Protein AF-0000000076127100 (afdb_homodimer)

Structure (mmCIF, N/CA/C/O backbone):
data_AF-0000000076127100-model_v1
#
loop_
_entity.id
_entity.type
_entity.pdbx_description
1 polymer 'Amine oxidase'
#
loop_
_atom_site.group_PDB
_atom_site.id
_atom_site.type_symbol
_atom_site.label_atom_id
_atom_site.label_alt_id
_atom_site.label_comp_id
_atom_site.label_asym_id
_atom_site.label_entity_id
_atom_site.label_seq_id
_atom_site.pdbx_PDB_ins_code
_atom_site.Cartn_x
_atom_site.Cartn_y
_atom_site.Cartn_z
_atom_site.occupancy
_atom_site.B_iso_or_equiv
_atom_site.auth_seq_id
_atom_site.auth_comp_id
_atom_site.auth_asym_id
_atom_site.auth_atom_id
_atom_site.pdbx_PDB_model_num
ATOM 1 N N . MET A 1 1 ? -5.723 53.156 -97.5 1 26.05 1 MET A N 1
ATOM 2 C CA . MET A 1 1 ? -6.504 52.688 -96.375 1 26.05 1 MET A CA 1
ATOM 3 C C . MET A 1 1 ? -5.688 51.75 -95.5 1 26.05 1 MET A C 1
ATOM 5 O O . MET A 1 1 ? -6.25 51 -94.688 1 26.05 1 MET A O 1
ATOM 9 N N . SER A 1 2 ? -4.332 52 -95.312 1 29.84 2 SER A N 1
ATOM 10 C CA . SER A 1 2 ? -3.262 51 -95.188 1 29.84 2 SER A CA 1
ATOM 11 C C . SER A 1 2 ? -3.061 50.594 -93.75 1 29.84 2 SER A C 1
ATOM 13 O O . SER A 1 2 ? -3.695 49.625 -93.25 1 29.84 2 SER A O 1
ATOM 15 N N . SER A 1 3 ? -2.023 50.906 -92.938 1 31.19 3 SER A N 1
ATOM 16 C CA . SER A 1 3 ? -1.1 50.406 -91.938 1 31.19 3 SER A CA 1
ATOM 17 C C . SER A 1 3 ? -1.606 50.719 -90.562 1 31.19 3 SER A C 1
ATOM 19 O O . SER A 1 3 ? -0.995 50.312 -89.562 1 31.19 3 SER A O 1
ATOM 21 N N . LYS A 1 4 ? -2.527 51.562 -90.312 1 38.94 4 LYS A N 1
ATOM 22 C CA . LYS A 1 4 ? -2.898 52.031 -88.938 1 38.94 4 LYS A CA 1
ATOM 23 C C . LYS A 1 4 ? -3.785 51 -88.25 1 38.94 4 LYS A C 1
ATOM 25 O O . LYS A 1 4 ? -3.969 51.062 -87.062 1 38.94 4 LYS A O 1
ATOM 30 N N . GLU A 1 5 ? -4.375 50.031 -89 1 35.72 5 GLU A N 1
ATOM 31 C CA . GLU A 1 5 ? -5.344 49.188 -88.312 1 35.72 5 GLU A CA 1
ATOM 32 C C . GLU A 1 5 ? -4.652 48.062 -87.562 1 35.72 5 GLU A C 1
ATOM 34 O O . GLU A 1 5 ? -5.305 47.281 -86.875 1 35.72 5 GLU A O 1
ATOM 39 N N . LYS A 1 6 ? -3.297 47.781 -87.812 1 38.47 6 LYS A N 1
ATOM 40 C CA . LYS A 1 6 ? -2.631 46.656 -87.125 1 38.47 6 LYS A CA 1
ATOM 41 C C . LYS A 1 6 ? -2.223 47.031 -85.688 1 38.47 6 LYS A C 1
ATOM 43 O O . LYS A 1 6 ? -2.02 46.156 -84.875 1 38.47 6 LYS A O 1
ATOM 48 N N . LYS A 1 7 ? -1.923 48.344 -85.438 1 40.34 7 LYS A N 1
ATOM 49 C CA . LYS A 1 7 ? -1.427 48.656 -84.125 1 40.34 7 LYS A CA 1
ATOM 50 C C . LYS A 1 7 ? -2.545 48.562 -83.062 1 40.34 7 LYS A C 1
ATOM 52 O O . LYS A 1 7 ? -2.285 48.531 -81.875 1 40.34 7 LYS A O 1
ATOM 57 N N . LYS A 1 8 ? -3.854 48.812 -83.562 1 42.97 8 LYS A N 1
ATOM 58 C CA . LYS A 1 8 ? -4.945 48.781 -82.625 1 42.97 8 LYS A CA 1
ATOM 59 C C . LYS A 1 8 ? -5.246 47.375 -82.188 1 42.97 8 LYS A C 1
ATOM 61 O O . LYS A 1 8 ? -5.844 47.156 -81.125 1 42.97 8 LYS A O 1
ATOM 66 N N . ALA A 1 9 ? -4.914 46.469 -83 1 47.91 9 ALA A N 1
ATOM 67 C CA . ALA A 1 9 ? -5.172 45.062 -82.688 1 47.91 9 ALA A CA 1
ATOM 68 C C . ALA A 1 9 ? -4.199 44.531 -81.625 1 47.91 9 ALA A C 1
ATOM 70 O O . ALA A 1 9 ? -4.582 43.75 -80.75 1 47.91 9 ALA A O 1
ATOM 71 N N . SER A 1 10 ? -2.988 45.062 -81.75 1 47.62 10 SER A N 1
ATOM 72 C CA . SER A 1 10 ? -1.97 44.531 -80.875 1 47.62 10 SER A CA 1
ATOM 73 C C . SER A 1 10 ? -2.176 45 -79.438 1 47.62 10 SER A C 1
ATOM 75 O O . SER A 1 10 ? -1.951 44.25 -78.438 1 47.62 10 SER A O 1
ATOM 77 N N . ARG A 1 11 ? -2.701 46.188 -79.312 1 56.19 11 ARG A N 1
ATOM 78 C CA . ARG A 1 11 ? -2.902 46.719 -77.938 1 56.19 11 ARG A CA 1
ATOM 79 C C . ARG A 1 11 ? -4.121 46.094 -77.312 1 56.19 11 ARG A C 1
ATOM 81 O O . ARG A 1 11 ? -4.125 45.875 -76.062 1 56.19 11 ARG A O 1
ATOM 88 N N . GLN A 1 12 ? -5.086 45.781 -78.188 1 55.12 12 GLN A N 1
ATOM 89 C CA . GLN A 1 12 ? -6.285 45.156 -77.625 1 55.12 12 GLN A CA 1
ATOM 90 C C . GLN A 1 12 ? -5.988 43.75 -77.125 1 55.12 12 GLN A C 1
ATOM 92 O O . GLN A 1 12 ? -6.523 43.344 -76.062 1 55.12 12 GLN A O 1
ATOM 97 N N . ASP A 1 13 ? -5.059 43.156 -77.75 1 54.28 13 ASP A N 1
ATOM 98 C CA . ASP A 1 13 ? -4.699 41.781 -77.375 1 54.28 13 ASP A CA 1
ATOM 99 C C . ASP A 1 13 ? -3.889 41.781 -76.062 1 54.28 13 ASP A C 1
ATOM 101 O O . ASP A 1 13 ? -4.059 40.875 -75.25 1 54.28 13 ASP A O 1
ATOM 105 N N . LYS A 1 14 ? -3.137 42.781 -75.875 1 60.62 14 LYS A N 1
ATOM 106 C CA . LYS A 1 14 ? -2.363 42.875 -74.688 1 60.62 14 LYS A CA 1
ATOM 107 C C . LYS A 1 14 ? -3.262 43.219 -73.5 1 60.62 14 LYS A C 1
ATOM 109 O O . LYS A 1 14 ? -3.076 42.688 -72.375 1 60.62 14 LYS A O 1
ATOM 114 N N . LYS A 1 15 ? -4.188 44.062 -73.75 1 60.97 15 LYS A N 1
ATOM 115 C CA . LYS A 1 15 ? -5.125 44.406 -72.688 1 60.97 15 LYS A CA 1
ATOM 116 C C . LYS A 1 15 ? -5.961 43.188 -72.25 1 60.97 15 LYS A C 1
ATOM 118 O O . LYS A 1 15 ? -6.195 42.969 -71.062 1 60.97 15 LYS A O 1
ATOM 123 N N . LEU A 1 16 ? -6.285 42.469 -73.312 1 61.94 16 LEU A N 1
ATOM 124 C CA . LEU A 1 16 ? -7.055 41.25 -73.062 1 61.94 16 LEU A CA 1
ATOM 125 C C . LEU A 1 16 ? -6.203 40.219 -72.312 1 61.94 16 LEU A C 1
ATOM 127 O O . LEU A 1 16 ? -6.691 39.531 -71.438 1 61.94 16 LEU A O 1
ATOM 131 N N . LEU A 1 17 ? -4.961 40.281 -72.625 1 62.59 17 LEU A N 1
ATOM 132 C CA . LEU A 1 17 ? -4.012 39.375 -72 1 62.59 17 LEU A CA 1
ATOM 133 C C . LEU A 1 17 ? -3.822 39.781 -70.5 1 62.59 17 LEU A C 1
ATOM 135 O O . LEU A 1 17 ? -3.791 38.938 -69.625 1 62.59 17 LEU A O 1
ATOM 139 N N . TRP A 1 18 ? -3.795 41.062 -70.312 1 69.31 18 TRP A N 1
ATOM 140 C CA . TRP A 1 18 ? -3.621 41.594 -69 1 69.31 18 TRP A CA 1
ATOM 141 C C . TRP A 1 18 ? -4.875 41.344 -68.125 1 69.31 18 TRP A C 1
ATOM 143 O O . TRP A 1 18 ? -4.785 41 -66.938 1 69.31 18 TRP A O 1
ATOM 153 N N . ILE A 1 19 ? -5.996 41.406 -68.75 1 67.44 19 ILE A N 1
ATOM 154 C CA . ILE A 1 19 ? -7.258 41.125 -68.062 1 67.44 19 ILE A CA 1
ATOM 155 C C . ILE A 1 19 ? -7.344 39.656 -67.688 1 67.44 19 ILE A C 1
ATOM 157 O O . ILE A 1 19 ? -7.762 39.281 -66.625 1 67.44 19 ILE A O 1
ATOM 161 N N . ARG A 1 20 ? -6.82 38.875 -68.625 1 63.91 20 ARG A N 1
ATOM 162 C CA . ARG A 1 20 ? -6.824 37.438 -68.375 1 63.91 20 ARG A CA 1
ATOM 163 C C . ARG A 1 20 ? -5.836 37.062 -67.312 1 63.91 20 ARG A C 1
ATOM 165 O O . ARG A 1 20 ? -6.145 36.219 -66.438 1 63.91 20 ARG A O 1
ATOM 172 N N . ILE A 1 21 ? -4.75 37.688 -67.312 1 69.44 21 ILE A N 1
ATOM 173 C CA . ILE A 1 21 ? -3.754 37.438 -66.312 1 69.44 21 ILE A CA 1
ATOM 174 C C . ILE A 1 21 ? -4.273 37.969 -64.938 1 69.44 21 ILE A C 1
ATOM 176 O O . ILE A 1 21 ? -4.102 37.312 -63.906 1 69.44 21 ILE A O 1
ATOM 180 N N . GLY A 1 22 ? -4.926 39.125 -65.062 1 67.12 22 GLY A N 1
ATOM 181 C CA . GLY A 1 22 ? -5.543 39.656 -63.875 1 67.12 22 GLY A CA 1
ATOM 182 C C . GLY A 1 22 ? -6.613 38.781 -63.281 1 67.12 22 GLY A C 1
ATOM 183 O O . GLY A 1 22 ? -6.652 38.562 -62.062 1 67.12 22 GLY A O 1
ATOM 184 N N . PHE A 1 23 ? -7.383 38.281 -64.188 1 68.31 23 PHE A N 1
ATOM 185 C CA . PHE A 1 23 ? -8.438 37.375 -63.75 1 68.31 23 PHE A CA 1
ATOM 186 C C . PHE A 1 23 ? -7.844 36.094 -63.188 1 68.31 23 PHE A C 1
ATOM 188 O O . PHE A 1 23 ? -8.32 35.562 -62.156 1 68.31 23 PHE A O 1
ATOM 195 N N . LEU A 1 24 ? -6.816 35.625 -63.844 1 66.5 24 LEU A N 1
ATOM 196 C CA . LEU A 1 24 ? -6.152 34.406 -63.375 1 66.5 24 LEU A CA 1
ATOM 197 C C . LEU A 1 24 ? -5.469 34.656 -62.031 1 66.5 24 LEU A C 1
ATOM 199 O O . LEU A 1 24 ? -5.512 33.812 -61.156 1 66.5 24 LEU A O 1
ATOM 203 N N . THR A 1 25 ? -4.918 35.844 -61.906 1 71.62 25 THR A N 1
ATOM 204 C CA . THR A 1 25 ? -4.258 36.188 -60.656 1 71.62 25 THR A CA 1
ATOM 205 C C . THR A 1 25 ? -5.273 36.344 -59.531 1 71.62 25 THR A C 1
ATOM 207 O O . THR A 1 25 ? -5.043 35.875 -58.406 1 71.62 25 THR A O 1
ATOM 210 N N . VAL A 1 26 ? -6.359 36.938 -59.844 1 70.81 26 VAL A N 1
ATOM 211 C CA . VAL A 1 26 ? -7.402 37.094 -58.844 1 70.81 26 VAL A CA 1
ATOM 212 C C . VAL A 1 26 ? -7.992 35.75 -58.438 1 70.81 26 VAL A C 1
ATOM 214 O O . VAL A 1 26 ? -8.25 35.5 -57.281 1 70.81 26 VAL A O 1
ATOM 217 N N . THR A 1 27 ? -8.18 34.938 -59.469 1 67 27 THR A N 1
ATOM 218 C CA . THR A 1 27 ? -8.688 33.594 -59.188 1 67 27 THR A CA 1
ATOM 219 C C . THR A 1 27 ? -7.68 32.812 -58.375 1 67 27 THR A C 1
ATOM 221 O O . THR A 1 27 ? -8.062 32.062 -57.469 1 67 27 THR A O 1
ATOM 224 N N . PHE A 1 28 ? -6.422 33.031 -58.688 1 67.81 28 PHE A N 1
ATOM 225 C CA . PHE A 1 28 ? -5.379 32.344 -57.938 1 67.81 28 PHE A CA 1
ATOM 226 C C . PHE A 1 28 ? -5.324 32.812 -56.5 1 67.81 28 PHE A C 1
ATOM 228 O O . PHE A 1 28 ? -5.191 32.031 -55.562 1 67.81 28 PHE A O 1
ATOM 235 N N . ILE A 1 29 ? -5.457 34.062 -56.344 1 71.44 29 ILE A N 1
ATOM 236 C CA . ILE A 1 29 ? -5.445 34.656 -55 1 71.44 29 ILE A CA 1
ATOM 237 C C . ILE A 1 29 ? -6.691 34.219 -54.219 1 71.44 29 ILE A C 1
ATOM 239 O O . ILE A 1 29 ? -6.613 33.844 -53.062 1 71.44 29 ILE A O 1
ATOM 243 N N . ALA A 1 30 ? -7.773 34.188 -54.938 1 68.94 30 ALA A N 1
ATOM 244 C CA . ALA A 1 30 ? -9.016 33.75 -54.312 1 68.94 30 ALA A CA 1
ATOM 245 C C . ALA A 1 30 ? -8.938 32.281 -53.906 1 68.94 30 ALA A C 1
ATOM 247 O O . ALA A 1 30 ? -9.359 31.922 -52.812 1 68.94 30 ALA A O 1
ATOM 248 N N . LEU A 1 31 ? -8.367 31.5 -54.75 1 67.56 31 LEU A N 1
ATOM 249 C CA . LEU A 1 31 ? -8.219 30.078 -54.469 1 67.56 31 LEU A CA 1
ATOM 250 C C . LEU A 1 31 ? -7.191 29.875 -53.344 1 67.56 31 LEU A C 1
ATOM 252 O O . LEU A 1 31 ? -7.371 29.016 -52.469 1 67.56 31 LEU A O 1
ATOM 256 N N . PHE A 1 32 ? -6.172 30.688 -53.375 1 68.06 32 PHE A N 1
ATOM 257 C CA . PHE A 1 32 ? -5.18 30.656 -52.281 1 68.06 32 PHE A CA 1
ATOM 258 C C . PHE A 1 32 ? -5.801 31.062 -50.969 1 68.06 32 PHE A C 1
ATOM 260 O O . PHE A 1 32 ? -5.59 30.406 -49.938 1 68.06 32 PHE A O 1
ATOM 267 N N . LEU A 1 33 ? -6.531 32.062 -51 1 69.38 33 LEU A N 1
ATOM 268 C CA . LEU A 1 33 ? -7.203 32.531 -49.781 1 69.38 33 LEU A CA 1
ATOM 269 C C . LEU A 1 33 ? -8.227 31.5 -49.312 1 69.38 33 LEU A C 1
ATOM 271 O O . LEU A 1 33 ? -8.352 31.25 -48.125 1 69.38 33 LEU A O 1
ATOM 275 N N . LEU A 1 34 ? -8.891 30.938 -50.219 1 66.5 34 LEU A N 1
ATOM 276 C CA . LEU A 1 34 ? -9.836 29.891 -49.875 1 66.5 34 LEU A CA 1
ATOM 277 C C . LEU A 1 34 ? -9.125 28.672 -49.312 1 66.5 34 LEU A C 1
ATOM 279 O O . LEU A 1 34 ? -9.586 28.078 -48.344 1 66.5 34 LEU A O 1
ATOM 283 N N . SER A 1 35 ? -8.008 28.328 -49.844 1 64.5 35 SER A N 1
ATOM 284 C CA . SER A 1 35 ? -7.211 27.234 -49.312 1 64.5 35 SER A CA 1
ATOM 285 C C . SER A 1 35 ? -6.684 27.547 -47.906 1 64.5 35 SER A C 1
ATOM 287 O O . SER A 1 35 ? -6.66 26.672 -47.031 1 64.5 35 SER A O 1
ATOM 289 N N . CYS A 1 36 ? -6.305 28.734 -47.719 1 65.56 36 CYS A N 1
ATOM 290 C CA . CYS A 1 36 ? -5.852 29.156 -46.406 1 65.56 36 CYS A CA 1
ATOM 291 C C . CYS A 1 36 ? -6.992 29.109 -45.406 1 65.56 36 CYS A C 1
ATOM 293 O O . CYS A 1 36 ? -6.809 28.688 -44.25 1 65.56 36 CYS A O 1
ATOM 295 N N . VAL A 1 37 ? -8.117 29.578 -45.781 1 62.16 37 VAL A N 1
ATOM 296 C CA . VAL A 1 37 ? -9.289 29.562 -44.906 1 62.16 37 VAL A CA 1
ATOM 297 C C . VAL A 1 37 ? -9.672 28.109 -44.625 1 62.16 37 VAL A C 1
ATOM 299 O O . VAL A 1 37 ? -9.984 27.766 -43.469 1 62.16 37 VAL A O 1
ATOM 302 N N . VAL A 1 38 ? -9.648 27.297 -45.594 1 59.75 38 VAL A N 1
ATOM 303 C CA . VAL A 1 38 ? -9.945 25.875 -45.406 1 59.75 38 VAL A CA 1
ATOM 304 C C . VAL A 1 38 ? -8.891 25.25 -44.5 1 59.75 38 VAL A C 1
ATOM 306 O O . VAL A 1 38 ? -9.227 24.5 -43.562 1 59.75 38 VAL A O 1
ATOM 309 N N . LEU A 1 39 ? -7.699 25.609 -44.656 1 58.19 39 LEU A N 1
ATOM 310 C CA . LEU A 1 39 ? -6.625 25.094 -43.812 1 58.19 39 LEU A CA 1
ATOM 311 C C . LEU A 1 39 ? -6.777 25.594 -42.375 1 58.19 39 LEU A C 1
ATOM 313 O O . LEU A 1 39 ? -6.59 24.828 -41.438 1 58.19 39 LEU A O 1
ATOM 317 N N . LEU A 1 40 ? -7.031 26.812 -42.312 1 57.38 40 LEU A N 1
ATOM 318 C CA . LEU A 1 40 ? -7.246 27.375 -40.969 1 57.38 40 LEU A CA 1
ATOM 319 C C . LEU A 1 40 ? -8.5 26.797 -40.344 1 57.38 40 LEU A C 1
ATOM 321 O O . LEU A 1 40 ? -8.516 26.516 -39.125 1 57.38 40 LEU A O 1
ATOM 325 N N . SER A 1 41 ? -9.516 26.719 -41.094 1 55.47 41 SER A N 1
ATOM 326 C CA . SER A 1 41 ? -10.734 26.094 -40.594 1 55.47 41 SER A CA 1
ATOM 327 C C . SER A 1 41 ? -10.5 24.625 -40.25 1 55.47 41 SER A C 1
ATOM 329 O O . SER A 1 41 ? -10.984 24.156 -39.219 1 55.47 41 SER A O 1
ATOM 331 N N . VAL A 1 42 ? -9.828 23.969 -41.031 1 52.25 42 VAL A N 1
ATOM 332 C CA . VAL A 1 42 ? -9.469 22.578 -40.719 1 52.25 42 VAL A CA 1
ATOM 333 C C . VAL A 1 42 ? -8.578 22.531 -39.5 1 52.25 42 VAL A C 1
ATOM 335 O O . VAL A 1 42 ? -8.734 21.656 -38.625 1 52.25 42 VAL A O 1
ATOM 338 N N . TYR A 1 43 ? -7.727 23.484 -39.469 1 50.12 43 TYR A N 1
ATOM 339 C CA . TYR A 1 43 ? -6.875 23.578 -38.281 1 50.12 43 TYR A CA 1
ATOM 340 C C . TYR A 1 43 ? -7.699 23.859 -37.031 1 50.12 43 TYR A C 1
ATOM 342 O O . TYR A 1 43 ? -7.461 23.25 -36 1 50.12 43 TYR A O 1
ATOM 350 N N . GLN A 1 44 ? -8.438 24.859 -37.156 1 50.12 44 GLN A N 1
ATOM 351 C CA . GLN A 1 44 ? -9.312 25.188 -36.031 1 50.12 44 GLN A CA 1
ATOM 352 C C . GLN A 1 44 ? -10.266 24.031 -35.719 1 50.12 44 GLN A C 1
ATOM 354 O O . GLN A 1 44 ? -10.523 23.703 -34.562 1 50.12 44 GLN A O 1
ATOM 359 N N . ILE A 1 45 ? -10.891 23.594 -36.688 1 49.84 45 ILE A N 1
ATOM 360 C CA . ILE A 1 45 ? -11.766 22.438 -36.531 1 49.84 45 ILE A CA 1
ATOM 361 C C . ILE A 1 45 ? -10.961 21.25 -36.031 1 49.84 45 ILE A C 1
ATOM 363 O O . ILE A 1 45 ? -11.422 20.516 -35.156 1 49.84 45 ILE A O 1
ATOM 367 N N . ARG A 1 46 ? -9.828 21.047 -36.531 1 44.75 46 ARG A N 1
ATOM 368 C CA . ARG A 1 46 ? -8.945 19.953 -36.125 1 44.75 46 ARG A CA 1
ATOM 369 C C . ARG A 1 46 ? -8.406 20.188 -34.719 1 44.75 46 ARG A C 1
ATOM 371 O O . ARG A 1 46 ? -8.234 19.219 -33.938 1 44.75 46 ARG A O 1
ATOM 378 N N . GLY A 1 47 ? -7.957 21.391 -34.469 1 48.81 47 GLY A N 1
ATOM 379 C CA . GLY A 1 47 ? -7.578 21.703 -33.125 1 48.81 47 GLY A CA 1
ATOM 380 C C . GLY A 1 47 ? -8.664 21.375 -32.094 1 48.81 47 GLY A C 1
ATOM 381 O O . GLY A 1 47 ? -8.375 20.875 -31.016 1 48.81 47 GLY A O 1
ATOM 382 N N . LYS A 1 48 ? -9.844 21.906 -32.438 1 51.31 48 LYS A N 1
ATOM 383 C CA . LYS A 1 48 ? -11.031 21.547 -31.656 1 51.31 48 LYS A CA 1
ATOM 384 C C . LYS A 1 48 ? -11.352 20.062 -31.812 1 51.31 48 LYS A C 1
ATOM 386 O O . LYS A 1 48 ? -11.922 19.438 -30.906 1 51.31 48 LYS A O 1
ATOM 391 N N . LEU A 1 49 ? -10.914 19.469 -32.812 1 54.78 49 LEU A N 1
ATOM 392 C CA . LEU A 1 49 ? -11.32 18.125 -33.188 1 54.78 49 LEU A CA 1
ATOM 393 C C . LEU A 1 49 ? -10.555 17.062 -32.406 1 54.78 49 LEU A C 1
ATOM 395 O O . LEU A 1 49 ? -11.039 15.953 -32.188 1 54.78 49 LEU A O 1
ATOM 399 N N . TYR A 1 50 ? -9.398 17.344 -31.625 1 74.44 50 TYR A N 1
ATOM 400 C CA . TYR A 1 50 ? -8.742 16.203 -31 1 74.44 50 TYR A CA 1
ATOM 401 C C . TYR A 1 50 ? -8.625 16.391 -29.5 1 74.44 50 TYR A C 1
ATOM 403 O O . TYR A 1 50 ? -7.707 15.867 -28.859 1 74.44 50 TYR A O 1
ATOM 411 N N . VAL A 1 51 ? -9.555 17.203 -29.062 1 84.31 51 VAL A N 1
ATOM 412 C CA . VAL A 1 51 ? -9.516 17.375 -27.609 1 84.31 51 VAL A CA 1
ATOM 413 C C . VAL A 1 51 ? -10.445 16.375 -26.938 1 84.31 51 VAL A C 1
ATOM 415 O O . VAL A 1 51 ? -11.562 16.141 -27.422 1 84.31 51 VAL A O 1
ATOM 418 N N . CYS A 1 52 ? -9.984 15.852 -25.828 1 90.75 52 CYS A N 1
ATOM 419 C CA . CYS A 1 52 ? -10.781 14.867 -25.109 1 90.75 52 CYS A CA 1
ATOM 420 C C . CYS A 1 52 ? -12.07 15.492 -24.578 1 90.75 52 CYS A C 1
ATOM 422 O O . CYS A 1 52 ? -12.109 16.672 -24.25 1 90.75 52 CYS A O 1
ATOM 424 N N . ASP A 1 53 ? -13.094 14.695 -24.5 1 89.5 53 ASP A N 1
ATOM 425 C CA . ASP A 1 53 ? -14.367 15.102 -23.922 1 89.5 53 ASP A CA 1
ATOM 426 C C . ASP A 1 53 ? -14.203 15.484 -22.453 1 89.5 53 ASP A C 1
ATOM 428 O O . ASP A 1 53 ? -13.219 15.102 -21.812 1 89.5 53 ASP A O 1
ATOM 432 N N . LEU A 1 54 ? -15.086 16.266 -21.984 1 90.62 54 LEU A N 1
ATOM 433 C CA . LEU A 1 54 ? -15.023 16.656 -20.578 1 90.62 54 LEU A CA 1
ATOM 434 C C . LEU A 1 54 ? -15.695 15.617 -19.688 1 90.62 54 LEU A C 1
ATOM 436 O O . LEU A 1 54 ? -15.406 15.531 -18.5 1 90.62 54 LEU A O 1
ATOM 440 N N . GLY A 1 55 ? -16.578 14.844 -20.25 1 92.81 55 GLY A N 1
ATOM 441 C CA . GLY A 1 55 ? -17.297 13.844 -19.469 1 92.81 55 GLY A CA 1
ATOM 442 C C . GLY A 1 55 ? -18.516 14.406 -18.766 1 92.81 55 GLY A C 1
ATOM 443 O O . GLY A 1 55 ? -19.188 15.297 -19.281 1 92.81 55 GLY A O 1
ATOM 444 N N . TYR A 1 56 ? -18.922 13.836 -17.641 1 93.31 56 TYR A N 1
ATOM 445 C CA . TYR A 1 56 ? -20.094 14.242 -16.875 1 93.31 56 TYR A CA 1
ATOM 446 C C . TYR A 1 56 ? -19.922 15.648 -16.312 1 93.31 56 TYR A C 1
ATOM 448 O O . TYR A 1 56 ? -18.797 16.125 -16.141 1 93.31 56 TYR A O 1
ATOM 456 N N . PRO A 1 57 ? -21 16.297 -15.961 1 91.31 57 PRO A N 1
ATOM 457 C CA . PRO A 1 57 ? -20.938 17.719 -15.594 1 91.31 57 PRO A CA 1
ATOM 458 C C . PRO A 1 57 ? -20.328 17.953 -14.227 1 91.31 57 PRO A C 1
ATOM 460 O O . PRO A 1 57 ? -20.438 17.094 -13.336 1 91.31 57 PRO A O 1
ATOM 463 N N . VAL A 1 58 ? -19.75 19.016 -14.07 1 94.06 58 VAL A N 1
ATOM 464 C CA . VAL A 1 58 ? -19.266 19.594 -12.828 1 94.06 58 VAL A CA 1
ATOM 465 C C . VAL A 1 58 ? -19.969 20.922 -12.578 1 94.06 58 VAL A C 1
ATOM 467 O O . VAL A 1 58 ? -19.656 21.938 -13.227 1 94.06 58 VAL A O 1
ATOM 470 N N . ASN A 1 59 ? -20.875 20.875 -11.633 1 95 59 ASN A N 1
ATOM 471 C CA . ASN A 1 59 ? -21.641 22.078 -11.305 1 95 59 ASN A CA 1
ATOM 472 C C . ASN A 1 59 ? -21.156 22.719 -10.008 1 95 59 ASN A C 1
ATOM 474 O O . ASN A 1 59 ? -20.891 22.016 -9.023 1 95 59 ASN A O 1
ATOM 478 N N . PRO A 1 60 ? -21 23.953 -10.008 1 92.19 60 PRO A N 1
ATOM 479 C CA . PRO A 1 60 ? -20.578 24.625 -8.766 1 92.19 60 PRO A CA 1
ATOM 480 C C . PRO A 1 60 ? -21.641 24.562 -7.672 1 92.19 60 PRO A C 1
ATOM 482 O O . PRO A 1 60 ? -22.797 24.25 -7.949 1 92.19 60 PRO A O 1
ATOM 485 N N . ARG A 1 61 ? -21.234 24.906 -6.547 1 91.5 61 ARG A N 1
ATOM 486 C CA . ARG A 1 61 ? -22.125 24.922 -5.391 1 91.5 61 ARG A CA 1
ATOM 487 C C . ARG A 1 61 ? -23.203 25.984 -5.555 1 91.5 61 ARG A C 1
ATOM 489 O O . ARG A 1 61 ? -22.938 27.094 -6.016 1 91.5 61 ARG A O 1
ATOM 496 N N . ASP A 1 62 ? -24.391 25.578 -5.234 1 90.88 62 ASP A N 1
ATOM 497 C CA . ASP A 1 62 ? -25.469 26.562 -5.148 1 90.88 62 ASP A CA 1
ATOM 498 C C . ASP A 1 62 ? -25.422 27.312 -3.82 1 90.88 62 ASP A C 1
ATOM 500 O O . ASP A 1 62 ? -25.906 26.812 -2.803 1 90.88 62 ASP A O 1
ATOM 504 N N . LYS A 1 63 ? -25.031 28.5 -3.82 1 90.19 63 LYS A N 1
ATOM 505 C CA . LYS A 1 63 ? -24.828 29.281 -2.598 1 90.19 63 LYS A CA 1
ATOM 506 C C . LYS A 1 63 ? -26.156 29.844 -2.074 1 90.19 63 LYS A C 1
ATOM 508 O O . LYS A 1 63 ? -26.234 30.266 -0.923 1 90.19 63 LYS A O 1
ATOM 513 N N . ASN A 1 64 ? -27.156 29.75 -2.826 1 91.81 64 ASN A N 1
ATOM 514 C CA . ASN A 1 64 ? -28.469 30.25 -2.404 1 91.81 64 ASN A CA 1
ATOM 515 C C . ASN A 1 64 ? -29.281 29.156 -1.699 1 91.81 64 ASN A C 1
ATOM 517 O O . ASN A 1 64 ? -30.188 29.469 -0.926 1 91.81 64 ASN A O 1
ATOM 521 N N . LYS A 1 65 ? -28.938 27.969 -1.961 1 92 65 LYS A N 1
ATOM 522 C CA . LYS A 1 65 ? -29.609 26.844 -1.316 1 92 65 LYS A CA 1
ATOM 523 C C . LYS A 1 65 ? -28.594 25.812 -0.834 1 92 65 LYS A C 1
ATOM 525 O O . LYS A 1 65 ? -28.594 24.672 -1.297 1 92 65 LYS A O 1
ATOM 530 N N . PRO A 1 66 ? -27.891 26.156 0.145 1 95.25 66 PRO A N 1
ATOM 531 C CA . PRO A 1 66 ? -26.891 25.203 0.626 1 95.25 66 PRO A CA 1
ATOM 532 C C . PRO A 1 66 ? -27.5 23.953 1.248 1 95.25 66 PRO A C 1
ATOM 534 O O . PRO A 1 66 ? -28.5 24.031 1.952 1 95.25 66 PRO A O 1
ATOM 537 N N . GLY A 1 67 ? -26.875 22.812 0.975 1 94.38 67 GLY A N 1
ATOM 538 C CA . GLY A 1 67 ? -27.328 21.547 1.536 1 94.38 67 GLY A CA 1
ATOM 539 C C . GLY A 1 67 ? -26.969 21.391 3 1 94.38 67 GLY A C 1
ATOM 540 O O . GLY A 1 67 ? -26.344 22.266 3.592 1 94.38 67 GLY A O 1
ATOM 541 N N . VAL A 1 68 ? -27.375 20.25 3.562 1 95.31 68 VAL A N 1
ATOM 542 C CA . VAL A 1 68 ? -27.25 19.969 4.988 1 95.31 68 VAL A CA 1
ATOM 543 C C . VAL A 1 68 ? -25.781 19.953 5.387 1 95.31 68 VAL A C 1
ATOM 545 O O . VAL A 1 68 ? -25.422 20.406 6.477 1 95.31 68 VAL A O 1
ATOM 548 N N . PHE A 1 69 ? -24.891 19.5 4.508 1 96.81 69 PHE A N 1
ATOM 549 C CA . PHE A 1 69 ? -23.484 19.297 4.883 1 96.81 69 PHE A CA 1
ATOM 550 C C . PHE A 1 69 ? -22.625 20.422 4.348 1 96.81 69 PHE A C 1
ATOM 552 O O . PHE A 1 69 ? -21.438 20.516 4.691 1 96.81 69 PHE A O 1
ATOM 559 N N . ASP A 1 70 ? -23.156 21.297 3.523 1 96.12 70 ASP A N 1
ATOM 560 C CA . ASP A 1 70 ? -22.359 22.344 2.885 1 96.12 70 ASP A CA 1
ATOM 561 C C . ASP A 1 70 ? -21.766 23.297 3.922 1 96.12 70 ASP A C 1
ATOM 563 O O . ASP A 1 70 ? -22.406 23.625 4.918 1 96.12 70 ASP A O 1
ATOM 567 N N . SER A 1 71 ? -20.578 23.75 3.648 1 95.44 71 SER A N 1
ATOM 568 C CA . SER A 1 71 ? -20 24.797 4.477 1 95.44 71 SER A CA 1
ATOM 569 C C . SER A 1 71 ? -20.828 26.062 4.414 1 95.44 71 SER A C 1
ATOM 571 O O . SER A 1 71 ? -21.609 26.266 3.479 1 95.44 71 SER A O 1
ATOM 573 N N . LEU A 1 72 ? -20.641 26.906 5.383 1 97.31 72 LEU A N 1
ATOM 574 C CA . LEU A 1 72 ? -21.422 28.141 5.465 1 97.31 72 LEU A CA 1
ATOM 575 C C . LEU A 1 72 ? -21.156 29.031 4.258 1 97.31 72 LEU A C 1
ATOM 577 O O . LEU A 1 72 ? -20.016 29.109 3.773 1 97.31 72 LEU A O 1
ATOM 581 N N . THR A 1 73 ? -22.172 29.688 3.781 1 96 73 THR A N 1
ATOM 582 C CA . THR A 1 73 ? -22.047 30.688 2.725 1 96 73 THR A CA 1
ATOM 583 C C . THR A 1 73 ? -21.641 32.031 3.303 1 96 73 THR A C 1
ATOM 585 O O . THR A 1 73 ? -21.703 32.25 4.516 1 96 73 THR A O 1
ATOM 588 N N . LEU A 1 74 ? -21.25 32.938 2.404 1 96.31 74 LEU A N 1
ATOM 589 C CA . LEU A 1 74 ? -20.875 34.281 2.844 1 96.31 74 LEU A CA 1
ATOM 590 C C . LEU A 1 74 ? -22.031 34.938 3.588 1 96.31 74 LEU A C 1
ATOM 592 O O . LEU A 1 74 ? -21.828 35.594 4.621 1 96.31 74 LEU A O 1
ATOM 596 N N . LYS A 1 75 ? -23.234 34.812 3.053 1 96.81 75 LYS A N 1
ATOM 597 C CA . LYS A 1 75 ? -24.406 35.375 3.684 1 96.81 75 LYS A CA 1
ATOM 598 C C . LYS A 1 75 ? -24.609 34.812 5.09 1 96.81 75 LYS A C 1
ATOM 600 O O . LYS A 1 75 ? -25 35.531 6.004 1 96.81 75 LYS A O 1
ATOM 605 N N . GLU A 1 76 ? -24.406 33.562 5.234 1 98 76 GLU A N 1
ATOM 606 C CA . GLU A 1 76 ? -24.547 32.938 6.543 1 98 76 GLU A CA 1
ATOM 607 C C . GLU A 1 76 ? -23.484 33.438 7.516 1 98 76 GLU A C 1
ATOM 609 O O . GLU A 1 76 ? -23.781 33.75 8.664 1 98 76 GLU A O 1
ATOM 614 N N . TYR A 1 77 ? -22.234 33.531 7.086 1 97.94 77 TYR A N 1
ATOM 615 C CA . TYR A 1 77 ? -21.156 34.094 7.918 1 97.94 77 TYR A CA 1
ATOM 616 C C . TYR A 1 77 ? -21.516 35.5 8.391 1 97.94 77 TYR A C 1
ATOM 618 O O . TYR A 1 77 ? -21.391 35.812 9.578 1 97.94 77 TYR A O 1
ATOM 626 N N . ASP A 1 78 ? -21.984 36.281 7.453 1 97.25 78 ASP A N 1
ATOM 627 C CA . ASP A 1 78 ? -22.297 37.656 7.734 1 97.25 78 ASP A CA 1
ATOM 628 C C . ASP A 1 78 ? -23.438 37.781 8.734 1 97.25 78 ASP A C 1
ATOM 630 O O . ASP A 1 78 ? -23.406 38.625 9.633 1 97.25 78 ASP A O 1
ATOM 634 N N . SER A 1 79 ? -24.422 36.969 8.5 1 98.06 79 SER A N 1
ATOM 635 C CA . SER A 1 79 ? -25.578 37 9.391 1 98.06 79 SER A CA 1
ATOM 636 C C . SER A 1 79 ? -25.172 36.688 10.82 1 98.06 79 SER A C 1
ATOM 638 O O . SER A 1 79 ? -25.672 37.281 11.773 1 98.06 79 SER A O 1
ATOM 640 N N . VAL A 1 80 ? -24.297 35.688 11.016 1 98.62 80 VAL A N 1
ATOM 641 C CA . VAL A 1 80 ? -23.828 35.281 12.336 1 98.62 80 VAL A CA 1
ATOM 642 C C . VAL A 1 80 ? -23.016 36.438 12.969 1 98.62 80 VAL A C 1
ATOM 644 O O . VAL A 1 80 ? -23.234 36.781 14.125 1 98.62 80 VAL A O 1
ATOM 647 N N . THR A 1 81 ? -22.125 37.031 12.219 1 98.12 81 THR A N 1
ATOM 648 C CA . THR A 1 81 ? -21.25 38.094 12.719 1 98.12 81 THR A CA 1
ATOM 649 C C . THR A 1 81 ? -22.062 39.312 13.117 1 98.12 81 THR A C 1
ATOM 651 O O . THR A 1 81 ? -21.891 39.875 14.203 1 98.12 81 THR A O 1
ATOM 654 N N . LYS A 1 82 ? -22.969 39.719 12.25 1 97.69 82 LYS A N 1
ATOM 655 C CA . LYS A 1 82 ? -23.812 40.906 12.516 1 97.69 82 LYS A CA 1
ATOM 656 C C . LYS A 1 82 ? -24.672 40.688 13.766 1 97.69 82 LYS A C 1
ATOM 658 O O . LYS A 1 82 ? -24.797 41.594 14.594 1 97.69 82 LYS A O 1
ATOM 663 N N . TYR A 1 83 ? -25.234 39.594 13.828 1 98.31 83 TYR A N 1
ATOM 664 C CA . TYR A 1 83 ? -26.062 39.25 14.977 1 98.31 83 TYR A CA 1
ATOM 665 C C . TYR A 1 83 ? -25.266 39.344 16.266 1 98.31 83 TYR A C 1
ATOM 667 O O . TYR A 1 83 ? -25.719 39.938 17.234 1 98.31 83 TYR A O 1
ATOM 675 N N . LEU A 1 84 ? -24.078 38.688 16.312 1 98.5 84 LEU A N 1
ATOM 676 C CA . LEU A 1 84 ? -23.281 38.625 17.531 1 98.5 84 LEU A CA 1
ATOM 677 C C . LEU A 1 84 ? -22.734 40 17.922 1 98.5 84 LEU A C 1
ATOM 679 O O . LEU A 1 84 ? -22.609 40.312 19.109 1 98.5 84 LEU A O 1
ATOM 683 N N . PHE A 1 85 ? -22.391 40.844 16.969 1 97.81 85 PHE A N 1
ATOM 684 C CA . PHE A 1 85 ? -21.844 42.156 17.25 1 97.81 85 PHE A CA 1
ATOM 685 C C . PHE A 1 85 ? -22.922 43.062 17.844 1 97.81 85 PHE A C 1
ATOM 687 O O . PHE A 1 85 ? -22.609 44.062 18.5 1 97.81 85 PHE A O 1
ATOM 694 N N . LYS A 1 86 ? -24.172 42.719 17.656 1 97.44 86 LYS A N 1
ATOM 695 C CA . LYS A 1 86 ? -25.281 43.469 18.234 1 97.44 86 LYS A CA 1
ATOM 696 C C . LYS A 1 86 ? -25.469 43.125 19.719 1 97.44 86 LYS A C 1
ATOM 698 O O . LYS A 1 86 ? -26.156 43.844 20.438 1 97.44 86 LYS A O 1
ATOM 703 N N . LYS A 1 87 ? -24.922 42.062 20.109 1 97.44 87 LYS A N 1
ATOM 704 C CA . LYS A 1 87 ? -25.078 41.656 21.5 1 9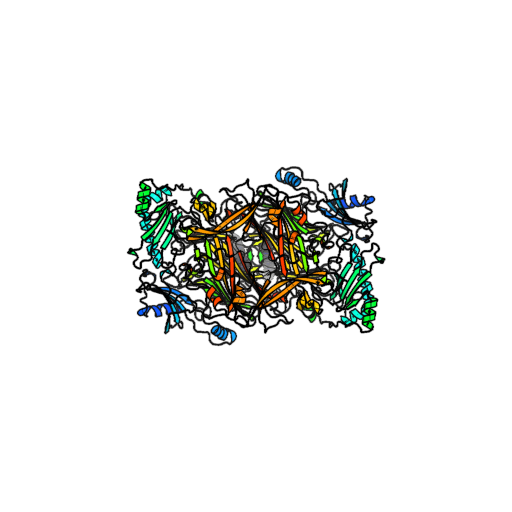7.44 87 LYS A CA 1
ATOM 705 C C . LYS A 1 87 ? -24.016 42.281 22.391 1 97.44 87 LYS A C 1
ATOM 707 O O . LYS A 1 87 ? -22.906 41.781 22.516 1 97.44 87 LYS A O 1
ATOM 712 N N . THR A 1 88 ? -24.328 43.219 23.188 1 95.06 88 THR A N 1
ATOM 713 C CA . THR A 1 88 ? -23.406 44.031 23.953 1 95.06 88 THR A CA 1
ATOM 714 C C . THR A 1 88 ? -22.766 43.219 25.078 1 95.06 88 THR A C 1
ATOM 716 O O . THR A 1 88 ? -21.641 43.5 25.5 1 95.06 88 THR A O 1
ATOM 719 N N . ASN A 1 89 ? -23.422 42.25 25.5 1 94.69 89 ASN A N 1
ATOM 720 C CA . ASN A 1 89 ? -22.906 41.438 26.594 1 94.69 89 ASN A CA 1
ATOM 721 C C . ASN A 1 89 ? -21.688 40.656 26.188 1 94.69 89 ASN A C 1
ATOM 723 O O . ASN A 1 89 ? -20.922 40.156 27.031 1 94.69 89 ASN A O 1
ATOM 727 N N . LEU A 1 90 ? -21.469 40.531 24.891 1 97 90 LEU A N 1
ATOM 728 C CA . LEU A 1 90 ? -20.312 39.781 24.406 1 97 90 LEU A CA 1
ATOM 729 C C . LEU A 1 90 ? -19.078 40.688 24.281 1 97 90 LEU A C 1
ATOM 731 O O . LEU A 1 90 ? -17.953 40.188 24.172 1 97 90 LEU A O 1
ATOM 735 N N . SER A 1 91 ? -19.281 42 24.312 1 97.12 91 SER A N 1
ATOM 736 C CA . SER A 1 91 ? -18.203 43 24.266 1 97.12 91 SER A CA 1
ATOM 737 C C . SER A 1 91 ? -17.234 42.688 23.125 1 97.12 91 SER A C 1
ATOM 739 O O . SER A 1 91 ? -16.016 42.719 23.328 1 97.12 91 SER A O 1
ATOM 741 N N . LEU A 1 92 ? -17.719 42.375 21.938 1 98.38 92 LEU A N 1
ATOM 742 C CA . LEU A 1 92 ? -16.875 41.969 20.828 1 98.38 92 LEU A CA 1
ATOM 743 C C . LEU A 1 92 ? -16.203 43.156 20.188 1 98.38 92 LEU A C 1
ATOM 745 O O . LEU A 1 92 ? -16.797 44.25 20.078 1 98.38 92 LEU A O 1
ATOM 749 N N . VAL A 1 93 ? -14.953 43 19.875 1 98.12 93 VAL A N 1
ATOM 750 C CA . VAL A 1 93 ? -14.242 43.906 18.984 1 98.12 93 VAL A CA 1
ATOM 751 C C . VAL A 1 93 ? -13.844 43.188 17.703 1 98.12 93 VAL A C 1
ATOM 753 O O . VAL A 1 93 ? -13.898 41.969 17.625 1 98.12 93 VAL A O 1
ATOM 756 N N . THR A 1 94 ? -13.516 43.969 16.688 1 97.25 94 THR A N 1
ATOM 757 C CA . THR A 1 94 ? -13.078 43.344 15.438 1 97.25 94 THR A CA 1
ATOM 758 C C . THR A 1 94 ? -11.727 42.688 15.609 1 97.25 94 THR A C 1
ATOM 760 O O . THR A 1 94 ? -10.914 43.094 16.438 1 97.25 94 THR A O 1
ATOM 763 N N . PHE A 1 95 ? -11.547 41.656 14.836 1 96.94 95 PHE A N 1
ATOM 764 C CA . PHE A 1 95 ? -10.344 40.844 14.945 1 96.94 95 PHE A CA 1
ATOM 765 C C . PHE A 1 95 ? -9.094 41.688 14.734 1 96.94 95 PHE A C 1
ATOM 767 O O . PHE A 1 95 ? -8.109 41.531 15.461 1 96.94 95 PHE A O 1
ATOM 774 N N . SER A 1 96 ? -9.062 42.562 13.789 1 95.31 96 SER A N 1
ATOM 775 C CA . SER A 1 96 ? -7.898 43.375 13.43 1 95.31 96 SER A CA 1
ATOM 776 C C . SER A 1 96 ? -7.543 44.344 14.547 1 95.31 96 SER A C 1
ATOM 778 O O . SER A 1 96 ? -6.383 44.75 14.688 1 95.31 96 SER A O 1
ATOM 780 N N . GLU A 1 97 ? -8.523 44.688 15.359 1 96.5 97 GLU A N 1
ATOM 781 C CA . GLU A 1 97 ? -8.312 45.656 16.422 1 96.5 97 GLU A CA 1
ATOM 782 C C . GLU A 1 97 ? -8.164 44.969 17.781 1 96.5 97 GLU A C 1
ATOM 784 O O . GLU A 1 97 ? -7.957 45.656 18.797 1 96.5 97 GLU A O 1
ATOM 789 N N . ALA A 1 98 ? -8.242 43.75 17.719 1 97.75 98 ALA A N 1
ATOM 790 C CA . ALA A 1 98 ? -8.297 43 18.984 1 97.75 98 ALA A CA 1
ATOM 791 C C . ALA A 1 98 ? -6.922 42.938 19.641 1 97.75 98 ALA A C 1
ATOM 793 O O . ALA A 1 98 ? -5.906 42.812 18.969 1 97.75 98 ALA A O 1
ATOM 794 N N . PHE A 1 99 ? -6.891 43.125 20.922 1 97.38 99 PHE A N 1
ATOM 795 C CA . PHE A 1 99 ? -5.785 42.781 21.812 1 97.38 99 PHE A CA 1
ATOM 796 C C . PHE A 1 99 ? -6.109 41.531 22.609 1 97.38 99 PHE A C 1
ATOM 798 O O . PHE A 1 99 ? -7.262 41.094 22.656 1 97.38 99 PHE A O 1
ATOM 805 N N . PRO A 1 100 ? -5.09 40.906 23.219 1 96.88 100 PRO A N 1
ATOM 806 C CA . PRO A 1 100 ? -5.332 39.688 23.984 1 96.88 100 PRO A CA 1
ATOM 807 C C . PRO A 1 100 ? -6.328 39.875 25.125 1 96.88 100 PRO A C 1
ATOM 809 O O . PRO A 1 100 ? -6.906 38.906 25.641 1 96.88 100 PRO A O 1
ATOM 812 N N . ASN A 1 101 ? -6.551 41.125 25.578 1 96.94 101 ASN A N 1
ATOM 813 C CA . ASN A 1 101 ? -7.492 41.375 26.672 1 96.94 101 ASN A CA 1
ATOM 814 C C . ASN A 1 101 ? -8.867 41.781 26.141 1 96.94 101 ASN A C 1
ATOM 816 O O . ASN A 1 101 ? -9.695 42.312 26.875 1 96.94 101 ASN A O 1
ATOM 820 N N . CYS A 1 102 ? -9.148 41.531 24.906 1 97.75 102 CYS A N 1
ATOM 821 C CA . CYS A 1 102 ? -10.438 41.812 24.281 1 97.75 102 CYS A CA 1
ATOM 822 C C . CYS A 1 102 ? -11.195 40.531 24.016 1 97.75 102 CYS A C 1
ATOM 824 O O . CYS A 1 102 ? -10.625 39.438 24.078 1 97.75 102 CYS A O 1
ATOM 826 N N . SER A 1 103 ? -12.5 40.688 23.781 1 98.19 103 SER A N 1
ATOM 827 C CA . SER A 1 103 ? -13.297 39.594 23.234 1 98.19 103 SER A CA 1
ATOM 828 C C . SER A 1 103 ? -13.445 39.688 21.734 1 98.19 103 SER A C 1
ATOM 830 O O . SER A 1 103 ? -13.695 40.781 21.203 1 98.19 103 SER A O 1
ATOM 832 N N . TYR A 1 104 ? -13.266 38.625 21.016 1 98.56 104 TYR A N 1
ATOM 833 C CA . TYR A 1 104 ? -13.375 38.625 19.562 1 98.56 104 TYR A CA 1
ATOM 834 C C . TYR A 1 104 ? -13.734 37.219 19.047 1 98.56 104 TYR A C 1
ATOM 836 O O . TYR A 1 104 ? -13.586 36.219 19.766 1 98.56 104 TYR A O 1
ATOM 844 N N . ILE A 1 105 ? -14.242 37.125 17.828 1 98.56 105 ILE A N 1
ATOM 845 C CA . ILE A 1 105 ? -14.594 35.844 17.188 1 98.56 105 ILE A CA 1
ATOM 846 C C . ILE A 1 105 ? -13.344 35.219 16.578 1 98.56 105 ILE A C 1
ATOM 848 O O . ILE A 1 105 ? -12.672 35.844 15.75 1 98.56 105 ILE A O 1
ATOM 852 N N . TYR A 1 106 ? -13.062 34.031 16.984 1 98.31 106 TYR A N 1
ATOM 853 C CA . TYR A 1 106 ? -11.898 33.312 16.469 1 98.31 106 TYR A CA 1
ATOM 854 C C . TYR A 1 106 ? -12.289 32.438 15.281 1 98.31 106 TYR A C 1
ATOM 856 O O . TYR A 1 106 ? -11.516 32.281 14.328 1 98.31 106 TYR A O 1
ATOM 864 N N . MET A 1 107 ? -13.445 31.812 15.359 1 98.5 107 MET A N 1
ATOM 865 C CA . MET A 1 107 ? -13.844 30.875 14.32 1 98.5 107 MET A CA 1
ATOM 866 C C . MET A 1 107 ? -15.359 30.781 14.203 1 98.5 107 MET A C 1
ATOM 868 O O . MET A 1 107 ? -16.062 30.875 15.203 1 98.5 107 MET A O 1
ATOM 872 N N . ILE A 1 108 ? -15.898 30.688 13.047 1 98.56 108 ILE A N 1
ATOM 873 C CA . ILE A 1 108 ? -17.266 30.328 12.727 1 98.56 108 ILE A CA 1
ATOM 874 C C . ILE A 1 108 ? -17.281 29.141 11.758 1 98.56 108 ILE A C 1
ATOM 876 O O . ILE A 1 108 ? -16.625 29.188 10.719 1 98.56 108 ILE A O 1
ATOM 880 N N . ASP A 1 109 ? -17.953 28.094 12.07 1 97.81 109 ASP A N 1
ATOM 881 C CA . ASP A 1 109 ? -18.125 26.922 11.203 1 97.81 109 ASP A CA 1
ATOM 882 C C . ASP A 1 109 ? -19.547 26.391 11.266 1 97.81 109 ASP A C 1
ATOM 884 O O . ASP A 1 109 ? -20.344 26.812 12.102 1 97.81 109 ASP A O 1
ATOM 888 N N . LEU A 1 110 ? -19.875 25.547 10.289 1 97.75 110 LEU A N 1
ATOM 889 C CA . LEU A 1 110 ? -21.172 24.875 10.305 1 97.75 110 LEU A CA 1
ATOM 890 C C . LEU A 1 110 ? -21.281 23.953 11.516 1 97.75 110 LEU A C 1
ATOM 892 O O . LEU A 1 110 ? -20.359 23.188 11.805 1 97.75 110 LEU A O 1
ATOM 896 N N . LEU A 1 111 ? -22.328 24.094 12.25 1 96.75 111 LEU A N 1
ATOM 897 C CA . LEU A 1 111 ? -22.672 23.078 13.227 1 96.75 111 LEU A CA 1
ATOM 898 C C . LEU A 1 111 ? -23.578 22.016 12.609 1 96.75 111 LEU A C 1
ATOM 900 O O . LEU A 1 111 ? -24.734 22.266 12.32 1 96.75 111 LEU A O 1
ATOM 904 N N . LEU A 1 112 ? -23.062 20.875 12.406 1 95.69 112 LEU A N 1
ATOM 905 C CA . LEU A 1 112 ? -23.812 19.812 11.758 1 95.69 112 LEU A CA 1
ATOM 906 C C . LEU A 1 112 ? -25.031 19.422 12.602 1 95.69 112 LEU A C 1
ATOM 908 O O . LEU A 1 112 ? -24.938 19.344 13.828 1 95.69 112 LEU A O 1
ATOM 912 N N . PRO A 1 113 ? -26.172 19.172 11.969 1 95.5 113 PRO A N 1
ATOM 913 C CA . PRO A 1 113 ? -27.328 18.672 12.711 1 95.5 113 PRO A CA 1
ATOM 914 C C . PRO A 1 113 ? -27.125 17.25 13.242 1 95.5 113 PRO A C 1
ATOM 916 O O . PRO A 1 113 ? -26.172 16.578 12.844 1 95.5 113 PRO A O 1
ATOM 919 N N . LEU A 1 114 ? -27.984 16.938 14.156 1 95.62 114 LEU A N 1
ATOM 920 C CA . LEU A 1 114 ? -27.953 15.578 14.688 1 95.62 114 LEU A CA 1
ATOM 921 C C . LEU A 1 114 ? -28.203 14.562 13.578 1 95.62 114 LEU A C 1
ATOM 923 O O . LEU A 1 114 ? -28.969 14.812 12.656 1 95.62 114 LEU A O 1
ATOM 927 N N . LYS A 1 115 ? -27.562 13.398 13.727 1 96.75 115 LYS A N 1
ATOM 928 C CA . LYS A 1 115 ? -27.672 12.344 12.719 1 96.75 115 LYS A CA 1
ATOM 929 C C . LYS A 1 115 ? -29.125 11.953 12.477 1 96.75 115 LYS A C 1
ATOM 931 O O . LYS A 1 115 ? -29.547 11.781 11.336 1 96.75 115 LYS A O 1
ATOM 936 N N . ASP A 1 116 ? -29.906 11.805 13.523 1 96 116 ASP A N 1
ATOM 937 C CA . ASP A 1 116 ? -31.312 11.406 13.406 1 96 116 ASP A CA 1
ATOM 938 C C . ASP A 1 116 ? -32.062 12.375 12.5 1 96 116 ASP A C 1
ATOM 940 O O . ASP A 1 116 ? -32.844 11.938 11.633 1 96 116 ASP A O 1
ATOM 944 N N . ALA A 1 117 ? -31.859 13.617 12.703 1 96.5 117 ALA A N 1
ATOM 945 C CA . ALA A 1 117 ? -32.562 14.633 11.914 1 96.5 117 ALA A CA 1
ATOM 946 C C . ALA A 1 117 ? -32.125 14.586 10.453 1 96.5 117 ALA A C 1
ATOM 948 O O . ALA A 1 117 ? -32.938 14.766 9.547 1 96.5 117 ALA A O 1
ATOM 949 N N . VAL A 1 118 ? -30.906 14.414 10.242 1 97.31 118 VAL A N 1
ATOM 950 C CA . VAL A 1 118 ? -30.375 14.352 8.883 1 97.31 118 VAL A CA 1
ATOM 951 C C . VAL A 1 118 ? -30.969 13.141 8.156 1 97.31 118 VAL A C 1
ATOM 953 O O . VAL A 1 118 ? -31.375 13.25 6.996 1 97.31 118 VAL A O 1
ATOM 956 N N . LEU A 1 119 ? -30.984 11.992 8.875 1 96.81 119 LEU A N 1
ATOM 957 C CA . LEU A 1 119 ? -31.484 10.773 8.242 1 96.81 119 LEU A CA 1
ATOM 958 C C . LEU A 1 119 ? -32.969 10.875 7.941 1 96.81 119 LEU A C 1
ATOM 960 O O . LEU A 1 119 ? -33.438 10.32 6.945 1 96.81 119 LEU A O 1
ATOM 964 N N . GLU A 1 120 ? -33.75 11.586 8.781 1 96.88 120 GLU A N 1
ATOM 965 C CA . GLU A 1 120 ? -35.156 11.836 8.484 1 96.88 120 GLU A CA 1
ATOM 966 C C . GLU A 1 120 ? -35.312 12.617 7.188 1 96.88 120 GLU A C 1
ATOM 968 O O . GLU A 1 120 ? -36.25 12.367 6.414 1 96.88 120 GLU A O 1
ATOM 973 N N . HIS A 1 121 ? -34.406 13.508 7.02 1 96.75 121 HIS A N 1
ATOM 974 C CA . HIS A 1 121 ? -34.438 14.32 5.805 1 96.75 121 HIS A CA 1
ATOM 975 C C . HIS A 1 121 ? -34 13.5 4.594 1 96.75 121 HIS A C 1
ATOM 977 O O . HIS A 1 121 ? -34.688 13.461 3.578 1 96.75 121 HIS A O 1
ATOM 983 N N . LEU A 1 122 ? -32.906 12.766 4.695 1 95.62 122 LEU A N 1
ATOM 984 C CA . LEU A 1 122 ? -32.281 12.078 3.562 1 95.62 122 LEU A CA 1
ATOM 985 C C . LEU A 1 122 ? -33.094 10.844 3.178 1 95.62 122 LEU A C 1
ATOM 987 O O . LEU A 1 122 ? -33.25 10.531 1.993 1 95.62 122 LEU A O 1
ATOM 991 N N . ASP A 1 123 ? -33.594 10.125 4.168 1 95.06 123 ASP A N 1
ATOM 992 C CA . ASP A 1 123 ? -34.156 8.812 3.91 1 95.06 123 ASP A CA 1
ATOM 993 C C . ASP A 1 123 ? -35.688 8.898 3.82 1 95.06 123 ASP A C 1
ATOM 995 O O . ASP A 1 123 ? -36.312 8.109 3.115 1 95.06 123 ASP A O 1
ATOM 999 N N . LEU A 1 124 ? -36.281 9.891 4.535 1 94 124 LEU A N 1
ATOM 1000 C CA . LEU A 1 124 ? -37.75 9.922 4.617 1 94 124 LEU A CA 1
ATOM 1001 C C . LEU A 1 124 ? -38.312 11.141 3.889 1 94 124 LEU A C 1
ATOM 1003 O O . LEU A 1 124 ? -39.531 11.297 3.779 1 94 124 LEU A O 1
ATOM 1007 N N . GLY A 1 125 ? -37.5 11.992 3.461 1 92.5 125 GLY A N 1
ATOM 1008 C CA . GLY A 1 125 ? -37.969 13.125 2.668 1 92.5 125 GLY A CA 1
ATOM 1009 C C . GLY A 1 125 ? -38.469 14.281 3.512 1 92.5 125 GLY A C 1
ATOM 1010 O O . GLY A 1 125 ? -39.125 15.188 2.996 1 92.5 125 GLY A O 1
ATOM 1011 N N . ASN A 1 126 ? -38.188 14.289 4.73 1 93.44 126 ASN A N 1
ATOM 1012 C CA . ASN A 1 126 ? -38.562 15.398 5.59 1 93.44 126 ASN A CA 1
ATOM 1013 C C . ASN A 1 126 ? -37.781 16.672 5.238 1 93.44 126 ASN A C 1
ATOM 1015 O O . ASN A 1 126 ? -36.844 16.625 4.461 1 93.44 126 ASN A O 1
ATOM 1019 N N . ARG A 1 127 ? -38.312 17.719 5.766 1 95.12 127 ARG A N 1
ATOM 1020 C CA . ARG A 1 127 ? -37.656 19 5.523 1 95.12 127 ARG A CA 1
ATOM 1021 C C . ARG A 1 127 ? -36.219 18.969 6.027 1 95.12 127 ARG A C 1
ATOM 1023 O O . ARG A 1 127 ? -35.906 18.344 7.039 1 95.12 127 ARG A O 1
ATOM 1030 N N . GLN A 1 128 ? -35.344 19.672 5.336 1 96.12 128 GLN A N 1
ATOM 1031 C CA . GLN A 1 128 ? -33.938 19.797 5.77 1 96.12 128 GLN A CA 1
ATOM 1032 C C . GLN A 1 128 ? -33.875 20.453 7.141 1 96.12 128 GLN A C 1
ATOM 1034 O O . GLN A 1 128 ? -34.531 21.469 7.391 1 96.12 128 GLN A O 1
ATOM 1039 N N . PRO A 1 129 ? -33.062 19.859 7.969 1 96.5 129 PRO A N 1
ATOM 1040 C CA . PRO A 1 129 ? -32.875 20.531 9.25 1 96.5 129 PRO A CA 1
ATOM 1041 C C . PRO A 1 129 ? -32.312 21.953 9.086 1 96.5 129 PRO A C 1
ATOM 1043 O O . PRO A 1 129 ? -31.531 22.203 8.148 1 96.5 129 PRO A O 1
ATOM 1046 N N . GLU A 1 130 ? -32.688 22.812 10.047 1 95.44 130 GLU A N 1
ATOM 1047 C CA . GLU A 1 130 ? -32.156 24.172 10.016 1 95.44 130 GLU A CA 1
ATOM 1048 C C . GLU A 1 130 ? -30.641 24.203 10.148 1 95.44 130 GLU A C 1
ATOM 1050 O O . GLU A 1 130 ? -30.078 23.438 10.93 1 95.44 130 GLU A O 1
ATOM 1055 N N . ARG A 1 131 ? -30.078 25.062 9.375 1 97.44 131 ARG A N 1
ATOM 1056 C CA . ARG A 1 131 ? -28.641 25.234 9.461 1 97.44 131 ARG A CA 1
ATOM 1057 C C . ARG A 1 131 ? -28.266 26.203 10.578 1 97.44 131 ARG A C 1
ATOM 1059 O O . ARG A 1 131 ? -28.969 27.188 10.805 1 97.44 131 ARG A O 1
ATOM 1066 N N . THR A 1 132 ? -27.25 25.859 11.336 1 98.06 132 THR A N 1
ATOM 1067 C CA . THR A 1 132 ? -26.766 26.672 12.445 1 98.06 132 THR A CA 1
ATOM 1068 C C . THR A 1 132 ? -25.234 26.75 12.422 1 98.06 132 THR A C 1
ATOM 1070 O O . THR A 1 132 ? -24.578 26.078 11.617 1 98.06 132 THR A O 1
ATOM 1073 N N . ALA A 1 133 ? -24.688 27.609 13.25 1 98.56 133 ALA A N 1
ATOM 1074 C CA . ALA A 1 133 ? -23.25 27.828 13.266 1 98.56 133 ALA A CA 1
ATOM 1075 C C . ALA A 1 133 ? -22.656 27.5 14.633 1 98.56 133 ALA A C 1
ATOM 1077 O O . ALA A 1 133 ? -23.297 27.719 15.664 1 98.56 133 ALA A O 1
ATOM 1078 N N . HIS A 1 134 ? -21.547 26.891 14.586 1 97.69 134 HIS A N 1
ATOM 1079 C CA . HIS A 1 134 ? -20.656 26.797 15.734 1 97.69 134 HIS A CA 1
ATOM 1080 C C . HIS A 1 134 ? -19.656 27.953 15.766 1 97.69 134 HIS A C 1
ATOM 1082 O O . HIS A 1 134 ? -18.906 28.141 14.812 1 97.69 134 HIS A O 1
ATOM 1088 N N . VAL A 1 135 ? -19.641 28.75 16.844 1 98.5 135 VAL A N 1
ATOM 1089 C CA . VAL A 1 135 ? -18.797 29.953 16.922 1 98.5 135 VAL A CA 1
ATOM 1090 C C . VAL A 1 135 ? -17.859 29.844 18.141 1 98.5 135 VAL A C 1
ATOM 1092 O O . VAL A 1 135 ? -18.312 29.531 19.25 1 98.5 135 VAL A O 1
ATOM 1095 N N . VAL A 1 136 ? -16.641 30.125 17.922 1 98 136 VAL A N 1
ATOM 1096 C CA . VAL A 1 136 ? -15.648 30.188 19 1 98 136 VAL A CA 1
ATOM 1097 C C . VAL A 1 136 ? -15.312 31.656 19.297 1 98 136 VAL A C 1
ATOM 1099 O O . VAL A 1 136 ? -14.836 32.375 18.422 1 98 136 VAL A O 1
ATOM 1102 N N . ILE A 1 137 ? -15.508 32.062 20.5 1 98.19 137 ILE A N 1
ATOM 1103 C CA . ILE A 1 137 ? -15.234 33.438 20.922 1 98.19 137 ILE A CA 1
ATOM 1104 C C . ILE A 1 137 ? -14.172 33.438 22.031 1 98.19 137 ILE A C 1
ATOM 1106 O O . ILE A 1 137 ? -14.32 32.719 23.031 1 98.19 137 ILE A O 1
ATOM 1110 N N . VAL A 1 138 ? -13.156 34.188 21.797 1 98.25 138 VAL A N 1
ATOM 1111 C CA . VAL A 1 138 ? -12.164 34.406 22.844 1 98.25 138 VAL A CA 1
ATOM 1112 C C . VAL A 1 138 ? -12.641 35.531 23.766 1 98.25 138 VAL A C 1
ATOM 1114 O O . VAL A 1 138 ? -12.969 36.625 23.297 1 98.25 138 VAL A O 1
ATOM 1117 N N . ARG A 1 139 ? -12.648 35.25 25.062 1 97.69 139 ARG A N 1
ATOM 1118 C CA . ARG A 1 139 ? -13.117 36.219 26.047 1 97.69 139 ARG A CA 1
ATOM 1119 C C . ARG A 1 139 ? -11.953 36.781 26.875 1 97.69 139 ARG A C 1
ATOM 1121 O O . ARG A 1 139 ? -11.844 36.469 28.062 1 97.69 139 ARG A O 1
ATOM 1128 N N . GLY A 1 140 ? -11.164 37.562 26.219 1 96.94 140 GLY A N 1
ATOM 1129 C CA . GLY A 1 140 ? -10.023 38.125 26.906 1 96.94 140 GLY A CA 1
ATOM 1130 C C . GLY A 1 140 ? -10.391 39.281 27.828 1 96.94 140 GLY A C 1
ATOM 1131 O O . GLY A 1 140 ? -9.594 39.688 28.672 1 96.94 140 GLY A O 1
ATOM 1132 N N . ASP A 1 141 ? -11.555 39.75 27.734 1 95.88 141 ASP A N 1
ATOM 1133 C CA . ASP A 1 141 ? -12.016 40.906 28.5 1 95.88 141 ASP A CA 1
ATOM 1134 C C . ASP A 1 141 ? -12.5 40.5 29.891 1 95.88 141 ASP A C 1
ATOM 1136 O O . ASP A 1 141 ? -12.672 41.344 30.766 1 95.88 141 ASP A O 1
ATOM 1140 N N . ARG A 1 142 ? -12.727 39.25 30.078 1 95.12 142 ARG A N 1
ATOM 1141 C CA . ARG A 1 142 ? -13.289 38.75 31.328 1 95.12 142 ARG A CA 1
ATOM 1142 C C . ARG A 1 142 ? -12.242 38.75 32.438 1 95.12 142 ARG A C 1
ATOM 1144 O O . ARG A 1 142 ? -11.047 38.688 32.156 1 95.12 142 ARG A O 1
ATOM 1151 N N . SER A 1 143 ? -12.758 38.844 33.688 1 94.38 143 SER A N 1
ATOM 1152 C CA . SER A 1 143 ? -11.836 38.75 34.844 1 94.38 143 SER A CA 1
ATOM 1153 C C . SER A 1 143 ? -11.047 37.438 34.812 1 94.38 143 SER A C 1
ATOM 1155 O O . SER A 1 143 ? -9.828 37.438 35 1 94.38 143 SER A O 1
ATOM 1157 N N . VAL A 1 144 ? -11.766 36.438 34.562 1 94.69 144 VAL A N 1
ATOM 1158 C CA . VAL A 1 144 ? -11.117 35.156 34.25 1 94.69 144 VAL A CA 1
ATOM 1159 C C . VAL A 1 144 ? -11.234 34.875 32.75 1 94.69 144 VAL A C 1
ATOM 1161 O O . VAL A 1 144 ? -12.281 34.438 32.281 1 94.69 144 VAL A O 1
ATOM 1164 N N . ARG A 1 145 ? -10.172 35.125 32.125 1 96.44 145 ARG A N 1
ATOM 1165 C CA . ARG A 1 145 ? -10.164 34.938 30.688 1 96.44 145 ARG A CA 1
ATOM 1166 C C . ARG A 1 145 ? -10.477 33.469 30.312 1 96.44 145 ARG A C 1
ATOM 1168 O O . ARG A 1 145 ? -10.094 32.562 31.047 1 96.44 145 ARG A O 1
ATOM 1175 N N . ARG A 1 146 ? -11.117 33.25 29.219 1 96.5 146 ARG A N 1
ATOM 1176 C CA . ARG A 1 146 ? -11.523 31.938 28.766 1 96.5 146 ARG A CA 1
ATOM 1177 C C . ARG A 1 146 ? -11.93 31.938 27.297 1 96.5 146 ARG A C 1
ATOM 1179 O O . ARG A 1 146 ? -11.883 32.969 26.641 1 96.5 146 ARG A O 1
ATOM 1186 N N . VAL A 1 147 ? -12.195 30.828 26.797 1 97.12 147 VAL A N 1
ATOM 1187 C CA . VAL A 1 147 ? -12.789 30.656 25.469 1 97.12 147 VAL A CA 1
ATOM 1188 C C . VAL A 1 147 ? -14.203 30.094 25.609 1 97.12 147 VAL A C 1
ATOM 1190 O O . VAL A 1 147 ? -14.461 29.234 26.453 1 97.12 147 VAL A O 1
ATOM 1193 N N . GLU A 1 148 ? -15.125 30.641 24.875 1 97.19 148 GLU A N 1
ATOM 1194 C CA . GLU A 1 148 ? -16.5 30.172 24.875 1 97.19 148 GLU A CA 1
ATOM 1195 C C . GLU A 1 148 ? -16.922 29.734 23.484 1 97.19 148 GLU A C 1
ATOM 1197 O O . GLU A 1 148 ? -16.516 30.328 22.484 1 97.19 148 GLU A O 1
ATOM 1202 N N . GLU A 1 149 ? -17.672 28.688 23.422 1 96.94 149 GLU A N 1
ATOM 1203 C CA . GLU A 1 149 ? -18.281 28.219 22.188 1 96.94 149 GLU A CA 1
ATOM 1204 C C . GLU A 1 149 ? -19.797 28.438 22.188 1 96.94 149 GLU A C 1
ATOM 1206 O O . GLU A 1 149 ? -20.453 28.281 23.219 1 96.94 149 GLU A O 1
ATOM 1211 N N . TYR A 1 150 ? -20.312 28.797 21.016 1 97.69 150 TYR A N 1
ATOM 1212 C CA . TYR A 1 150 ? -21.734 29.125 20.922 1 97.69 150 TYR A CA 1
ATOM 1213 C C . TYR A 1 150 ? -22.391 28.391 19.75 1 97.69 150 TYR A C 1
ATOM 1215 O O . TYR A 1 150 ? -21.75 28.188 18.703 1 97.69 150 TYR A O 1
ATOM 1223 N N . HIS A 1 151 ? -23.578 27.969 20.016 1 97.38 151 HIS A N 1
ATOM 1224 C CA . HIS A 1 151 ? -24.516 27.547 18.984 1 97.38 151 HIS A CA 1
ATOM 1225 C C . HIS A 1 151 ? -25.406 28.703 18.531 1 97.38 151 HIS A C 1
ATOM 1227 O O . HIS A 1 151 ? -26.172 29.25 19.328 1 97.38 151 HIS A O 1
ATOM 1233 N N . VAL A 1 152 ? -25.281 29.109 17.25 1 98.62 152 VAL A N 1
ATOM 1234 C CA . VAL A 1 152 ? -26 30.281 16.766 1 98.62 152 VAL A CA 1
ATOM 1235 C C . VAL A 1 152 ? -26.922 29.891 15.609 1 98.62 152 VAL A C 1
ATOM 1237 O O . VAL A 1 152 ? -26.484 29.25 14.648 1 98.62 152 VAL A O 1
ATOM 1240 N N . GLY A 1 153 ? -28.188 30.297 15.68 1 97.62 153 GLY A N 1
ATOM 1241 C CA . GLY A 1 153 ? -29.109 30.031 14.586 1 97.62 153 GLY A CA 1
ATOM 1242 C C . GLY A 1 153 ? -30.5 30.547 14.852 1 97.62 153 GLY A C 1
ATOM 1243 O O . GLY A 1 153 ? -30.734 31.281 15.805 1 97.62 153 GLY A O 1
ATOM 1244 N N . PRO A 1 154 ? -31.406 30.219 13.953 1 97.44 154 PRO A N 1
ATOM 1245 C CA . PRO A 1 154 ? -31.219 29.578 12.656 1 97.44 154 PRO A CA 1
ATOM 1246 C C . PRO A 1 154 ? -30.625 30.516 11.609 1 97.44 154 PRO A C 1
ATOM 1248 O O . PRO A 1 154 ? -30.781 31.734 11.711 1 97.44 154 PRO A O 1
ATOM 1251 N N . LEU A 1 155 ? -29.938 30.047 10.672 1 96.62 155 LEU A N 1
ATOM 1252 C CA . LEU A 1 155 ? -29.359 30.844 9.602 1 96.62 155 LEU A CA 1
ATOM 1253 C C . LEU A 1 155 ? -30.328 30.984 8.43 1 96.62 155 LEU A C 1
ATOM 1255 O O . LEU A 1 155 ? -31.109 30.062 8.172 1 96.62 155 LEU A O 1
ATOM 1259 N N . GLN A 1 156 ? -30.484 32.125 7.797 1 94 156 GLN A N 1
ATOM 1260 C CA . GLN A 1 156 ? -29.609 33.281 7.773 1 94 156 GLN A CA 1
ATOM 1261 C C . GLN A 1 156 ? -30.141 34.406 8.656 1 94 156 GLN A C 1
ATOM 1263 O O . GLN A 1 156 ? -29.734 35.562 8.516 1 94 156 GLN A O 1
ATOM 1268 N N . ARG A 1 157 ? -31.094 34.125 9.492 1 96.56 157 ARG A N 1
ATOM 1269 C CA . ARG A 1 157 ? -31.609 35.125 10.43 1 96.56 157 ARG A CA 1
ATOM 1270 C C . ARG A 1 157 ? -31.531 34.594 11.867 1 96.56 157 ARG A C 1
ATOM 1272 O O . ARG A 1 157 ? -32.562 34.344 12.492 1 96.56 157 ARG A O 1
ATOM 1279 N N . PRO A 1 158 ? -30.328 34.625 12.375 1 98.19 158 PRO A N 1
ATOM 1280 C CA . PRO A 1 158 ? -30.156 34.094 13.727 1 98.19 158 PRO A CA 1
ATOM 1281 C C . PRO A 1 158 ? -31.031 34.812 14.75 1 98.19 158 PRO A C 1
ATOM 1283 O O . PRO A 1 158 ? -31.172 36.031 14.695 1 98.19 158 PRO A O 1
ATOM 1286 N N . SER A 1 159 ? -31.641 34.031 15.633 1 97.81 159 SER A N 1
ATOM 1287 C CA . SER A 1 159 ? -32.469 34.594 16.688 1 97.81 159 SER A CA 1
ATOM 1288 C C . SER A 1 159 ? -31.984 34.188 18.062 1 97.81 159 SER A C 1
ATOM 1290 O O . SER A 1 159 ? -32.469 34.688 19.078 1 97.81 159 SER A O 1
ATOM 1292 N N . TYR A 1 160 ? -31.016 33.344 18.094 1 97.44 160 TYR A N 1
ATOM 1293 C CA . TYR A 1 160 ? -30.484 32.938 19.391 1 97.44 160 TYR A CA 1
ATOM 1294 C C . TYR A 1 160 ? -28.984 32.656 19.297 1 97.44 160 TYR A C 1
ATOM 1296 O O . TYR A 1 160 ? -28.453 32.438 18.203 1 97.44 160 TYR A O 1
ATOM 1304 N N . HIS A 1 161 ? -28.281 32.688 20.297 1 97.81 161 HIS A N 1
ATOM 1305 C CA . HIS A 1 161 ? -26.922 32.219 20.547 1 97.81 161 HIS A CA 1
ATOM 1306 C C . HIS A 1 161 ? -26.812 31.547 21.906 1 97.81 161 HIS A C 1
ATOM 1308 O O . HIS A 1 161 ? -27.047 32.188 22.938 1 97.81 161 HIS A O 1
ATOM 1314 N N . ILE A 1 162 ? -26.547 30.312 21.891 1 96.31 162 ILE A N 1
ATOM 1315 C CA . ILE A 1 162 ? -26.516 29.531 23.125 1 96.31 162 ILE A CA 1
ATOM 1316 C C . ILE A 1 162 ? -25.094 29.062 23.406 1 96.31 162 ILE A C 1
ATOM 1318 O O . ILE A 1 162 ? -24.453 28.453 22.562 1 96.31 162 ILE A O 1
ATOM 1322 N N . LYS A 1 163 ? -24.594 29.375 24.594 1 95.12 163 LYS A N 1
ATOM 1323 C CA . LYS A 1 163 ? -23.297 28.859 24.984 1 95.12 163 LYS A CA 1
ATOM 1324 C C . LYS A 1 163 ? -23.312 27.328 25.109 1 95.12 163 LYS A C 1
ATOM 1326 O O . LYS A 1 163 ? -24.172 26.766 25.797 1 95.12 163 LYS A O 1
ATOM 1331 N N . VAL A 1 164 ? -22.406 26.703 24.422 1 89.81 164 VAL A N 1
ATOM 1332 C CA . VAL A 1 164 ? -22.359 25.25 24.359 1 89.81 164 VAL A CA 1
ATOM 1333 C C . VAL A 1 164 ? -21.625 24.688 25.578 1 89.81 164 VAL A C 1
ATOM 1335 O O . VAL A 1 164 ? -20.578 25.203 25.969 1 89.81 164 VAL A O 1
ATOM 1338 N N . THR A 1 165 ? -22.188 23.781 26.281 1 87.69 165 THR A N 1
ATOM 1339 C CA . THR A 1 165 ? -21.547 22.922 27.281 1 87.69 165 THR A CA 1
ATOM 1340 C C . THR A 1 165 ? -21.609 21.453 26.859 1 87.69 165 THR A C 1
ATOM 1342 O O . THR A 1 165 ? -22.594 20.766 27.141 1 87.69 165 THR A O 1
ATOM 1345 N N . ASN A 1 166 ? -20.672 21.047 26.188 1 87.69 166 ASN A N 1
ATOM 1346 C CA . ASN A 1 166 ? -20.641 19.656 25.734 1 87.69 166 ASN A CA 1
ATOM 1347 C C . ASN A 1 166 ? -20.297 18.703 26.891 1 87.69 166 ASN A C 1
ATOM 1349 O O . ASN A 1 166 ? -19.203 18.781 27.438 1 87.69 166 ASN A O 1
ATOM 1353 N N . PRO A 1 167 ? -21.156 17.844 27.219 1 88.62 167 PRO A N 1
ATOM 1354 C CA . PRO A 1 167 ? -20.906 16.938 28.344 1 88.62 167 PRO A CA 1
ATOM 1355 C C . PRO A 1 167 ? -19.672 16.062 28.125 1 88.62 167 PRO A C 1
ATOM 1357 O O . PRO A 1 167 ? -19.125 15.492 29.078 1 88.62 167 PRO A O 1
ATOM 1360 N N . SER A 1 168 ? -19.266 15.938 26.938 1 89.75 168 SER A N 1
ATOM 1361 C CA . SER A 1 168 ? -18.078 15.133 26.656 1 89.75 168 SER A CA 1
ATOM 1362 C C . SER A 1 168 ? -16.797 15.914 26.938 1 89.75 168 SER A C 1
ATOM 1364 O O . SER A 1 168 ? -15.711 15.336 26.953 1 89.75 168 SER A O 1
ATOM 1366 N N . TYR A 1 169 ? -16.984 17.172 27.125 1 93.06 169 TYR A N 1
ATOM 1367 C CA . TYR A 1 169 ? -15.82 17.969 27.516 1 93.06 169 TYR A CA 1
ATOM 1368 C C . TYR A 1 169 ? -15.461 17.75 28.969 1 93.06 169 TYR A C 1
ATOM 1370 O O . TYR A 1 169 ? -16.344 17.609 29.828 1 93.06 169 TYR A O 1
ATOM 1378 N N . THR A 1 170 ? -14.219 17.719 29.234 1 91.31 170 THR A N 1
ATOM 1379 C CA . THR A 1 170 ? -13.75 17.516 30.594 1 91.31 170 THR A CA 1
ATOM 1380 C C . THR A 1 170 ? -13.781 18.812 31.391 1 91.31 170 THR A C 1
ATOM 1382 O O . THR A 1 170 ? -13.594 18.812 32.625 1 91.31 170 THR A O 1
ATOM 1385 N N . LYS A 1 171 ? -14.039 19.938 30.641 1 89.38 171 LYS A N 1
ATOM 1386 C CA . LYS A 1 171 ? -14.039 21.266 31.25 1 89.38 171 LYS A CA 1
ATOM 1387 C C . LYS A 1 171 ? -15.328 22.016 30.938 1 89.38 171 LYS A C 1
ATOM 1389 O O . LYS A 1 171 ? -15.75 22.062 29.781 1 89.38 171 LYS A O 1
ATOM 1394 N N . SER A 1 172 ? -15.867 22.531 31.953 1 84.94 172 SER A N 1
ATOM 1395 C CA . SER A 1 172 ? -17.062 23.344 31.734 1 84.94 172 SER A CA 1
ATOM 1396 C C . SER A 1 172 ? -16.719 24.672 31.094 1 84.94 172 SER A C 1
ATOM 1398 O O . SER A 1 172 ? -17.469 25.172 30.25 1 84.94 172 SER A O 1
ATOM 1400 N N . ASN A 1 173 ? -15.633 25.203 31.578 1 90.31 173 ASN A N 1
ATOM 1401 C CA . ASN A 1 173 ? -15.07 26.406 30.953 1 90.31 173 ASN A CA 1
ATOM 1402 C C . ASN A 1 173 ? -13.711 26.125 30.328 1 90.31 173 ASN A C 1
ATOM 1404 O O . ASN A 1 173 ? -12.82 25.578 30.984 1 90.31 173 ASN A O 1
ATOM 1408 N N . ILE A 1 174 ? -13.609 26.516 29.078 1 96.19 174 ILE A N 1
ATOM 1409 C CA . ILE A 1 174 ? -12.352 26.281 28.375 1 96.19 174 ILE A CA 1
ATOM 1410 C C . ILE A 1 174 ? -11.336 27.359 28.75 1 96.19 174 ILE A C 1
ATOM 1412 O O . ILE A 1 174 ? -11.57 28.547 28.5 1 96.19 174 ILE A O 1
ATOM 1416 N N . PRO A 1 175 ? -10.219 26.938 29.328 1 96.12 175 PRO A N 1
ATOM 1417 C CA . PRO A 1 175 ? -9.234 27.953 29.734 1 96.12 175 PRO A CA 1
ATOM 1418 C C . PRO A 1 175 ? -8.664 28.734 28.547 1 96.12 175 PRO A C 1
ATOM 1420 O O . PRO A 1 175 ? -8.43 28.156 27.484 1 96.12 175 PRO A O 1
ATOM 1423 N N . TYR A 1 176 ? -8.383 30.031 28.797 1 96.75 176 TYR A N 1
ATOM 1424 C CA . TYR A 1 176 ? -7.805 30.906 27.781 1 96.75 176 TYR A CA 1
ATOM 1425 C C . TYR A 1 176 ? -6.484 30.344 27.266 1 96.75 176 TYR A C 1
ATOM 1427 O O . TYR A 1 176 ? -6.207 30.391 26.062 1 96.75 176 TYR A O 1
ATOM 1435 N N . ASN A 1 177 ? -5.699 29.797 28.156 1 95.75 177 ASN A N 1
ATOM 1436 C CA . ASN A 1 177 ? -4.355 29.359 27.812 1 95.75 177 ASN A CA 1
ATOM 1437 C C . ASN A 1 177 ? -4.387 28.125 26.906 1 95.75 177 ASN A C 1
ATOM 1439 O O . ASN A 1 177 ? -3.365 27.75 26.328 1 95.75 177 ASN A O 1
ATOM 1443 N N . PHE A 1 178 ? -5.594 27.531 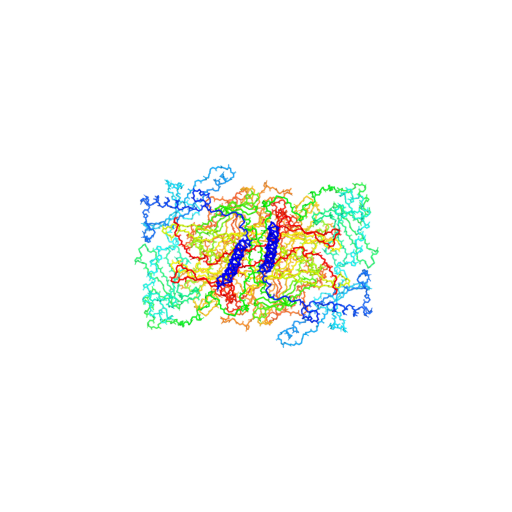26.672 1 96.25 178 PHE A N 1
ATOM 1444 C CA . PHE A 1 178 ? -5.703 26.344 25.844 1 96.25 178 PHE A CA 1
ATOM 1445 C C . PHE A 1 178 ? -5.91 26.719 24.375 1 96.25 178 PHE A C 1
ATOM 1447 O O . PHE A 1 178 ? -5.758 25.875 23.484 1 96.25 178 PHE A O 1
ATOM 1454 N N . LYS A 1 179 ? -6.312 27.953 24.156 1 96.44 179 LYS A N 1
ATOM 1455 C CA . LYS A 1 179 ? -6.59 28.328 22.766 1 96.44 179 LYS A CA 1
ATOM 1456 C C . LYS A 1 179 ? -5.32 28.281 21.922 1 96.44 179 LYS A C 1
ATOM 1458 O O . LYS A 1 179 ? -4.215 28.453 22.438 1 96.44 179 LYS A O 1
ATOM 1463 N N . PRO A 1 180 ? -5.426 28.078 20.625 1 95.88 180 PRO A N 1
ATOM 1464 C CA . PRO A 1 180 ? -4.262 28.25 19.766 1 95.88 180 PRO A CA 1
ATOM 1465 C C . PRO A 1 180 ? -3.699 29.672 19.812 1 95.88 180 PRO A C 1
ATOM 1467 O O . PRO A 1 180 ? -4.434 30.625 20.094 1 95.88 180 PRO A O 1
ATOM 1470 N N . VAL A 1 181 ? -2.395 29.766 19.625 1 96.06 181 VAL A N 1
ATOM 1471 C CA . VAL A 1 181 ? -1.845 31.109 19.453 1 96.06 181 VAL A CA 1
ATOM 1472 C C . VAL A 1 181 ? -2.285 31.672 18.109 1 96.06 181 VAL A C 1
ATOM 1474 O O . VAL A 1 181 ? -2.061 31.062 17.062 1 96.06 181 VAL A O 1
ATOM 1477 N N . ASP A 1 182 ? -2.979 32.781 18.172 1 95.81 182 ASP A N 1
ATOM 1478 C CA . ASP A 1 182 ? -3.562 33.312 16.953 1 95.81 182 ASP A CA 1
ATOM 1479 C C . ASP A 1 182 ? -2.85 34.594 16.531 1 95.81 182 ASP A C 1
ATOM 1481 O O . ASP A 1 182 ? -1.846 35 17.141 1 95.81 182 ASP A O 1
ATOM 1485 N N . ASP A 1 183 ? -3.305 35.25 15.516 1 94.88 183 ASP A N 1
ATOM 1486 C CA . ASP A 1 183 ? -2.635 36.406 14.93 1 94.88 183 ASP A CA 1
ATOM 1487 C C . ASP A 1 183 ? -2.736 37.625 15.852 1 94.88 183 ASP A C 1
ATOM 1489 O O . ASP A 1 183 ? -1.911 38.531 15.773 1 94.88 183 ASP A O 1
ATOM 1493 N N . VAL A 1 184 ? -3.73 37.656 16.703 1 96.75 184 VAL A N 1
ATOM 1494 C CA . VAL A 1 184 ? -3.852 38.719 17.703 1 96.75 184 VAL A CA 1
ATOM 1495 C C . VAL A 1 184 ? -2.646 38.688 18.641 1 96.75 184 VAL A C 1
ATOM 1497 O O . VAL A 1 184 ? -2.109 39.719 19 1 96.75 184 VAL A O 1
ATOM 1500 N N . GLU A 1 185 ? -2.242 37.5 19.047 1 96.81 185 GLU A N 1
ATOM 1501 C CA . GLU A 1 185 ? -1.088 37.344 19.922 1 96.81 185 GLU A CA 1
ATOM 1502 C C . GLU A 1 185 ? 0.219 37.5 19.141 1 96.81 185 GLU A C 1
ATOM 1504 O O . GLU A 1 185 ? 1.169 38.125 19.625 1 96.81 185 GLU A O 1
ATOM 1509 N N . TYR A 1 186 ? 0.291 36.938 17.984 1 95.56 186 TYR A N 1
ATOM 1510 C CA . TYR A 1 186 ? 1.529 36.906 17.219 1 95.56 186 TYR A CA 1
ATOM 1511 C C . TYR A 1 186 ? 2.033 38.312 16.906 1 95.56 186 TYR A C 1
ATOM 1513 O O . TYR A 1 186 ? 3.242 38.531 16.859 1 95.56 186 TYR A O 1
ATOM 1521 N N . LYS A 1 187 ? 1.129 39.156 16.688 1 94.38 187 LYS A N 1
ATOM 1522 C CA . LYS A 1 187 ? 1.52 40.562 16.406 1 94.38 187 LYS A CA 1
ATOM 1523 C C . LYS A 1 187 ? 2.441 41.094 17.5 1 94.38 187 LYS A C 1
ATOM 1525 O O . LYS A 1 187 ? 3.436 41.75 17.203 1 94.38 187 LYS A O 1
ATOM 1530 N N . PHE A 1 188 ? 2.156 40.781 18.672 1 96.94 188 PHE A N 1
ATOM 1531 C CA . PHE A 1 188 ? 2.918 41.312 19.812 1 96.94 188 PHE A CA 1
ATOM 1532 C C . PHE A 1 188 ? 4.141 40.438 20.078 1 96.94 188 PHE A C 1
ATOM 1534 O O . PHE A 1 188 ? 5.191 40.969 20.469 1 96.94 188 PHE A O 1
ATOM 1541 N N . LEU A 1 189 ? 4.008 39.156 19.922 1 97.31 189 LEU A N 1
ATOM 1542 C CA . LEU A 1 189 ? 5.141 38.281 20.125 1 97.31 189 LEU A CA 1
ATOM 1543 C C . LEU A 1 189 ? 6.285 38.625 19.188 1 97.31 189 LEU A C 1
ATOM 1545 O O . LEU A 1 189 ? 7.438 38.719 19.609 1 97.31 189 LEU A O 1
ATOM 1549 N N . TYR A 1 190 ? 6 38.812 17.938 1 96 190 TYR A N 1
ATOM 1550 C CA . TYR A 1 190 ? 7.043 39.094 16.953 1 96 190 TYR A CA 1
ATOM 1551 C C . TYR A 1 190 ? 7.617 40.5 17.172 1 96 190 TYR A C 1
ATOM 1553 O O . TYR A 1 190 ? 8.773 40.75 16.844 1 96 190 TYR A O 1
ATOM 1561 N N . ARG A 1 191 ? 6.852 41.406 17.719 1 96.75 191 ARG A N 1
ATOM 1562 C CA . ARG A 1 191 ? 7.398 42.719 18.109 1 96.75 191 ARG A CA 1
ATOM 1563 C C . ARG A 1 191 ? 8.461 42.562 19.188 1 96.75 191 ARG A C 1
ATOM 1565 O O . ARG A 1 191 ? 9.523 43.188 19.109 1 96.75 191 ARG A O 1
ATOM 1572 N N . ILE A 1 192 ? 8.148 41.75 20.172 1 97.81 192 ILE A N 1
ATOM 1573 C CA . ILE A 1 192 ? 9.109 41.5 21.25 1 97.81 192 ILE A CA 1
ATOM 1574 C C . ILE A 1 192 ? 10.367 40.844 20.688 1 97.81 192 ILE A C 1
ATOM 1576 O O . ILE A 1 192 ? 11.484 41.188 21.078 1 97.81 192 ILE A O 1
ATOM 1580 N N . LEU A 1 193 ? 10.219 39.938 19.766 1 97.19 193 LEU A N 1
ATOM 1581 C CA . LEU A 1 193 ? 11.367 39.281 19.141 1 97.19 193 LEU A CA 1
ATOM 1582 C C . LEU A 1 193 ? 12.211 40.281 18.375 1 97.19 193 LEU A C 1
ATOM 1584 O O . LEU A 1 193 ? 13.445 40.219 18.406 1 97.19 193 LEU A O 1
ATOM 1588 N N . ARG A 1 194 ? 11.555 41.219 17.719 1 96.94 194 ARG A N 1
ATOM 1589 C CA . ARG A 1 194 ? 12.273 42.25 16.984 1 96.94 194 ARG A CA 1
ATOM 1590 C C . ARG A 1 194 ? 13.078 43.125 17.938 1 96.94 194 ARG A C 1
ATOM 1592 O O . ARG A 1 194 ? 14.258 43.406 17.688 1 96.94 194 ARG A O 1
ATOM 1599 N N . GLU A 1 195 ? 12.492 43.562 18.984 1 97.31 195 GLU A N 1
ATOM 1600 C CA . GLU A 1 195 ? 13.172 44.406 19.984 1 97.31 195 GLU A CA 1
ATOM 1601 C C . GLU A 1 195 ? 14.336 43.625 20.625 1 97.31 195 GLU A C 1
ATOM 1603 O O . GLU A 1 195 ? 15.406 44.219 20.844 1 97.31 195 GLU A O 1
ATOM 1608 N N . THR A 1 196 ? 14.055 42.438 20.906 1 97.88 196 THR A N 1
ATOM 1609 C CA . THR A 1 196 ? 15.094 41.594 21.5 1 97.88 196 THR A CA 1
ATOM 1610 C C . THR A 1 196 ? 16.266 41.438 20.531 1 97.88 196 THR A C 1
ATOM 1612 O O . THR A 1 196 ? 17.422 41.406 20.953 1 97.88 196 THR A O 1
ATOM 1615 N N . SER A 1 197 ? 15.969 41.281 19.266 1 97.12 197 SER A N 1
ATOM 1616 C CA . SER A 1 197 ? 17 41.094 18.266 1 97.12 197 SER A CA 1
ATOM 1617 C C . SER A 1 197 ? 17.906 42.344 18.172 1 97.12 197 SER A C 1
ATOM 1619 O O . SER A 1 197 ? 19.078 42.219 17.797 1 97.12 197 SER A O 1
ATOM 1621 N N . GLU A 1 198 ? 17.391 43.5 18.5 1 97.44 198 GLU A N 1
ATOM 1622 C CA . GLU A 1 198 ? 18.203 44.719 18.547 1 97.44 198 GLU A CA 1
ATOM 1623 C C . GLU A 1 198 ? 19.266 44.625 19.656 1 97.44 198 GLU A C 1
ATOM 1625 O O . GLU A 1 198 ? 20.422 45 19.438 1 97.44 198 GLU A O 1
ATOM 1630 N N . VAL A 1 199 ? 18.828 44.125 20.734 1 97.62 199 VAL A N 1
ATOM 1631 C CA . VAL A 1 199 ? 19.734 43.969 21.859 1 97.62 199 VAL A CA 1
ATOM 1632 C C . VAL A 1 199 ? 20.797 42.906 21.531 1 97.62 199 VAL A C 1
ATOM 1634 O O . VAL A 1 199 ? 21.969 43.094 21.859 1 97.62 199 VAL A O 1
ATOM 1637 N N . LEU A 1 200 ? 20.422 41.906 20.812 1 97.69 200 LEU A N 1
ATOM 1638 C CA . LEU A 1 200 ? 21.297 40.781 20.531 1 97.69 200 LEU A CA 1
ATOM 1639 C C . LEU A 1 200 ? 22.078 41 19.234 1 97.69 200 LEU A C 1
ATOM 1641 O O . LEU A 1 200 ? 22.797 40.094 18.781 1 97.69 200 LEU A O 1
ATOM 1645 N N . TYR A 1 201 ? 21.984 42.094 18.609 1 96.62 201 TYR A N 1
ATOM 1646 C CA . TYR A 1 201 ? 22.484 42.344 17.266 1 96.62 201 TYR A CA 1
ATOM 1647 C C . TYR A 1 201 ? 23.953 41.969 17.141 1 96.62 201 TYR A C 1
ATOM 1649 O O . TYR A 1 201 ? 24.359 41.281 16.219 1 96.62 201 TYR A O 1
ATOM 1657 N N . PRO A 1 202 ? 24.906 42.375 18.078 1 95.56 202 PRO A N 1
ATOM 1658 C CA . PRO A 1 202 ? 26.312 42 17.953 1 95.56 202 PRO A CA 1
ATOM 1659 C C . PRO A 1 202 ? 26.516 40.5 17.953 1 95.56 202 PRO A C 1
ATOM 1661 O O . PRO A 1 202 ? 27.312 39.969 17.156 1 95.56 202 PRO A O 1
ATOM 1664 N N . LEU A 1 203 ? 25.812 39.875 18.812 1 96.25 203 LEU A N 1
ATOM 1665 C CA . LEU A 1 203 ? 25.906 38.406 18.891 1 96.25 203 LEU A CA 1
ATOM 1666 C C . LEU A 1 203 ? 25.438 37.75 17.594 1 96.25 203 LEU A C 1
ATOM 1668 O O . LEU A 1 203 ? 26.125 36.875 17.062 1 96.25 203 LEU A O 1
ATOM 1672 N N . LEU A 1 204 ? 24.25 38.188 17.078 1 96.19 204 LEU A N 1
ATOM 1673 C CA . LEU A 1 204 ? 23.672 37.625 15.859 1 96.19 204 LEU A CA 1
ATOM 1674 C C . LEU A 1 204 ? 24.609 37.812 14.672 1 96.19 204 LEU A C 1
ATOM 1676 O O . LEU A 1 204 ? 24.891 36.875 13.93 1 96.19 204 LEU A O 1
ATOM 1680 N N . TYR A 1 205 ? 25.109 39 14.516 1 93.62 205 TYR A N 1
ATOM 1681 C CA . TYR A 1 205 ? 25.938 39.312 13.359 1 93.62 205 TYR A CA 1
ATOM 1682 C C . TYR A 1 205 ? 27.281 38.625 13.438 1 93.62 205 TYR A C 1
ATOM 1684 O O . TYR A 1 205 ? 27.812 38.156 12.438 1 93.62 205 TYR A O 1
ATOM 1692 N N . GLU A 1 206 ? 27.938 38.562 14.617 1 93.62 206 GLU A N 1
ATOM 1693 C CA . GLU A 1 206 ? 29.25 37.938 14.781 1 93.62 206 GLU A CA 1
ATOM 1694 C C . GLU A 1 206 ? 29.156 36.438 14.633 1 93.62 206 GLU A C 1
ATOM 1696 O O . GLU A 1 206 ? 30.094 35.812 14.141 1 93.62 206 GLU A O 1
ATOM 1701 N N . SER A 1 207 ? 28.078 35.906 15.078 1 94.69 207 SER A N 1
ATOM 1702 C CA . SER A 1 207 ? 27.938 34.469 15.055 1 94.69 207 SER A CA 1
ATOM 1703 C C . SER A 1 207 ? 27.547 33.969 13.672 1 94.69 207 SER A C 1
ATOM 1705 O O . SER A 1 207 ? 28.016 32.938 13.219 1 94.69 207 SER A O 1
ATOM 1707 N N . TYR A 1 208 ? 26.625 34.719 13.016 1 93.69 208 TYR A N 1
ATOM 1708 C CA . TYR A 1 208 ? 25.969 34.125 11.852 1 93.69 208 TYR A CA 1
ATOM 1709 C C . TYR A 1 208 ? 26.141 35.031 10.633 1 93.69 208 TYR A C 1
ATOM 1711 O O . TYR A 1 208 ? 25.906 34.594 9.5 1 93.69 208 TYR A O 1
ATOM 1719 N N . GLY A 1 209 ? 26.531 36.25 10.734 1 91.94 209 GLY A N 1
ATOM 1720 C CA . GLY A 1 209 ? 26.438 37.219 9.656 1 91.94 209 GLY A CA 1
ATOM 1721 C C . GLY A 1 209 ? 25.016 37.562 9.266 1 91.94 209 GLY A C 1
ATOM 1722 O O . GLY A 1 209 ? 24.75 37.938 8.117 1 91.94 209 GLY A O 1
ATOM 1723 N N . LEU A 1 210 ? 24.031 37.344 10.164 1 94.38 210 LEU A N 1
ATOM 1724 C CA . LEU A 1 210 ? 22.609 37.531 9.93 1 94.38 210 LEU A CA 1
ATOM 1725 C C . LEU A 1 210 ? 22.016 38.469 10.984 1 94.38 210 LEU A C 1
ATOM 1727 O O . LEU A 1 210 ? 22.625 38.719 12.023 1 94.38 210 LEU A O 1
ATOM 1731 N N . SER A 1 211 ? 20.844 38.938 10.68 1 94.06 211 SER A N 1
ATOM 1732 C CA . SER A 1 211 ? 20.078 39.75 11.617 1 94.06 211 SER A CA 1
ATOM 1733 C C . SER A 1 211 ? 18.578 39.562 11.422 1 94.06 211 SER A C 1
ATOM 1735 O O . SER A 1 211 ? 18.141 38.906 10.477 1 94.06 211 SER A O 1
ATOM 1737 N N . TYR A 1 212 ? 17.828 40.031 12.367 1 95.44 212 TYR A N 1
ATOM 1738 C CA . TYR A 1 212 ? 16.375 39.938 12.266 1 95.44 212 TYR A CA 1
ATOM 1739 C C . TYR A 1 212 ? 15.75 41.312 12.062 1 95.44 212 TYR A C 1
ATOM 1741 O O . TYR A 1 212 ? 14.93 41.5 11.156 1 95.44 212 TYR A O 1
ATOM 1749 N N . HIS A 1 213 ? 16.125 42.375 12.797 1 94.25 213 HIS A N 1
ATOM 1750 C CA . HIS A 1 213 ? 15.5 43.688 12.789 1 94.25 213 HIS A CA 1
ATOM 1751 C C . HIS A 1 213 ? 16.047 44.562 11.664 1 94.25 213 HIS A C 1
ATOM 1753 O O . HIS A 1 213 ? 15.406 45.531 11.273 1 94.25 213 HIS A O 1
ATOM 1759 N N . ASN A 1 214 ? 17.141 44.281 11.203 1 91.56 214 ASN A N 1
ATOM 1760 C CA . ASN A 1 214 ? 17.812 45.062 10.172 1 91.56 214 ASN A CA 1
ATOM 1761 C C . ASN A 1 214 ? 18.453 44.156 9.117 1 91.56 214 ASN A C 1
ATOM 1763 O O . ASN A 1 214 ? 19.688 44.125 9.008 1 91.56 214 ASN A O 1
ATOM 1767 N N . CYS A 1 215 ? 17.656 43.469 8.492 1 92.5 215 CYS A N 1
ATOM 1768 C CA . CYS A 1 215 ? 18.188 42.531 7.5 1 92.5 215 CYS A CA 1
ATOM 1769 C C . CYS A 1 215 ? 17.516 42.75 6.145 1 92.5 215 CYS A C 1
ATOM 1771 O O . CYS A 1 215 ? 16.531 43.5 6.039 1 92.5 215 CYS A O 1
ATOM 1773 N N . THR A 1 216 ? 18.109 42.219 5.102 1 88.38 216 THR A N 1
ATOM 1774 C CA . THR A 1 216 ? 17.562 42.188 3.754 1 88.38 216 THR A CA 1
ATOM 1775 C C . THR A 1 216 ? 17.031 40.812 3.422 1 88.38 216 THR A C 1
ATOM 1777 O O . THR A 1 216 ? 17.781 39.812 3.467 1 88.38 216 THR A O 1
ATOM 1780 N N . LYS A 1 217 ? 15.789 40.781 3.145 1 79.81 217 LYS A N 1
ATOM 1781 C CA . LYS A 1 217 ? 15.117 39.531 2.875 1 79.81 217 LYS A CA 1
ATOM 1782 C C . LYS A 1 217 ? 15.891 38.688 1.845 1 79.81 217 LYS A C 1
ATOM 1784 O O . LYS A 1 217 ? 16.375 39.25 0.846 1 79.81 217 LYS A O 1
ATOM 1789 N N . ASN A 1 218 ? 16.078 37.438 2.125 1 73.75 218 ASN A N 1
ATOM 1790 C CA . ASN A 1 218 ? 16.719 36.438 1.27 1 73.75 218 ASN A CA 1
ATOM 1791 C C . ASN A 1 218 ? 18.234 36.625 1.215 1 73.75 218 ASN A C 1
ATOM 1793 O O . ASN A 1 218 ? 18.906 36.031 0.359 1 73.75 218 ASN A O 1
ATOM 1797 N N . VAL A 1 219 ? 18.75 37.469 2.002 1 83.44 219 VAL A N 1
ATOM 1798 C CA . VAL A 1 219 ? 20.188 37.719 2.002 1 83.44 219 VAL A CA 1
ATOM 1799 C C . VAL A 1 219 ? 20.766 37.375 3.381 1 83.44 219 VAL A C 1
ATOM 1801 O O . VAL A 1 219 ? 21.516 36.438 3.541 1 83.44 219 VAL A O 1
ATOM 1804 N N . ASP A 1 220 ? 20.266 38.062 4.336 1 90.56 220 ASP A N 1
ATOM 1805 C CA . ASP A 1 220 ? 20.922 37.938 5.629 1 90.56 220 ASP A CA 1
ATOM 1806 C C . ASP A 1 220 ? 19.906 37.969 6.773 1 90.56 220 ASP A C 1
ATOM 1808 O O . ASP A 1 220 ? 20.203 38.469 7.852 1 90.56 220 ASP A O 1
ATOM 1812 N N . CYS A 1 221 ? 18.75 37.469 6.523 1 93 221 CYS A N 1
ATOM 1813 C CA . CYS A 1 221 ? 17.703 37.531 7.535 1 93 221 CYS A CA 1
ATOM 1814 C C . CYS A 1 221 ? 17.625 36.25 8.336 1 93 221 CYS A C 1
ATOM 1816 O O . CYS A 1 221 ? 17.953 35.188 7.828 1 93 221 CYS A O 1
ATOM 1818 N N . ILE A 1 222 ? 17.188 36.375 9.562 1 94.19 222 ILE A N 1
ATOM 1819 C CA . ILE A 1 222 ? 16.828 35.312 10.477 1 94.19 222 ILE A CA 1
ATOM 1820 C C . ILE A 1 222 ? 15.305 35.188 10.547 1 94.19 222 ILE A C 1
ATOM 1822 O O . ILE A 1 222 ? 14.586 36.188 10.477 1 94.19 222 ILE A O 1
ATOM 1826 N N . ILE A 1 223 ? 14.844 33.969 10.539 1 92.94 223 ILE A N 1
ATOM 1827 C CA . ILE A 1 223 ? 13.438 33.688 10.805 1 92.94 223 ILE A CA 1
ATOM 1828 C C . ILE A 1 223 ? 13.289 33.062 12.188 1 92.94 223 ILE A C 1
ATOM 1830 O O . ILE A 1 223 ? 14.102 32.219 12.578 1 92.94 223 ILE A O 1
ATOM 1834 N N . PHE A 1 224 ? 12.289 33.5 12.93 1 95 224 PHE A N 1
ATOM 1835 C CA . PHE A 1 224 ? 11.914 32.844 14.18 1 95 224 PHE A CA 1
ATOM 1836 C C . PHE A 1 224 ? 10.609 32.094 14.008 1 95 224 PHE A C 1
ATOM 1838 O O . PHE A 1 224 ? 9.672 32.562 13.375 1 95 224 PHE A O 1
ATOM 1845 N N . HIS A 1 225 ? 10.57 30.922 14.477 1 93 225 HIS A N 1
ATOM 1846 C CA . HIS A 1 225 ? 9.352 30.125 14.438 1 93 225 HIS A CA 1
ATOM 1847 C C . HIS A 1 225 ? 9.117 29.406 15.766 1 93 225 HIS A C 1
ATOM 1849 O O . HIS A 1 225 ? 10.062 28.922 16.391 1 93 225 HIS A O 1
ATOM 1855 N N . ASP A 1 226 ? 7.859 29.312 16.141 1 93.5 226 ASP A N 1
ATOM 1856 C CA . ASP A 1 226 ? 7.543 28.703 17.422 1 93.5 226 ASP A CA 1
ATOM 1857 C C . ASP A 1 226 ? 6.977 27.297 17.234 1 93.5 226 ASP A C 1
ATOM 1859 O O . ASP A 1 226 ? 6.738 26.859 16.109 1 93.5 226 ASP A O 1
ATOM 1863 N N . ILE A 1 227 ? 6.785 26.594 18.375 1 90.88 227 ILE A N 1
ATOM 1864 C CA . ILE A 1 227 ? 6.238 25.25 18.422 1 90.88 227 ILE A CA 1
ATOM 1865 C C . ILE A 1 227 ? 5.242 25.125 19.578 1 90.88 227 ILE A C 1
ATOM 1867 O O . ILE A 1 227 ? 5.16 26.016 20.422 1 90.88 227 ILE A O 1
ATOM 1871 N N . SER A 1 228 ? 4.414 24.172 19.5 1 92.56 228 SER A N 1
ATOM 1872 C CA . SER A 1 228 ? 3.531 23.797 20.594 1 92.56 228 SER A CA 1
ATOM 1873 C C . SER A 1 228 ? 4.062 22.578 21.344 1 92.56 228 SER A C 1
ATOM 1875 O O . SER A 1 228 ? 4.863 21.812 20.797 1 92.56 228 SER A O 1
ATOM 1877 N N . PRO A 1 229 ? 3.588 22.484 22.609 1 94.62 229 PRO A N 1
ATOM 1878 C CA . PRO A 1 229 ? 2.646 23.266 23.422 1 94.62 229 PRO A CA 1
ATOM 1879 C C . PRO A 1 229 ? 3.258 24.547 23.984 1 94.62 229 PRO A C 1
ATOM 1881 O O . PRO A 1 229 ? 4.43 24.828 23.719 1 94.62 229 PRO A O 1
ATOM 1884 N N . ARG A 1 230 ? 2.363 25.219 24.688 1 96.06 230 ARG A N 1
ATOM 1885 C CA . ARG A 1 230 ? 2.777 26.516 25.25 1 96.06 230 ARG A CA 1
ATOM 1886 C C . ARG A 1 230 ? 3.135 26.375 26.734 1 96.06 230 ARG A C 1
ATOM 1888 O O . ARG A 1 230 ? 2.516 27 27.578 1 96.06 230 ARG A O 1
ATOM 1895 N N . GLY A 1 231 ? 4.18 25.641 26.969 1 93.81 231 GLY A N 1
ATOM 1896 C CA . GLY A 1 231 ? 4.629 25.328 28.312 1 93.81 231 GLY A CA 1
ATOM 1897 C C . GLY A 1 231 ? 4.703 23.844 28.594 1 93.81 231 GLY A C 1
ATOM 1898 O O . GLY A 1 231 ? 4.574 23.031 27.688 1 93.81 231 GLY A O 1
ATOM 1899 N N . ILE A 1 232 ? 5.004 23.453 29.906 1 93.25 232 ILE A N 1
ATOM 1900 C CA . ILE A 1 232 ? 5.184 22.047 30.25 1 93.25 232 ILE A CA 1
ATOM 1901 C C . ILE A 1 232 ? 4.074 21.594 31.188 1 93.25 232 ILE A C 1
ATOM 1903 O O . ILE A 1 232 ? 4.055 20.453 31.641 1 93.25 232 ILE A O 1
ATOM 1907 N N . ARG A 1 233 ? 3.182 22.562 31.547 1 91.88 233 ARG A N 1
ATOM 1908 C CA . ARG A 1 233 ? 2.07 22.219 32.438 1 91.88 233 ARG A CA 1
ATOM 1909 C C . ARG A 1 233 ? 0.88 23.141 32.188 1 91.88 233 ARG A C 1
ATOM 1911 O O . ARG A 1 233 ? 1.016 24.188 31.547 1 91.88 233 ARG A O 1
ATOM 1918 N N . GLU A 1 234 ? -0.208 22.766 32.719 1 91.19 234 GLU A N 1
ATOM 1919 C CA . GLU A 1 234 ? -1.433 23.547 32.594 1 91.19 234 GLU A CA 1
ATOM 1920 C C . GLU A 1 234 ? -1.291 24.906 33.25 1 91.19 234 GLU A C 1
ATOM 1922 O O . GLU A 1 234 ? -0.704 25.031 34.344 1 91.19 234 GLU A O 1
ATOM 1927 N N . GLY A 1 235 ? -1.82 25.859 32.594 1 91.81 235 GLY A N 1
ATOM 1928 C CA . GLY A 1 235 ? -1.8 27.203 33.156 1 91.81 235 GLY A CA 1
ATOM 1929 C C . GLY A 1 235 ? -0.725 28.094 32.562 1 91.81 235 GLY A C 1
ATOM 1930 O O . GLY A 1 235 ? -0.806 29.312 32.625 1 91.81 235 GLY A O 1
ATOM 1931 N N . GLU A 1 236 ? 0.239 27.484 32.031 1 94.38 236 GLU A N 1
ATOM 1932 C CA . GLU A 1 236 ? 1.327 28.234 31.406 1 94.38 236 GLU A CA 1
ATOM 1933 C C . GLU A 1 236 ? 0.961 28.672 29.984 1 94.38 236 GLU A C 1
ATOM 1935 O O . GLU A 1 236 ? 0.091 28.078 29.359 1 94.38 236 GLU A O 1
ATOM 1940 N N . ARG A 1 237 ? 1.529 29.734 29.547 1 96.81 237 ARG A N 1
ATOM 1941 C CA . ARG A 1 237 ? 1.461 30.219 28.172 1 96.81 237 ARG A CA 1
ATOM 1942 C C . ARG A 1 237 ? 2.783 30.859 27.75 1 96.81 237 ARG A C 1
ATOM 1944 O O . ARG A 1 237 ? 2.887 32.094 27.656 1 96.81 237 ARG A O 1
ATOM 1951 N N . GLN A 1 238 ? 3.678 30 27.578 1 96.88 238 GLN A N 1
ATOM 1952 C CA . GLN A 1 238 ? 5.051 30.312 27.203 1 96.88 238 GLN A CA 1
ATOM 1953 C C . GLN A 1 238 ? 5.414 29.672 25.859 1 96.88 238 GLN A C 1
ATOM 1955 O O . GLN A 1 238 ? 5.152 28.484 25.656 1 96.88 238 GLN A O 1
ATOM 1960 N N . SER A 1 239 ? 5.984 30.438 24.938 1 97.06 239 SER A N 1
ATOM 1961 C CA . SER A 1 239 ? 6.285 29.906 23.609 1 97.06 239 SER A CA 1
ATOM 1962 C C . SER A 1 239 ? 7.777 29.984 23.312 1 97.06 239 SER A C 1
ATOM 1964 O O . SER A 1 239 ? 8.391 31.047 23.406 1 97.06 239 SER A O 1
ATOM 1966 N N . TRP A 1 240 ? 8.375 28.844 23 1 96.56 240 TRP A N 1
ATOM 1967 C CA . TRP A 1 240 ? 9.742 28.828 22.484 1 96.56 240 TRP A CA 1
ATOM 1968 C C . TRP A 1 240 ? 9.773 29.203 21.016 1 96.56 240 TRP A C 1
ATOM 1970 O O . TRP A 1 240 ? 8.945 28.734 20.234 1 96.56 240 TRP A O 1
ATOM 1980 N N . PHE A 1 241 ? 10.68 30.047 20.625 1 97.19 241 PHE A N 1
ATOM 1981 C CA . PHE A 1 241 ? 10.977 30.406 19.25 1 97.19 241 PHE A CA 1
ATOM 1982 C C . PHE A 1 241 ? 12.398 29.984 18.875 1 97.19 241 PHE A C 1
ATOM 1984 O O . PHE A 1 241 ? 13.352 30.328 19.562 1 97.19 241 PHE A O 1
ATOM 1991 N N . GLY A 1 242 ? 12.5 29.188 17.828 1 96.69 242 GLY A N 1
ATOM 1992 C CA . GLY A 1 242 ? 13.805 28.859 17.266 1 96.69 242 GLY A CA 1
ATOM 1993 C C . GLY A 1 242 ? 14.219 29.781 16.141 1 96.69 242 GLY A C 1
ATOM 1994 O O . GLY A 1 242 ? 13.383 30.25 15.367 1 96.69 242 GLY A O 1
ATOM 1995 N N . ALA A 1 243 ? 15.547 30.047 16.062 1 96.75 243 ALA A N 1
ATOM 1996 C CA . ALA A 1 243 ? 16.094 30.875 14.992 1 96.75 243 ALA A CA 1
ATOM 1997 C C . ALA A 1 243 ? 16.578 30.031 13.82 1 96.75 243 ALA A C 1
ATOM 1999 O O . ALA A 1 243 ? 17.234 29 14.016 1 96.75 243 ALA A O 1
ATOM 2000 N N . TYR A 1 244 ? 16.281 30.484 12.641 1 94.62 244 TYR A N 1
ATOM 2001 C CA . TYR A 1 244 ? 16.688 29.812 11.414 1 94.62 244 TYR A CA 1
ATOM 2002 C C . TYR A 1 244 ? 17.203 30.828 10.391 1 94.62 244 TYR A C 1
ATOM 2004 O O . TYR A 1 244 ? 16.797 31.984 10.406 1 94.62 244 TYR A O 1
ATOM 2012 N N . ARG A 1 245 ? 18.062 30.328 9.547 1 93.06 245 ARG A N 1
ATOM 2013 C CA . ARG A 1 245 ? 18.469 31.172 8.414 1 93.06 245 ARG A CA 1
ATOM 2014 C C . ARG A 1 245 ? 17.344 31.297 7.398 1 93.06 245 ARG A C 1
ATOM 2016 O O . ARG A 1 245 ? 16.703 30.312 7.039 1 93.06 245 ARG A O 1
ATOM 2023 N N . ASP A 1 246 ? 17.078 32.5 6.906 1 91.25 246 ASP A N 1
ATOM 2024 C CA . ASP A 1 246 ? 15.977 32.75 5.969 1 91.25 246 ASP A CA 1
ATOM 2025 C C . ASP A 1 246 ? 16.375 32.344 4.547 1 91.25 246 ASP A C 1
ATOM 2027 O O . ASP A 1 246 ? 16.719 33.188 3.73 1 91.25 246 ASP A O 1
ATOM 2031 N N . VAL A 1 247 ? 16.234 31.094 4.211 1 90.75 247 VAL A N 1
ATOM 2032 C CA . VAL A 1 247 ? 16.438 30.547 2.879 1 90.75 247 VAL A CA 1
ATOM 2033 C C . VAL A 1 247 ? 15.32 29.562 2.547 1 90.75 247 VAL A C 1
ATOM 2035 O O . VAL A 1 247 ? 14.531 29.203 3.42 1 90.75 247 VAL A O 1
ATOM 2038 N N . GLU A 1 248 ? 15.141 29.203 1.316 1 91.75 248 GLU A N 1
ATOM 2039 C CA . GLU A 1 248 ? 14.164 28.172 0.983 1 91.75 248 GLU A CA 1
ATOM 2040 C C . GLU A 1 248 ? 14.445 26.875 1.734 1 91.75 248 GLU A C 1
ATOM 2042 O O . GLU A 1 248 ? 15.562 26.375 1.695 1 91.75 248 GLU A O 1
ATOM 2047 N N . GLY A 1 249 ? 13.477 26.422 2.387 1 93.62 249 GLY A N 1
ATOM 2048 C CA . GLY A 1 249 ? 13.688 25.25 3.225 1 93.62 249 GLY A CA 1
ATOM 2049 C C . GLY A 1 249 ? 14.367 25.578 4.543 1 93.62 249 GLY A C 1
ATOM 2050 O O . GLY A 1 249 ? 15.125 24.766 5.078 1 93.62 249 GLY A O 1
ATOM 2051 N N . PHE A 1 250 ? 14.125 26.719 5.074 1 93.25 250 PHE A N 1
ATOM 2052 C CA . PHE A 1 250 ? 14.797 27.25 6.254 1 93.25 250 PHE A CA 1
ATOM 2053 C C . PHE A 1 250 ? 14.672 26.281 7.43 1 93.25 250 PHE A C 1
ATOM 2055 O O . PHE A 1 250 ? 15.469 26.328 8.367 1 93.25 250 PHE A O 1
ATOM 2062 N N . TYR A 1 251 ? 13.797 25.328 7.398 1 94.56 251 TYR A N 1
ATOM 2063 C CA . TYR A 1 251 ? 13.562 24.359 8.461 1 94.56 251 TYR A CA 1
ATOM 2064 C C . TYR A 1 251 ? 14.828 23.562 8.75 1 94.56 251 TYR A C 1
ATOM 2066 O O . TYR A 1 251 ? 15.008 23.047 9.852 1 94.56 251 TYR A O 1
ATOM 2074 N N . LEU A 1 252 ? 15.727 23.484 7.766 1 96.06 252 LEU A N 1
ATOM 2075 C CA . LEU A 1 252 ? 16.938 22.688 7.875 1 96.06 252 LEU A CA 1
ATOM 2076 C C . LEU A 1 252 ? 18.141 23.562 8.211 1 96.06 252 LEU A C 1
ATOM 2078 O O . LEU A 1 252 ? 19.297 23.141 8.039 1 96.06 252 LEU A O 1
ATOM 2082 N N . HIS A 1 253 ? 17.891 24.797 8.672 1 94.12 253 HIS A N 1
ATOM 2083 C CA . HIS A 1 253 ? 18.984 25.719 8.977 1 94.12 253 HIS A CA 1
ATOM 2084 C C . HIS A 1 253 ? 18.859 26.266 10.391 1 94.12 253 HIS A C 1
ATOM 2086 O O . HIS A 1 253 ? 18.859 27.484 10.586 1 94.12 253 HIS A O 1
ATOM 2092 N N . PRO A 1 254 ? 18.812 25.375 11.336 1 95.94 254 PRO A N 1
ATOM 2093 C CA . PRO A 1 254 ? 18.766 25.875 12.719 1 95.94 254 PRO A CA 1
ATOM 2094 C C . PRO A 1 254 ? 20.031 26.625 13.125 1 95.94 254 PRO A C 1
ATOM 2096 O O . PRO A 1 254 ? 21.141 26.219 12.727 1 95.94 254 PRO A O 1
ATOM 2099 N N . LEU A 1 255 ? 19.953 27.625 13.992 1 95.88 255 LEU A N 1
ATOM 2100 C CA . LEU A 1 255 ? 21.094 28.484 14.281 1 95.88 255 LEU A CA 1
ATOM 2101 C C . LEU A 1 255 ? 21.578 28.297 15.711 1 95.88 255 LEU A C 1
ATOM 2103 O O . LEU A 1 255 ? 22.562 28.891 16.125 1 95.88 255 LEU A O 1
ATOM 2107 N N . GLY A 1 256 ? 20.875 27.531 16.516 1 96.62 256 GLY A N 1
ATOM 2108 C CA . GLY A 1 256 ? 21.312 27.25 17.875 1 96.62 256 GLY A CA 1
ATOM 2109 C C . GLY A 1 256 ? 20.922 28.344 18.859 1 96.62 256 GLY A C 1
ATOM 2110 O O . GLY A 1 256 ? 21.484 28.422 19.938 1 96.62 256 GLY A O 1
ATOM 2111 N N . LEU A 1 257 ? 20.078 29.25 18.422 1 97.5 257 LEU A N 1
ATOM 2112 C CA . LEU A 1 257 ? 19.5 30.281 19.281 1 97.5 257 LEU A CA 1
ATOM 2113 C C . LEU A 1 257 ? 18 30.047 19.453 1 97.5 257 LEU A C 1
ATOM 2115 O O . LEU A 1 257 ? 17.25 29.969 18.469 1 97.5 257 LEU A O 1
ATOM 2119 N N . GLU A 1 258 ? 17.562 29.922 20.703 1 97.62 258 GLU A N 1
ATOM 2120 C CA . GLU A 1 258 ? 16.156 29.719 21.062 1 97.62 258 GLU A CA 1
ATOM 2121 C C . GLU A 1 258 ? 15.742 30.609 22.219 1 97.62 258 GLU A C 1
ATOM 2123 O O . GLU A 1 258 ? 16.5 30.797 23.172 1 97.62 258 GLU A O 1
ATOM 2128 N N . MET A 1 259 ? 14.609 31.219 22.047 1 97.69 259 MET A N 1
ATOM 2129 C CA . MET A 1 259 ? 14.117 32.125 23.078 1 97.69 259 MET A CA 1
ATOM 2130 C C . MET A 1 259 ? 12.688 31.766 23.484 1 97.69 259 MET A C 1
ATOM 2132 O O . MET A 1 259 ? 11.844 31.5 22.609 1 97.69 259 MET A O 1
ATOM 2136 N N . GLN A 1 260 ? 12.438 31.75 24.734 1 97.56 260 GLN A N 1
ATOM 2137 C CA . GLN A 1 260 ? 11.086 31.516 25.234 1 97.56 260 GLN A CA 1
ATOM 2138 C C . GLN A 1 260 ? 10.438 32.812 25.703 1 97.56 260 GLN A C 1
ATOM 2140 O O . GLN A 1 260 ? 11.023 33.562 26.484 1 97.56 260 GLN A O 1
ATOM 2145 N N . LEU A 1 261 ? 9.281 33.125 25.203 1 98.12 261 LEU A N 1
ATOM 2146 C CA . LEU A 1 261 ? 8.523 34.312 25.609 1 98.12 261 LEU A CA 1
ATOM 2147 C C . LEU A 1 261 ? 7.363 33.938 26.516 1 98.12 261 LEU A C 1
ATOM 2149 O O . LEU A 1 261 ? 6.621 33 26.219 1 98.12 261 LEU A O 1
ATOM 2153 N N . ASP A 1 262 ? 7.258 34.594 27.641 1 98 262 ASP A N 1
ATOM 2154 C CA . ASP A 1 262 ? 6.078 34.469 28.484 1 98 262 ASP A CA 1
ATOM 2155 C C . ASP A 1 262 ? 5.008 35.469 28.094 1 98 262 ASP A C 1
ATOM 2157 O O . ASP A 1 262 ? 5.238 36.688 28.141 1 98 262 ASP A O 1
ATOM 2161 N N . HIS A 1 263 ? 3.902 35 27.688 1 97.81 263 HIS A N 1
ATOM 2162 C CA . HIS A 1 263 ? 2.814 35.875 27.266 1 97.81 263 HIS A CA 1
ATOM 2163 C C . HIS A 1 263 ? 1.512 35.5 27.984 1 97.81 263 HIS A C 1
ATOM 2165 O O . HIS A 1 263 ? 0.443 35.531 27.359 1 97.81 263 HIS A O 1
ATOM 2171 N N . SER A 1 264 ? 1.598 35.125 29.219 1 96.19 264 SER A N 1
ATOM 2172 C CA . SER A 1 264 ? 0.462 34.719 30.031 1 96.19 264 SER A CA 1
ATOM 2173 C C . SER A 1 264 ? -0.338 35.906 30.531 1 96.19 264 SER A C 1
ATOM 2175 O O . SER A 1 264 ? -1.535 35.781 30.812 1 96.19 264 SER A O 1
ATOM 2177 N N . SER A 1 265 ? 0.298 37.062 30.625 1 96.38 265 SER A N 1
ATOM 2178 C CA . SER A 1 265 ? -0.379 38.219 31.172 1 96.38 265 SER A CA 1
ATOM 2179 C C . SER A 1 265 ? -1.439 38.75 30.219 1 96.38 265 SER A C 1
ATOM 2181 O O . SER A 1 265 ? -1.268 38.688 29 1 96.38 265 SER A O 1
ATOM 2183 N N . ARG A 1 266 ? -2.467 39.281 30.75 1 94.19 266 ARG A N 1
ATOM 2184 C CA . ARG A 1 266 ? -3.51 39.906 29.938 1 94.19 266 ARG A CA 1
ATOM 2185 C C . ARG A 1 266 ? -3.008 41.188 29.312 1 94.19 266 ARG A C 1
ATOM 2187 O O . ARG A 1 266 ? -3.502 41.594 28.266 1 94.19 266 ARG A O 1
ATOM 2194 N N . ASP A 1 267 ? -2.084 41.812 30.016 1 96.12 267 ASP A N 1
ATOM 2195 C CA . ASP A 1 267 ? -1.476 43.031 29.531 1 96.12 267 ASP A CA 1
ATOM 2196 C C . ASP A 1 267 ? -0.201 42.75 28.734 1 96.12 267 ASP A C 1
ATOM 2198 O O . ASP A 1 267 ? 0.805 42.344 29.312 1 96.12 267 ASP A O 1
ATOM 2202 N N . VAL A 1 268 ? -0.26 43.062 27.469 1 97.25 268 VAL A N 1
ATOM 2203 C CA . VAL A 1 268 ? 0.823 42.719 26.547 1 97.25 268 VAL A CA 1
ATOM 2204 C C . VAL A 1 268 ? 2.107 43.438 26.984 1 97.25 268 VAL A C 1
ATOM 2206 O O . VAL A 1 268 ? 3.209 42.969 26.688 1 97.25 268 VAL A O 1
ATOM 2209 N N . ARG A 1 269 ? 2.115 44.562 27.75 1 96 269 ARG A N 1
ATOM 2210 C CA . ARG A 1 269 ? 3.277 45.312 28.203 1 96 269 ARG A CA 1
ATOM 2211 C C . ARG A 1 269 ? 4.102 44.469 29.203 1 96 269 ARG A C 1
ATOM 2213 O O . ARG A 1 269 ? 5.266 44.781 29.453 1 96 269 ARG A O 1
ATOM 2220 N N . HIS A 1 270 ? 3.439 43.438 29.688 1 97.69 270 HIS A N 1
ATOM 2221 C CA . HIS A 1 270 ? 4.129 42.625 30.672 1 97.69 270 HIS A CA 1
ATOM 2222 C C . HIS A 1 270 ? 4.699 41.344 30.031 1 97.69 270 HIS A C 1
ATOM 2224 O O . HIS A 1 270 ? 5.25 40.5 30.734 1 97.69 270 HIS A O 1
ATOM 2230 N N . TRP A 1 271 ? 4.496 41.188 28.75 1 98.25 271 TRP A N 1
ATOM 2231 C CA . TRP A 1 271 ? 5.125 40.094 28.047 1 98.25 271 TRP A CA 1
ATOM 2232 C C . TRP A 1 271 ? 6.633 40.312 27.922 1 98.25 271 TRP A C 1
ATOM 2234 O O . TRP A 1 271 ? 7.102 41.438 27.844 1 98.25 271 TRP A O 1
ATOM 2244 N N . TYR A 1 272 ? 7.422 39.188 28.016 1 96.69 272 TYR A N 1
ATOM 2245 C CA . TYR A 1 272 ? 8.867 39.375 28.031 1 96.69 272 TYR A CA 1
ATOM 2246 C C . TYR A 1 272 ? 9.57 38.062 27.656 1 96.69 272 TYR A C 1
ATOM 2248 O O . TYR A 1 272 ? 8.945 37 27.594 1 96.69 272 TYR A O 1
ATOM 2256 N N . VAL A 1 273 ? 10.812 38.219 27.344 1 97.88 273 VAL A N 1
ATOM 2257 C CA . VAL A 1 273 ? 11.648 37.031 27.109 1 97.88 273 VAL A CA 1
ATOM 2258 C C . VAL A 1 273 ? 11.953 36.375 28.438 1 97.88 273 VAL A C 1
ATOM 2260 O O . VAL A 1 273 ? 12.602 36.938 29.312 1 97.88 273 VAL A O 1
ATOM 2263 N N . TYR A 1 274 ? 11.5 35.188 28.547 1 95.31 274 TYR A N 1
ATOM 2264 C CA . TYR A 1 274 ? 11.555 34.438 29.797 1 95.31 274 TYR A CA 1
ATOM 2265 C C . TYR A 1 274 ? 12.852 33.656 29.891 1 95.31 274 TYR A C 1
ATOM 2267 O O . TYR A 1 274 ? 13.438 33.531 30.969 1 95.31 274 TYR A O 1
ATOM 2275 N N . ARG A 1 275 ? 13.281 33.062 28.812 1 95.12 275 ARG A N 1
ATOM 2276 C CA . ARG A 1 275 ? 14.484 32.25 28.719 1 95.12 275 ARG A CA 1
ATOM 2277 C C . ARG A 1 275 ? 15.133 32.375 27.344 1 95.12 275 ARG A C 1
ATOM 2279 O O . ARG A 1 275 ? 14.438 32.562 26.344 1 95.12 275 ARG A O 1
ATOM 2286 N N . ILE A 1 276 ? 16.438 32.25 27.359 1 97.06 276 ILE A N 1
ATOM 2287 C CA . ILE A 1 276 ? 17.188 32.219 26.109 1 97.06 276 ILE A CA 1
ATOM 2288 C C . ILE A 1 276 ? 18.25 31.125 26.188 1 97.06 276 ILE A C 1
ATOM 2290 O O . ILE A 1 276 ? 18.891 30.938 27.219 1 97.06 276 ILE A O 1
ATOM 2294 N N . VAL A 1 277 ? 18.344 30.375 25.172 1 96.69 277 VAL A N 1
ATOM 2295 C CA . VAL A 1 277 ? 19.406 29.391 25.031 1 96.69 277 VAL A CA 1
ATOM 2296 C C . VAL A 1 277 ? 20.188 29.656 23.75 1 96.69 277 VAL A C 1
ATOM 2298 O O . VAL A 1 277 ? 19.609 29.703 22.656 1 96.69 277 VAL A O 1
ATOM 2301 N N . TYR A 1 278 ? 21.469 29.891 23.875 1 97.44 278 TYR A N 1
ATOM 2302 C CA . TYR A 1 278 ? 22.422 30.078 22.766 1 97.44 278 TYR A CA 1
ATOM 2303 C C . TYR A 1 278 ? 23.594 29.125 22.891 1 97.44 278 TYR A C 1
ATOM 2305 O O . TYR A 1 278 ? 24.344 29.188 23.875 1 97.44 278 TYR A O 1
ATOM 2313 N N . ASN A 1 279 ? 23.75 28.234 21.891 1 96 279 ASN A N 1
ATOM 2314 C CA . ASN A 1 279 ? 24.828 27.266 21.875 1 96 279 ASN A CA 1
ATOM 2315 C C . ASN A 1 279 ? 24.875 26.438 23.156 1 96 279 ASN A C 1
ATOM 2317 O O . ASN A 1 279 ? 25.938 26.188 23.703 1 96 279 ASN A O 1
ATOM 2321 N N . GLY A 1 280 ? 23.703 26.141 23.641 1 93.81 280 GLY A N 1
ATOM 2322 C CA . GLY A 1 280 ? 23.609 25.312 24.828 1 93.81 280 GLY A CA 1
ATOM 2323 C C . GLY A 1 280 ? 23.75 26.094 26.125 1 93.81 280 GLY A C 1
ATOM 2324 O O . GLY A 1 280 ? 23.625 25.531 27.219 1 93.81 280 GLY A O 1
ATOM 2325 N N . HIS A 1 281 ? 24 27.375 26.047 1 94.94 281 HIS A N 1
ATOM 2326 C CA . HIS A 1 281 ? 24.109 28.219 27.234 1 94.94 281 HIS A CA 1
ATOM 2327 C C . HIS A 1 281 ? 22.781 28.891 27.562 1 94.94 281 HIS A C 1
ATOM 2329 O O . HIS A 1 281 ? 22.141 29.469 26.688 1 94.94 281 HIS A O 1
ATOM 2335 N N . PHE A 1 282 ? 22.422 28.844 28.797 1 94.56 282 PHE A N 1
ATOM 2336 C CA . PHE A 1 282 ? 21.156 29.359 29.297 1 94.56 282 PHE A CA 1
ATOM 2337 C C . PHE A 1 282 ? 21.312 30.766 29.828 1 94.56 282 PHE A C 1
ATOM 2339 O O . PHE A 1 282 ? 22.312 31.094 30.469 1 94.56 282 PHE A O 1
ATOM 2346 N N . ALA A 1 283 ? 20.375 31.672 29.531 1 95.56 283 ALA A N 1
ATOM 2347 C CA . ALA A 1 283 ? 20.297 33.031 30.109 1 95.56 283 ALA A CA 1
ATOM 2348 C C . ALA A 1 283 ? 18.859 33.406 30.438 1 95.56 283 ALA A C 1
ATOM 2350 O O . ALA A 1 283 ? 17.922 32.938 29.781 1 95.56 283 ALA A O 1
ATOM 2351 N N . TYR A 1 284 ? 18.703 34.281 31.359 1 92.38 284 TYR A N 1
ATOM 2352 C CA . TYR A 1 284 ? 17.375 34.656 31.828 1 92.38 284 TYR A CA 1
ATOM 2353 C C . TYR A 1 284 ? 16.859 35.875 31.109 1 92.38 284 TYR A C 1
ATOM 2355 O O . TYR A 1 284 ? 15.664 36.219 31.188 1 92.38 284 TYR A O 1
ATOM 2363 N N . SER A 1 285 ? 17.797 36.594 30.469 1 95.56 285 SER A N 1
ATOM 2364 C CA . SER A 1 285 ? 17.406 37.781 29.703 1 95.56 285 SER A CA 1
ATOM 2365 C C . SER A 1 285 ? 18.391 38.031 28.578 1 95.56 285 SER A C 1
ATOM 2367 O O . SER A 1 285 ? 19.516 37.562 28.594 1 95.56 285 SER A O 1
ATOM 2369 N N . PRO A 1 286 ? 17.906 38.812 27.594 1 97.25 286 PRO A N 1
ATOM 2370 C CA . PRO A 1 286 ? 18.828 39.219 26.531 1 97.25 286 PRO A CA 1
ATOM 2371 C C . PRO A 1 286 ? 20.047 39.969 27.031 1 97.25 286 PRO A C 1
ATOM 2373 O O . PRO A 1 286 ? 21.156 39.781 26.547 1 97.25 286 PRO A O 1
ATOM 2376 N N . GLU A 1 287 ? 19.844 40.844 28.031 1 96.5 287 GLU A N 1
ATOM 2377 C CA . GLU A 1 287 ? 20.938 41.625 28.594 1 96.5 287 GLU A CA 1
ATOM 2378 C C . GLU A 1 287 ? 21.969 40.719 29.297 1 96.5 287 GLU A C 1
ATOM 2380 O O . GLU A 1 287 ? 23.172 40.938 29.172 1 96.5 287 GLU A O 1
ATOM 2385 N N . ASN A 1 288 ? 21.406 39.812 29.984 1 96.12 288 ASN A N 1
ATOM 2386 C CA . ASN A 1 288 ? 22.297 38.875 30.641 1 96.12 288 ASN A CA 1
ATOM 2387 C C . ASN A 1 288 ? 23.109 38.062 29.625 1 96.12 288 ASN A C 1
ATOM 2389 O O . ASN A 1 288 ? 24.312 37.875 29.812 1 96.12 288 ASN A O 1
ATOM 2393 N N . LEU A 1 289 ? 22.516 37.594 28.594 1 97.12 289 LEU A N 1
ATOM 2394 C CA . LEU A 1 289 ? 23.219 36.844 27.547 1 97.12 289 LEU A CA 1
ATOM 2395 C C . LEU A 1 289 ? 24.312 37.719 26.922 1 97.12 289 LEU A C 1
ATOM 2397 O O . LEU A 1 289 ? 25.438 37.25 26.734 1 97.12 289 LEU A O 1
ATOM 2401 N N . MET A 1 290 ? 24 39.031 26.641 1 97.12 290 MET A N 1
ATOM 2402 C CA . MET A 1 290 ? 24.953 39.906 25.984 1 97.12 290 MET A CA 1
ATOM 2403 C C . MET A 1 290 ? 26.125 40.219 26.891 1 97.12 290 MET A C 1
ATOM 2405 O O . MET A 1 290 ? 27.266 40.375 26.422 1 97.12 290 MET A O 1
ATOM 2409 N N . LYS A 1 291 ? 25.828 40.375 28.125 1 96.75 291 LYS A N 1
ATOM 2410 C CA . LYS A 1 291 ? 26.906 40.625 29.078 1 96.75 291 LYS A CA 1
ATOM 2411 C C . LYS A 1 291 ? 27.891 39.469 29.094 1 96.75 291 LYS A C 1
ATOM 2413 O O . LYS A 1 291 ? 29.109 39.688 29 1 96.75 291 LYS A O 1
ATOM 2418 N N . ARG A 1 292 ? 27.344 38.312 29.188 1 96.38 292 ARG A N 1
ATOM 2419 C CA . ARG A 1 292 ? 28.188 37.125 29.234 1 96.38 292 ARG A CA 1
ATOM 2420 C C . ARG A 1 292 ? 28.922 36.906 27.906 1 96.38 292 ARG A C 1
ATOM 2422 O O . ARG A 1 292 ? 30.078 36.5 27.875 1 96.38 292 ARG A O 1
ATOM 2429 N N . TYR A 1 293 ? 28.281 37.188 26.859 1 95.94 293 TYR A N 1
ATOM 2430 C CA . TYR A 1 293 ? 28.875 37.094 25.531 1 95.94 293 TYR A CA 1
ATOM 2431 C C . TYR A 1 293 ? 30.047 38.031 25.375 1 95.94 293 TYR A C 1
ATOM 2433 O O . TYR A 1 293 ? 31.109 37.656 24.906 1 95.94 293 TYR A O 1
ATOM 2441 N N . THR A 1 294 ? 29.875 39.281 25.812 1 95 294 THR A N 1
ATOM 2442 C CA . THR A 1 294 ? 30.891 40.312 25.688 1 95 294 THR A CA 1
ATOM 2443 C C . THR A 1 294 ? 32.094 40.031 26.594 1 95 294 THR A C 1
ATOM 2445 O O . THR A 1 294 ? 33.219 40.375 26.25 1 95 294 THR A O 1
ATOM 2448 N N . GLN A 1 295 ? 31.797 39.375 27.672 1 95.38 295 GLN A N 1
ATOM 2449 C CA . GLN A 1 295 ? 32.844 39.031 28.625 1 95.38 295 GLN A CA 1
ATOM 2450 C C . GLN A 1 295 ? 33.594 37.781 28.188 1 95.38 295 GLN A C 1
ATOM 2452 O O . GLN A 1 295 ? 34.625 37.406 28.812 1 95.38 295 GLN A O 1
ATOM 2457 N N . GLY A 1 296 ? 33.125 37.062 27.219 1 93.5 296 GLY A N 1
ATOM 2458 C CA . GLY A 1 296 ? 33.812 35.906 26.672 1 93.5 296 GLY A CA 1
ATOM 2459 C C . GLY A 1 296 ? 33.5 34.625 27.422 1 93.5 296 GLY A C 1
ATOM 2460 O O . GLY A 1 296 ? 34.219 33.625 27.266 1 93.5 296 GLY A O 1
ATOM 2461 N N . SER A 1 297 ? 32.5 34.625 28.203 1 93.44 297 SER A N 1
ATOM 2462 C CA . SER A 1 297 ? 32.188 33.438 29 1 93.44 297 SER A CA 1
ATOM 2463 C C . SER A 1 297 ? 31.297 32.469 28.219 1 93.44 297 SER A C 1
ATOM 2465 O O . SER A 1 297 ? 31.016 31.359 28.688 1 93.44 297 SER A O 1
ATOM 2467 N N . ILE A 1 298 ? 30.812 32.812 27.094 1 93.19 298 ILE A N 1
ATOM 2468 C CA . ILE A 1 298 ? 29.984 31.969 26.219 1 93.19 298 ILE A CA 1
ATOM 2469 C C . ILE A 1 298 ? 30.75 31.656 24.938 1 93.19 298 ILE A C 1
ATOM 2471 O O . ILE A 1 298 ? 31.328 32.562 24.328 1 93.19 298 ILE A O 1
ATOM 2475 N N . GLU A 1 299 ? 30.719 30.391 24.641 1 91.88 299 GLU A N 1
ATOM 2476 C CA . GLU A 1 299 ? 31.344 29.984 23.375 1 91.88 299 GLU A CA 1
ATOM 2477 C C . GLU A 1 299 ? 30.531 30.469 22.188 1 91.88 299 GLU A C 1
ATOM 2479 O O . GLU A 1 299 ? 29.344 30.172 22.062 1 91.88 299 GLU A O 1
ATOM 2484 N N . LYS A 1 300 ? 31.156 31.141 21.344 1 92.75 300 LYS A N 1
ATOM 2485 C CA . LYS A 1 300 ? 30.5 31.703 20.172 1 92.75 300 LYS A CA 1
ATOM 2486 C C . LYS A 1 300 ? 30.297 30.656 19.078 1 92.75 300 LYS A C 1
ATOM 2488 O O . LYS A 1 300 ? 31.188 29.828 18.844 1 92.75 300 LYS A O 1
ATOM 2493 N N . ILE A 1 301 ? 29.078 30.625 18.516 1 93.56 301 ILE A N 1
ATOM 2494 C CA . ILE A 1 301 ? 28.828 29.828 17.312 1 93.56 301 ILE A CA 1
ATOM 2495 C C . ILE A 1 301 ? 29.391 30.562 16.094 1 93.56 301 ILE A C 1
ATOM 2497 O O . ILE A 1 301 ? 29.203 31.766 15.945 1 93.56 301 ILE A O 1
ATOM 2501 N N . THR A 1 302 ? 30.172 29.891 15.328 1 89.94 302 THR A N 1
ATOM 2502 C CA . THR A 1 302 ? 30.656 30.438 14.07 1 89.94 302 THR A CA 1
ATOM 2503 C C . THR A 1 302 ? 30.125 29.625 12.883 1 89.94 302 THR A C 1
ATOM 2505 O O . THR A 1 302 ? 30.641 28.547 12.594 1 89.94 302 THR A O 1
ATOM 2508 N N . LEU A 1 303 ? 29.109 30.109 12.383 1 85.06 303 LEU A N 1
ATOM 2509 C CA . LEU A 1 303 ? 28.578 29.5 11.164 1 85.06 303 LEU A CA 1
ATOM 2510 C C . LEU A 1 303 ? 28.984 30.297 9.938 1 85.06 303 LEU A C 1
ATOM 2512 O O . LEU A 1 303 ? 28.766 31.516 9.875 1 85.06 303 LEU A O 1
ATOM 2516 N N . PRO A 1 304 ? 29.984 29.859 9.219 1 64.12 304 PRO A N 1
ATOM 2517 C CA . PRO A 1 304 ? 30.438 30.656 8.078 1 64.12 304 PRO A CA 1
ATOM 2518 C C . PRO A 1 304 ? 29.297 31.078 7.164 1 64.12 304 PRO A C 1
ATOM 2520 O O . PRO A 1 304 ? 28.297 30.359 7.039 1 64.12 304 PRO A O 1
ATOM 2523 N N . PHE A 1 305 ? 29.328 32.438 6.945 1 58.91 305 PHE A N 1
ATOM 2524 C CA . PHE A 1 305 ? 28.422 32.875 5.891 1 58.91 305 PHE A CA 1
ATOM 2525 C C . PHE A 1 305 ? 28.594 32 4.645 1 58.91 305 PHE A C 1
ATOM 2527 O O . PHE A 1 305 ? 29.688 31.891 4.105 1 58.91 305 PHE A O 1
ATOM 2534 N N . TYR A 1 306 ? 27.672 31.078 4.516 1 59.75 306 TYR A N 1
ATOM 2535 C CA . TYR A 1 306 ? 27.812 30.125 3.416 1 59.75 306 TYR A CA 1
ATOM 2536 C C . TYR A 1 306 ? 27.375 30.75 2.096 1 59.75 306 TYR A C 1
ATOM 2538 O O . TYR A 1 306 ? 26.422 31.547 2.061 1 59.75 306 TYR A O 1
ATOM 2546 N N . GLU A 1 307 ? 28.312 30.672 1.091 1 60.84 307 GLU A N 1
ATOM 2547 C CA . GLU A 1 307 ? 27.938 30.922 -0.299 1 60.84 307 GLU A CA 1
ATOM 2548 C C . GLU A 1 307 ? 26.656 30.188 -0.668 1 60.84 307 GLU A C 1
ATOM 2550 O O . GLU A 1 307 ? 26.25 29.25 0.022 1 60.84 307 GLU A O 1
ATOM 2555 N N . GLU A 1 308 ? 25.891 30.75 -1.411 1 65.44 308 GLU A N 1
ATOM 2556 C CA . GLU A 1 308 ? 24.625 30.219 -1.936 1 65.44 308 GLU A CA 1
ATOM 2557 C C . GLU A 1 308 ? 24.719 28.703 -2.15 1 65.44 308 GLU A C 1
ATOM 2559 O O . GLU A 1 308 ? 23.766 27.984 -1.849 1 65.44 308 GLU A O 1
ATOM 2564 N N . LYS A 1 309 ? 25.844 28.297 -2.432 1 69.06 309 LYS A N 1
ATOM 2565 C CA . LYS A 1 309 ? 26.016 26.875 -2.742 1 69.06 309 LYS A CA 1
ATOM 2566 C C . LYS A 1 309 ? 25.891 26.016 -1.488 1 69.06 309 LYS A C 1
ATOM 2568 O O . LYS A 1 309 ? 25.359 24.906 -1.544 1 69.06 309 LYS A O 1
ATOM 2573 N N . GLU A 1 310 ? 26.219 26.609 -0.414 1 78.75 310 GLU A N 1
ATOM 2574 C CA . GLU A 1 310 ? 26.234 25.812 0.805 1 78.75 310 GLU A CA 1
ATOM 2575 C C . GLU A 1 310 ? 24.875 25.781 1.472 1 78.75 310 GLU A C 1
ATOM 2577 O O . GLU A 1 310 ? 24.609 24.922 2.324 1 78.75 310 GLU A O 1
ATOM 2582 N N . THR A 1 311 ? 24.031 26.641 1.095 1 85.56 311 THR A N 1
ATOM 2583 C CA . THR A 1 311 ? 22.703 26.672 1.71 1 85.56 311 THR A CA 1
ATOM 2584 C C . THR A 1 311 ? 21.656 26.109 0.758 1 85.56 311 THR A C 1
ATOM 2586 O O . THR A 1 311 ? 20.484 26 1.118 1 85.56 311 THR A O 1
ATOM 2589 N N . SER A 1 312 ? 22.109 25.641 -0.349 1 91.5 312 SER A N 1
ATOM 2590 C CA . SER A 1 312 ? 21.172 25.234 -1.389 1 91.5 312 SER A CA 1
ATOM 2591 C C . SER A 1 312 ? 20.641 23.828 -1.145 1 91.5 312 SER A C 1
ATOM 2593 O O . SER A 1 312 ? 19.703 23.391 -1.808 1 91.5 312 SER A O 1
ATOM 2595 N N . TYR A 1 313 ? 21.156 23.109 -0.109 1 94.56 313 TYR A N 1
ATOM 2596 C CA . TYR A 1 313 ? 20.781 21.719 0.098 1 94.56 313 TYR A CA 1
ATOM 2597 C C . TYR A 1 313 ? 19.328 21.594 0.542 1 94.56 313 TYR A C 1
ATOM 2599 O O . TYR A 1 313 ? 18.719 20.531 0.434 1 94.56 313 TYR A O 1
ATOM 2607 N N . SER A 1 314 ? 18.75 22.703 1.023 1 95.75 314 SER A N 1
ATOM 2608 C CA . SER A 1 314 ? 17.359 22.672 1.482 1 95.75 314 SER A CA 1
ATOM 2609 C C . SER A 1 314 ? 16.406 23.141 0.393 1 95.75 314 SER A C 1
ATOM 2611 O O . SER A 1 314 ? 15.188 23.078 0.562 1 95.75 314 SER A O 1
ATOM 2613 N N . SER A 1 315 ? 16.953 23.625 -0.699 1 95.5 315 SER A N 1
ATOM 2614 C CA . SER A 1 315 ? 16.125 24.125 -1.802 1 95.5 315 SER A CA 1
ATOM 2615 C C . SER A 1 315 ? 15.508 22.969 -2.582 1 95.5 315 SER A C 1
ATOM 2617 O O . SER A 1 315 ? 16.047 21.859 -2.6 1 95.5 315 SER A O 1
ATOM 2619 N N . LEU A 1 316 ? 14.375 23.25 -3.17 1 96.62 316 LEU A N 1
ATOM 2620 C CA . LEU A 1 316 ? 13.727 22.25 -4.004 1 96.62 316 LEU A CA 1
ATOM 2621 C C . LEU A 1 316 ? 14.016 22.5 -5.48 1 96.62 316 LEU A C 1
ATOM 2623 O O . LEU A 1 316 ? 13.391 21.875 -6.352 1 96.62 316 LEU A O 1
ATOM 2627 N N . TRP A 1 317 ? 14.953 23.406 -5.715 1 95.38 317 TRP A N 1
ATOM 2628 C CA . TRP A 1 317 ? 15.5 23.531 -7.059 1 95.38 317 TRP A CA 1
ATOM 2629 C C . TRP A 1 317 ? 16.312 22.297 -7.441 1 95.38 317 TRP A C 1
ATOM 2631 O O . TRP A 1 317 ? 17.016 21.719 -6.605 1 95.38 317 TRP A O 1
ATOM 2641 N N . ARG A 1 318 ? 16.219 22 -8.633 1 94.94 318 ARG A N 1
ATOM 2642 C CA . ARG A 1 318 ? 16.938 20.828 -9.117 1 94.94 318 ARG A CA 1
ATOM 2643 C C . ARG A 1 318 ? 18.438 21.016 -8.961 1 94.94 318 ARG A C 1
ATOM 2645 O O . ARG A 1 318 ? 18.969 22.109 -9.219 1 94.94 318 ARG A O 1
ATOM 2652 N N . ARG A 1 319 ? 19.141 19.969 -8.539 1 94 319 ARG A N 1
ATOM 2653 C CA . ARG A 1 319 ? 20.594 19.969 -8.492 1 94 319 ARG A CA 1
ATOM 2654 C C . ARG A 1 319 ? 21.156 18.562 -8.711 1 94 319 ARG A C 1
ATOM 2656 O O . ARG A 1 319 ? 20.422 17.578 -8.586 1 94 319 ARG A O 1
ATOM 2663 N N . GLY A 1 320 ? 22.422 18.516 -9.039 1 90.88 320 GLY A N 1
ATOM 2664 C CA . GLY A 1 320 ? 23.078 17.25 -9.312 1 90.88 320 GLY A CA 1
ATOM 2665 C C . GLY A 1 320 ? 23 16.844 -10.773 1 90.88 320 GLY A C 1
ATOM 2666 O O . GLY A 1 320 ? 22.562 17.609 -11.617 1 90.88 320 GLY A O 1
ATOM 2667 N N . ASP A 1 321 ? 23.422 15.562 -11.039 1 88.25 321 ASP A N 1
ATOM 2668 C CA . ASP A 1 321 ? 23.484 15.07 -12.414 1 88.25 321 ASP A CA 1
ATOM 2669 C C . ASP A 1 321 ? 22.094 14.703 -12.93 1 88.25 321 ASP A C 1
ATOM 2671 O O . ASP A 1 321 ? 21.281 14.148 -12.188 1 88.25 321 ASP A O 1
ATOM 2675 N N . ARG A 1 322 ? 21.953 15.086 -14.172 1 82.44 322 ARG A N 1
ATOM 2676 C CA . ARG A 1 322 ? 20.672 14.789 -14.797 1 82.44 322 ARG A CA 1
ATOM 2677 C C . ARG A 1 322 ? 20.469 13.289 -14.938 1 82.44 322 ARG A C 1
ATOM 2679 O O . ARG A 1 322 ? 21.406 12.547 -15.211 1 82.44 322 ARG A O 1
ATOM 2686 N N . GLU A 1 323 ? 19.281 12.953 -14.75 1 85.44 323 GLU A N 1
ATOM 2687 C CA . GLU A 1 323 ? 18.922 11.539 -14.844 1 85.44 323 GLU A CA 1
ATOM 2688 C C . GLU A 1 323 ? 18.703 11.117 -16.297 1 85.44 323 GLU A C 1
ATOM 2690 O O . GLU A 1 323 ? 18.734 9.93 -16.609 1 85.44 323 GLU A O 1
ATOM 2695 N N . MET A 1 324 ? 18.422 12.094 -17.188 1 86.56 324 MET A N 1
ATOM 2696 C CA . MET A 1 324 ? 18.234 11.859 -18.609 1 86.56 324 MET A CA 1
ATOM 2697 C C . MET A 1 324 ? 18.984 12.891 -19.438 1 86.56 324 MET A C 1
ATOM 2699 O O . MET A 1 324 ? 19.172 14.031 -19 1 86.56 324 MET A O 1
ATOM 2703 N N . GLU A 1 325 ? 19.344 12.484 -20.672 1 83.25 325 GLU A N 1
ATOM 2704 C CA . GLU A 1 325 ? 20.062 13.398 -21.547 1 83.25 325 GLU A CA 1
ATOM 2705 C C . GLU A 1 325 ? 19.172 14.578 -21.953 1 83.25 325 GLU A C 1
ATOM 2707 O O . GLU A 1 325 ? 19.641 15.719 -21.984 1 83.25 325 GLU A O 1
ATOM 2712 N N . ARG A 1 326 ? 17.953 14.305 -22.234 1 88.12 326 ARG A N 1
ATOM 2713 C CA . ARG A 1 326 ? 16.938 15.305 -22.578 1 88.12 326 ARG A CA 1
ATOM 2714 C C . ARG A 1 326 ? 15.75 15.227 -21.641 1 88.12 326 ARG A C 1
ATOM 2716 O O . ARG A 1 326 ? 15.297 14.141 -21.281 1 88.12 326 ARG A O 1
ATOM 2723 N N . PRO A 1 327 ? 15.344 16.406 -21.219 1 92.88 327 PRO A N 1
ATOM 2724 C CA . PRO A 1 327 ? 14.172 16.406 -20.328 1 92.88 327 PRO A CA 1
ATOM 2725 C C . PRO A 1 327 ? 12.898 15.984 -21.047 1 92.88 327 PRO A C 1
ATOM 2727 O O . PRO A 1 327 ? 12.258 16.797 -21.719 1 92.88 327 PRO A O 1
ATOM 2730 N N . LEU A 1 328 ? 12.523 14.789 -20.891 1 93.38 328 LEU A N 1
ATOM 2731 C CA . LEU A 1 328 ? 11.328 14.234 -21.516 1 93.38 328 LEU A CA 1
ATOM 2732 C C . LEU A 1 328 ? 10.148 14.242 -20.547 1 93.38 328 LEU A C 1
ATOM 2734 O O . LEU A 1 328 ? 10.336 14.055 -19.344 1 93.38 328 LEU A O 1
ATOM 2738 N N . GLN A 1 329 ? 8.969 14.43 -21.109 1 93.25 329 GLN A N 1
ATOM 2739 C CA . GLN A 1 329 ? 7.773 14.312 -20.281 1 93.25 329 GLN A CA 1
ATOM 2740 C C . GLN A 1 329 ? 7.57 12.867 -19.812 1 93.25 329 GLN A C 1
ATOM 2742 O O . GLN A 1 329 ? 7.789 11.93 -20.578 1 93.25 329 GLN A O 1
ATOM 2747 N N . GLY A 1 330 ? 7.227 12.734 -18.531 1 93.38 330 GLY A N 1
ATOM 2748 C CA . GLY A 1 330 ? 6.824 11.422 -18.047 1 93.38 330 GLY A CA 1
ATOM 2749 C C . GLY A 1 330 ? 5.402 11.055 -18.438 1 93.38 330 GLY A C 1
ATOM 2750 O O . GLY A 1 330 ? 4.68 11.875 -19.016 1 93.38 330 GLY A O 1
ATOM 2751 N N . PRO A 1 331 ? 5.031 9.805 -18.125 1 94.38 331 PRO A N 1
ATOM 2752 C CA . PRO A 1 331 ? 3.656 9.391 -18.422 1 94.38 331 PRO A CA 1
ATOM 2753 C C . PRO A 1 331 ? 2.621 10.266 -17.719 1 94.38 331 PRO A C 1
ATOM 2755 O O . PRO A 1 331 ? 2.875 10.773 -16.625 1 94.38 331 PRO A O 1
ATOM 2758 N N . LYS A 1 332 ? 1.479 10.383 -18.344 1 91.88 332 LYS A N 1
ATOM 2759 C CA . LYS A 1 332 ? 0.378 11.188 -17.828 1 91.88 332 LYS A CA 1
ATOM 2760 C C . LYS A 1 332 ? -0.951 10.445 -17.953 1 91.88 332 LYS A C 1
ATOM 2762 O O . LYS A 1 332 ? -1.095 9.555 -18.797 1 91.88 332 LYS A O 1
ATOM 2767 N N . LEU A 1 333 ? -1.806 10.828 -17.078 1 92.88 333 LEU A N 1
ATOM 2768 C CA . LEU A 1 333 ? -3.17 10.312 -17.141 1 92.88 333 LEU A CA 1
ATOM 2769 C C . LEU A 1 333 ? -4.012 11.117 -18.125 1 92.88 333 LEU A C 1
ATOM 2771 O O . LEU A 1 333 ? -3.98 12.352 -18.109 1 92.88 333 LEU A O 1
ATOM 2775 N N . VAL A 1 334 ? -4.711 10.461 -19.016 1 92.38 334 VAL A N 1
ATOM 2776 C CA . VAL A 1 334 ? -5.656 11.094 -19.938 1 92.38 334 VAL A CA 1
ATOM 2777 C C . VAL A 1 334 ? -7.039 10.477 -19.75 1 92.38 334 VAL A C 1
ATOM 2779 O O . VAL A 1 334 ? -7.16 9.297 -19.391 1 92.38 334 VAL A O 1
ATOM 2782 N N . GLU A 1 335 ? -8.031 11.281 -19.938 1 94.06 335 GLU A N 1
ATOM 2783 C CA . GLU A 1 335 ? -9.414 10.828 -19.938 1 94.06 335 GLU A CA 1
ATOM 2784 C C . GLU A 1 335 ? -10.047 10.969 -21.312 1 94.06 335 GLU A C 1
ATOM 2786 O O . GLU A 1 335 ? -10.703 11.969 -21.594 1 94.06 335 GLU A O 1
ATOM 2791 N N . PRO A 1 336 ? -9.984 9.891 -22.078 1 92.38 336 PRO A N 1
ATOM 2792 C CA . PRO A 1 336 ? -10.438 10.031 -23.469 1 92.38 336 PRO A CA 1
ATOM 2793 C C . PRO A 1 336 ? -11.906 10.43 -23.578 1 92.38 336 PRO A C 1
ATOM 2795 O O . PRO A 1 336 ? -12.281 11.203 -24.453 1 92.38 336 PRO A O 1
ATOM 2798 N N . ASP A 1 337 ? -12.734 9.867 -22.734 1 93.25 337 ASP A N 1
ATOM 2799 C CA . ASP A 1 337 ? -14.156 10.18 -22.781 1 93.25 337 ASP A CA 1
ATOM 2800 C C . ASP A 1 337 ? -14.555 11.094 -21.625 1 93.25 337 ASP A C 1
ATOM 2802 O O . ASP A 1 337 ? -15.727 11.141 -21.25 1 93.25 337 ASP A O 1
ATOM 2806 N N . GLY A 1 338 ? -13.523 11.742 -21 1 93.56 338 GLY A N 1
ATOM 2807 C CA . GLY A 1 338 ? -13.781 12.664 -19.906 1 93.56 338 GLY A CA 1
ATOM 2808 C C . GLY A 1 338 ? -14.016 11.969 -18.578 1 93.56 338 GLY A C 1
ATOM 2809 O O . GLY A 1 338 ? -13.922 10.742 -18.484 1 93.56 338 GLY A O 1
ATOM 2810 N N . HIS A 1 339 ? -14.242 12.82 -17.609 1 94.75 339 HIS A N 1
ATOM 2811 C CA . HIS A 1 339 ? -14.453 12.25 -16.281 1 94.75 339 HIS A CA 1
ATOM 2812 C C . HIS A 1 339 ? -15.734 11.422 -16.234 1 94.75 339 HIS A C 1
ATOM 2814 O O . HIS A 1 339 ? -16.734 11.797 -16.828 1 94.75 339 HIS A O 1
ATOM 2820 N N . ARG A 1 340 ? -15.75 10.359 -15.586 1 96.12 340 ARG A N 1
ATOM 2821 C CA . ARG A 1 340 ? -16.891 9.461 -15.445 1 96.12 340 ARG A CA 1
ATOM 2822 C C . ARG A 1 340 ? -17.547 9.625 -14.078 1 96.12 340 ARG A C 1
ATOM 2824 O O . ARG A 1 340 ? -18.172 8.688 -13.57 1 96.12 340 ARG A O 1
ATOM 2831 N N . TYR A 1 341 ? -17.281 10.688 -13.336 1 97.31 341 TYR A N 1
ATOM 2832 C CA . TYR A 1 341 ? -17.938 11.078 -12.102 1 97.31 341 TYR A CA 1
ATOM 2833 C C . TYR A 1 341 ? -18.672 12.406 -12.266 1 97.31 341 TYR A C 1
ATOM 2835 O O . TYR A 1 341 ? -18.375 13.172 -13.188 1 97.31 341 TYR A O 1
ATOM 2843 N N . ARG A 1 342 ? -19.641 12.617 -11.43 1 96.94 342 ARG A N 1
ATOM 2844 C CA . ARG A 1 342 ? -20.406 13.859 -11.422 1 96.94 342 ARG A CA 1
ATOM 2845 C C . ARG A 1 342 ? -20.203 14.633 -10.125 1 96.94 342 ARG A C 1
ATOM 2847 O O . ARG A 1 342 ? -20.125 14.031 -9.047 1 96.94 342 ARG A O 1
ATOM 2854 N N . VAL A 1 343 ? -20.062 15.906 -10.266 1 97.5 343 VAL A N 1
ATOM 2855 C CA . VAL A 1 343 ? -19.953 16.797 -9.117 1 97.5 343 VAL A CA 1
ATOM 2856 C C . VAL A 1 343 ? -21.078 17.828 -9.156 1 97.5 343 VAL A C 1
ATOM 2858 O O . VAL A 1 343 ? -21.219 18.562 -10.125 1 97.5 343 VAL A O 1
ATOM 2861 N N . ASP A 1 344 ? -21.875 17.812 -8.227 1 96.69 344 ASP A N 1
ATOM 2862 C CA . ASP A 1 344 ? -22.922 18.828 -8.016 1 96.69 344 ASP A CA 1
ATOM 2863 C C . ASP A 1 344 ? -22.719 19.547 -6.684 1 96.69 344 ASP A C 1
ATOM 2865 O O . ASP A 1 344 ? -23.312 19.156 -5.672 1 96.69 344 ASP A O 1
ATOM 2869 N N . GLY A 1 345 ? -22.047 20.719 -6.781 1 95.12 345 GLY A N 1
ATOM 2870 C CA . GLY A 1 345 ? -21.609 21.359 -5.547 1 95.12 345 GLY A CA 1
ATOM 2871 C C . GLY A 1 345 ? -20.594 20.531 -4.777 1 95.12 345 GLY A C 1
ATOM 2872 O O . GLY A 1 345 ? -19.453 20.359 -5.219 1 95.12 345 GLY A O 1
ATOM 2873 N N . MET A 1 346 ? -21.141 19.984 -3.643 1 95 346 MET A N 1
ATOM 2874 C CA . MET A 1 346 ? -20.266 19.141 -2.844 1 95 346 MET A CA 1
ATOM 2875 C C . MET A 1 346 ? -20.781 17.703 -2.832 1 95 346 MET A C 1
ATOM 2877 O O . MET A 1 346 ? -20.328 16.891 -2.025 1 95 346 MET A O 1
ATOM 2881 N N . HIS A 1 347 ? -21.734 17.453 -3.674 1 97 347 HIS A N 1
ATOM 2882 C CA . HIS A 1 347 ? -22.234 16.109 -3.883 1 97 347 HIS A CA 1
ATOM 2883 C C . HIS A 1 347 ? -21.5 15.414 -5.031 1 97 347 HIS A C 1
ATOM 2885 O O . HIS A 1 347 ? -21.312 16 -6.094 1 97 347 HIS A O 1
ATOM 2891 N N . LEU A 1 348 ? -21.078 14.18 -4.789 1 98 348 LEU A N 1
ATOM 2892 C CA . LEU A 1 348 ? -20.25 13.438 -5.746 1 98 348 LEU A CA 1
ATOM 2893 C C . LEU A 1 348 ? -20.859 12.07 -6.035 1 98 348 LEU A C 1
ATOM 2895 O O . LEU A 1 348 ? -21.266 11.359 -5.109 1 98 348 LEU A O 1
ATOM 2899 N N . THR A 1 349 ? -20.984 11.727 -7.297 1 97.31 349 THR A N 1
ATOM 2900 C CA . THR A 1 349 ? -21.359 10.375 -7.699 1 97.31 349 THR A CA 1
ATOM 2901 C C . THR A 1 349 ? -20.312 9.773 -8.633 1 97.31 349 THR A C 1
ATOM 2903 O O . THR A 1 349 ? -19.75 10.484 -9.469 1 97.31 349 THR A O 1
ATOM 2906 N N . TYR A 1 350 ? -19.984 8.586 -8.594 1 97.69 350 TYR A N 1
ATOM 2907 C CA . TYR A 1 350 ? -19.031 7.809 -9.391 1 97.69 350 TYR A CA 1
ATOM 2908 C C . TYR A 1 350 ? -19.469 6.352 -9.484 1 97.69 350 TYR A C 1
ATOM 2910 O O . TYR A 1 350 ? -19.375 5.598 -8.516 1 97.69 350 TYR A O 1
ATOM 2918 N N . MET A 1 351 ? -19.922 5.984 -10.625 1 96.06 351 MET A N 1
ATOM 2919 C CA . MET A 1 351 ? -20.438 4.625 -10.789 1 96.06 351 MET A CA 1
ATOM 2920 C C . MET A 1 351 ? -21.516 4.324 -9.75 1 96.06 351 MET A C 1
ATOM 2922 O O . MET A 1 351 ? -22.531 5.02 -9.688 1 96.06 351 MET A O 1
ATOM 2926 N N . LYS A 1 352 ? -21.266 3.387 -8.852 1 96.31 352 LYS A N 1
ATOM 2927 C CA . LYS A 1 352 ? -22.297 3.021 -7.875 1 96.31 352 LYS A CA 1
ATOM 2928 C C . LYS A 1 352 ? -22.109 3.783 -6.566 1 96.31 352 LYS A C 1
ATOM 2930 O O . LYS A 1 352 ? -22.906 3.641 -5.641 1 96.31 352 LYS A O 1
ATOM 2935 N N . TRP A 1 353 ? -21.125 4.621 -6.445 1 97.94 353 TRP A N 1
ATOM 2936 C CA . TRP A 1 353 ? -20.859 5.414 -5.25 1 97.94 353 TRP A CA 1
ATOM 2937 C C . TRP A 1 353 ? -21.625 6.723 -5.273 1 97.94 353 TRP A C 1
ATOM 2939 O O . TRP A 1 353 ? -21.844 7.309 -6.34 1 97.94 353 TRP A O 1
ATOM 2949 N N . ASN A 1 354 ? -22.047 7.133 -4.133 1 97.69 354 ASN A N 1
ATOM 2950 C CA . ASN A 1 354 ? -22.75 8.383 -3.867 1 97.69 354 ASN A CA 1
ATOM 2951 C C . ASN A 1 354 ? -22.375 8.961 -2.508 1 97.69 354 ASN A C 1
ATOM 2953 O O . ASN A 1 354 ? -22.422 8.266 -1.494 1 97.69 354 ASN A O 1
ATOM 2957 N N . MET A 1 355 ? -21.938 10.266 -2.447 1 98.44 355 MET A N 1
ATOM 2958 C CA . MET A 1 355 ? -21.453 10.805 -1.177 1 98.44 355 MET A CA 1
ATOM 2959 C C . MET A 1 355 ? -21.484 12.328 -1.184 1 98.44 355 MET A C 1
ATOM 2961 O O . MET A 1 355 ? -21.672 12.945 -2.232 1 98.44 355 MET A O 1
ATOM 2965 N N . ASN A 1 356 ? -21.266 12.938 -0.033 1 98.12 356 ASN A N 1
ATOM 2966 C CA . ASN A 1 356 ? -21.188 14.383 0.156 1 98.12 356 ASN A CA 1
ATOM 2967 C C . ASN A 1 356 ? -19.891 14.789 0.84 1 98.12 356 ASN A C 1
ATOM 2969 O O . ASN A 1 356 ? -19.438 14.125 1.774 1 98.12 356 ASN A O 1
ATOM 2973 N N . LEU A 1 357 ? -19.297 15.891 0.377 1 98 357 LEU A N 1
ATOM 2974 C CA . LEU A 1 357 ? -18.016 16.344 0.898 1 98 357 LEU A CA 1
ATOM 2975 C C . LEU A 1 357 ? -18.172 17.609 1.734 1 98 357 LEU A C 1
ATOM 2977 O O . LEU A 1 357 ? -19.062 18.422 1.461 1 98 357 LEU A O 1
ATOM 2981 N N . LYS A 1 358 ? -17.312 17.719 2.715 1 97.12 358 LYS A N 1
ATOM 2982 C CA . LYS A 1 358 ? -17.203 18.938 3.512 1 97.12 358 LYS A CA 1
ATOM 2983 C C . LYS A 1 358 ? -15.781 19.125 4.035 1 97.12 358 LYS A C 1
ATOM 2985 O O . LYS A 1 358 ? -15.141 18.156 4.453 1 97.12 358 LYS A O 1
ATOM 2990 N N . MET A 1 359 ? -15.289 20.344 3.91 1 96.81 359 MET A N 1
ATOM 2991 C CA . MET A 1 359 ? -14.008 20.656 4.543 1 96.81 359 MET A CA 1
ATOM 2992 C C . MET A 1 359 ? -14.227 21.312 5.906 1 96.81 359 MET A C 1
ATOM 2994 O O . MET A 1 359 ? -14.711 22.438 5.988 1 96.81 359 MET A O 1
ATOM 2998 N N . ARG A 1 360 ? -13.883 20.578 6.918 1 97.25 360 ARG A N 1
ATOM 2999 C CA . ARG A 1 360 ? -13.914 21.156 8.258 1 97.25 360 ARG A CA 1
ATOM 3000 C C . ARG A 1 360 ? -12.68 22.016 8.516 1 97.25 360 ARG A C 1
ATOM 3002 O O . ARG A 1 360 ? -11.555 21.578 8.273 1 97.25 360 ARG A O 1
ATOM 3009 N N . SER A 1 361 ? -12.867 23.156 9.062 1 97.25 361 SER A N 1
ATOM 3010 C CA . SER A 1 361 ? -11.773 24.094 9.234 1 97.25 361 SER A CA 1
ATOM 3011 C C . SER A 1 361 ? -10.719 23.562 10.195 1 97.25 361 SER A C 1
ATOM 3013 O O . SER A 1 361 ? -9.523 23.781 10 1 97.25 361 SER A O 1
ATOM 3015 N N . SER A 1 362 ? -11.109 22.859 11.156 1 97 362 SER A N 1
ATOM 3016 C CA . SER A 1 362 ? -10.188 22.438 12.211 1 97 362 SER A CA 1
ATOM 3017 C C . SER A 1 362 ? -9.414 21.188 11.805 1 97 362 SER A C 1
ATOM 3019 O O . SER A 1 362 ? -8.25 21.031 12.195 1 97 362 SER A O 1
ATOM 3021 N N . SER A 1 363 ? -10.055 20.25 11.086 1 96.06 363 SER A N 1
ATOM 3022 C CA . SER A 1 363 ? -9.414 18.953 10.961 1 96.06 363 SER A CA 1
ATOM 3023 C C . SER A 1 363 ? -9.234 18.562 9.5 1 96.06 363 SER A C 1
ATOM 3025 O O . SER A 1 363 ? -8.344 17.766 9.164 1 96.06 363 SER A O 1
ATOM 3027 N N . GLY A 1 364 ? -10.078 18.953 8.672 1 96.06 364 GLY A N 1
ATOM 3028 C CA . GLY A 1 364 ? -9.922 18.594 7.273 1 96.06 364 GLY A CA 1
ATOM 3029 C C . GLY A 1 364 ? -11.156 17.938 6.684 1 96.06 364 GLY A C 1
ATOM 3030 O O . GLY A 1 364 ? -12.273 18.203 7.125 1 96.06 364 GLY A O 1
ATOM 3031 N N . LEU A 1 365 ? -11 17.125 5.703 1 96.31 365 LEU A N 1
ATOM 3032 C CA . LEU A 1 365 ? -12.07 16.594 4.859 1 96.31 365 LEU A CA 1
ATOM 3033 C C . LEU A 1 365 ? -12.945 15.625 5.641 1 96.31 365 LEU A C 1
ATOM 3035 O O . LEU A 1 365 ? -12.438 14.797 6.402 1 96.31 365 LEU A O 1
ATOM 3039 N N . GLN A 1 366 ? -14.227 15.766 5.453 1 97.94 366 GLN A N 1
ATOM 3040 C CA . GLN A 1 366 ? -15.281 14.852 5.895 1 97.94 366 GLN A CA 1
ATOM 3041 C C . GLN A 1 366 ? -16.109 14.367 4.711 1 97.94 366 GLN A C 1
ATOM 3043 O O . GLN A 1 366 ? -16.406 15.133 3.793 1 97.94 366 GLN A O 1
ATOM 3048 N N . ILE A 1 367 ? -16.406 13.164 4.707 1 98.75 367 ILE A N 1
ATOM 3049 C CA . ILE A 1 367 ? -17.297 12.586 3.697 1 98.75 367 ILE A CA 1
ATOM 3050 C C . ILE A 1 367 ? -18.531 11.992 4.371 1 98.75 367 ILE A C 1
ATOM 3052 O O . ILE A 1 367 ? -18.406 11.188 5.301 1 98.75 367 ILE A O 1
ATOM 3056 N N . PHE A 1 368 ? -19.75 12.375 3.863 1 98.56 368 PHE A N 1
ATOM 3057 C CA . PHE A 1 368 ? -21 11.992 4.523 1 98.56 368 PHE A CA 1
ATOM 3058 C C . PHE A 1 368 ? -21.875 11.164 3.588 1 98.56 368 PHE A C 1
ATOM 3060 O O . PHE A 1 368 ? -21.781 11.297 2.365 1 98.56 368 PHE A O 1
ATOM 3067 N N . ASP A 1 369 ? -22.672 10.359 4.203 1 98.31 369 ASP A N 1
ATOM 3068 C CA . ASP A 1 369 ? -23.688 9.578 3.529 1 98.31 369 ASP A CA 1
ATOM 3069 C C . ASP A 1 369 ? -23.109 8.812 2.342 1 98.31 369 ASP A C 1
ATOM 3071 O O . ASP A 1 369 ? -23.578 8.961 1.212 1 98.31 369 ASP A O 1
ATOM 3075 N N . ILE A 1 370 ? -22.141 8.078 2.656 1 98.75 370 ILE A N 1
ATOM 3076 C CA . ILE A 1 370 ? -21.484 7.273 1.632 1 98.75 370 ILE A CA 1
ATOM 3077 C C . ILE A 1 370 ? -22.344 6.051 1.304 1 98.75 370 ILE A C 1
ATOM 3079 O O . ILE A 1 370 ? -22.578 5.203 2.166 1 98.75 370 ILE A O 1
ATOM 3083 N N . ARG A 1 371 ? -22.719 6 0.07 1 98.25 371 ARG A N 1
ATOM 3084 C CA . ARG A 1 371 ? -23.578 4.91 -0.382 1 98.25 371 ARG A CA 1
ATOM 3085 C C . ARG A 1 371 ? -22.938 4.168 -1.555 1 98.25 371 ARG A C 1
ATOM 3087 O O . ARG A 1 371 ? -22.172 4.75 -2.324 1 98.25 371 ARG A O 1
ATOM 3094 N N . PHE A 1 372 ? -23.219 2.912 -1.591 1 97.38 372 PHE A N 1
ATOM 3095 C CA . PHE A 1 372 ? -22.906 2.066 -2.736 1 97.38 372 PHE A CA 1
ATOM 3096 C C . PHE A 1 372 ? -24.156 1.343 -3.229 1 97.38 372 PHE A C 1
ATOM 3098 O O . PHE A 1 372 ? -24.844 0.664 -2.455 1 97.38 372 PHE A O 1
ATOM 3105 N N . ASN A 1 373 ? -24.469 1.464 -4.527 1 93.81 373 ASN A N 1
ATOM 3106 C CA . ASN A 1 373 ? -25.703 0.908 -5.074 1 93.81 373 ASN A CA 1
ATOM 3107 C C . ASN A 1 373 ? -26.922 1.338 -4.262 1 93.81 373 ASN A C 1
ATOM 3109 O O . ASN A 1 373 ? -27.719 0.5 -3.85 1 93.81 373 ASN A O 1
ATOM 3113 N N . ASP A 1 374 ? -26.938 2.598 -3.855 1 93.06 374 ASP A N 1
ATOM 3114 C CA . ASP A 1 374 ? -28.031 3.291 -3.186 1 93.06 374 ASP A CA 1
ATOM 3115 C C . ASP A 1 374 ? -28.219 2.781 -1.757 1 93.06 374 ASP A C 1
ATOM 3117 O O . ASP A 1 374 ? -29.234 3.053 -1.12 1 93.06 374 ASP A O 1
ATOM 3121 N N . GLU A 1 375 ? -27.266 2.037 -1.268 1 95.62 375 GLU A N 1
ATOM 3122 C CA . GLU A 1 375 ? -27.281 1.606 0.127 1 95.62 375 GLU A CA 1
ATOM 3123 C C . GLU A 1 375 ? -26.172 2.295 0.922 1 95.62 375 GLU A C 1
ATOM 3125 O O . GLU A 1 375 ? -25 2.242 0.542 1 95.62 375 GLU A O 1
ATOM 3130 N N . ARG A 1 376 ? -26.578 2.9 2.049 1 97.56 376 ARG A N 1
ATOM 3131 C CA . ARG A 1 376 ? -25.594 3.588 2.865 1 97.56 376 ARG A CA 1
ATOM 3132 C C . ARG A 1 376 ? -24.672 2.594 3.559 1 97.56 376 ARG A C 1
ATOM 3134 O O . ARG A 1 376 ? -25.125 1.615 4.148 1 97.56 376 ARG A O 1
ATOM 3141 N N . ILE A 1 377 ? -23.406 2.85 3.518 1 97.88 377 ILE A N 1
ATOM 3142 C CA . ILE A 1 377 ? -22.391 2.035 4.188 1 97.88 377 ILE A CA 1
ATOM 3143 C C . ILE A 1 377 ? -21.812 2.809 5.367 1 97.88 377 ILE A C 1
ATOM 3145 O O . ILE A 1 377 ? -21.484 2.227 6.402 1 97.88 377 ILE A O 1
ATOM 3149 N N . ILE A 1 378 ? -21.641 4.121 5.188 1 98.62 378 ILE A N 1
ATOM 3150 C CA . ILE A 1 378 ? -21.031 5 6.188 1 98.62 378 ILE A CA 1
ATOM 3151 C C . ILE A 1 378 ? -21.812 6.316 6.246 1 98.62 378 ILE A C 1
ATOM 3153 O O . ILE A 1 378 ? -22.078 6.93 5.211 1 98.62 378 ILE A O 1
ATOM 3157 N N . TYR A 1 379 ? -22.141 6.699 7.395 1 98.44 379 TYR A N 1
ATOM 3158 C CA . TYR A 1 379 ? -22.781 8.008 7.547 1 98.44 379 TYR A CA 1
ATOM 3159 C C . TYR A 1 379 ? -21.734 9.117 7.527 1 98.44 379 TYR A C 1
ATOM 3161 O O . TYR A 1 379 ? -21.938 10.156 6.898 1 98.44 379 TYR A O 1
ATOM 3169 N N . GLU A 1 380 ? -20.578 8.859 8.219 1 98.56 380 GLU A N 1
ATOM 3170 C CA . GLU A 1 380 ? -19.5 9.844 8.281 1 98.56 380 GLU A CA 1
ATOM 3171 C C . GLU A 1 380 ? -18.125 9.164 8.258 1 98.56 380 GLU A C 1
ATOM 3173 O O . GLU A 1 380 ? -17.875 8.25 9.039 1 98.56 380 GLU A O 1
ATOM 3178 N N . LEU A 1 381 ? -17.312 9.508 7.391 1 98.75 381 LEU A N 1
ATOM 3179 C CA . LEU A 1 381 ? -15.891 9.234 7.359 1 98.75 381 LEU A CA 1
ATOM 3180 C C . LEU A 1 381 ? -15.086 10.523 7.445 1 98.75 381 LEU A C 1
ATOM 3182 O O . LEU A 1 381 ? -15.109 11.336 6.516 1 98.75 381 LEU A O 1
ATOM 3186 N N . SER A 1 382 ? -14.359 10.688 8.57 1 98.06 382 SER A N 1
ATOM 3187 C CA . SER A 1 382 ? -13.727 11.992 8.75 1 98.06 382 SER A CA 1
ATOM 3188 C C . SER A 1 382 ? -12.367 11.852 9.43 1 98.06 382 SER A C 1
ATOM 3190 O O . SER A 1 382 ? -12.195 11.023 10.32 1 98.06 382 SER A O 1
ATOM 3192 N N . PHE A 1 383 ? -11.492 12.641 9.023 1 97.94 383 PHE A N 1
ATOM 3193 C CA . PHE A 1 383 ? -10.227 12.789 9.719 1 97.94 383 PHE A CA 1
ATOM 3194 C C . PHE A 1 383 ? -10.414 13.547 11.031 1 97.94 383 PHE A C 1
ATOM 3196 O O . PHE A 1 383 ? -11.117 14.562 11.07 1 97.94 383 PHE A O 1
ATOM 3203 N N . GLN A 1 384 ? -9.719 13.078 12.062 1 98.06 384 GLN A N 1
ATOM 3204 C CA . GLN A 1 384 ? -9.914 13.672 13.375 1 98.06 384 GLN A CA 1
ATOM 3205 C C . GLN A 1 384 ? -8.672 14.43 13.828 1 98.06 384 GLN A C 1
ATOM 3207 O O . GLN A 1 384 ? -8.766 15.57 14.289 1 98.06 384 GLN A O 1
ATOM 3212 N N . GLU A 1 385 ? -7.539 13.727 13.703 1 97.75 385 GLU A N 1
ATOM 3213 C CA . GLU A 1 385 ? -6.355 14.328 14.312 1 97.75 385 GLU A CA 1
ATOM 3214 C C . GLU A 1 385 ? -5.074 13.719 13.742 1 97.75 385 GLU A C 1
ATOM 3216 O O . GLU A 1 385 ? -5.07 12.57 13.312 1 97.75 385 GLU A O 1
ATOM 3221 N N . VAL A 1 386 ? -4.039 14.531 13.688 1 97.62 386 VAL A N 1
ATOM 3222 C CA . VAL A 1 386 ? -2.66 14.055 13.625 1 97.62 386 VAL A CA 1
ATOM 3223 C C . VAL A 1 386 ? -1.892 14.531 14.852 1 97.62 386 VAL A C 1
ATOM 3225 O O . VAL A 1 386 ? -1.976 15.711 15.227 1 97.62 386 VAL A O 1
ATOM 3228 N N . ALA A 1 387 ? -1.271 13.625 15.523 1 97.25 387 ALA A N 1
ATOM 3229 C CA . ALA A 1 387 ? -0.385 13.961 16.641 1 97.25 387 ALA A CA 1
ATOM 3230 C C . ALA A 1 387 ? 1.049 13.531 16.344 1 97.25 387 ALA A C 1
ATOM 3232 O O . ALA A 1 387 ? 1.279 12.453 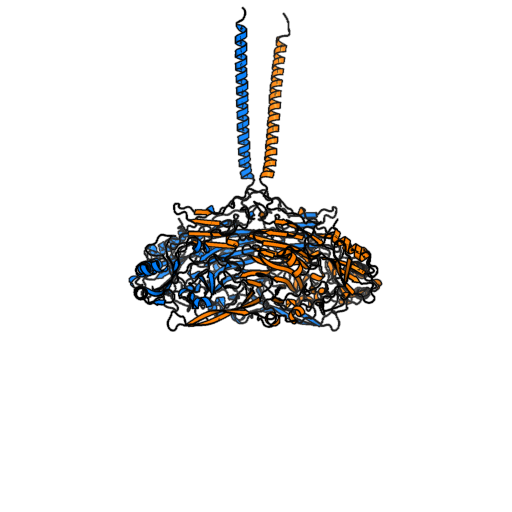15.789 1 97.25 387 ALA A O 1
ATOM 3233 N N . ILE A 1 388 ? 1.953 14.383 16.656 1 97.25 388 ILE A N 1
ATOM 3234 C CA . ILE A 1 388 ? 3.369 14.109 16.438 1 97.25 388 ILE A CA 1
ATOM 3235 C C . ILE A 1 388 ? 4.133 14.266 17.75 1 97.25 388 ILE A C 1
ATOM 3237 O O . ILE A 1 388 ? 4.059 15.312 18.391 1 97.25 388 ILE A O 1
ATOM 3241 N N . PHE A 1 389 ? 4.887 13.297 18.078 1 96.75 389 PHE A N 1
ATOM 3242 C CA . PHE A 1 389 ? 5.672 13.344 19.312 1 96.75 389 PHE A CA 1
ATOM 3243 C C . PHE A 1 389 ? 7.156 13.18 19.016 1 96.75 389 PHE A C 1
ATOM 3245 O O . PHE A 1 389 ? 7.559 12.227 18.344 1 96.75 389 PHE A O 1
ATOM 3252 N N . TYR A 1 390 ? 7.977 14.086 19.516 1 96.06 390 TYR A N 1
ATOM 3253 C CA . TYR A 1 390 ? 9.414 14.117 19.281 1 96.06 390 TYR A CA 1
ATOM 3254 C C . TYR A 1 390 ? 10.188 13.781 20.547 1 96.06 390 TYR A C 1
ATOM 3256 O O . TYR A 1 390 ? 9.641 13.844 21.641 1 96.06 390 TYR A O 1
ATOM 3264 N N . SER A 1 391 ? 11.414 13.398 20.297 1 95.75 391 SER A N 1
ATOM 3265 C CA . SER A 1 391 ? 12.445 13.391 21.344 1 95.75 391 SER A CA 1
ATOM 3266 C C . SER A 1 391 ? 13.547 14.398 21.031 1 95.75 391 SER A C 1
ATOM 3268 O O . SER A 1 391 ? 13.852 14.664 19.859 1 95.75 391 SER A O 1
ATOM 3270 N N . GLY A 1 392 ? 14.102 14.961 22.078 1 95.38 392 GLY A N 1
ATOM 3271 C CA . GLY A 1 392 ? 15.164 15.922 21.844 1 95.38 392 GLY A CA 1
ATOM 3272 C C . GLY A 1 392 ? 15.766 16.484 23.109 1 95.38 392 GLY A C 1
ATOM 3273 O O . GLY A 1 392 ? 15.305 16.172 24.203 1 95.38 392 GLY A O 1
ATOM 3274 N N . TYR A 1 393 ? 16.859 17.266 22.906 1 95.38 393 TYR A N 1
ATOM 3275 C CA . TYR A 1 393 ? 17.594 17.875 24 1 95.38 393 TYR A CA 1
ATOM 3276 C C . TYR A 1 393 ? 17.422 19.391 23.984 1 95.38 393 TYR A C 1
ATOM 3278 O O . TYR A 1 393 ? 17.141 20 25.031 1 95.38 393 TYR A O 1
ATOM 3286 N N . GLY A 1 394 ? 17.656 20.016 22.828 1 95.25 394 GLY A N 1
ATOM 3287 C CA . GLY A 1 394 ? 17.422 21.453 22.734 1 95.25 394 GLY A CA 1
ATOM 3288 C C . GLY A 1 394 ? 16.047 21.875 23.203 1 95.25 394 GLY A C 1
ATOM 3289 O O . GLY A 1 394 ? 15.102 21.078 23.156 1 95.25 394 GLY A O 1
ATOM 3290 N N . PRO A 1 395 ? 15.961 23.125 23.625 1 94.81 395 PRO A N 1
ATOM 3291 C CA . PRO A 1 395 ? 14.688 23.531 24.234 1 94.81 395 PRO A CA 1
ATOM 3292 C C . PRO A 1 395 ? 13.492 23.234 23.344 1 94.81 395 PRO A C 1
ATOM 3294 O O . PRO A 1 395 ? 12.492 22.688 23.797 1 94.81 395 PRO A O 1
ATOM 3297 N N . LEU A 1 396 ? 13.602 23.641 22.125 1 95.06 396 LEU A N 1
ATOM 3298 C CA . LEU A 1 396 ? 12.5 23.391 21.188 1 95.06 396 LEU A CA 1
ATOM 3299 C C . LEU A 1 396 ? 12.297 21.906 20.984 1 95.06 396 LEU A C 1
ATOM 3301 O O . LEU A 1 396 ? 11.164 21.422 21.016 1 95.06 396 LEU A O 1
ATOM 3305 N N . ALA A 1 397 ? 13.359 21.188 20.75 1 94.44 397 ALA A N 1
ATOM 3306 C CA . ALA A 1 397 ? 13.281 19.75 20.484 1 94.44 397 ALA A CA 1
ATOM 3307 C C . ALA A 1 397 ? 12.773 18.984 21.703 1 94.44 397 ALA A C 1
ATOM 3309 O O . ALA A 1 397 ? 12.07 17.984 21.578 1 94.44 397 ALA A O 1
ATOM 3310 N N . ASP A 1 398 ? 13.086 19.453 22.766 1 93.38 398 ASP A N 1
ATOM 3311 C CA . ASP A 1 398 ? 12.656 18.844 24.031 1 93.38 398 ASP A CA 1
ATOM 3312 C C . ASP A 1 398 ? 11.148 18.984 24.234 1 93.38 398 ASP A C 1
ATOM 3314 O O . ASP A 1 398 ? 10.5 18.109 24.781 1 93.38 398 ASP A O 1
ATOM 3318 N N . LEU A 1 399 ? 10.625 20.031 23.797 1 93.44 399 LEU A N 1
ATOM 3319 C CA . LEU A 1 399 ? 9.258 20.391 24.141 1 93.44 399 LEU A CA 1
ATOM 3320 C C . LEU A 1 399 ? 8.297 20 23.016 1 93.44 399 LEU A C 1
ATOM 3322 O O . LEU A 1 399 ? 7.125 19.719 23.281 1 93.44 399 LEU A O 1
ATOM 3326 N N . VAL A 1 400 ? 8.703 19.969 21.859 1 92.69 400 VAL A N 1
ATOM 3327 C CA . VAL A 1 400 ? 7.82 19.953 20.703 1 92.69 400 VAL A CA 1
ATOM 3328 C C . VAL A 1 400 ? 6.98 18.688 20.688 1 92.69 400 VAL A C 1
ATOM 3330 O O . VAL A 1 400 ? 7.52 17.578 20.656 1 92.69 400 VAL A O 1
ATOM 3333 N N . ASN A 1 401 ? 5.691 18.75 20.734 1 93.12 401 ASN A N 1
ATOM 3334 C CA . ASN A 1 401 ? 4.598 17.812 20.531 1 93.12 401 ASN A CA 1
ATOM 3335 C C . ASN A 1 401 ? 3.393 18.469 19.875 1 93.12 401 ASN A C 1
ATOM 3337 O O . ASN A 1 401 ? 2.777 19.375 20.453 1 93.12 401 ASN A O 1
ATOM 3341 N N . THR A 1 402 ? 2.996 17.984 18.781 1 94.06 402 THR A N 1
ATOM 3342 C CA . THR A 1 402 ? 2.072 18.75 17.953 1 94.06 402 THR A CA 1
ATOM 3343 C C . THR A 1 402 ? 0.757 18 17.766 1 94.06 402 THR A C 1
ATOM 3345 O O . THR A 1 402 ? 0.754 16.781 17.562 1 94.06 402 THR A O 1
ATOM 3348 N N . TYR A 1 403 ? -0.336 18.75 17.891 1 96.19 403 TYR A N 1
ATOM 3349 C CA . TYR A 1 403 ? -1.68 18.328 17.516 1 96.19 403 TYR A CA 1
ATOM 3350 C C . TYR A 1 403 ? -2.209 19.125 16.344 1 96.19 403 TYR A C 1
ATOM 3352 O O . TYR A 1 403 ? -2.297 20.359 16.406 1 96.19 403 TYR A O 1
ATOM 3360 N N . GLY A 1 404 ? -2.586 18.453 15.336 1 95.5 404 GLY A N 1
ATOM 3361 C CA . GLY A 1 404 ? -2.955 19.094 14.078 1 95.5 404 GLY A CA 1
ATOM 3362 C C . GLY A 1 404 ? -4.188 19.969 14.203 1 95.5 404 GLY A C 1
ATOM 3363 O O . GLY A 1 404 ? -4.285 21 13.547 1 95.5 404 GLY A O 1
ATOM 3364 N N . ASN A 1 405 ? -5.164 19.578 14.969 1 96 405 ASN A N 1
ATOM 3365 C CA . ASN A 1 405 ? -6.387 20.359 15.141 1 96 405 ASN A CA 1
ATOM 3366 C C . ASN A 1 405 ? -6.09 21.75 15.688 1 96 405 ASN A C 1
ATOM 3368 O O . ASN A 1 405 ? -6.777 22.719 15.344 1 96 405 ASN A O 1
ATOM 3372 N N . SER A 1 406 ? -5.105 21.828 16.484 1 96.25 406 SER A N 1
ATOM 3373 C CA . SER A 1 406 ? -4.758 23.109 17.109 1 96.25 406 SER A CA 1
ATOM 3374 C C . SER A 1 406 ? -4.105 24.047 16.109 1 96.25 406 SER A C 1
ATOM 3376 O O . SER A 1 406 ? -3.941 25.25 16.375 1 96.25 406 SER A O 1
ATOM 3378 N N . TYR A 1 407 ? -3.771 23.5 14.992 1 94.69 407 TYR A N 1
ATOM 3379 C CA . TYR A 1 407 ? -3.209 24.312 13.914 1 94.69 407 TYR A CA 1
ATOM 3380 C C . TYR A 1 407 ? -4.211 24.469 12.773 1 94.69 407 TYR A C 1
ATOM 3382 O O . TYR A 1 407 ? -3.854 24.938 11.695 1 94.69 407 TYR A O 1
ATOM 3390 N N . MET A 1 408 ? -5.414 24.094 13.008 1 95.81 408 MET A N 1
ATOM 3391 C CA . MET A 1 408 ? -6.504 24.266 12.047 1 95.81 408 MET A CA 1
ATOM 3392 C C . MET A 1 408 ? -6.148 23.625 10.711 1 95.81 408 MET A C 1
ATOM 3394 O O . MET A 1 408 ? -6.152 24.297 9.68 1 95.81 408 MET A O 1
ATOM 3398 N N . LEU A 1 409 ? -5.961 22.359 10.758 1 94.5 409 LEU A N 1
ATOM 3399 C CA . LEU A 1 409 ? -5.449 21.578 9.648 1 94.5 409 LEU A CA 1
ATOM 3400 C C . LEU A 1 409 ? -6.285 21.797 8.391 1 94.5 409 LEU A C 1
ATOM 3402 O O . LEU A 1 409 ? -5.738 21.922 7.289 1 94.5 409 LEU A O 1
ATOM 3406 N N . GLY A 1 410 ? -7.598 21.844 8.492 1 94.31 410 GLY A N 1
ATOM 3407 C CA . GLY A 1 410 ? -8.461 22.047 7.34 1 94.31 410 GLY A CA 1
ATOM 3408 C C . GLY A 1 410 ? -8.281 23.422 6.695 1 94.31 410 GLY A C 1
ATOM 3409 O O . GLY A 1 410 ? -8.211 23.516 5.469 1 94.31 410 GLY A O 1
ATOM 3410 N N . ALA A 1 411 ? -8.109 24.422 7.516 1 94.5 411 ALA A N 1
ATOM 3411 C CA . ALA A 1 411 ? -7.996 25.797 7.031 1 94.5 411 ALA A CA 1
ATOM 3412 C C . ALA A 1 411 ? -6.59 26.078 6.512 1 94.5 411 ALA A C 1
ATOM 3414 O O . ALA A 1 411 ? -6.355 27.094 5.859 1 94.5 411 ALA A O 1
ATOM 3415 N N . THR A 1 412 ? -5.703 25.125 6.758 1 90.38 412 THR A N 1
ATOM 3416 C CA . THR A 1 412 ? -4.336 25.297 6.281 1 90.38 412 THR A CA 1
ATOM 3417 C C . THR A 1 412 ? -4.078 24.438 5.047 1 90.38 412 THR A C 1
ATOM 3419 O O . THR A 1 412 ? -2.926 24.141 4.723 1 90.38 412 THR A O 1
ATOM 3422 N N . SER A 1 413 ? -5.09 24.031 4.41 1 91.38 413 SER A N 1
ATOM 3423 C CA . SER A 1 413 ? -4.945 23.297 3.156 1 91.38 413 SER A CA 1
ATOM 3424 C C . SER A 1 413 ? -4.383 24.188 2.059 1 91.38 413 SER A C 1
ATOM 3426 O O . SER A 1 413 ? -4.742 25.359 1.961 1 91.38 413 SER A O 1
ATOM 3428 N N . SER A 1 414 ? -3.504 23.625 1.297 1 87.88 414 SER A N 1
ATOM 3429 C CA . SER A 1 414 ? -2.816 24.375 0.255 1 87.88 414 SER A CA 1
ATOM 3430 C C . SER A 1 414 ? -3.459 24.156 -1.108 1 87.88 414 SER A C 1
ATOM 3432 O O . SER A 1 414 ? -4.062 23.094 -1.351 1 87.88 414 SER A O 1
ATOM 3434 N N . GLU A 1 415 ? -3.301 25.188 -1.908 1 93.75 415 GLU A N 1
ATOM 3435 C CA . GLU A 1 415 ? -3.717 25.031 -3.299 1 93.75 415 GLU A CA 1
ATOM 3436 C C . GLU A 1 415 ? -2.943 23.891 -3.973 1 93.75 415 GLU A C 1
ATOM 3438 O O . GLU A 1 415 ? -1.718 23.828 -3.859 1 93.75 415 GLU A O 1
ATOM 3443 N N . LEU A 1 416 ? -3.648 23.016 -4.609 1 96.31 416 LEU A N 1
ATOM 3444 C CA . LEU A 1 416 ? -3.049 21.844 -5.219 1 96.31 416 LEU A CA 1
ATOM 3445 C C . LEU A 1 416 ? -2.627 22.125 -6.656 1 96.31 416 LEU A C 1
ATOM 3447 O O . LEU A 1 416 ? -3.322 22.844 -7.383 1 96.31 416 LEU A O 1
ATOM 3451 N N . ILE A 1 417 ? -1.563 21.547 -7.051 1 95.31 417 ILE A N 1
ATOM 3452 C CA . ILE A 1 417 ? -0.96 21.828 -8.352 1 95.31 417 ILE A CA 1
ATOM 3453 C C . ILE A 1 417 ? -1.338 20.719 -9.336 1 95.31 417 ILE A C 1
ATOM 3455 O O . ILE A 1 417 ? -0.937 19.562 -9.164 1 95.31 417 ILE A O 1
ATOM 3459 N N . PRO A 1 418 ? -2.02 21.047 -10.422 1 94 418 PRO A N 1
ATOM 3460 C CA . PRO A 1 418 ? -2.291 20.031 -11.438 1 94 418 PRO A CA 1
ATOM 3461 C C . PRO A 1 418 ? -1.02 19.469 -12.07 1 94 418 PRO A C 1
ATOM 3463 O O . PRO A 1 418 ? -0.101 20.219 -12.398 1 94 418 PRO A O 1
ATOM 3466 N N . GLY A 1 419 ? -0.978 18.172 -12.188 1 92.06 419 GLY A N 1
ATOM 3467 C CA . GLY A 1 419 ? 0.158 17.516 -12.82 1 92.06 419 GLY A CA 1
ATOM 3468 C C . GLY A 1 419 ? 1.209 17.047 -11.828 1 92.06 419 GLY A C 1
ATOM 3469 O O . GLY A 1 419 ? 2.096 16.266 -12.172 1 92.06 419 GLY A O 1
ATOM 3470 N N . VAL A 1 420 ? 1.105 17.547 -10.562 1 94.94 420 VAL A N 1
ATOM 3471 C CA . VAL A 1 420 ? 2.059 17.125 -9.547 1 94.94 420 VAL A CA 1
ATOM 3472 C C . VAL A 1 420 ? 1.311 16.578 -8.336 1 94.94 420 VAL A C 1
ATOM 3474 O O . VAL A 1 420 ? 1.335 15.375 -8.0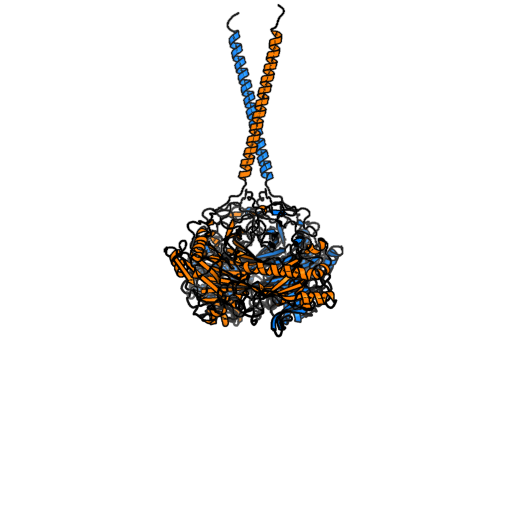7 1 94.94 420 VAL A O 1
ATOM 3477 N N . ASP A 1 421 ? 0.548 17.5 -7.734 1 96.81 421 ASP A N 1
ATOM 3478 C CA . ASP A 1 421 ? -0.225 17.062 -6.574 1 96.81 421 ASP A CA 1
ATOM 3479 C C . ASP A 1 421 ? -1.361 16.141 -6.992 1 96.81 421 ASP A C 1
ATOM 3481 O O . ASP A 1 421 ? -1.69 15.188 -6.273 1 96.81 421 ASP A O 1
ATOM 3485 N N . CYS A 1 422 ? -1.964 16.453 -8.062 1 96.56 422 CYS A N 1
ATOM 3486 C CA . CYS A 1 422 ? -3.045 15.711 -8.695 1 96.56 422 CYS A CA 1
ATOM 3487 C C . CYS A 1 422 ? -2.871 15.688 -10.211 1 96.56 422 CYS A C 1
ATOM 3489 O O . CYS A 1 422 ? -2.197 16.547 -10.781 1 96.56 422 CYS A O 1
ATOM 3491 N N . PRO A 1 423 ? -3.469 14.734 -10.844 1 95 423 PRO A N 1
ATOM 3492 C CA . PRO A 1 423 ? -3.377 14.766 -12.305 1 95 423 PRO A CA 1
ATOM 3493 C C . PRO A 1 423 ? -4.059 15.992 -12.914 1 95 423 PRO A C 1
ATOM 3495 O O . PRO A 1 423 ? -4.914 16.609 -12.273 1 95 423 PRO A O 1
ATOM 3498 N N . GLU A 1 424 ? -3.707 16.281 -14.133 1 92.81 424 GLU A N 1
ATOM 3499 C CA . GLU A 1 424 ? -4.262 17.438 -14.836 1 92.81 424 GLU A CA 1
ATOM 3500 C C . GLU A 1 424 ? -5.762 17.266 -15.07 1 92.81 424 GLU A C 1
ATOM 3502 O O . GLU A 1 424 ? -6.484 18.266 -15.219 1 92.81 424 GLU A O 1
ATOM 3507 N N . THR A 1 425 ? -6.199 16.078 -15.047 1 94.12 425 THR A N 1
ATOM 3508 C CA . THR A 1 425 ? -7.59 15.773 -15.367 1 94.12 425 THR A CA 1
ATOM 3509 C C . THR A 1 425 ? -8.484 16 -14.148 1 94.12 425 THR A C 1
ATOM 3511 O O . THR A 1 425 ? -9.711 15.867 -14.242 1 94.12 425 THR A O 1
ATOM 3514 N N . SER A 1 426 ? -8 16.422 -13.078 1 96.56 426 SER A N 1
ATOM 3515 C CA . SER A 1 426 ? -8.734 16.516 -11.82 1 96.56 426 SER A CA 1
ATOM 3516 C C . SER A 1 426 ? -9.75 17.641 -11.844 1 96.56 426 SER A C 1
ATOM 3518 O O . SER A 1 426 ? -9.539 18.656 -12.523 1 96.56 426 SER A O 1
ATOM 3520 N N . THR A 1 427 ? -10.852 17.422 -11.164 1 96.75 427 THR A N 1
ATOM 3521 C CA . THR A 1 427 ? -11.711 18.516 -10.727 1 96.75 427 THR A CA 1
ATOM 3522 C C . THR A 1 427 ? -11.195 19.125 -9.43 1 96.75 427 THR A C 1
ATOM 3524 O O . THR A 1 427 ? -10.914 18.406 -8.461 1 96.75 427 THR A O 1
ATOM 3527 N N . PHE A 1 428 ? -11.078 20.422 -9.43 1 95.69 428 PHE A N 1
ATOM 3528 C CA . PHE A 1 428 ? -10.617 21.109 -8.227 1 95.69 428 PHE A CA 1
ATOM 3529 C C . PHE A 1 428 ? -11.758 21.859 -7.559 1 95.69 428 PHE A C 1
ATOM 3531 O O . PHE A 1 428 ? -12.594 22.469 -8.242 1 95.69 428 PHE A O 1
ATOM 3538 N N . LEU A 1 429 ? -11.797 21.75 -6.301 1 96.06 429 LEU A N 1
ATOM 3539 C CA . LEU A 1 429 ? -12.797 22.469 -5.512 1 96.06 429 LEU A CA 1
ATOM 3540 C C . LEU A 1 429 ? -12.141 23.391 -4.488 1 96.06 429 LEU A C 1
ATOM 3542 O O . LEU A 1 429 ? -11.062 23.078 -3.977 1 96.06 429 LEU A O 1
ATOM 3546 N N . ASP A 1 430 ? -12.805 24.484 -4.188 1 94.25 430 ASP A N 1
ATOM 3547 C CA . ASP A 1 430 ? -12.367 25.438 -3.16 1 94.25 430 ASP A CA 1
ATOM 3548 C C . ASP A 1 430 ? -12.953 25.062 -1.797 1 94.25 430 ASP A C 1
ATOM 3550 O O . ASP A 1 430 ? -13.906 24.281 -1.713 1 94.25 430 ASP A O 1
ATOM 3554 N N . SER A 1 431 ? -12.367 25.625 -0.786 1 94.31 431 SER A N 1
ATOM 3555 C CA . SER A 1 431 ? -12.922 25.547 0.563 1 94.31 431 SER A CA 1
ATOM 3556 C C . SER A 1 431 ? -13.023 26.922 1.195 1 94.31 431 SER A C 1
ATOM 3558 O O . SER A 1 431 ? -12.164 27.781 0.979 1 94.31 431 SER A O 1
ATOM 3560 N N . ASP A 1 432 ? -14.07 27.125 1.926 1 95.19 432 ASP A N 1
ATOM 3561 C CA . ASP A 1 432 ? -14.312 28.391 2.611 1 95.19 432 ASP A CA 1
ATOM 3562 C C . ASP A 1 432 ? -14.141 28.234 4.121 1 95.19 432 ASP A C 1
ATOM 3564 O O . ASP A 1 432 ? -14.555 27.234 4.703 1 95.19 432 ASP A O 1
ATOM 3568 N N . HIS A 1 433 ? -13.516 29.297 4.707 1 96.81 433 HIS A N 1
ATOM 3569 C CA . HIS A 1 433 ? -13.219 29.219 6.133 1 96.81 433 HIS A CA 1
ATOM 3570 C C . HIS A 1 433 ? -13.391 30.578 6.797 1 96.81 433 HIS A C 1
ATOM 3572 O O . HIS A 1 433 ? -13.328 31.609 6.129 1 96.81 433 HIS A O 1
ATOM 3578 N N . PHE A 1 434 ? -13.711 30.594 8.055 1 97.88 434 PHE A N 1
ATOM 3579 C CA . PHE A 1 434 ? -13.633 31.734 8.953 1 97.88 434 PHE A CA 1
ATOM 3580 C C . PHE A 1 434 ? -12.914 31.359 10.242 1 97.88 434 PHE A C 1
ATOM 3582 O O . PHE A 1 434 ? -13.531 30.859 11.188 1 97.88 434 PHE A O 1
ATOM 3589 N N . VAL A 1 435 ? -11.664 31.562 10.281 1 97.06 435 VAL A N 1
ATOM 3590 C CA . VAL A 1 435 ? -10.828 31.234 11.43 1 97.06 435 VAL A CA 1
ATOM 3591 C C . VAL A 1 435 ? -9.617 32.156 11.477 1 97.06 435 VAL A C 1
ATOM 3593 O O . VAL A 1 435 ? -9.008 32.438 10.445 1 97.06 435 VAL A O 1
ATOM 3596 N N . ASN A 1 436 ? -9.32 32.625 12.672 1 95.56 436 ASN A N 1
ATOM 3597 C CA . ASN A 1 436 ? -8.125 33.438 12.859 1 95.56 436 ASN A CA 1
ATOM 3598 C C . ASN A 1 436 ? -8.031 34.562 11.82 1 95.56 436 ASN A C 1
ATOM 3600 O O . ASN A 1 436 ? -6.992 34.719 11.172 1 95.56 436 ASN A O 1
ATOM 3604 N N . SER A 1 437 ? -9.164 35.219 11.578 1 94.38 437 SER A N 1
ATOM 3605 C CA . SER A 1 437 ? -9.234 36.219 10.523 1 94.38 437 SER A CA 1
ATOM 3606 C C . SER A 1 437 ? -10.352 37.219 10.781 1 94.38 437 SER A C 1
ATOM 3608 O O . SER A 1 437 ? -11.258 36.938 11.57 1 94.38 437 SER A O 1
ATOM 3610 N N . GLU A 1 438 ? -10.273 38.281 10.062 1 93 438 GLU A N 1
ATOM 3611 C CA . GLU A 1 438 ? -11.281 39.344 10.164 1 93 438 GLU A CA 1
ATOM 3612 C C . GLU A 1 438 ? -12.547 38.969 9.398 1 93 438 GLU A C 1
ATOM 3614 O O . GLU A 1 438 ? -13.656 39.312 9.82 1 93 438 GLU A O 1
ATOM 3619 N N . LYS A 1 439 ? -12.336 38.375 8.289 1 94.75 439 LYS A N 1
ATOM 3620 C CA . LYS A 1 439 ? -13.406 37.969 7.375 1 94.75 439 LYS A CA 1
ATOM 3621 C C . LYS A 1 439 ? -13.25 36.531 6.93 1 94.75 439 LYS A C 1
ATOM 3623 O O . LYS A 1 439 ? -12.164 35.969 7.023 1 94.75 439 LYS A O 1
ATOM 3628 N N . PRO A 1 440 ? -14.469 36 6.5 1 96.38 440 PRO A N 1
ATOM 3629 C CA . PRO A 1 440 ? -14.312 34.688 5.875 1 96.38 440 PRO A CA 1
ATOM 3630 C C . PRO A 1 440 ? -13.422 34.719 4.629 1 96.38 440 PRO A C 1
ATOM 3632 O O . PRO A 1 440 ? -13.406 35.719 3.914 1 96.38 440 PRO A O 1
ATOM 3635 N N . PHE A 1 441 ? -12.703 33.656 4.406 1 94.62 441 PHE A N 1
ATOM 3636 C CA . PHE A 1 441 ? -11.812 33.625 3.25 1 94.62 441 PHE A CA 1
ATOM 3637 C C . PHE A 1 441 ? -11.984 32.312 2.498 1 94.62 441 PHE A C 1
ATOM 3639 O O . PHE A 1 441 ? -12.492 31.328 3.051 1 94.62 441 PHE A O 1
ATOM 3646 N N . ARG A 1 442 ? -11.594 32.312 1.202 1 93.75 442 ARG A N 1
ATOM 3647 C CA . ARG A 1 442 ? -11.641 31.141 0.318 1 93.75 442 ARG A CA 1
ATOM 3648 C C . ARG A 1 442 ? -10.242 30.641 -0.01 1 93.75 442 ARG A C 1
ATOM 3650 O O . ARG A 1 442 ? -9.375 31.422 -0.401 1 93.75 442 ARG A O 1
ATOM 3657 N N . ALA A 1 443 ? -10.016 29.375 0.267 1 92.06 443 ALA A N 1
ATOM 3658 C CA . ALA A 1 443 ? -8.812 28.703 -0.211 1 92.06 443 ALA A CA 1
ATOM 3659 C C . ALA A 1 443 ? -9.07 27.984 -1.532 1 92.06 443 ALA A C 1
ATOM 3661 O O . ALA A 1 443 ? -9.883 27.062 -1.593 1 92.06 443 ALA A O 1
ATOM 3662 N N . LYS A 1 444 ? -8.367 28.391 -2.523 1 92.75 444 LYS A N 1
ATOM 3663 C CA . LYS A 1 444 ? -8.586 27.906 -3.883 1 92.75 444 LYS A CA 1
ATOM 3664 C C . LYS A 1 444 ? -8.016 26.5 -4.066 1 92.75 444 LYS A C 1
ATOM 3666 O O . LYS A 1 444 ? -6.93 26.203 -3.576 1 92.75 444 LYS A O 1
ATOM 3671 N N . ASN A 1 445 ? -8.719 25.625 -4.801 1 94.94 445 ASN A N 1
ATOM 3672 C CA . ASN A 1 445 ? -8.258 24.312 -5.266 1 94.94 445 ASN A CA 1
ATOM 3673 C C . ASN A 1 445 ? -7.641 23.5 -4.133 1 94.94 445 ASN A C 1
ATOM 3675 O O . ASN A 1 445 ? -6.527 22.984 -4.27 1 94.94 445 ASN A O 1
ATOM 3679 N N . THR A 1 446 ? -8.312 23.406 -3.029 1 95.94 446 THR A N 1
ATOM 3680 C CA . THR A 1 446 ? -7.762 22.703 -1.882 1 95.94 446 THR A CA 1
ATOM 3681 C C . THR A 1 446 ? -8.203 21.234 -1.887 1 95.94 446 THR A C 1
ATOM 3683 O O . THR A 1 446 ? -7.684 20.422 -1.118 1 95.94 446 THR A O 1
ATOM 3686 N N . ILE A 1 447 ? -9.164 20.891 -2.727 1 97.38 447 ILE A N 1
ATOM 3687 C CA . ILE A 1 447 ? -9.609 19.516 -2.928 1 97.38 447 ILE A CA 1
ATOM 3688 C C . ILE A 1 447 ? -9.492 19.156 -4.406 1 97.38 447 ILE A C 1
ATOM 3690 O O . ILE A 1 447 ? -9.844 19.953 -5.281 1 97.38 447 ILE A O 1
ATOM 3694 N N . CYS A 1 448 ? -8.984 18.078 -4.684 1 97.62 448 CYS A N 1
ATOM 3695 C CA . CYS A 1 448 ? -9.062 17.578 -6.055 1 97.62 448 CYS A CA 1
ATOM 3696 C C . CYS A 1 448 ? -9.719 16.203 -6.109 1 97.62 448 CYS A C 1
ATOM 3698 O O . CYS A 1 448 ? -9.578 15.414 -5.176 1 97.62 448 CYS A O 1
ATOM 3700 N N . ILE A 1 449 ? -10.477 15.938 -7.133 1 98.38 449 ILE A N 1
ATOM 3701 C CA . ILE A 1 449 ? -11.195 14.703 -7.41 1 98.38 449 ILE A CA 1
ATOM 3702 C C . ILE A 1 449 ? -10.789 14.164 -8.781 1 98.38 449 ILE A C 1
ATOM 3704 O O . ILE A 1 449 ? -10.836 14.891 -9.781 1 98.38 449 ILE A O 1
ATOM 3708 N N . PHE A 1 450 ? -10.438 12.93 -8.852 1 97.88 450 PHE A N 1
ATOM 3709 C CA . PHE A 1 450 ? -10.086 12.359 -10.148 1 97.88 450 PHE A CA 1
ATOM 3710 C C . PHE A 1 450 ? -10.266 10.844 -10.141 1 97.88 450 PHE A C 1
ATOM 3712 O O . PHE A 1 450 ? -10.195 10.211 -9.086 1 97.88 450 PHE A O 1
ATOM 3719 N N . GLU A 1 451 ? -10.586 10.281 -11.25 1 97.69 451 GLU A N 1
ATOM 3720 C CA . GLU A 1 451 ? -10.531 8.836 -11.469 1 97.69 451 GLU A CA 1
ATOM 3721 C C . GLU A 1 451 ? -9.125 8.391 -11.859 1 97.69 451 GLU A C 1
ATOM 3723 O O . GLU A 1 451 ? -8.484 9.008 -12.711 1 97.69 451 GLU A O 1
ATOM 3728 N N . ASP A 1 452 ? -8.672 7.414 -11.164 1 96.38 452 ASP A N 1
ATOM 3729 C CA . ASP A 1 452 ? -7.34 6.875 -11.406 1 96.38 452 ASP A CA 1
ATOM 3730 C C . ASP A 1 452 ? -7.418 5.457 -11.977 1 96.38 452 ASP A C 1
ATOM 3732 O O . ASP A 1 452 ? -8.453 4.797 -11.859 1 96.38 452 ASP A O 1
ATOM 3736 N N . HIS A 1 453 ? -6.41 5.109 -12.773 1 92.44 453 HIS A N 1
ATOM 3737 C CA . HIS A 1 453 ? -6.16 3.73 -13.188 1 92.44 453 HIS A CA 1
ATOM 3738 C C . HIS A 1 453 ? -4.855 3.207 -12.602 1 92.44 453 HIS A C 1
ATOM 3740 O O . HIS A 1 453 ? -3.777 3.721 -12.914 1 92.44 453 HIS A O 1
ATOM 3746 N N . THR A 1 454 ? -4.82 2.291 -11.727 1 87.94 454 THR A N 1
ATOM 3747 C CA . THR A 1 454 ? -3.639 1.855 -10.992 1 87.94 454 THR A CA 1
ATOM 3748 C C . THR A 1 454 ? -2.752 0.975 -11.867 1 87.94 454 THR A C 1
ATOM 3750 O O . THR A 1 454 ? -1.742 0.442 -11.398 1 87.94 454 THR A O 1
ATOM 3753 N N . ASN A 1 455 ? -3.123 0.787 -13.148 1 94.19 455 ASN A N 1
ATOM 3754 C CA . ASN A 1 455 ? -2.385 -0.011 -14.125 1 94.19 455 ASN A CA 1
ATOM 3755 C C . ASN A 1 455 ? -2.117 -1.421 -13.602 1 94.19 455 ASN A C 1
ATOM 3757 O O . ASN A 1 455 ? -1.012 -1.942 -13.758 1 94.19 455 ASN A O 1
ATOM 3761 N N . ILE A 1 456 ? -2.924 -1.998 -12.836 1 96.88 456 ILE A N 1
ATOM 3762 C CA . ILE A 1 456 ? -3.074 -3.385 -12.406 1 96.88 456 ILE A CA 1
ATOM 3763 C C . ILE A 1 456 ? -4.539 -3.803 -12.523 1 96.88 456 ILE A C 1
ATOM 3765 O O . ILE A 1 456 ? -5.441 -2.971 -12.391 1 96.88 456 ILE A O 1
ATOM 3769 N N . PRO A 1 457 ? -4.812 -5.004 -12.836 1 97.88 457 PRO A N 1
ATOM 3770 C CA . PRO A 1 457 ? -6.223 -5.402 -12.867 1 97.88 457 PRO A CA 1
ATOM 3771 C C . PRO A 1 457 ? -6.875 -5.387 -11.484 1 97.88 457 PRO A C 1
ATOM 3773 O O . PRO A 1 457 ? -6.234 -5.738 -10.492 1 97.88 457 PRO A O 1
ATOM 3776 N N . LEU A 1 458 ? -8.117 -4.977 -11.414 1 98.31 458 LEU A N 1
ATOM 3777 C CA . LEU A 1 458 ? -8.914 -5.219 -10.219 1 98.31 458 LEU A CA 1
ATOM 3778 C C . LEU A 1 458 ? -9.195 -6.711 -10.047 1 98.31 458 LEU A C 1
ATOM 3780 O O . LEU A 1 458 ? -9.164 -7.227 -8.93 1 98.31 458 LEU A O 1
ATOM 3784 N N . ARG A 1 459 ? -9.445 -7.305 -11.188 1 98.19 459 ARG A N 1
ATOM 3785 C CA . ARG A 1 459 ? -9.594 -8.75 -11.266 1 98.19 459 ARG A CA 1
ATOM 3786 C C . ARG A 1 459 ? -9.242 -9.266 -12.656 1 98.19 459 ARG A C 1
ATOM 3788 O O . ARG A 1 459 ? -9.414 -8.547 -13.648 1 98.19 459 ARG A O 1
ATOM 3795 N N . ARG A 1 460 ? -8.836 -10.477 -12.781 1 97.94 460 ARG A N 1
ATOM 3796 C CA . ARG A 1 460 ? -8.547 -11.125 -14.055 1 97.94 460 ARG A CA 1
ATOM 3797 C C . ARG A 1 460 ? -8.375 -12.625 -13.883 1 97.94 460 ARG A C 1
ATOM 3799 O O . ARG A 1 460 ? -8.055 -13.102 -12.789 1 97.94 460 ARG A O 1
ATOM 3806 N N . HIS A 1 461 ? -8.578 -13.32 -14.914 1 97.31 461 HIS A N 1
ATOM 3807 C CA . HIS A 1 461 ? -8.188 -14.727 -14.961 1 97.31 461 HIS A CA 1
ATOM 3808 C C . HIS A 1 461 ? -7.992 -15.195 -16.406 1 97.31 461 HIS A C 1
ATOM 3810 O O . HIS A 1 461 ? -8.781 -14.852 -17.281 1 97.31 461 HIS A O 1
ATOM 3816 N N . SER A 1 462 ? -6.953 -15.867 -16.609 1 93.69 462 SER A N 1
ATOM 3817 C CA . SER A 1 462 ? -6.691 -16.562 -17.859 1 93.69 462 SER A CA 1
ATOM 3818 C C . SER A 1 462 ? -6.898 -18.062 -17.719 1 93.69 462 SER A C 1
ATOM 3820 O O . SER A 1 462 ? -6.156 -18.734 -17 1 93.69 462 SER A O 1
ATOM 3822 N N . SER A 1 463 ? -7.848 -18.531 -18.469 1 90.5 463 SER A N 1
ATOM 3823 C CA . SER A 1 463 ? -8.203 -19.938 -18.312 1 90.5 463 SER A CA 1
ATOM 3824 C C . SER A 1 463 ? -7.695 -20.766 -19.5 1 90.5 463 SER A C 1
ATOM 3826 O O . SER A 1 463 ? -7.738 -20.297 -20.641 1 90.5 463 SER A O 1
ATOM 3828 N N . ARG A 1 464 ? -7.203 -21.906 -19.125 1 84.19 464 ARG A N 1
ATOM 3829 C CA . ARG A 1 464 ? -6.801 -22.906 -20.109 1 84.19 464 ARG A CA 1
ATOM 3830 C C . ARG A 1 464 ? -7.625 -24.172 -19.953 1 84.19 464 ARG A C 1
ATOM 3832 O O . ARG A 1 464 ? -8.125 -24.484 -18.875 1 84.19 464 ARG A O 1
ATOM 3839 N N . ASP A 1 465 ? -7.77 -24.812 -21.062 1 77 465 ASP A N 1
ATOM 3840 C CA . ASP A 1 465 ? -8.5 -26.062 -21 1 77 465 ASP A CA 1
ATOM 3841 C C . ASP A 1 465 ? -7.59 -27.219 -20.562 1 77 465 ASP A C 1
ATOM 3843 O O . ASP A 1 465 ? -6.434 -26.984 -20.203 1 77 465 ASP A O 1
ATOM 3847 N N . ALA A 1 466 ? -8.141 -28.391 -20.5 1 66 466 ALA A N 1
ATOM 3848 C CA . ALA A 1 466 ? -7.434 -29.562 -20 1 66 466 ALA A CA 1
ATOM 3849 C C . ALA A 1 466 ? -6.203 -29.875 -20.859 1 66 466 ALA A C 1
ATOM 3851 O O . ALA A 1 466 ? -5.242 -30.484 -20.375 1 66 466 ALA A O 1
ATOM 3852 N N . SER A 1 467 ? -6.27 -29.438 -22.109 1 66.56 467 SER A N 1
ATOM 3853 C CA . SER A 1 467 ? -5.141 -29.703 -22.984 1 66.56 467 SER A CA 1
ATOM 3854 C C . SER A 1 467 ? -4.102 -28.594 -22.906 1 66.56 467 SER A C 1
ATOM 3856 O O . SER A 1 467 ? -3.07 -28.656 -23.578 1 66.56 467 SER A O 1
ATOM 3858 N N . GLY A 1 468 ? -4.41 -27.625 -22.062 1 73.31 468 GLY A N 1
ATOM 3859 C CA . GLY A 1 468 ? -3.471 -26.531 -21.891 1 73.31 468 GLY A CA 1
ATOM 3860 C C . GLY A 1 468 ? -3.682 -25.391 -22.875 1 73.31 468 GLY A C 1
ATOM 3861 O O . GLY A 1 468 ? -2.959 -24.406 -22.859 1 73.31 468 GLY A O 1
ATOM 3862 N N . LYS A 1 469 ? -4.652 -25.516 -23.703 1 79.06 469 LYS A N 1
ATOM 3863 C CA . LYS A 1 469 ? -4.945 -24.469 -24.672 1 79.06 469 LYS A CA 1
ATOM 3864 C C . LYS A 1 469 ? -5.793 -23.359 -24.062 1 79.06 469 LYS A C 1
ATOM 3866 O O . LYS A 1 469 ? -6.633 -23.625 -23.203 1 79.06 469 LYS A O 1
ATOM 3871 N N . PHE A 1 470 ? -5.57 -22.234 -24.594 1 88.19 470 PHE A N 1
ATOM 3872 C CA . PHE A 1 470 ? -6.316 -21.062 -24.141 1 88.19 470 PHE A CA 1
ATOM 3873 C C . PHE A 1 470 ? -7.816 -21.281 -24.312 1 88.19 470 PHE A C 1
ATOM 3875 O O . PHE A 1 470 ? -8.266 -21.734 -25.359 1 88.19 470 PHE A O 1
ATOM 3882 N N . GLN A 1 471 ? -8.539 -20.953 -23.297 1 87.62 471 GLN A N 1
ATOM 3883 C CA . GLN A 1 471 ? -9.992 -21.078 -23.328 1 87.62 471 GLN A CA 1
ATOM 3884 C C . GLN A 1 471 ? -10.664 -19.703 -23.281 1 87.62 471 GLN A C 1
ATOM 3886 O O . GLN A 1 471 ? -11.453 -19.375 -24.172 1 87.62 471 GLN A O 1
ATOM 3891 N N . SER A 1 472 ? -10.367 -19.016 -22.281 1 91.56 472 SER A N 1
ATOM 3892 C CA . SER A 1 472 ? -10.984 -17.703 -22.141 1 91.56 472 SER A CA 1
ATOM 3893 C C . SER A 1 472 ? -10.18 -16.812 -21.188 1 91.56 472 SER A C 1
ATOM 3895 O O . SER A 1 472 ? -9.359 -17.312 -20.406 1 91.56 472 SER A O 1
ATOM 3897 N N . TYR A 1 473 ? -10.352 -15.555 -21.359 1 94.88 473 TYR A N 1
ATOM 3898 C CA . TYR A 1 473 ? -9.805 -14.531 -20.469 1 94.88 473 TYR A CA 1
ATOM 3899 C C . TYR A 1 473 ? -10.875 -13.516 -20.094 1 94.88 473 TYR A C 1
ATOM 3901 O O . TYR A 1 473 ? -11.727 -13.164 -20.906 1 94.88 473 TYR A O 1
ATOM 3909 N N . GLY A 1 474 ? -10.852 -13.125 -18.875 1 96.88 474 GLY A N 1
ATOM 3910 C CA . GLY A 1 474 ? -11.648 -12 -18.406 1 96.88 474 GLY A CA 1
ATOM 3911 C C . GLY A 1 474 ? -10.898 -11.102 -17.438 1 96.88 474 GLY A C 1
ATOM 3912 O O . GLY A 1 474 ? -10.227 -11.594 -16.531 1 96.88 474 GLY A O 1
ATOM 3913 N N . GLY A 1 475 ? -10.984 -9.836 -17.688 1 96.81 475 GLY A N 1
ATOM 3914 C CA . GLY A 1 475 ? -10.289 -8.906 -16.812 1 96.81 475 GLY A CA 1
ATOM 3915 C C . GLY A 1 475 ? -10.953 -7.543 -16.75 1 96.81 475 GLY A C 1
ATOM 3916 O O . GLY A 1 475 ? -11.75 -7.191 -17.625 1 96.81 475 GLY A O 1
ATOM 3917 N N . LEU A 1 476 ? -10.688 -6.848 -15.68 1 97.44 476 LEU A N 1
ATOM 3918 C CA . LEU A 1 476 ? -11.102 -5.469 -15.43 1 97.44 476 LEU A CA 1
ATOM 3919 C C . LEU A 1 476 ? -9.953 -4.664 -14.828 1 97.44 476 LEU A C 1
ATOM 3921 O O . LEU A 1 476 ? -9.375 -5.062 -13.812 1 97.44 476 LEU A O 1
ATOM 3925 N N . GLY A 1 477 ? -9.625 -3.559 -15.516 1 96.5 477 GLY A N 1
ATOM 3926 C CA . GLY A 1 477 ? -8.648 -2.674 -14.914 1 96.5 477 GLY A CA 1
ATOM 3927 C C . GLY A 1 477 ? -9.086 -2.115 -13.578 1 96.5 477 GLY A C 1
ATOM 3928 O O . GLY A 1 477 ? -10.289 -1.967 -13.328 1 96.5 477 GLY A O 1
ATOM 3929 N N . ASN A 1 478 ? -8.156 -1.826 -12.734 1 97.44 478 ASN A N 1
ATOM 3930 C CA . ASN A 1 478 ? -8.461 -1.272 -11.422 1 97.44 478 ASN A CA 1
ATOM 3931 C C . ASN A 1 478 ? -8.672 0.238 -11.484 1 97.44 478 ASN A C 1
ATOM 3933 O O . ASN A 1 478 ? -7.758 1.01 -11.195 1 97.44 478 ASN A O 1
ATOM 3937 N N . TYR A 1 479 ? -9.867 0.617 -11.812 1 97.06 479 TYR A N 1
ATOM 3938 C CA . TYR A 1 479 ? -10.297 2.01 -11.766 1 97.06 479 TYR A CA 1
ATOM 3939 C C . TYR A 1 479 ? -10.773 2.393 -10.375 1 97.06 479 TYR A C 1
ATOM 3941 O O . TYR A 1 479 ? -11.422 1.595 -9.688 1 97.06 479 TYR A O 1
ATOM 3949 N N . LYS A 1 480 ? -10.492 3.535 -9.969 1 97.81 480 LYS A N 1
ATOM 3950 C CA . LYS A 1 480 ? -10.898 4.016 -8.656 1 97.81 480 LYS A CA 1
ATOM 3951 C C . LYS A 1 480 ? -11.047 5.531 -8.648 1 97.81 480 LYS A C 1
ATOM 3953 O O . LYS A 1 480 ? -10.43 6.23 -9.453 1 97.81 480 LYS A O 1
ATOM 3958 N N . LEU A 1 481 ? -11.891 6.012 -7.801 1 98.44 481 LEU A N 1
ATOM 3959 C CA . LEU A 1 481 ? -12.023 7.445 -7.559 1 98.44 481 LEU A CA 1
ATOM 3960 C C . LEU A 1 481 ? -11.203 7.867 -6.348 1 98.44 481 LEU A C 1
ATOM 3962 O O . LEU A 1 481 ? -11.227 7.203 -5.309 1 98.44 481 LEU A O 1
ATOM 3966 N N . ILE A 1 482 ? -10.5 8.977 -6.484 1 98.62 482 ILE A N 1
ATOM 3967 C CA . ILE A 1 482 ? -9.711 9.516 -5.383 1 98.62 482 ILE A CA 1
ATOM 3968 C C . ILE A 1 482 ? -10.172 10.938 -5.074 1 98.62 482 ILE A C 1
ATOM 3970 O O . ILE A 1 482 ? -10.352 11.75 -5.984 1 98.62 482 ILE A O 1
ATOM 3974 N N . ILE A 1 483 ? -10.469 11.227 -3.854 1 98.75 483 ILE A N 1
ATOM 3975 C CA . ILE A 1 483 ? -10.625 12.57 -3.307 1 98.75 483 ILE A CA 1
ATOM 3976 C C . ILE A 1 483 ? -9.414 12.922 -2.438 1 98.75 483 ILE A C 1
ATOM 3978 O O . ILE A 1 483 ? -9.141 12.234 -1.449 1 98.75 483 ILE A O 1
ATOM 3982 N N . ARG A 1 484 ? -8.742 14.07 -2.844 1 98.19 484 ARG A N 1
ATOM 3983 C CA . ARG A 1 484 ? -7.48 14.375 -2.176 1 98.19 484 ARG A CA 1
ATOM 3984 C C . ARG A 1 484 ? -7.484 15.797 -1.627 1 98.19 484 ARG A C 1
ATOM 3986 O O . ARG A 1 484 ? -7.98 16.719 -2.279 1 98.19 484 ARG A O 1
ATOM 3993 N N . SER A 1 485 ? -6.945 15.945 -0.477 1 98 485 SER A N 1
ATOM 3994 C CA . SER A 1 485 ? -6.543 17.234 0.075 1 98 485 SER A CA 1
ATOM 3995 C C . SER A 1 485 ? -5.152 17.156 0.7 1 98 485 SER A C 1
ATOM 3997 O O . SER A 1 485 ? -4.711 16.078 1.116 1 98 485 SER A O 1
ATOM 3999 N N . ILE A 1 486 ? -4.418 18.266 0.713 1 97.56 486 ILE A N 1
ATOM 4000 C CA . ILE A 1 486 ? -3.092 18.328 1.323 1 97.56 486 ILE A CA 1
ATOM 4001 C C . ILE A 1 486 ? -3.031 19.484 2.305 1 97.56 486 ILE A C 1
ATOM 4003 O O . ILE A 1 486 ? -3.352 20.625 1.949 1 97.56 486 ILE A O 1
ATOM 4007 N N . SER A 1 487 ? -2.676 19.156 3.492 1 96 487 SER A N 1
ATOM 4008 C CA . SER A 1 487 ? -2.486 20.188 4.512 1 96 487 SER A CA 1
ATOM 4009 C C . SER A 1 487 ? -1.015 20.328 4.879 1 96 487 SER A C 1
ATOM 4011 O O . SER A 1 487 ? -0.283 19.344 4.941 1 96 487 SER A O 1
ATOM 4013 N N . THR A 1 488 ? -0.626 21.5 5.078 1 92.94 488 THR A N 1
ATOM 4014 C CA . THR A 1 488 ? 0.744 21.797 5.488 1 92.94 488 THR A CA 1
ATOM 4015 C C . THR A 1 488 ? 0.77 22.469 6.855 1 92.94 488 THR A C 1
ATOM 4017 O O . THR A 1 488 ? 0.223 23.562 7.027 1 92.94 488 THR A O 1
ATOM 4020 N N . ILE A 1 489 ? 1.331 21.797 7.75 1 89.5 489 ILE A N 1
ATOM 4021 C CA . ILE A 1 489 ? 1.598 22.406 9.047 1 89.5 489 ILE A CA 1
ATOM 4022 C C . ILE A 1 489 ? 3.088 22.703 9.18 1 89.5 489 ILE A C 1
ATOM 4024 O O . ILE A 1 489 ? 3.885 21.812 9.492 1 89.5 489 ILE A O 1
ATOM 4028 N N . TRP A 1 490 ? 3.363 23.906 8.961 1 88.19 490 TRP A N 1
ATOM 4029 C CA . TRP A 1 490 ? 4.734 24.406 8.992 1 88.19 490 TRP A CA 1
ATOM 4030 C C . TRP A 1 490 ? 5.617 23.641 8.016 1 88.19 490 TRP A C 1
ATOM 4032 O O . TRP A 1 490 ? 5.523 23.844 6.801 1 88.19 490 TRP A O 1
ATOM 4042 N N . ASN A 1 491 ? 6.234 22.547 8.492 1 93.25 491 ASN A N 1
ATOM 4043 C CA . ASN A 1 491 ? 7.262 21.891 7.691 1 93.25 491 ASN A CA 1
ATOM 4044 C C . ASN A 1 491 ? 6.719 20.641 6.996 1 93.25 491 ASN A C 1
ATOM 4046 O O . ASN A 1 491 ? 7.195 20.266 5.926 1 93.25 491 ASN A O 1
ATOM 4050 N N . TYR A 1 492 ? 5.723 20.016 7.539 1 95.44 492 TYR A N 1
ATOM 4051 C CA . TYR A 1 492 ? 5.246 18.75 6.996 1 95.44 492 TYR A CA 1
ATOM 4052 C C . TYR A 1 492 ? 4.027 18.953 6.102 1 95.44 492 TYR A C 1
ATOM 4054 O O . TYR A 1 492 ? 3.184 19.812 6.391 1 95.44 492 TYR A O 1
ATOM 4062 N N . ASP A 1 493 ? 3.984 18.219 5.082 1 97.25 493 ASP A N 1
ATOM 4063 C CA . ASP A 1 493 ? 2.801 18.109 4.238 1 97.25 493 ASP A CA 1
ATOM 4064 C C . ASP A 1 493 ? 2.09 16.781 4.469 1 97.25 493 ASP A C 1
ATOM 4066 O O . ASP A 1 493 ? 2.707 15.711 4.375 1 97.25 493 ASP A O 1
ATOM 4070 N N . TYR A 1 494 ? 0.857 16.781 4.742 1 97.81 494 TYR A N 1
ATOM 4071 C CA . TYR A 1 494 ? 0.018 15.609 4.926 1 97.81 494 TYR A CA 1
ATOM 4072 C C . TYR A 1 494 ? -0.937 15.43 3.75 1 97.81 494 TYR A C 1
ATOM 4074 O O . TYR A 1 494 ? -1.818 16.266 3.529 1 97.81 494 TYR A O 1
ATOM 4082 N N . ILE A 1 495 ? -0.741 14.391 3.018 1 98.38 495 ILE A N 1
ATOM 4083 C CA . ILE A 1 495 ? -1.604 14.086 1.882 1 98.38 495 ILE A CA 1
ATOM 4084 C C . ILE A 1 495 ? -2.693 13.109 2.312 1 98.38 495 ILE A C 1
ATOM 4086 O O . ILE A 1 495 ? -2.398 11.977 2.717 1 98.38 495 ILE A O 1
ATOM 4090 N N . PHE A 1 496 ? -3.93 13.508 2.217 1 98.31 496 PHE A N 1
ATOM 4091 C CA . PHE A 1 496 ? -5.062 12.664 2.582 1 98.31 496 PHE A CA 1
ATOM 4092 C C . PHE A 1 496 ? -5.801 12.18 1.341 1 98.31 496 PHE A C 1
ATOM 4094 O O . PHE A 1 496 ? -6.301 12.992 0.556 1 98.31 496 PHE A O 1
ATOM 4101 N N . ASP A 1 497 ? -5.891 10.914 1.194 1 98.62 497 ASP A N 1
ATOM 4102 C CA . ASP A 1 497 ? -6.617 10.305 0.083 1 98.62 497 ASP A CA 1
ATOM 4103 C C . ASP A 1 497 ? -7.781 9.461 0.586 1 98.62 497 ASP A C 1
ATOM 4105 O O . ASP A 1 497 ? -7.613 8.625 1.479 1 98.62 497 ASP A O 1
ATOM 4109 N N . TYR A 1 498 ? -8.93 9.688 0.072 1 98.81 498 TYR A N 1
ATOM 4110 C CA . TYR A 1 498 ? -10.086 8.805 0.182 1 98.81 498 TYR A CA 1
ATOM 4111 C C . TYR A 1 498 ? -10.367 8.109 -1.145 1 98.81 498 TYR A C 1
ATOM 4113 O O . TYR A 1 498 ? -10.648 8.766 -2.148 1 98.81 498 TYR A O 1
ATOM 4121 N N . ILE A 1 499 ? -10.297 6.82 -1.123 1 98.75 499 ILE A N 1
ATOM 4122 C CA . ILE A 1 499 ? -10.258 6.055 -2.363 1 98.75 499 ILE A CA 1
ATOM 4123 C C . ILE A 1 499 ? -11.461 5.121 -2.436 1 98.75 499 ILE A C 1
ATOM 4125 O O . ILE A 1 499 ? -11.727 4.359 -1.5 1 98.75 499 ILE A O 1
ATOM 4129 N N . PHE A 1 500 ? -12.164 5.117 -3.561 1 98.69 500 PHE A N 1
ATOM 4130 C CA . PHE A 1 500 ? -13.383 4.344 -3.76 1 98.69 500 PHE A CA 1
ATOM 4131 C C . PHE A 1 500 ? -13.234 3.395 -4.941 1 98.69 500 PHE A C 1
ATOM 4133 O O . PHE A 1 500 ? -13.031 3.834 -6.078 1 98.69 500 PHE A O 1
ATOM 4140 N N . TYR A 1 501 ? -13.414 2.129 -4.707 1 98.31 501 TYR A N 1
ATOM 4141 C CA . TYR A 1 501 ? -13.156 1.106 -5.715 1 98.31 501 TYR A CA 1
ATOM 4142 C C . TYR A 1 501 ? -14.461 0.565 -6.285 1 98.31 501 TYR A C 1
ATOM 4144 O O . TYR A 1 501 ? -15.523 0.723 -5.68 1 98.31 501 TYR A O 1
ATOM 4152 N N . LEU A 1 502 ? -14.312 -0.118 -7.383 1 97.38 502 LEU A N 1
ATOM 4153 C CA . LEU A 1 502 ? -15.484 -0.618 -8.094 1 97.38 502 LEU A CA 1
ATOM 4154 C C . LEU A 1 502 ? -16.031 -1.872 -7.426 1 97.38 502 LEU A C 1
ATOM 4156 O O . LEU A 1 502 ? -17.156 -2.287 -7.707 1 97.38 502 LEU A O 1
ATOM 4160 N N . ASN A 1 503 ? -15.273 -2.51 -6.559 1 97.31 503 ASN A N 1
ATOM 4161 C CA . ASN A 1 503 ? -15.75 -3.713 -5.887 1 97.31 503 ASN A CA 1
ATOM 4162 C C . ASN A 1 503 ? -16.438 -3.383 -4.566 1 97.31 503 ASN A C 1
ATOM 4164 O O . ASN A 1 503 ? -16.672 -4.27 -3.742 1 97.31 503 ASN A O 1
ATOM 4168 N N . GLY A 1 504 ? -16.594 -2.113 -4.277 1 97.69 504 GLY A N 1
ATOM 4169 C CA . GLY A 1 504 ? -17.281 -1.693 -3.068 1 97.69 504 GLY A CA 1
ATOM 4170 C C . GLY A 1 504 ? -16.344 -1.428 -1.907 1 97.69 504 GLY A C 1
ATOM 4171 O O . GLY A 1 504 ? -16.781 -1.07 -0.813 1 97.69 504 GLY A O 1
ATOM 4172 N N . ALA A 1 505 ? -15.078 -1.554 -2.107 1 98.19 505 ALA A N 1
ATOM 4173 C CA . ALA A 1 505 ? -14.078 -1.285 -1.076 1 98.19 505 ALA A CA 1
ATOM 4174 C C . ALA A 1 505 ? -13.781 0.208 -0.977 1 98.19 505 ALA A C 1
ATOM 4176 O O . ALA A 1 505 ? -13.953 0.948 -1.947 1 98.19 505 ALA A O 1
ATOM 4177 N N . LEU A 1 506 ? -13.383 0.597 0.214 1 97.94 506 LEU A N 1
ATOM 4178 C CA . LEU A 1 506 ? -12.922 1.954 0.49 1 97.94 506 LEU A CA 1
ATOM 4179 C C . LEU A 1 506 ? -11.578 1.938 1.206 1 97.94 506 LEU A C 1
ATOM 4181 O O . LEU A 1 506 ? -11.336 1.087 2.064 1 97.94 506 LEU A O 1
ATOM 4185 N N . GLU A 1 507 ? -10.719 2.848 0.815 1 98.38 507 GLU A N 1
ATOM 4186 C CA . GLU A 1 507 ? -9.414 2.99 1.444 1 98.38 507 GLU A CA 1
ATOM 4187 C C . GLU A 1 507 ? -9.148 4.438 1.849 1 98.38 507 GLU A C 1
ATOM 4189 O O . GLU A 1 507 ? -9.477 5.367 1.104 1 98.38 507 GLU A O 1
ATOM 4194 N N . THR A 1 508 ? -8.719 4.613 3.062 1 98.44 508 THR A N 1
ATOM 4195 C CA . THR A 1 508 ? -8.18 5.895 3.508 1 98.44 508 THR A CA 1
ATOM 4196 C C . THR A 1 508 ? -6.66 5.816 3.67 1 98.44 508 THR A C 1
ATOM 4198 O O . THR A 1 508 ? -6.148 4.93 4.355 1 98.44 508 THR A O 1
ATOM 4201 N N . LYS A 1 509 ? -5.984 6.785 3.043 1 98.19 509 LYS A N 1
ATOM 4202 C CA . LYS A 1 509 ? -4.527 6.75 3.029 1 98.19 509 LYS A CA 1
ATOM 4203 C C . LYS A 1 509 ? -3.941 8.117 3.389 1 98.19 509 LYS A C 1
ATOM 4205 O O . LYS A 1 509 ? -4.445 9.148 2.947 1 98.19 509 LYS A O 1
ATOM 4210 N N . VAL A 1 510 ? -2.922 8.062 4.23 1 98.5 510 VAL A N 1
ATOM 4211 C CA . VAL A 1 510 ? -2.154 9.258 4.547 1 98.5 510 VAL A CA 1
ATOM 4212 C C . VAL A 1 510 ? -0.708 9.078 4.09 1 98.5 510 VAL A C 1
ATOM 4214 O O . VAL A 1 510 ? -0.083 8.055 4.375 1 98.5 510 VAL A O 1
ATOM 4217 N N . SER A 1 511 ? -0.206 10.07 3.357 1 98.44 511 SER A N 1
ATOM 4218 C CA . SER A 1 511 ? 1.182 10.102 2.91 1 98.44 511 SER A CA 1
ATOM 4219 C C . SER A 1 511 ? 1.89 11.367 3.381 1 98.44 511 SER A C 1
ATOM 4221 O O . SER A 1 511 ? 1.285 12.438 3.436 1 98.44 511 SER A O 1
ATOM 4223 N N . LEU A 1 512 ? 3.152 11.195 3.686 1 98.25 512 LEU A N 1
ATOM 4224 C CA . LEU A 1 512 ? 3.893 12.32 4.242 1 98.25 512 LEU A CA 1
ATOM 4225 C C . LEU A 1 512 ? 4.918 12.844 3.24 1 98.25 512 LEU A C 1
ATOM 4227 O O . LEU A 1 512 ? 5.539 12.062 2.518 1 98.25 512 LEU A O 1
ATOM 4231 N N . SER A 1 513 ? 5.066 14.086 3.148 1 98.06 513 SER A N 1
ATOM 4232 C CA . SER A 1 513 ? 6.152 14.828 2.51 1 98.06 513 SER A CA 1
ATOM 4233 C C . SER A 1 513 ? 6.52 16.062 3.312 1 98.06 513 SER A C 1
ATOM 4235 O O . SER A 1 513 ? 6.184 16.172 4.492 1 98.06 513 SER A O 1
ATOM 4237 N N . GLY A 1 514 ? 7.301 16.922 2.721 1 97.62 514 GLY A N 1
ATOM 4238 C CA . GLY A 1 514 ? 7.711 18.125 3.414 1 97.62 514 GLY A CA 1
ATOM 4239 C C . GLY A 1 514 ? 9.062 18 4.098 1 97.62 514 GLY A C 1
ATOM 4240 O O . GLY A 1 514 ? 9.812 17.062 3.822 1 97.62 514 GLY A O 1
ATOM 4241 N N . TYR A 1 515 ? 9.398 18.969 4.973 1 97.5 515 TYR A N 1
ATOM 4242 C CA . TYR A 1 515 ? 10.719 19.094 5.578 1 97.5 515 TYR A CA 1
ATOM 4243 C C . TYR A 1 515 ? 10.742 18.453 6.961 1 97.5 515 TYR A C 1
ATOM 4245 O O . TYR A 1 515 ? 9.711 18.359 7.625 1 97.5 515 TYR A O 1
ATOM 4253 N N . LEU A 1 516 ? 11.914 18.078 7.367 1 96.56 516 LEU A N 1
ATOM 4254 C CA . LEU A 1 516 ? 12.148 17.625 8.734 1 96.56 516 LEU A CA 1
ATOM 4255 C C . LEU A 1 516 ? 12.148 18.797 9.711 1 96.56 516 LEU A C 1
ATOM 4257 O O . LEU A 1 516 ? 12.484 19.922 9.336 1 96.56 516 LEU A O 1
ATOM 4261 N N . HIS A 1 517 ? 11.688 18.484 10.883 1 93.44 517 HIS A N 1
ATOM 4262 C CA . HIS A 1 517 ? 12 19.359 12 1 93.44 517 HIS A CA 1
ATOM 4263 C C . HIS A 1 517 ? 13.43 19.141 12.484 1 93.44 517 HIS A C 1
ATOM 4265 O O . HIS A 1 517 ? 13.789 18.047 12.922 1 93.44 517 HIS A O 1
ATOM 4271 N N . SER A 1 518 ? 14.266 20.172 12.391 1 94.38 518 SER A N 1
ATOM 4272 C CA . SER A 1 518 ? 15.68 19.984 12.695 1 94.38 518 SER A CA 1
ATOM 4273 C C . SER A 1 518 ? 16.094 20.797 13.922 1 94.38 518 SER A C 1
ATOM 4275 O O . SER A 1 518 ? 15.375 21.703 14.352 1 94.38 518 SER A O 1
ATOM 4277 N N . ALA A 1 519 ? 17.156 20.422 14.508 1 96.62 519 ALA A N 1
ATOM 4278 C CA . ALA A 1 519 ? 17.766 21.094 15.648 1 96.62 519 ALA A CA 1
ATOM 4279 C C . ALA A 1 519 ? 19.266 21.281 15.438 1 96.62 519 ALA A C 1
ATOM 4281 O O . ALA A 1 519 ? 19.875 20.578 14.625 1 96.62 519 ALA A O 1
ATOM 4282 N N . PHE A 1 520 ? 19.812 22.312 16.078 1 96.25 520 PHE A N 1
ATOM 4283 C CA . PHE A 1 520 ? 21.266 22.516 16.094 1 96.25 520 PHE A CA 1
ATOM 4284 C C . PHE A 1 520 ? 21.953 21.375 16.844 1 96.25 520 PHE A C 1
ATOM 4286 O O . PHE A 1 520 ? 21.453 20.906 17.859 1 96.25 520 PHE A O 1
ATOM 4293 N N . PRO A 1 521 ? 23.109 20.922 16.391 1 95.19 521 PRO A N 1
ATOM 4294 C CA . PRO A 1 521 ? 23.75 19.719 16.906 1 95.19 521 PRO A CA 1
ATOM 4295 C C . PRO A 1 521 ? 24.484 19.953 18.219 1 95.19 521 PRO A C 1
ATOM 4297 O O . PRO A 1 521 ? 25.688 19.719 18.312 1 95.19 521 PRO A O 1
ATOM 4300 N N . LEU A 1 522 ? 23.719 20.328 19.203 1 94.56 522 LEU A N 1
ATOM 4301 C CA . LEU A 1 522 ? 24.312 20.312 20.531 1 94.56 522 LEU A CA 1
ATOM 4302 C C . LEU A 1 522 ? 24.781 18.906 20.906 1 94.56 522 LEU A C 1
ATOM 4304 O O . LEU A 1 522 ? 24.266 17.922 20.375 1 94.56 522 LEU A O 1
ATOM 4308 N N . TYR A 1 523 ? 25.703 18.766 21.781 1 91.06 523 TYR A N 1
ATOM 4309 C CA . TYR A 1 523 ? 26.312 17.484 22.094 1 91.06 523 TYR A CA 1
ATOM 4310 C C . TYR A 1 523 ? 25.266 16.453 22.484 1 91.06 523 TYR A C 1
ATOM 4312 O O . TYR A 1 523 ? 25.219 15.359 21.938 1 91.06 523 TYR A O 1
ATOM 4320 N N . HIS A 1 524 ? 24.344 16.781 23.328 1 93.38 524 HIS A N 1
ATOM 4321 C CA . HIS A 1 524 ? 23.359 15.828 23.844 1 93.38 524 HIS A CA 1
ATOM 4322 C C . HIS A 1 524 ? 22.203 15.656 22.859 1 93.38 524 HIS A C 1
ATOM 4324 O O . HIS A 1 524 ? 21.391 14.734 23 1 93.38 524 HIS A O 1
ATOM 4330 N N . GLU A 1 525 ? 22.125 16.531 21.844 1 95.06 525 GLU A N 1
ATOM 4331 C CA . GLU A 1 525 ? 21.062 16.422 20.844 1 95.06 525 GLU A CA 1
ATOM 4332 C C . GLU A 1 525 ? 21.281 15.188 19.969 1 95.06 525 GLU A C 1
ATOM 4334 O O . GLU A 1 525 ? 20.312 14.609 19.453 1 95.06 525 GLU A O 1
ATOM 4339 N N . MET A 1 526 ? 22.484 14.766 19.828 1 92.38 526 MET A N 1
ATOM 4340 C CA . MET A 1 526 ? 22.891 13.727 18.875 1 92.38 526 MET A CA 1
ATOM 4341 C C . MET A 1 526 ? 22.312 12.375 19.281 1 92.38 526 MET A C 1
ATOM 4343 O O . MET A 1 526 ? 22.094 11.516 18.422 1 92.38 526 MET A O 1
ATOM 4347 N N . ARG A 1 527 ? 22.016 12.195 20.484 1 92.75 527 ARG A N 1
ATOM 4348 C CA . ARG A 1 527 ? 21.484 10.922 20.938 1 92.75 527 ARG A CA 1
ATOM 4349 C C . ARG A 1 527 ? 20.016 10.773 20.547 1 92.75 527 ARG A C 1
ATOM 4351 O O . ARG A 1 527 ? 19.469 9.664 20.594 1 92.75 527 ARG A O 1
ATOM 4358 N N . HIS A 1 528 ? 19.438 11.883 20.141 1 95.31 528 HIS A N 1
ATOM 4359 C CA . HIS A 1 528 ? 18 11.875 19.875 1 95.31 528 HIS A CA 1
ATOM 4360 C C . HIS A 1 528 ? 17.719 11.953 18.375 1 95.31 528 HIS A C 1
ATOM 4362 O O . HIS A 1 528 ? 16.562 12.055 17.969 1 95.31 528 HIS A O 1
ATOM 4368 N N . GLY A 1 529 ? 18.734 11.898 17.594 1 95.19 529 GLY A N 1
ATOM 4369 C CA . GLY A 1 529 ? 18.484 12.047 16.172 1 95.19 529 GLY A CA 1
ATOM 4370 C C . GLY A 1 529 ? 19.672 11.68 15.305 1 95.19 529 GLY A C 1
ATOM 4371 O O . GLY A 1 529 ? 20.609 11.023 15.773 1 95.19 529 GLY A O 1
ATOM 4372 N N . THR A 1 530 ? 19.562 11.984 14.016 1 95.81 530 THR A N 1
ATOM 4373 C CA . THR A 1 530 ? 20.594 11.703 13.023 1 95.81 530 THR A CA 1
ATOM 4374 C C . THR A 1 530 ? 21.141 13.008 12.43 1 95.81 530 THR A C 1
ATOM 4376 O O . THR A 1 530 ? 20.375 13.93 12.148 1 95.81 530 THR A O 1
ATOM 4379 N N . LEU A 1 531 ? 22.469 13.125 12.391 1 96.75 531 LEU A N 1
ATOM 4380 C CA . LEU A 1 531 ? 23.062 14.219 11.641 1 96.75 531 LEU A CA 1
ATOM 4381 C C . LEU A 1 531 ? 22.797 14.07 10.148 1 96.75 531 LEU A C 1
ATOM 4383 O O . LEU A 1 531 ? 23.469 13.289 9.469 1 96.75 531 LEU A O 1
ATOM 4387 N N . VAL A 1 532 ? 21.906 14.852 9.594 1 96.62 532 VAL A N 1
ATOM 4388 C CA . VAL A 1 532 ? 21.469 14.648 8.219 1 96.62 532 VAL A CA 1
ATOM 4389 C C . VAL A 1 532 ? 22.188 15.633 7.297 1 96.62 532 VAL A C 1
ATOM 4391 O O . VAL A 1 532 ? 22.141 15.5 6.07 1 96.62 532 VAL A O 1
ATOM 4394 N N . HIS A 1 533 ? 22.797 16.625 7.809 1 95.44 533 HIS A N 1
ATOM 4395 C CA . HIS A 1 533 ? 23.656 17.578 7.129 1 95.44 533 HIS A CA 1
ATOM 4396 C C . HIS A 1 533 ? 24.594 18.281 8.117 1 95.44 533 HIS A C 1
ATOM 4398 O O . HIS A 1 533 ? 24.484 18.094 9.328 1 95.44 533 HIS A O 1
ATOM 4404 N N . THR A 1 534 ? 25.5 19.062 7.574 1 92.81 534 THR A N 1
ATOM 4405 C CA . THR A 1 534 ? 26.406 19.797 8.453 1 92.81 534 THR A CA 1
ATOM 4406 C C . THR A 1 534 ? 25.641 20.703 9.406 1 92.81 534 THR A C 1
ATOM 4408 O O . THR A 1 534 ? 24.859 21.547 8.969 1 92.81 534 THR A O 1
ATOM 4411 N N . ASN A 1 535 ? 25.703 20.453 10.695 1 92.25 535 ASN A N 1
ATOM 4412 C CA . ASN A 1 535 ? 25.125 21.219 11.781 1 92.25 535 ASN A CA 1
ATOM 4413 C C . ASN A 1 535 ? 23.609 21.047 11.836 1 92.25 535 ASN A C 1
ATOM 4415 O O . ASN A 1 535 ? 22.891 21.938 12.305 1 92.25 535 ASN A O 1
ATOM 4419 N N . VAL A 1 536 ? 23.109 20.016 11.234 1 95.94 536 VAL A N 1
ATOM 4420 C CA . VAL A 1 536 ? 21.672 19.797 11.219 1 95.94 536 VAL A CA 1
ATOM 4421 C C . VAL A 1 536 ? 21.359 18.406 11.766 1 95.94 536 VAL A C 1
ATOM 4423 O O . VAL A 1 536 ? 21.672 17.391 11.141 1 95.94 536 VAL A O 1
ATOM 4426 N N . VAL A 1 537 ? 20.75 18.359 12.875 1 97 537 VAL A N 1
ATOM 4427 C CA . VAL A 1 537 ? 20.25 17.109 13.445 1 97 537 VAL A CA 1
ATOM 4428 C C . VAL A 1 537 ? 18.734 17.031 13.289 1 97 537 VAL A C 1
ATOM 4430 O O . VAL A 1 537 ? 18.031 18.016 13.5 1 97 537 VAL A O 1
ATOM 4433 N N . ALA A 1 538 ? 18.297 15.945 12.758 1 97.25 538 ALA A N 1
ATOM 4434 C CA . ALA A 1 538 ? 16.859 15.68 12.742 1 97.25 538 ALA A CA 1
ATOM 4435 C C . ALA A 1 538 ? 16.484 14.602 13.75 1 97.25 538 ALA A C 1
ATOM 4437 O O . ALA A 1 538 ? 17.109 13.539 13.789 1 97.25 538 ALA A O 1
ATOM 4438 N N . ASN A 1 539 ? 15.461 14.828 14.531 1 97.25 539 ASN A N 1
ATOM 4439 C CA . ASN A 1 539 ? 15.195 14.031 15.727 1 97.25 539 ASN A CA 1
ATOM 4440 C C . ASN A 1 539 ? 14.18 12.922 15.445 1 97.25 539 ASN A C 1
ATOM 4442 O O . ASN A 1 539 ? 13.312 13.078 14.578 1 97.25 539 ASN A O 1
ATOM 4446 N N . ILE A 1 540 ? 14.266 11.805 16.219 1 97.12 540 ILE A N 1
ATOM 4447 C CA . ILE A 1 540 ? 13.312 10.703 16.141 1 97.12 540 ILE A CA 1
ATOM 4448 C C . ILE A 1 540 ? 11.922 11.203 16.531 1 97.12 540 ILE A C 1
ATOM 4450 O O . ILE A 1 540 ? 11.789 12.047 17.422 1 97.12 540 ILE A O 1
ATOM 4454 N N . HIS A 1 541 ? 10.914 10.734 15.867 1 97 541 HIS A N 1
ATOM 4455 C CA . HIS A 1 541 ? 9.547 11.141 16.172 1 97 541 HIS A CA 1
ATOM 4456 C C . HIS A 1 541 ? 8.539 10.109 15.664 1 97 541 HIS A C 1
ATOM 4458 O O . HIS A 1 541 ? 8.898 9.195 14.922 1 97 541 HIS A O 1
ATOM 4464 N N . GLN A 1 542 ? 7.355 10.242 16.141 1 96.75 542 GLN A N 1
ATOM 4465 C CA . GLN A 1 542 ? 6.246 9.383 15.742 1 96.75 542 GLN A CA 1
ATOM 4466 C C . GLN A 1 542 ? 5.059 10.211 15.258 1 96.75 542 GLN A C 1
ATOM 4468 O O . GLN A 1 542 ? 4.695 11.211 15.875 1 96.75 542 GLN A O 1
ATOM 4473 N N . HIS A 1 543 ? 4.512 9.875 14.078 1 97.69 543 HIS A N 1
ATOM 4474 C CA . HIS A 1 543 ? 3.25 10.422 13.586 1 97.69 543 HIS A CA 1
ATOM 4475 C C . HIS A 1 543 ? 2.092 9.469 13.867 1 97.69 543 HIS A C 1
ATOM 4477 O O . HIS A 1 543 ? 2.178 8.273 13.562 1 97.69 543 HIS A O 1
ATOM 4483 N N . LEU A 1 544 ? 1.032 10 14.391 1 98 544 LEU A N 1
ATOM 4484 C CA . LEU A 1 544 ? -0.178 9.227 14.641 1 98 544 LEU A CA 1
ATOM 4485 C C . LEU A 1 544 ? -1.391 9.883 13.992 1 98 544 LEU A C 1
ATOM 4487 O O . LEU A 1 544 ? -1.602 11.086 14.141 1 98 544 LEU A O 1
ATOM 4491 N N . PHE A 1 545 ? -2.135 9.133 13.25 1 98.38 545 PHE A N 1
ATOM 4492 C CA . PHE A 1 545 ? -3.312 9.602 12.531 1 98.38 545 PHE A CA 1
ATOM 4493 C C . PHE A 1 545 ? -4.57 8.914 13.055 1 98.38 545 PHE A C 1
ATOM 4495 O O . PHE A 1 545 ? -4.566 7.711 13.312 1 98.38 545 PHE A O 1
ATOM 4502 N N . HIS A 1 546 ? -5.613 9.648 13.195 1 98.5 546 HIS A N 1
ATOM 4503 C CA . HIS A 1 546 ? -6.84 9.125 13.789 1 98.5 546 HIS A CA 1
ATOM 4504 C C . HIS A 1 546 ? -8.055 9.477 12.938 1 98.5 546 HIS A C 1
ATOM 4506 O O . HIS A 1 546 ? -8.172 10.609 12.445 1 98.5 546 HIS A O 1
ATOM 4512 N N . PHE A 1 547 ? -8.961 8.516 12.695 1 98.75 547 PHE A N 1
ATOM 4513 C CA . PHE A 1 547 ? -10.141 8.688 11.852 1 98.75 547 PHE A CA 1
ATOM 4514 C C . PHE A 1 547 ? -11.391 8.219 12.578 1 98.75 547 PHE A C 1
ATOM 4516 O O . PHE A 1 547 ? -11.328 7.305 13.406 1 98.75 547 PHE A O 1
ATOM 4523 N N . LYS A 1 548 ? -12.477 8.844 12.25 1 98.75 548 LYS A N 1
ATOM 4524 C CA . LYS A 1 548 ? -13.82 8.438 12.672 1 98.75 548 LYS A CA 1
ATOM 4525 C C . LYS A 1 548 ? -14.578 7.797 11.516 1 98.75 548 LYS A C 1
ATOM 4527 O O . LYS A 1 548 ? -14.648 8.352 10.422 1 98.75 548 LYS A O 1
ATOM 4532 N N . VAL A 1 549 ? -15.117 6.66 11.75 1 98.81 549 VAL A N 1
ATOM 4533 C CA . VAL A 1 549 ? -15.945 5.957 10.773 1 98.81 549 VAL A CA 1
ATOM 4534 C C . VAL A 1 549 ? -17.281 5.578 11.406 1 98.81 549 VAL A C 1
ATOM 4536 O O . VAL A 1 549 ? -17.375 4.594 12.141 1 98.81 549 VAL A O 1
ATOM 4539 N N . ASP A 1 550 ? -18.281 6.324 11.078 1 98.56 550 ASP A N 1
ATOM 4540 C CA . ASP A 1 550 ? -19.641 6.023 11.516 1 98.56 550 ASP A CA 1
ATOM 4541 C C . ASP A 1 550 ? -20.328 5.078 10.531 1 98.56 550 ASP A C 1
ATOM 4543 O O . ASP A 1 550 ? -20.891 5.52 9.523 1 98.56 550 ASP A O 1
ATOM 4547 N N . ILE A 1 551 ? -20.406 3.842 10.898 1 97.44 551 ILE A N 1
ATOM 4548 C CA . ILE A 1 551 ? -20.75 2.803 9.938 1 97.44 551 ILE A CA 1
ATOM 4549 C C . ILE A 1 551 ? -22.25 2.488 10.031 1 97.44 551 ILE A C 1
ATOM 4551 O O . ILE A 1 551 ? -22.812 2.445 11.133 1 97.44 551 ILE A O 1
ATOM 4555 N N . ASP A 1 552 ? -22.859 2.301 8.906 1 97.5 552 ASP A N 1
ATOM 4556 C CA . ASP A 1 552 ? -24.25 1.92 8.773 1 97.5 552 ASP A CA 1
ATOM 4557 C C . ASP A 1 552 ? -24.422 0.739 7.816 1 97.5 552 ASP A C 1
ATOM 4559 O O . ASP A 1 552 ? -24.734 0.924 6.641 1 97.5 552 ASP A O 1
ATOM 4563 N N . ILE A 1 553 ? -24.312 -0.431 8.312 1 96.06 553 ILE A N 1
ATOM 4564 C CA . ILE A 1 553 ? -24.5 -1.635 7.512 1 96.06 553 ILE A CA 1
ATOM 4565 C C . ILE A 1 553 ? -25.953 -2.059 7.543 1 96.06 553 ILE A C 1
ATOM 4567 O O . ILE A 1 553 ? -26.438 -2.604 8.547 1 96.06 553 ILE A O 1
ATOM 4571 N N . ASN A 1 554 ? -26.594 -1.916 6.398 1 94.56 554 ASN A N 1
ATOM 4572 C CA . ASN A 1 554 ? -28.031 -2.176 6.324 1 94.56 554 ASN A CA 1
ATOM 4573 C C . ASN A 1 554 ? -28.797 -1.41 7.398 1 94.56 554 ASN A C 1
ATOM 4575 O O . ASN A 1 554 ? -29.688 -1.959 8.031 1 94.56 554 ASN A O 1
ATOM 4579 N N . GLY A 1 555 ? -28.344 -0.249 7.641 1 94.69 555 GLY A N 1
ATOM 4580 C CA . GLY A 1 555 ? -28.969 0.591 8.648 1 94.69 555 GLY A CA 1
ATOM 4581 C C . GLY A 1 555 ? -28.062 0.864 9.844 1 94.69 555 GLY A C 1
ATOM 4582 O O . GLY A 1 555 ? -26.859 0.577 9.797 1 94.69 555 GLY A O 1
ATOM 4583 N N . ARG A 1 556 ? -28.641 1.407 10.898 1 95.75 556 ARG A N 1
ATOM 4584 C CA . ARG A 1 556 ? -27.875 1.919 12.031 1 95.75 556 ARG A CA 1
ATOM 4585 C C . ARG A 1 556 ? -27.578 0.813 13.047 1 95.75 556 ARG A C 1
ATOM 4587 O O . ARG A 1 556 ? -26.703 0.952 13.891 1 95.75 556 ARG A O 1
ATOM 4594 N N . ILE A 1 557 ? -28.297 -0.277 13.016 1 96.81 557 ILE A N 1
ATOM 4595 C CA . ILE A 1 557 ? -28.188 -1.338 14.016 1 96.81 557 ILE A CA 1
ATOM 4596 C C . ILE A 1 557 ? -27.109 -2.338 13.594 1 96.81 557 ILE A C 1
ATOM 4598 O O . ILE A 1 557 ? -27.344 -3.182 12.727 1 96.81 557 ILE A O 1
ATOM 4602 N N . ASN A 1 558 ? -25.969 -2.277 14.289 1 98.31 558 ASN A N 1
ATOM 4603 C CA . ASN A 1 558 ? -24.828 -3.119 13.914 1 98.31 558 ASN A CA 1
ATOM 4604 C C . ASN A 1 558 ? -24.188 -3.768 15.141 1 98.31 558 ASN A C 1
ATOM 4606 O O . ASN A 1 558 ? -24.5 -3.404 16.281 1 98.31 558 ASN A O 1
ATOM 4610 N N . ARG A 1 559 ? -23.328 -4.707 14.922 1 98.12 559 ARG A N 1
ATOM 4611 C CA . ARG A 1 559 ? -22.5 -5.387 15.914 1 98.12 559 ARG A CA 1
ATOM 4612 C C . ARG A 1 559 ? -21.047 -5.434 15.461 1 98.12 559 ARG A C 1
ATOM 4614 O O . ARG A 1 559 ? -20.75 -5.242 14.281 1 98.12 559 ARG A O 1
ATOM 4621 N N . TYR A 1 560 ? -20.156 -5.625 16.469 1 98.25 560 TYR A N 1
ATOM 4622 C CA . TYR A 1 560 ? -18.734 -5.824 16.219 1 98.25 560 TYR A CA 1
ATOM 4623 C C . TYR A 1 560 ? -18.297 -7.219 16.641 1 98.25 560 TYR A C 1
ATOM 4625 O O . TYR A 1 560 ? -18.734 -7.727 17.672 1 98.25 560 TYR A O 1
ATOM 4633 N N . ALA A 1 561 ? -17.469 -7.863 15.836 1 97.81 561 ALA A N 1
ATOM 4634 C CA . ALA A 1 561 ? -16.875 -9.148 16.188 1 97.81 561 ALA A CA 1
ATOM 4635 C C . ALA A 1 561 ? -15.469 -9.289 15.617 1 97.81 561 ALA A C 1
ATOM 4637 O O . ALA A 1 561 ? -15.102 -8.562 14.688 1 97.81 561 ALA A O 1
ATOM 4638 N N . THR A 1 562 ? -14.688 -10.117 16.281 1 97.12 562 THR A N 1
ATOM 4639 C CA . THR A 1 562 ? -13.438 -10.586 15.68 1 97.12 562 THR A CA 1
ATOM 4640 C C . THR A 1 562 ? -13.586 -12.023 15.188 1 97.12 562 THR A C 1
ATOM 4642 O O . THR A 1 562 ? -14.312 -12.82 15.789 1 97.12 562 THR A O 1
ATOM 4645 N N . ILE A 1 563 ? -13.016 -12.297 14.062 1 96.75 563 ILE A N 1
ATOM 4646 C CA . ILE A 1 563 ? -12.867 -13.672 13.617 1 96.75 563 ILE A CA 1
ATOM 4647 C C . ILE A 1 563 ? -11.422 -14.125 13.797 1 96.75 563 ILE A C 1
ATOM 4649 O O . ILE A 1 563 ? -10.547 -13.766 13 1 96.75 563 ILE A O 1
ATOM 4653 N N . ASP A 1 564 ? -11.219 -14.984 14.719 1 95.31 564 ASP A N 1
ATOM 4654 C CA . ASP A 1 564 ? -9.867 -15.367 15.141 1 95.31 564 ASP A CA 1
ATOM 4655 C C . ASP A 1 564 ? -9.414 -16.641 14.422 1 95.31 564 ASP A C 1
ATOM 4657 O O . ASP A 1 564 ? -10.133 -17.641 14.406 1 95.31 564 ASP A O 1
ATOM 4661 N N . PHE A 1 565 ? -8.25 -16.562 13.844 1 95.44 565 PHE A N 1
ATOM 4662 C CA . PHE A 1 565 ? -7.652 -17.75 13.242 1 95.44 565 PHE A CA 1
ATOM 4663 C C . PHE A 1 565 ? -7.027 -18.641 14.312 1 95.44 565 PHE A C 1
ATOM 4665 O O . PHE A 1 565 ? -6.414 -18.141 15.258 1 95.44 565 PHE A O 1
ATOM 4672 N N . ARG A 1 566 ? -7.223 -19.906 14.156 1 93.69 566 ARG A N 1
ATOM 4673 C CA . ARG A 1 566 ? -6.688 -20.906 15.07 1 93.69 566 ARG A CA 1
ATOM 4674 C C . ARG A 1 566 ? -6.23 -22.141 14.312 1 93.69 566 ARG A C 1
ATOM 4676 O O . ARG A 1 566 ? -6.309 -22.188 13.078 1 93.69 566 ARG A O 1
ATOM 4683 N N . THR A 1 567 ? -5.621 -23.031 15.016 1 94.94 567 THR A N 1
ATOM 4684 C CA . THR A 1 567 ? -5.281 -24.344 14.469 1 94.94 567 THR A CA 1
ATOM 4685 C C . THR A 1 567 ? -5.938 -25.453 15.289 1 94.94 567 THR A C 1
ATOM 4687 O O . THR A 1 567 ? -6.289 -25.25 16.453 1 94.94 567 THR A O 1
ATOM 4690 N N . GLU A 1 568 ? -6.145 -26.531 14.711 1 94.88 568 GLU A N 1
ATOM 4691 C CA . GLU A 1 568 ? -6.648 -27.719 15.398 1 94.88 568 GLU A CA 1
ATOM 4692 C C . GLU A 1 568 ? -6.004 -28.984 14.859 1 94.88 568 GLU A C 1
ATOM 4694 O O . GLU A 1 568 ? -5.57 -29.031 13.711 1 94.88 568 GLU A O 1
ATOM 4699 N N . ASN A 1 569 ? -5.859 -29.953 15.711 1 94.5 569 ASN A N 1
ATOM 4700 C CA . ASN A 1 569 ? -5.512 -31.312 15.305 1 94.5 569 ASN A CA 1
ATOM 4701 C C . ASN A 1 569 ? -6.758 -32.188 15.094 1 94.5 569 ASN A C 1
ATOM 4703 O O . ASN A 1 569 ? -7.668 -32.156 15.93 1 94.5 569 ASN A O 1
ATOM 4707 N N . THR A 1 570 ? -6.797 -32.781 14 1 92.19 570 THR A N 1
ATOM 4708 C CA . THR A 1 570 ? -7.973 -33.594 13.703 1 92.19 570 THR A CA 1
ATOM 4709 C C . THR A 1 570 ? -7.582 -34.875 12.969 1 92.19 570 THR A C 1
ATOM 4711 O O . THR A 1 570 ? -6.434 -35 12.547 1 92.19 570 THR A O 1
ATOM 4714 N N . THR A 1 571 ? -8.5 -35.781 12.961 1 91.31 571 THR A N 1
ATOM 4715 C CA . THR A 1 571 ? -8.32 -37.031 12.203 1 91.31 571 THR A CA 1
ATOM 4716 C C . THR A 1 571 ? -8.688 -36.812 10.734 1 91.31 571 THR A C 1
ATOM 4718 O O . THR A 1 571 ? -9.672 -36.125 10.43 1 91.31 571 THR A O 1
ATOM 4721 N N . ARG A 1 572 ? -7.906 -37.406 9.828 1 90.38 572 ARG A N 1
ATOM 4722 C CA . ARG A 1 572 ? -8.281 -37.406 8.414 1 90.38 572 ARG A CA 1
ATOM 4723 C C . ARG A 1 572 ? -9.406 -38.406 8.148 1 90.38 572 ARG A C 1
ATOM 4725 O O . ARG A 1 572 ? -9.227 -39.594 8.336 1 90.38 572 ARG A O 1
ATOM 4732 N N . GLN A 1 573 ? -10.391 -37.906 7.656 1 87.44 573 GLN A N 1
ATOM 4733 C CA . GLN A 1 573 ? -11.609 -38.719 7.543 1 87.44 573 GLN A CA 1
ATOM 4734 C C . GLN A 1 573 ? -11.461 -39.781 6.477 1 87.44 573 GLN A C 1
ATOM 4736 O O . GLN A 1 573 ? -12.086 -40.844 6.566 1 87.44 573 GLN A O 1
ATOM 4741 N N . TRP A 1 574 ? -10.688 -39.562 5.531 1 91.88 574 TRP A N 1
ATOM 4742 C CA . TRP A 1 574 ? -10.68 -40.438 4.352 1 91.88 574 TRP A CA 1
ATOM 4743 C C . TRP A 1 574 ? -9.477 -41.344 4.367 1 91.88 574 TRP A C 1
ATOM 4745 O O . TRP A 1 574 ? -9.227 -42.094 3.398 1 91.88 574 TRP A O 1
ATOM 4755 N N . TYR A 1 575 ? -8.656 -41.281 5.332 1 90 575 TYR A N 1
ATOM 4756 C CA . TYR A 1 575 ? -7.504 -42.125 5.543 1 90 575 TYR A CA 1
ATOM 4757 C C . TYR A 1 575 ? -7.547 -42.781 6.926 1 90 575 TYR A C 1
ATOM 4759 O O . TYR A 1 575 ? -7.785 -42.094 7.926 1 90 575 TYR A O 1
ATOM 4767 N N . SER A 1 576 ? -7.328 -44.031 6.945 1 85.88 576 SER A N 1
ATOM 4768 C CA . SER A 1 576 ? -7.383 -44.719 8.227 1 85.88 576 SER A CA 1
ATOM 4769 C C . SER A 1 576 ? -6.215 -44.344 9.125 1 85.88 576 SER A C 1
ATOM 4771 O O . SER A 1 576 ? -5.059 -44.375 8.688 1 85.88 576 SER A O 1
ATOM 4773 N N . ASN A 1 577 ? -6.492 -43.906 10.328 1 85.31 577 ASN A N 1
ATOM 4774 C CA . ASN A 1 577 ? -5.535 -43.688 11.398 1 85.31 577 ASN A CA 1
ATOM 4775 C C . ASN A 1 577 ? -4.57 -42.562 11.047 1 85.31 577 ASN A C 1
ATOM 4777 O O . ASN A 1 577 ? -3.381 -42.625 11.367 1 85.31 577 ASN A O 1
ATOM 4781 N N . ALA A 1 578 ? -5.031 -41.656 10.25 1 90.5 578 ALA A N 1
ATOM 4782 C CA . ALA A 1 578 ? -4.176 -40.531 9.906 1 90.5 578 ALA A CA 1
ATOM 4783 C C . ALA A 1 578 ? -4.676 -39.25 10.562 1 90.5 578 ALA A C 1
ATOM 4785 O O . ALA A 1 578 ? -5.887 -39.031 10.672 1 90.5 578 ALA A O 1
ATOM 4786 N N . GLN A 1 579 ? -3.717 -38.469 11.07 1 92 579 GLN A N 1
ATOM 4787 C CA . GLN A 1 579 ? -4.016 -37.188 11.703 1 92 579 GLN A CA 1
ATOM 4788 C C . GLN A 1 579 ? -3.412 -36.031 10.922 1 92 579 GLN A C 1
ATOM 4790 O O . GLN A 1 579 ? -2.469 -36.219 10.156 1 92 579 GLN A O 1
ATOM 4795 N N . LYS A 1 580 ? -3.975 -34.906 11.086 1 91.94 580 LYS A N 1
ATOM 4796 C CA . LYS A 1 580 ? -3.395 -33.688 10.492 1 91.94 580 LYS A CA 1
ATOM 4797 C C . LYS A 1 580 ? -3.67 -32.469 11.359 1 91.94 580 LYS A C 1
ATOM 4799 O O . LYS A 1 580 ? -4.633 -32.438 12.125 1 91.94 580 LYS A O 1
ATOM 4804 N N . GLN A 1 581 ? -2.82 -31.516 11.32 1 94.44 581 GLN A N 1
ATOM 4805 C CA . GLN A 1 581 ? -3.1 -30.172 11.82 1 94.44 581 GLN A CA 1
ATOM 4806 C C . GLN A 1 581 ? -3.66 -29.281 10.719 1 94.44 581 GLN A C 1
ATOM 4808 O O . GLN A 1 581 ? -3.193 -29.328 9.578 1 94.44 581 GLN A O 1
ATOM 4813 N N . GLN A 1 582 ? -4.691 -28.516 10.969 1 94.94 582 GLN A N 1
ATOM 4814 C CA . GLN A 1 582 ? -5.238 -27.594 9.984 1 94.94 582 GLN A CA 1
ATOM 4815 C C . GLN A 1 582 ? -5.734 -26.312 10.641 1 94.94 582 GLN A C 1
ATOM 4817 O O . GLN A 1 582 ? -5.805 -26.219 11.875 1 94.94 582 GLN A O 1
ATOM 4822 N N . MET A 1 583 ? -5.988 -25.297 9.875 1 95.62 583 MET A N 1
ATOM 4823 C CA . MET A 1 583 ? -6.465 -24 10.344 1 95.62 583 MET A CA 1
ATOM 4824 C C . MET A 1 583 ? -7.965 -24.047 10.617 1 95.62 583 MET A C 1
ATOM 4826 O O . MET A 1 583 ? -8.695 -24.812 9.992 1 95.62 583 MET A O 1
ATOM 4830 N N . THR A 1 584 ? -8.391 -23.312 11.516 1 95.62 584 THR A N 1
ATOM 4831 C CA . THR A 1 584 ? -9.789 -23.047 11.812 1 95.62 584 THR A CA 1
ATOM 4832 C C . THR A 1 584 ? -10 -21.594 12.195 1 95.62 584 THR A C 1
ATOM 4834 O O . THR A 1 584 ? -9.055 -20.797 12.18 1 95.62 584 THR A O 1
ATOM 4837 N N . TYR A 1 585 ? -11.211 -21.172 12.328 1 95.12 585 TYR A N 1
ATOM 4838 C CA . TYR A 1 585 ? -11.492 -19.828 12.781 1 95.12 585 TYR A CA 1
ATOM 4839 C C . TYR A 1 585 ? -12.742 -19.797 13.656 1 95.12 585 TYR A C 1
ATOM 4841 O O . TYR A 1 585 ? -13.578 -20.703 13.586 1 95.12 585 TYR A O 1
ATOM 4849 N N . GLU A 1 586 ? -12.781 -18.844 14.5 1 94.56 586 GLU A N 1
ATOM 4850 C CA . GLU A 1 586 ? -13.891 -18.656 15.43 1 94.56 586 GLU A CA 1
ATOM 4851 C C . GLU A 1 586 ? -14.312 -17.203 15.5 1 94.56 586 GLU A C 1
ATOM 4853 O O . GLU A 1 586 ? -13.469 -16.297 15.562 1 94.56 586 GLU A O 1
ATOM 4858 N N . THR A 1 587 ? -15.617 -17 15.414 1 94.81 587 THR A N 1
ATOM 4859 C CA . THR A 1 587 ? -16.156 -15.648 15.547 1 94.81 587 THR A CA 1
ATOM 4860 C C . THR A 1 587 ? -16.406 -15.305 17.016 1 94.81 587 THR A C 1
ATOM 4862 O O . THR A 1 587 ? -17.125 -16.031 17.719 1 94.81 587 THR A O 1
ATOM 4865 N N . ASN A 1 588 ? -15.867 -14.25 17.469 1 95.56 588 ASN A N 1
ATOM 4866 C CA . ASN A 1 588 ? -16.047 -13.75 18.844 1 95.56 588 ASN A CA 1
ATOM 4867 C C . ASN A 1 588 ? -16.766 -12.406 18.844 1 95.56 588 ASN A C 1
ATOM 4869 O O . ASN A 1 588 ? -16.141 -11.359 18.656 1 95.56 588 ASN A O 1
ATOM 4873 N N . THR A 1 589 ? -18.016 -12.43 19.203 1 95.94 589 THR A N 1
ATOM 4874 C CA . THR A 1 589 ? -18.797 -11.203 19.266 1 95.94 589 THR A CA 1
ATOM 4875 C C . THR A 1 589 ? -18.484 -10.422 20.531 1 95.94 589 THR A C 1
ATOM 4877 O O . THR A 1 589 ? -18.391 -11 21.625 1 95.94 589 THR A O 1
ATOM 4880 N N . ARG A 1 590 ? -18.266 -9.219 20.359 1 96.5 590 ARG A N 1
ATOM 4881 C CA . ARG A 1 590 ? -18.062 -8.336 21.5 1 96.5 590 ARG A CA 1
ATOM 4882 C C . ARG A 1 590 ? -19.328 -7.562 21.844 1 96.5 590 ARG A C 1
ATOM 4884 O O . ARG A 1 590 ? -19.953 -6.98 20.953 1 96.5 590 ARG A O 1
ATOM 4891 N N . LEU A 1 591 ? -19.641 -7.488 23.125 1 96.94 591 LEU A N 1
ATOM 4892 C CA . LEU A 1 591 ? -20.984 -7.008 23.453 1 96.94 591 LEU A CA 1
ATOM 4893 C C . LEU A 1 591 ? -20.922 -5.625 24.094 1 96.94 591 LEU A C 1
ATOM 4895 O O . LEU A 1 591 ? -21.922 -4.918 24.156 1 96.94 591 LEU A O 1
ATOM 4899 N N . THR A 1 592 ? -19.781 -5.254 24.641 1 98.19 592 THR A N 1
ATOM 4900 C CA . THR A 1 592 ? -19.609 -3.939 25.25 1 98.19 592 THR A CA 1
ATOM 4901 C C . THR A 1 592 ? -18.344 -3.262 24.734 1 98.19 592 THR A C 1
ATOM 4903 O O . THR A 1 592 ? -17.5 -3.912 24.109 1 98.19 592 THR A O 1
ATOM 4906 N N . GLU A 1 593 ? -18.281 -1.965 24.969 1 98.25 593 GLU A N 1
ATOM 4907 C CA . GLU A 1 593 ? -17.078 -1.229 24.578 1 98.25 593 GLU A CA 1
ATOM 4908 C C . GLU A 1 593 ? -15.852 -1.764 25.297 1 98.25 593 GLU A C 1
ATOM 4910 O O . GLU A 1 593 ? -14.766 -1.842 24.719 1 98.25 593 GLU A O 1
ATOM 4915 N N . TYR A 1 594 ? -16.031 -2.115 26.531 1 96.88 594 TYR A N 1
ATOM 4916 C CA . TYR A 1 594 ? -14.906 -2.668 27.281 1 96.88 594 TYR A CA 1
ATOM 4917 C C . TYR A 1 594 ? -14.414 -3.961 26.656 1 96.88 594 TYR A C 1
ATOM 4919 O O . TYR A 1 594 ? -13.203 -4.152 26.484 1 96.88 594 TYR A O 1
ATOM 4927 N N . ASP A 1 595 ? -15.32 -4.816 26.297 1 95.31 595 ASP A N 1
ATOM 4928 C CA . ASP A 1 595 ? -14.977 -6.078 25.656 1 95.31 595 ASP A CA 1
ATOM 4929 C C . ASP A 1 595 ? -14.234 -5.836 24.344 1 95.31 595 ASP A C 1
ATOM 4931 O O . ASP A 1 595 ? -13.25 -6.516 24.047 1 95.31 595 ASP A O 1
ATOM 4935 N N . ALA A 1 596 ? -14.703 -4.941 23.625 1 96.94 596 ALA A N 1
ATOM 4936 C CA . ALA A 1 596 ? -14.18 -4.688 22.297 1 96.94 596 ALA A CA 1
ATOM 4937 C C . ALA A 1 596 ? -12.797 -4.043 22.359 1 96.94 596 ALA A C 1
ATOM 4939 O O . ALA A 1 596 ? -11.93 -4.34 21.531 1 96.94 596 ALA A O 1
ATOM 4940 N N . ASN A 1 597 ? -12.57 -3.217 23.344 1 97.12 597 ASN A N 1
ATOM 4941 C CA . ASN A 1 597 ? -11.422 -2.33 23.25 1 97.12 597 ASN A CA 1
ATOM 4942 C C . ASN A 1 597 ? -10.336 -2.721 24.25 1 97.12 597 ASN A C 1
ATOM 4944 O O . ASN A 1 597 ? -9.148 -2.465 24.016 1 97.12 597 ASN A O 1
ATOM 4948 N N . TYR A 1 598 ? -10.656 -3.33 25.359 1 94 598 TYR A N 1
ATOM 4949 C CA . TYR A 1 598 ? -9.664 -3.594 26.391 1 94 598 TYR A CA 1
ATOM 4950 C C . TYR A 1 598 ? -9.383 -5.086 26.5 1 94 598 TYR A C 1
ATOM 4952 O O . TYR A 1 598 ? -8.281 -5.484 26.906 1 94 598 TYR A O 1
ATOM 4960 N N . LYS A 1 599 ? -10.266 -5.848 26.047 1 89.19 599 LYS A N 1
ATOM 4961 C CA . LYS A 1 599 ? -10.078 -7.289 26.188 1 89.19 599 LYS A CA 1
ATOM 4962 C C . LYS A 1 599 ? -9.625 -7.926 24.891 1 89.19 599 LYS A C 1
ATOM 4964 O O . LYS A 1 599 ? -9.094 -9.039 24.875 1 89.19 599 LYS A O 1
ATOM 4969 N N . THR A 1 600 ? -9.906 -7.309 23.844 1 83.62 600 THR A N 1
ATOM 4970 C CA . THR A 1 600 ? -9.516 -7.863 22.547 1 83.62 600 THR A CA 1
ATOM 4971 C C . THR A 1 600 ? -7.992 -7.848 22.391 1 83.62 600 THR A C 1
ATOM 4973 O O . THR A 1 600 ? -7.367 -6.789 22.469 1 83.62 600 THR A O 1
ATOM 4976 N N . GLN A 1 601 ? -7.359 -8.969 22.234 1 78.69 601 GLN A N 1
ATOM 4977 C CA . GLN A 1 601 ? -5.914 -9.078 22.078 1 78.69 601 GLN A CA 1
ATOM 4978 C C . GLN A 1 601 ? -5.508 -8.906 20.609 1 78.69 601 GLN A C 1
ATOM 4980 O O . GLN A 1 601 ? -6.266 -9.25 19.703 1 78.69 601 GLN A O 1
ATOM 4985 N N . PRO A 1 602 ? -4.336 -8.242 20.531 1 71.25 602 PRO A N 1
ATOM 4986 C CA . PRO A 1 602 ? -3.83 -8.164 19.156 1 71.25 602 PRO A CA 1
ATOM 4987 C C . PRO A 1 602 ? -3.42 -9.531 18.609 1 71.25 602 PRO A C 1
ATOM 4989 O O . PRO A 1 602 ? -2.398 -10.086 19.016 1 71.25 602 PRO A O 1
ATOM 4992 N N . GLU A 1 603 ? -4.262 -10.172 17.953 1 76.44 603 GLU A N 1
ATOM 4993 C CA . GLU A 1 603 ? -4.027 -11.484 17.359 1 76.44 603 GLU A CA 1
ATOM 4994 C C . GLU A 1 603 ? -4.258 -11.445 15.844 1 76.44 603 GLU A C 1
ATOM 4996 O O . GLU A 1 603 ? -4.43 -10.367 15.266 1 76.44 603 GLU A O 1
ATOM 5001 N N . ASN A 1 604 ? -3.951 -12.578 15.289 1 87.62 604 ASN A N 1
ATOM 5002 C CA . ASN A 1 604 ? -4.281 -12.773 13.883 1 87.62 604 ASN A CA 1
ATOM 5003 C C . ASN A 1 604 ? -5.777 -12.984 13.68 1 87.62 604 ASN A C 1
ATOM 5005 O O . ASN A 1 604 ? -6.281 -14.086 13.875 1 87.62 604 ASN A O 1
ATOM 5009 N N . HIS A 1 605 ? -6.516 -11.883 13.43 1 93.69 605 HIS A N 1
ATOM 5010 C CA . HIS A 1 605 ? -7.961 -11.992 13.289 1 93.69 605 HIS A CA 1
ATOM 5011 C C . HIS A 1 605 ? -8.508 -10.945 12.32 1 93.69 605 HIS A C 1
ATOM 5013 O O . HIS A 1 605 ? -7.789 -10.023 11.93 1 93.69 605 HIS A O 1
ATOM 5019 N N . TYR A 1 606 ? -9.766 -11.141 11.867 1 96.12 606 TYR A N 1
ATOM 5020 C CA . TYR A 1 606 ? -10.555 -10.133 11.164 1 96.12 606 TYR A CA 1
ATOM 5021 C C . TYR A 1 606 ? -11.344 -9.281 12.148 1 96.12 606 TYR A C 1
ATOM 5023 O O . TYR A 1 606 ? -11.875 -9.789 13.141 1 96.12 606 TYR A O 1
ATOM 5031 N N . ASP A 1 607 ? -11.367 -8 11.922 1 97.56 607 ASP A N 1
ATOM 5032 C CA . ASP A 1 607 ? -12.344 -7.113 12.539 1 97.56 607 ASP A CA 1
ATOM 5033 C C . ASP A 1 607 ? -13.547 -6.895 11.625 1 97.56 607 ASP A C 1
ATOM 5035 O O . ASP A 1 607 ? -13.406 -6.391 10.508 1 97.56 607 ASP A O 1
ATOM 5039 N N . ILE A 1 608 ? -14.781 -7.207 12.109 1 97.88 608 ILE A N 1
ATOM 5040 C CA . ILE A 1 608 ? -15.93 -7.066 11.234 1 97.88 608 ILE A CA 1
ATOM 5041 C C . ILE A 1 608 ? -17.031 -6.285 11.938 1 97.88 608 ILE A C 1
ATOM 5043 O O . ILE A 1 608 ? -17.203 -6.41 13.156 1 97.88 608 ILE A O 1
ATOM 5047 N N . ILE A 1 609 ? -17.703 -5.473 11.25 1 98.5 609 ILE A N 1
ATOM 5048 C CA . ILE A 1 609 ? -18.969 -4.848 11.617 1 98.5 609 ILE A CA 1
ATOM 5049 C C . ILE A 1 609 ? -20.109 -5.445 10.789 1 98.5 609 ILE A C 1
ATOM 5051 O O . ILE A 1 609 ? -20.031 -5.473 9.562 1 98.5 609 ILE A O 1
ATOM 5055 N N . TYR A 1 610 ? -21.141 -5.961 11.492 1 97.88 610 TYR A N 1
ATOM 5056 C CA . TYR A 1 610 ? -22.172 -6.676 10.742 1 97.88 610 TYR A CA 1
ATOM 5057 C C . TYR A 1 610 ? -23.547 -6.383 11.305 1 97.88 610 TYR A C 1
ATOM 5059 O O . TYR A 1 610 ? -23.688 -5.789 12.375 1 97.88 610 TYR A O 1
ATOM 5067 N N . ASN A 1 611 ? -24.547 -6.602 10.5 1 97.69 611 ASN A N 1
ATOM 5068 C CA . ASN A 1 611 ? -25.953 -6.59 10.906 1 97.69 611 ASN A CA 1
ATOM 5069 C C . ASN A 1 611 ? -26.484 -8.008 11.102 1 97.69 611 ASN A C 1
ATOM 5071 O O . ASN A 1 611 ? -26.625 -8.758 10.141 1 97.69 611 ASN A O 1
ATOM 5075 N N . GLN A 1 612 ? -26.828 -8.32 12.297 1 94.88 612 GLN A N 1
ATOM 5076 C CA . GLN A 1 612 ? -27.25 -9.664 12.664 1 94.88 612 GLN A CA 1
ATOM 5077 C C . GLN A 1 612 ? -28.578 -10.008 12.008 1 94.88 612 GLN A C 1
ATOM 5079 O O . GLN A 1 612 ? -28.938 -11.188 11.875 1 94.88 612 GLN A O 1
ATOM 5084 N N . TYR A 1 613 ? -29.312 -9.031 11.57 1 95.88 613 TYR A N 1
ATOM 5085 C CA . TYR A 1 613 ? -30.656 -9.258 11.062 1 95.88 613 TYR A CA 1
ATOM 5086 C C . TYR A 1 613 ? -30.688 -9.195 9.539 1 95.88 613 TYR A C 1
ATOM 5088 O O . TYR A 1 613 ? -31.75 -9.273 8.93 1 95.88 613 TYR A O 1
ATOM 5096 N N . ALA A 1 614 ? -29.578 -8.945 8.977 1 95.88 614 ALA A N 1
ATOM 5097 C CA . ALA A 1 614 ? -29.438 -8.953 7.52 1 95.88 614 ALA A CA 1
ATOM 5098 C C . ALA A 1 614 ? -28.469 -10.039 7.059 1 95.88 614 ALA A C 1
ATOM 5100 O O . ALA A 1 614 ? -27.328 -10.078 7.504 1 95.88 614 ALA A O 1
ATOM 5101 N N . SER A 1 615 ? -28.938 -10.867 6.203 1 93.5 615 SER A N 1
ATOM 5102 C CA . SER A 1 615 ? -28.094 -11.961 5.727 1 93.5 615 SER A CA 1
ATOM 5103 C C . SER A 1 615 ? -27.875 -11.875 4.219 1 93.5 615 SER A C 1
ATOM 5105 O O . SER A 1 615 ? -28.703 -11.312 3.498 1 93.5 615 SER A O 1
ATOM 5107 N N . SER A 1 616 ? -26.766 -12.391 3.822 1 89.19 616 SER A N 1
ATOM 5108 C CA . SER A 1 616 ? -26.531 -12.562 2.391 1 89.19 616 SER A CA 1
ATOM 5109 C C . SER A 1 616 ? -27.469 -13.625 1.807 1 89.19 616 SER A C 1
ATOM 5111 O O . SER A 1 616 ? -28.125 -14.352 2.547 1 89.19 616 SER A O 1
ATOM 5113 N N . LYS A 1 617 ? -27.438 -13.711 0.553 1 90.88 617 LYS A N 1
ATOM 5114 C CA . LYS A 1 617 ? -28.25 -14.695 -0.154 1 90.88 617 LYS A CA 1
ATOM 5115 C C . LYS A 1 617 ? -27.922 -16.109 0.311 1 90.88 617 LYS A C 1
ATOM 5117 O O . LYS A 1 617 ? -28.797 -16.984 0.305 1 90.88 617 LYS A O 1
ATOM 5122 N N . PHE A 1 618 ? -26.781 -16.297 0.833 1 93.69 618 PHE A N 1
ATOM 5123 C CA . PHE A 1 618 ? -26.359 -17.656 1.134 1 93.69 618 PHE A CA 1
ATOM 5124 C C . PHE A 1 618 ? -26.188 -17.844 2.637 1 93.69 618 PHE A C 1
ATOM 5126 O O . PHE A 1 618 ? -25.516 -18.781 3.074 1 93.69 618 PHE A O 1
ATOM 5133 N N . GLY A 1 619 ? -26.641 -16.891 3.385 1 92.44 619 GLY A N 1
ATOM 5134 C CA . GLY A 1 619 ? -26.844 -17.156 4.801 1 92.44 619 GLY A CA 1
ATOM 5135 C C . GLY A 1 619 ? -25.859 -16.422 5.691 1 92.44 619 GLY A C 1
ATOM 5136 O O . GLY A 1 619 ? -26.078 -16.297 6.898 1 92.44 619 GLY A O 1
ATOM 5137 N N . SER A 1 620 ? -24.828 -15.883 5.223 1 93.81 620 SER A N 1
ATOM 5138 C CA . SER A 1 620 ? -23.875 -15.133 6.043 1 93.81 620 SER A CA 1
ATOM 5139 C C . SER A 1 620 ? -24.422 -13.758 6.406 1 93.81 620 SER A C 1
ATOM 5141 O O . SER A 1 620 ? -25.203 -13.172 5.648 1 93.81 620 SER A O 1
ATOM 5143 N N . ALA A 1 621 ? -24.031 -13.281 7.551 1 95.5 621 ALA A N 1
ATOM 5144 C CA . ALA A 1 621 ? -24.422 -11.922 7.91 1 95.5 621 ALA A CA 1
ATOM 5145 C C . ALA A 1 621 ? -23.797 -10.906 6.957 1 95.5 621 ALA A C 1
ATOM 5147 O O . ALA A 1 621 ? -22.641 -11.047 6.559 1 95.5 621 ALA A O 1
ATOM 5148 N N . ARG A 1 622 ? -24.547 -9.922 6.582 1 97.31 622 ARG A N 1
ATOM 5149 C CA . ARG A 1 622 ? -23.969 -8.828 5.797 1 97.31 622 ARG A CA 1
ATOM 5150 C C . ARG A 1 622 ? -23 -8.008 6.637 1 97.31 622 ARG A C 1
ATOM 5152 O O . ARG A 1 622 ? -23.344 -7.562 7.734 1 97.31 622 ARG A O 1
ATOM 5159 N N . SER A 1 623 ? -21.797 -7.863 6.137 1 97.94 623 SER A N 1
ATOM 5160 C CA . SER A 1 623 ? -20.75 -7.273 6.973 1 97.94 623 SER A CA 1
ATOM 5161 C C . SER A 1 623 ? -19.703 -6.562 6.129 1 97.94 623 SER A C 1
ATOM 5163 O O . SER A 1 623 ? -19.641 -6.758 4.914 1 97.94 623 SER A O 1
ATOM 5165 N N . TYR A 1 624 ? -18.984 -5.68 6.723 1 98.31 624 TYR A N 1
ATOM 5166 C CA . TYR A 1 624 ? -17.719 -5.141 6.246 1 98.31 624 TYR A CA 1
ATOM 5167 C C . TYR A 1 624 ? -16.594 -5.484 7.203 1 98.31 624 TYR A C 1
ATOM 5169 O O . TYR A 1 624 ? -16.797 -5.562 8.414 1 98.31 624 TYR A O 1
ATOM 5177 N N . ARG A 1 625 ? -15.43 -5.68 6.625 1 97.75 625 ARG A N 1
ATOM 5178 C CA . ARG A 1 625 ? -14.211 -5.91 7.398 1 97.75 625 ARG A CA 1
ATOM 5179 C C . ARG A 1 625 ? -13.328 -4.664 7.418 1 97.75 625 ARG A C 1
ATOM 5181 O O . ARG A 1 625 ? -13.211 -3.963 6.41 1 97.75 625 ARG A O 1
ATOM 5188 N N . ILE A 1 626 ? -12.773 -4.359 8.578 1 97.81 626 ILE A N 1
ATOM 5189 C CA . ILE A 1 626 ? -11.805 -3.277 8.703 1 97.81 626 ILE A CA 1
ATOM 5190 C C . ILE A 1 626 ? -10.391 -3.848 8.711 1 97.81 626 ILE A C 1
ATOM 5192 O O . ILE A 1 626 ? -10.062 -4.707 9.531 1 97.81 626 ILE A O 1
ATOM 5196 N N . VAL A 1 627 ? -9.594 -3.428 7.762 1 96.94 627 VAL A N 1
ATOM 5197 C CA . VAL A 1 627 ? -8.188 -3.811 7.691 1 96.94 627 VAL A CA 1
ATOM 5198 C C . VAL A 1 627 ? -7.305 -2.598 7.98 1 96.94 627 VAL A C 1
ATOM 5200 O O . VAL A 1 627 ? -7.199 -1.69 7.152 1 96.94 627 VAL A O 1
ATOM 5203 N N . ASN A 1 628 ? -6.691 -2.592 9.102 1 95.81 628 ASN A N 1
ATOM 5204 C CA . ASN A 1 628 ? -5.812 -1.505 9.516 1 95.81 628 ASN A CA 1
ATOM 5205 C C . ASN A 1 628 ? -4.344 -1.844 9.266 1 95.81 628 ASN A C 1
ATOM 5207 O O . ASN A 1 628 ? -3.797 -2.75 9.898 1 95.81 628 ASN A O 1
ATOM 5211 N N . ASN A 1 629 ? -3.646 -1.156 8.391 1 93.56 629 ASN A N 1
ATOM 5212 C CA . ASN A 1 629 ? -2.238 -1.372 8.07 1 93.56 629 ASN A CA 1
ATOM 5213 C C . ASN A 1 629 ? -1.331 -0.487 8.922 1 93.56 629 ASN A C 1
ATOM 5215 O O . ASN A 1 629 ? -0.349 0.065 8.422 1 93.56 629 ASN A O 1
ATOM 5219 N N . ASN A 1 630 ? -1.724 -0.37 10.094 1 91.06 630 ASN A N 1
ATOM 5220 C CA . ASN A 1 630 ? -0.923 0.387 11.055 1 91.06 630 ASN A CA 1
ATOM 5221 C C . ASN A 1 630 ? 0.517 -0.115 11.102 1 91.06 630 ASN A C 1
ATOM 5223 O O . ASN A 1 630 ? 0.758 -1.324 11.102 1 91.06 630 ASN A O 1
ATOM 5227 N N . LYS A 1 631 ? 1.494 0.77 11.172 1 87.12 631 LYS A N 1
ATOM 5228 C CA . LYS A 1 631 ? 2.898 0.378 11.094 1 87.12 631 LYS A CA 1
ATOM 5229 C C . LYS A 1 631 ? 3.615 0.649 12.414 1 87.12 631 LYS A C 1
ATOM 5231 O O . LYS A 1 631 ? 4.812 0.392 12.539 1 87.12 631 LYS A O 1
ATOM 5236 N N . ALA A 1 632 ? 2.881 1.209 13.375 1 89.81 632 ALA A N 1
ATOM 5237 C CA . ALA A 1 632 ? 3.598 1.608 14.586 1 89.81 632 ALA A CA 1
ATOM 5238 C C . ALA A 1 632 ? 2.797 1.264 15.836 1 89.81 632 ALA A C 1
ATOM 5240 O O . ALA A 1 632 ? 1.564 1.291 15.82 1 89.81 632 ALA A O 1
ATOM 5241 N N . LYS A 1 633 ? 3.576 0.923 16.844 1 90.38 633 LYS A N 1
ATOM 5242 C CA . LYS A 1 633 ? 3.006 0.862 18.188 1 90.38 633 LYS A CA 1
ATOM 5243 C C . LYS A 1 633 ? 3.127 2.209 18.891 1 90.38 633 LYS A C 1
ATOM 5245 O O . LYS A 1 633 ? 4.145 2.895 18.766 1 90.38 633 LYS A O 1
ATOM 5250 N N . PHE A 1 634 ? 2.102 2.543 19.609 1 93.69 634 PHE A N 1
ATOM 5251 C CA . PHE A 1 634 ? 2.166 3.783 20.375 1 93.69 634 PHE A CA 1
ATOM 5252 C C . PHE A 1 634 ? 3.211 3.686 21.484 1 93.69 634 PHE A C 1
ATOM 5254 O O . PHE A 1 634 ? 3.062 2.893 22.422 1 93.69 634 PHE A O 1
ATOM 5261 N N . LEU A 1 635 ? 4.188 4.465 21.5 1 92.44 635 LEU A N 1
ATOM 5262 C CA . LEU A 1 635 ? 5.352 4.301 22.359 1 92.44 635 LEU A CA 1
ATOM 5263 C C . LEU A 1 635 ? 5.172 5.062 23.672 1 92.44 635 LEU A C 1
ATOM 5265 O O . LEU A 1 635 ? 5.594 4.594 24.734 1 92.44 635 LEU A O 1
ATOM 5269 N N . LEU A 1 636 ? 4.52 6.168 23.609 1 94.5 636 LEU A N 1
ATOM 5270 C CA . LEU A 1 636 ? 4.457 7.043 24.781 1 94.5 636 LEU A CA 1
ATOM 5271 C C . LEU A 1 636 ? 3.111 6.91 25.484 1 94.5 636 LEU A C 1
ATOM 5273 O O . LEU A 1 636 ? 2.457 7.914 25.781 1 94.5 636 LEU A O 1
ATOM 5277 N N . LYS A 1 637 ? 2.744 5.797 25.797 1 89.88 637 LYS A N 1
ATOM 5278 C CA . LYS A 1 637 ? 1.427 5.496 26.344 1 89.88 637 LYS A CA 1
ATOM 5279 C C . LYS A 1 637 ? 1.269 6.09 27.75 1 89.88 637 LYS A C 1
ATOM 5281 O O . LYS A 1 637 ? 0.158 6.426 28.156 1 89.88 637 LYS A O 1
ATOM 5286 N N . ASN A 1 638 ? 2.361 6.336 28.438 1 87.25 638 ASN A N 1
ATOM 5287 C CA . ASN A 1 638 ? 2.281 6.762 29.828 1 87.25 638 ASN A CA 1
ATOM 5288 C C . ASN A 1 638 ? 2.812 8.18 30.016 1 87.25 638 ASN A C 1
ATOM 5290 O O . ASN A 1 638 ? 3.09 8.602 31.141 1 87.25 638 ASN A O 1
ATOM 5294 N N . SER A 1 639 ? 2.889 8.828 28.969 1 89.94 639 SER A N 1
ATOM 5295 C CA . SER A 1 639 ? 3.375 10.195 29.047 1 89.94 639 SER A CA 1
ATOM 5296 C C . SER A 1 639 ? 2.229 11.18 29.266 1 89.94 639 SER A C 1
ATOM 5298 O O . SER A 1 639 ? 1.145 11.008 28.703 1 89.94 639 SER A O 1
ATOM 5300 N N . ASP A 1 640 ? 2.451 12.188 30.016 1 84.69 640 ASP A N 1
ATOM 5301 C CA . ASP A 1 640 ? 1.428 13.172 30.344 1 84.69 640 ASP A CA 1
ATOM 5302 C C . ASP A 1 640 ? 1.041 13.984 29.109 1 84.69 640 ASP A C 1
ATOM 5304 O O . ASP A 1 640 ? -0.113 14.391 28.953 1 84.69 640 ASP A O 1
ATOM 5308 N N . VAL A 1 641 ? 1.943 14.203 28.266 1 86.81 641 VAL A N 1
ATOM 5309 C CA . VAL A 1 641 ? 1.703 15.07 27.125 1 86.81 641 VAL A CA 1
ATOM 5310 C C . VAL A 1 641 ? 0.875 14.328 26.078 1 86.81 641 VAL A C 1
ATOM 5312 O O . VAL A 1 641 ? 0.346 14.938 25.141 1 86.81 641 VAL A O 1
ATOM 5315 N N . THR A 1 642 ? 0.638 13.031 26.297 1 92.06 642 THR A N 1
ATOM 5316 C CA . THR A 1 642 ? -0.065 12.266 25.266 1 92.06 642 THR A CA 1
ATOM 5317 C C . THR A 1 642 ? -1.499 11.969 25.703 1 92.06 642 THR A C 1
ATOM 5319 O O . THR A 1 642 ? -2.215 11.219 25.047 1 92.06 642 THR A O 1
ATOM 5322 N N . GLN A 1 643 ? -1.951 12.602 26.797 1 92.25 643 GLN A N 1
ATOM 5323 C CA . GLN A 1 643 ? -3.326 12.398 27.234 1 92.25 643 GLN A CA 1
ATOM 5324 C C . GLN A 1 643 ? -4.32 12.961 26.219 1 92.25 643 GLN A C 1
ATOM 5326 O O . GLN A 1 643 ? -5.43 12.438 26.078 1 92.25 643 GLN A O 1
ATOM 5331 N N . GLY A 1 644 ? -3.963 14.008 25.562 1 94.75 644 GLY A N 1
ATOM 5332 C CA . GLY A 1 644 ? -4.805 14.547 24.5 1 94.75 644 GLY A CA 1
ATOM 5333 C C . GLY A 1 644 ? -4.922 13.625 23.312 1 94.75 644 GLY A C 1
ATOM 5334 O O . GLY A 1 644 ? -5.777 13.828 22.438 1 94.75 644 GLY A O 1
ATOM 5335 N N . ALA A 1 645 ? -4.109 12.641 23.25 1 97 645 ALA A N 1
ATOM 5336 C CA . ALA A 1 645 ? -4.102 11.656 22.172 1 97 645 ALA A CA 1
ATOM 5337 C C . ALA A 1 645 ? -4.328 10.25 22.703 1 97 645 ALA A C 1
ATOM 5339 O O . ALA A 1 645 ? -3.723 9.289 22.219 1 97 645 ALA A O 1
ATOM 5340 N N . SER A 1 646 ? -5.16 10.109 23.672 1 96.56 646 SER A N 1
ATOM 5341 C CA . SER A 1 646 ? -5.391 8.805 24.281 1 96.56 646 SER A CA 1
ATOM 5342 C C . SER A 1 646 ? -5.949 7.812 23.266 1 96.56 646 SER A C 1
ATOM 5344 O O . SER A 1 646 ? -5.871 6.598 23.469 1 96.56 646 SER A O 1
ATOM 5346 N N . TRP A 1 647 ? -6.535 8.328 22.172 1 97.38 647 TRP A N 1
ATOM 5347 C CA . TRP A 1 647 ? -7.012 7.477 21.094 1 97.38 647 TRP A CA 1
ATOM 5348 C C . TRP A 1 647 ? -5.875 6.645 20.5 1 97.38 647 TRP A C 1
ATOM 5350 O O . TRP A 1 647 ? -6.102 5.574 19.938 1 97.38 647 TRP A O 1
ATOM 5360 N N . ALA A 1 648 ? -4.637 7.047 20.641 1 96.81 648 ALA A N 1
ATOM 5361 C CA . ALA A 1 648 ? -3.48 6.367 20.062 1 96.81 648 ALA A CA 1
ATOM 5362 C C . ALA A 1 648 ? -3.23 5.027 20.75 1 96.81 648 ALA A C 1
ATOM 5364 O O . ALA A 1 648 ? -2.512 4.176 20.219 1 96.81 648 ALA A O 1
ATOM 5365 N N . LYS A 1 649 ? -3.775 4.836 21.922 1 95.31 649 LYS A N 1
ATOM 5366 C CA . LYS A 1 649 ? -3.633 3.568 22.641 1 95.31 649 LYS A CA 1
ATOM 5367 C C . LYS A 1 649 ? -4.383 2.447 21.922 1 95.31 649 LYS A C 1
ATOM 5369 O O . LYS A 1 649 ? -4.148 1.268 22.203 1 95.31 649 LYS A O 1
ATOM 5374 N N . PHE A 1 650 ? -5.281 2.857 21.047 1 96 650 PHE A N 1
ATOM 5375 C CA . PHE A 1 650 ? -6.156 1.891 20.391 1 96 650 PHE A CA 1
ATOM 5376 C C . PHE A 1 650 ? -5.984 1.945 18.875 1 96 650 PHE A C 1
ATOM 5378 O O . PHE A 1 650 ? -6.516 2.844 18.219 1 96 650 PHE A O 1
ATOM 5385 N N . PRO A 1 651 ? -5.309 0.96 18.297 1 96.06 651 PRO A N 1
ATOM 5386 C CA . PRO A 1 651 ? -5.289 0.945 16.828 1 96.06 651 PRO A CA 1
ATOM 5387 C C . PRO A 1 651 ? -6.691 0.911 16.219 1 96.06 651 PRO A C 1
ATOM 5389 O O . PRO A 1 651 ? -6.906 1.434 15.133 1 96.06 651 PRO A O 1
ATOM 5392 N N . LEU A 1 652 ? -7.586 0.298 16.906 1 97.5 652 LEU A N 1
ATOM 5393 C CA . LEU A 1 652 ? -9.008 0.279 16.578 1 97.5 652 LEU A CA 1
ATOM 5394 C C . LEU A 1 652 ? -9.852 0.343 17.859 1 97.5 652 LEU A C 1
ATOM 5396 O O . LEU A 1 652 ? -9.617 -0.424 18.797 1 97.5 652 LEU A O 1
ATOM 5400 N N . ALA A 1 653 ? -10.773 1.229 17.891 1 98.25 653 ALA A N 1
ATOM 5401 C CA . ALA A 1 653 ? -11.75 1.309 18.969 1 98.25 653 ALA A CA 1
ATOM 5402 C C . ALA A 1 653 ? -13.18 1.331 18.422 1 98.25 653 ALA A C 1
ATOM 5404 O O . ALA A 1 653 ? -13.438 1.921 17.375 1 98.25 653 ALA A O 1
ATOM 5405 N N . ILE A 1 654 ? -14.039 0.679 19.125 1 98.5 654 ILE A N 1
ATOM 5406 C CA . ILE A 1 654 ? -15.445 0.632 18.75 1 98.5 654 ILE A CA 1
ATOM 5407 C C . ILE A 1 654 ? -16.297 1.235 19.859 1 98.5 654 ILE A C 1
ATOM 5409 O O . ILE A 1 654 ? -16.156 0.856 21.031 1 98.5 654 ILE A O 1
ATOM 5413 N N . SER A 1 655 ? -17.156 2.123 19.547 1 98.44 655 SER A N 1
ATOM 5414 C CA . SER A 1 655 ? -18.078 2.697 20.516 1 98.44 655 SER A CA 1
ATOM 5415 C C . SER A 1 655 ? -19.5 2.789 19.953 1 98.44 655 SER A C 1
ATOM 5417 O O . SER A 1 655 ? -19.688 2.66 18.734 1 98.44 655 SER A O 1
ATOM 5419 N N . GLN A 1 656 ? -20.453 2.932 20.828 1 98.31 656 GLN A N 1
ATOM 5420 C CA . GLN A 1 656 ? -21.797 3.328 20.422 1 98.31 656 GLN A CA 1
ATOM 5421 C C . GLN A 1 656 ? -21.859 4.82 20.109 1 98.31 656 GLN A C 1
ATOM 5423 O O . GLN A 1 656 ? -21.266 5.633 20.812 1 98.31 656 GLN A O 1
ATOM 5428 N N . LEU A 1 657 ? -22.562 5.172 19.078 1 97.75 657 LEU A N 1
ATOM 5429 C CA . LEU A 1 657 ? -22.688 6.586 18.734 1 97.75 657 LEU A CA 1
ATOM 5430 C C . LEU A 1 657 ? -23.359 7.359 19.875 1 97.75 657 LEU A C 1
ATOM 5432 O O . LEU A 1 657 ? -24.406 6.957 20.375 1 97.75 657 LEU A O 1
ATOM 5436 N N . GLN A 1 658 ? -22.719 8.305 20.297 1 95.5 658 GLN A N 1
ATOM 5437 C CA . GLN A 1 658 ? -23.281 9.336 21.172 1 95.5 658 GLN A CA 1
ATOM 5438 C C . GLN A 1 658 ? -23.234 10.711 20.5 1 95.5 658 GLN A C 1
ATOM 5440 O O . GLN A 1 658 ? -22.172 11.133 20.016 1 95.5 658 GLN A O 1
ATOM 5445 N N . GLU A 1 659 ? -24.266 11.391 20.531 1 91.62 659 GLU A N 1
ATOM 5446 C CA . GLU A 1 659 ? -24.375 12.672 19.828 1 91.62 659 GLU A CA 1
ATOM 5447 C C . GLU A 1 659 ? -23.391 13.695 20.406 1 91.62 659 GLU A C 1
ATOM 5449 O O . GLU A 1 659 ? -23.016 14.641 19.719 1 91.62 659 GLU A O 1
ATOM 5454 N N . THR A 1 660 ? -23.031 13.508 21.578 1 92.12 660 THR A N 1
ATOM 5455 C CA . THR A 1 660 ? -22.141 14.461 22.234 1 92.12 660 THR A CA 1
ATOM 5456 C C . THR A 1 660 ? -20.672 14.148 21.906 1 92.12 660 THR A C 1
ATOM 5458 O O . THR A 1 660 ? -19.797 14.984 22.141 1 92.12 660 THR A O 1
ATOM 5461 N N . GLU A 1 661 ? -20.422 12.945 21.438 1 95.44 661 GLU A N 1
ATOM 5462 C CA . GLU A 1 661 ? -19.078 12.547 21.047 1 95.44 661 GLU A CA 1
ATOM 5463 C C . GLU A 1 661 ? -18.797 12.898 19.578 1 95.44 661 GLU A C 1
ATOM 5465 O O . GLU A 1 661 ? -18.531 12.016 18.766 1 95.44 661 GLU A O 1
ATOM 5470 N N . VAL A 1 662 ? -18.719 14.188 19.359 1 92.62 662 VAL A N 1
ATOM 5471 C CA . VAL A 1 662 ? -18.656 14.711 18 1 92.62 662 VAL A CA 1
ATOM 5472 C C . VAL A 1 662 ? -17.281 14.453 17.391 1 92.62 662 VAL A C 1
ATOM 5474 O O . VAL A 1 662 ? -17.172 13.961 16.266 1 92.62 662 VAL A O 1
ATOM 5477 N N . MET A 1 663 ? -16.25 14.836 18.094 1 95.62 663 MET A N 1
ATOM 5478 C CA . MET A 1 663 ? -14.859 14.641 17.703 1 95.62 663 MET A CA 1
ATOM 5479 C C . MET A 1 663 ? -14.07 13.961 18.812 1 95.62 663 MET A C 1
ATOM 5481 O O . MET A 1 663 ? -14.375 14.133 20 1 95.62 663 MET A O 1
ATOM 5485 N N . SER A 1 664 ? -13.086 13.25 18.406 1 96.88 664 SER A N 1
ATOM 5486 C CA . SER A 1 664 ? -12.234 12.555 19.359 1 96.88 664 SER A CA 1
ATOM 5487 C C . SER A 1 664 ? -11.133 13.461 19.891 1 96.88 664 SER A C 1
ATOM 5489 O O . SER A 1 664 ? -10.211 13.008 20.562 1 96.88 664 SER A O 1
ATOM 5491 N N . THR A 1 665 ? -11.148 14.664 19.562 1 96.75 665 THR A N 1
ATOM 5492 C CA . THR A 1 665 ? -10.18 15.695 19.906 1 96.75 665 THR A CA 1
ATOM 5493 C C . THR A 1 665 ? -10.828 17.078 19.922 1 96.75 665 THR A C 1
ATOM 5495 O O . THR A 1 665 ? -12.055 17.188 19.859 1 96.75 665 THR A O 1
ATOM 5498 N N . SER A 1 666 ? -10.094 18.125 20.188 1 96.56 666 SER A N 1
ATOM 5499 C CA . SER A 1 666 ? -10.523 19.516 20.094 1 96.56 666 SER A CA 1
ATOM 5500 C C . SER A 1 666 ? -9.375 20.422 19.656 1 96.56 666 SER A C 1
ATOM 5502 O O . SER A 1 666 ? -8.211 20 19.672 1 96.56 666 SER A O 1
ATOM 5504 N N . ILE A 1 667 ? -9.695 21.656 19.281 1 97 667 ILE A N 1
ATOM 5505 C CA . ILE A 1 667 ? -8.672 22.609 18.859 1 97 667 ILE A CA 1
ATOM 5506 C C . ILE A 1 667 ? -7.844 23.047 20.062 1 97 667 ILE A C 1
ATOM 5508 O O . ILE A 1 667 ? -6.801 23.688 19.906 1 97 667 ILE A O 1
ATOM 5512 N N . TYR A 1 668 ? -8.195 22.625 21.297 1 96.94 668 TYR A N 1
ATOM 5513 C CA . TYR A 1 668 ? -7.562 23.078 22.531 1 96.94 668 TYR A CA 1
ATOM 5514 C C . TYR A 1 668 ? -6.543 22.062 23.031 1 96.94 668 TYR A C 1
ATOM 5516 O O . TYR A 1 668 ? -5.719 22.391 23.891 1 96.94 668 TYR A O 1
ATOM 5524 N N . ASN A 1 669 ? -6.629 20.828 22.5 1 95.62 669 ASN A N 1
ATOM 5525 C CA . ASN A 1 669 ? -5.832 19.75 23.062 1 95.62 669 ASN A CA 1
ATOM 5526 C C . ASN A 1 669 ? -4.34 19.984 22.859 1 95.62 669 ASN A C 1
ATOM 5528 O O . ASN A 1 669 ? -3.523 19.547 23.672 1 95.62 669 ASN A O 1
ATOM 5532 N N . GLY A 1 670 ? -3.967 20.672 21.891 1 94.62 670 GLY A N 1
ATOM 5533 C CA . GLY A 1 670 ? -2.557 20.906 21.609 1 94.62 670 GLY A CA 1
ATOM 5534 C C . GLY A 1 670 ? -1.88 21.797 22.641 1 94.62 670 GLY A C 1
ATOM 5535 O O . GLY A 1 670 ? -0.662 21.734 22.812 1 94.62 670 GLY A O 1
ATOM 5536 N N . ASN A 1 671 ? -2.65 22.594 23.281 1 95.25 671 ASN A N 1
ATOM 5537 C CA . ASN A 1 671 ? -2.09 23.5 24.281 1 95.25 671 ASN A CA 1
ATOM 5538 C C . ASN A 1 671 ? -2.508 23.109 25.703 1 95.25 671 ASN A C 1
ATOM 5540 O O . ASN A 1 671 ? -2.158 23.797 26.656 1 95.25 671 ASN A O 1
ATOM 5544 N N . GLY A 1 672 ? -3.246 22.109 25.828 1 94.31 672 GLY A N 1
ATOM 5545 C CA . GLY A 1 672 ? -3.619 21.516 27.109 1 94.31 672 GLY A CA 1
ATOM 5546 C C . GLY A 1 672 ? -3.656 20 27.078 1 94.31 672 GLY A C 1
ATOM 5547 O O . GLY A 1 672 ? -4.652 19.391 27.469 1 94.31 672 GLY A O 1
ATOM 5548 N N . PRO A 1 673 ? -2.627 19.469 26.594 1 94.69 673 PRO A N 1
ATOM 5549 C CA . PRO A 1 673 ? -2.658 18.016 26.391 1 94.69 673 PRO A CA 1
ATOM 5550 C C . PRO A 1 673 ? -2.66 17.234 27.703 1 94.69 673 PRO A C 1
ATOM 5552 O O . PRO A 1 673 ? -3.039 16.062 27.734 1 94.69 673 PRO A O 1
ATOM 5555 N N . TRP A 1 674 ? -2.268 17.828 28.844 1 94.06 674 TRP A N 1
ATOM 5556 C CA . TRP A 1 674 ? -2.129 17.141 30.125 1 94.06 674 TRP A CA 1
ATOM 5557 C C . TRP A 1 674 ? -3.494 16.844 30.734 1 94.06 674 TRP A C 1
ATOM 5559 O O . TRP A 1 674 ? -3.695 15.766 31.312 1 94.06 674 TRP A O 1
ATOM 5569 N N . HIS A 1 675 ? -4.355 17.812 30.625 1 94.5 675 HIS A N 1
ATOM 5570 C CA . HIS A 1 675 ? -5.77 17.672 30.969 1 94.5 675 HIS A CA 1
ATOM 5571 C C . HIS A 1 675 ? -6.652 18.203 29.844 1 94.5 675 HIS A C 1
ATOM 5573 O O . HIS A 1 675 ? -7.277 19.266 29.969 1 94.5 675 HIS A O 1
ATOM 5579 N N . PRO A 1 676 ? -6.754 17.391 28.844 1 96.12 676 PRO A N 1
ATOM 5580 C CA . PRO A 1 676 ? -7.34 17.906 27.609 1 96.12 676 PRO A CA 1
ATOM 5581 C C . PRO A 1 676 ? -8.844 18.156 27.719 1 96.12 676 PRO A C 1
ATOM 5583 O O . PRO A 1 676 ? -9.516 17.531 28.547 1 96.12 676 PRO A O 1
ATOM 5586 N N . VAL A 1 677 ? -9.367 19.047 26.922 1 96.5 677 VAL A N 1
ATOM 5587 C CA . VAL A 1 677 ? -10.797 19.344 26.859 1 96.5 677 VAL A CA 1
ATOM 5588 C C . VAL A 1 677 ? -11.57 18.109 26.406 1 96.5 677 VAL A C 1
ATOM 5590 O O . VAL A 1 677 ? -12.648 17.828 26.922 1 96.5 677 VAL A O 1
ATOM 5593 N N . VAL A 1 678 ? -11.039 17.422 25.453 1 96.62 678 VAL A N 1
ATOM 5594 C CA . VAL A 1 678 ? -11.617 16.156 25.016 1 96.62 678 VAL A CA 1
ATOM 5595 C C . VAL A 1 678 ? -10.641 15.016 25.281 1 96.62 678 VAL A C 1
ATOM 5597 O O . VAL A 1 678 ? -9.516 15.023 24.75 1 96.62 678 VAL A O 1
ATOM 5600 N N . ASP A 1 679 ? -11 14.148 26.094 1 96.25 679 ASP A N 1
ATOM 5601 C CA . ASP A 1 679 ? -10.281 12.906 26.375 1 96.25 679 ASP A CA 1
ATOM 5602 C C . ASP A 1 679 ? -11.008 11.711 25.75 1 96.25 679 ASP A C 1
ATOM 5604 O O . ASP A 1 679 ? -12.031 11.266 26.266 1 96.25 679 ASP A O 1
ATOM 5608 N N . PHE A 1 680 ? -10.453 11.164 24.766 1 97.12 680 PHE A N 1
ATOM 5609 C CA . PHE A 1 680 ? -11.102 10.133 23.969 1 97.12 680 PHE A CA 1
ATOM 5610 C C . PHE A 1 680 ? -11.414 8.906 24.812 1 97.12 680 PHE A C 1
ATOM 5612 O O . PHE A 1 680 ? -12.43 8.234 24.609 1 97.12 680 PHE A O 1
ATOM 5619 N N . GLU A 1 681 ? -10.555 8.547 25.672 1 95.56 681 GLU A N 1
ATOM 5620 C CA . GLU A 1 681 ? -10.742 7.328 26.453 1 95.56 681 GLU A CA 1
ATOM 5621 C C . GLU A 1 681 ? -12.062 7.355 27.219 1 95.56 681 G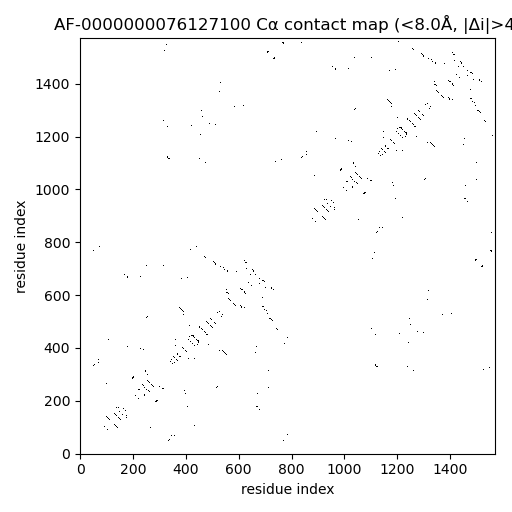LU A C 1
ATOM 5623 O O . GLU A 1 681 ? -12.633 6.305 27.516 1 95.56 681 GLU A O 1
ATOM 5628 N N . ARG A 1 682 ? -12.555 8.516 27.484 1 95.31 682 ARG A N 1
ATOM 5629 C CA . ARG A 1 682 ? -13.828 8.656 28.188 1 95.31 682 ARG A CA 1
ATOM 5630 C C . ARG A 1 682 ? -14.984 8.156 27.328 1 95.31 682 ARG A C 1
ATOM 5632 O O . ARG A 1 682 ? -16.016 7.746 27.859 1 95.31 682 ARG A O 1
ATOM 5639 N N . PHE A 1 683 ? -14.844 8.266 25.984 1 97.19 683 PHE A N 1
ATOM 5640 C CA . PHE A 1 683 ? -15.859 7.723 25.078 1 97.19 683 PHE A CA 1
ATOM 5641 C C . PHE A 1 683 ? -16.062 6.23 25.328 1 97.19 683 PHE A C 1
ATOM 5643 O O . PHE A 1 683 ? -17.156 5.707 25.125 1 97.19 683 PHE A O 1
ATOM 5650 N N . LEU A 1 684 ? -14.984 5.551 25.75 1 97.31 684 LEU A N 1
ATOM 5651 C CA . LEU A 1 684 ? -14.992 4.102 25.891 1 97.31 684 LEU A CA 1
ATOM 5652 C C . LEU A 1 684 ? -15.32 3.701 27.328 1 97.31 684 LEU A C 1
ATOM 5654 O O . LEU A 1 684 ? -15.859 2.619 27.578 1 97.31 684 LEU A O 1
ATOM 5658 N N . GLN A 1 685 ? -15.031 4.539 28.266 1 94.06 685 GLN A N 1
ATOM 5659 C CA . GLN A 1 685 ? -15.125 4.223 29.688 1 94.06 685 GLN A CA 1
ATOM 5660 C C . GLN A 1 685 ? -16.578 4.184 30.141 1 94.06 685 GLN A C 1
ATOM 5662 O O . GLN A 1 685 ? -16.906 3.553 31.156 1 94.06 685 GLN A O 1
ATOM 5667 N N . ASN A 1 686 ? -17.391 4.871 29.469 1 93.94 686 ASN A N 1
ATOM 5668 C CA . ASN A 1 686 ? -18.797 4.758 29.812 1 93.94 686 ASN A CA 1
ATOM 5669 C C . ASN A 1 686 ? -19.344 3.365 29.516 1 93.94 686 ASN A C 1
ATOM 5671 O O . ASN A 1 686 ? -20.422 2.998 29.984 1 93.94 686 ASN A O 1
ATOM 5675 N N . ASN A 1 687 ? -18.672 2.529 28.703 1 97.5 687 ASN A N 1
ATOM 5676 C CA . ASN A 1 687 ? -18.875 1.108 28.438 1 97.5 687 ASN A CA 1
ATOM 5677 C C . ASN A 1 687 ? -20.297 0.824 27.953 1 97.5 687 ASN A C 1
ATOM 5679 O O . ASN A 1 687 ? -20.984 -0.052 28.5 1 97.5 687 ASN A O 1
ATOM 5683 N N . ASP A 1 688 ? -20.75 1.62 27.062 1 97.5 688 ASP A N 1
ATOM 5684 C CA . ASP A 1 688 ? -22.047 1.361 26.438 1 97.5 688 ASP A CA 1
ATOM 5685 C C . ASP A 1 688 ? -22.078 -0.016 25.781 1 97.5 688 ASP A C 1
ATOM 5687 O O . ASP A 1 688 ? -21.031 -0.571 25.453 1 97.5 688 ASP A O 1
ATOM 5691 N N . THR A 1 689 ? -23.281 -0.54 25.688 1 98.06 689 THR A N 1
ATOM 5692 C CA . THR A 1 689 ? -23.438 -1.751 24.891 1 98.06 689 THR A CA 1
ATOM 5693 C C . THR A 1 689 ? -23.203 -1.455 23.406 1 98.06 689 THR A C 1
ATOM 5695 O O . THR A 1 689 ? -23.531 -0.372 22.922 1 98.06 689 THR A O 1
ATOM 5698 N N . ILE A 1 690 ? -22.578 -2.365 22.734 1 98.19 690 ILE A N 1
ATOM 5699 C CA . ILE A 1 690 ? -22.406 -2.221 21.281 1 98.19 690 ILE A CA 1
ATOM 5700 C C . ILE A 1 690 ? -23.109 -3.367 20.562 1 98.19 690 ILE A C 1
ATOM 5702 O O . ILE A 1 690 ? -22.766 -3.688 19.422 1 98.19 690 ILE A O 1
ATOM 5706 N N . ARG A 1 691 ? -24.031 -4.07 21.297 1 98.06 691 ARG A N 1
ATOM 5707 C CA . ARG A 1 691 ? -24.875 -5.09 20.703 1 98.06 691 ARG A CA 1
ATOM 5708 C C . ARG A 1 691 ? -26.062 -4.461 19.984 1 98.06 691 ARG A C 1
ATOM 5710 O O . ARG A 1 691 ? -26.969 -3.93 20.609 1 98.06 691 ARG A O 1
ATOM 5717 N N . ASP A 1 692 ? -26.125 -4.574 18.672 1 97.88 692 ASP A N 1
ATOM 5718 C CA . ASP A 1 692 ? -27.234 -4.07 17.875 1 97.88 692 ASP A CA 1
ATOM 5719 C C . ASP A 1 692 ? -27.453 -2.576 18.109 1 97.88 692 ASP A C 1
ATOM 5721 O O . ASP A 1 692 ? -28.547 -2.148 18.438 1 97.88 692 ASP A O 1
ATOM 5725 N N . ARG A 1 693 ? -26.438 -1.859 17.922 1 98.25 693 ARG A N 1
ATOM 5726 C CA . ARG A 1 693 ? -26.453 -0.417 18.156 1 98.25 693 ARG A CA 1
ATOM 5727 C C . ARG A 1 693 ? -25.812 0.326 16.984 1 98.25 693 ARG A C 1
ATOM 5729 O O . ARG A 1 693 ? -25.219 -0.293 16.094 1 98.25 693 ARG A O 1
ATOM 5736 N N . ASP A 1 694 ? -26.016 1.623 16.953 1 98.31 694 ASP A N 1
ATOM 5737 C CA . ASP A 1 694 ? -25.297 2.496 16.031 1 98.31 694 ASP A CA 1
ATOM 5738 C C . ASP A 1 694 ? -23.828 2.627 16.422 1 98.31 694 ASP A C 1
ATOM 5740 O O . ASP A 1 694 ? -23.5 3.246 17.438 1 98.31 694 ASP A O 1
ATOM 5744 N N . LEU A 1 695 ? -22.938 2.051 15.617 1 98.56 695 LEU A N 1
ATOM 5745 C CA . LEU A 1 695 ? -21.547 1.918 16.031 1 98.56 695 LEU A CA 1
ATOM 5746 C C . LEU A 1 695 ? -20.672 2.922 15.297 1 98.56 695 LEU A C 1
ATOM 5748 O O . LEU A 1 695 ? -20.938 3.26 14.141 1 98.56 695 LEU A O 1
ATOM 5752 N N . VAL A 1 696 ? -19.672 3.355 15.969 1 98.69 696 VAL A N 1
ATOM 5753 C CA . VAL A 1 696 ? -18.594 4.168 15.406 1 98.69 696 VAL A CA 1
ATOM 5754 C C . VAL A 1 696 ? -17.266 3.445 15.57 1 98.69 696 VAL A C 1
ATOM 5756 O O . VAL A 1 696 ? -16.906 3.029 16.672 1 98.69 696 VAL A O 1
ATOM 5759 N N . ALA A 1 697 ? -16.562 3.25 14.469 1 98.69 697 ALA A N 1
ATOM 5760 C CA . ALA A 1 697 ? -15.195 2.766 14.516 1 98.69 697 ALA A CA 1
ATOM 5761 C C . ALA A 1 697 ? -14.203 3.926 14.492 1 98.69 697 ALA A C 1
ATOM 5763 O O . ALA A 1 697 ? -14.336 4.852 13.688 1 98.69 697 ALA A O 1
ATOM 5764 N N . TRP A 1 698 ? -13.289 3.881 15.422 1 98.62 698 TRP A N 1
ATOM 5765 C CA . TRP A 1 698 ? -12.188 4.836 15.492 1 98.62 698 TRP A CA 1
ATOM 5766 C C . TRP A 1 698 ? -10.875 4.172 15.109 1 98.62 698 TRP A C 1
ATOM 5768 O O . TRP A 1 698 ? -10.398 3.271 15.805 1 98.62 698 TRP A O 1
ATOM 5778 N N . VAL A 1 699 ? -10.242 4.609 14.062 1 98.56 699 VAL A N 1
ATOM 5779 C CA . VAL A 1 699 ? -9.078 3.922 13.516 1 98.56 699 VAL A CA 1
ATOM 5780 C C . VAL A 1 699 ? -7.836 4.793 13.688 1 98.56 699 VAL A C 1
ATOM 5782 O O . VAL A 1 699 ? -7.828 5.961 13.289 1 98.56 699 VAL A O 1
ATOM 5785 N N . THR A 1 700 ? -6.785 4.219 14.273 1 98 700 THR A N 1
ATOM 5786 C CA . THR A 1 700 ? -5.512 4.898 14.477 1 98 700 THR A CA 1
ATOM 5787 C C . THR A 1 700 ? -4.402 4.219 13.672 1 98 700 THR A C 1
ATOM 5789 O O . THR A 1 700 ? -4.281 2.992 13.695 1 98 700 THR A O 1
ATOM 5792 N N . MET A 1 701 ? -3.676 4.996 12.945 1 97.38 701 MET A N 1
ATOM 5793 C CA . MET A 1 701 ? -2.479 4.531 12.25 1 97.38 701 MET A CA 1
ATOM 5794 C C . MET A 1 701 ? -1.26 5.352 12.656 1 97.38 701 MET A C 1
ATOM 5796 O O . MET A 1 701 ? -1.392 6.512 13.047 1 97.38 701 MET A O 1
ATOM 5800 N N . GLY A 1 702 ? -0.087 4.73 12.586 1 96.31 702 GLY A N 1
ATOM 5801 C CA . GLY A 1 702 ? 1.104 5.461 12.984 1 96.31 702 GLY A CA 1
ATOM 5802 C C . GLY A 1 702 ? 2.32 5.133 12.148 1 96.31 702 GLY A C 1
ATOM 5803 O O . GLY A 1 702 ? 2.332 4.129 11.43 1 96.31 702 GLY A O 1
ATOM 5804 N N . LEU A 1 703 ? 3.33 5.977 12.188 1 96.31 703 LEU A N 1
ATOM 5805 C CA . LEU A 1 703 ? 4.652 5.836 11.594 1 96.31 703 LEU A CA 1
ATOM 5806 C C . LEU A 1 703 ? 5.742 6.266 12.57 1 96.31 703 LEU A C 1
ATOM 5808 O O . LEU A 1 703 ? 5.656 7.34 13.164 1 96.31 703 LEU A O 1
ATOM 5812 N N . ASP A 1 704 ? 6.672 5.395 12.703 1 96.06 704 ASP A N 1
ATOM 5813 C CA . ASP A 1 704 ? 7.898 5.773 13.406 1 96.06 704 ASP A CA 1
ATOM 5814 C C . ASP A 1 704 ? 8.945 6.301 12.43 1 96.06 704 ASP A C 1
ATOM 5816 O O . ASP A 1 704 ? 9.094 5.777 11.32 1 96.06 704 ASP A O 1
ATOM 5820 N N . LYS A 1 705 ? 9.617 7.316 12.891 1 97.06 705 LYS A N 1
ATOM 5821 C CA . LYS A 1 705 ? 10.586 7.879 11.953 1 97.06 705 LYS A CA 1
ATOM 5822 C C . LYS A 1 705 ? 11.93 8.125 12.641 1 97.06 705 LYS A C 1
ATOM 5824 O O . LYS A 1 705 ? 12 8.883 13.609 1 97.06 705 LYS A O 1
ATOM 5829 N N . ILE A 1 706 ? 12.922 7.504 12.195 1 97.25 706 ILE A N 1
ATOM 5830 C CA . ILE A 1 706 ? 14.305 7.906 12.391 1 97.25 706 ILE A CA 1
ATOM 5831 C C . ILE A 1 706 ? 14.82 8.625 11.148 1 97.25 706 ILE A C 1
ATOM 5833 O O . ILE A 1 706 ? 15.086 7.992 10.125 1 97.25 706 ILE A O 1
ATOM 5837 N N . PRO A 1 707 ? 14.906 9.891 11.234 1 97.25 707 PRO A N 1
ATOM 5838 C CA . PRO A 1 707 ? 15.32 10.633 10.047 1 97.25 707 PRO A CA 1
ATOM 5839 C C . PRO A 1 707 ? 16.656 10.156 9.484 1 97.25 707 PRO A C 1
ATOM 5841 O O . PRO A 1 707 ? 17.484 9.625 10.227 1 97.25 707 PRO A O 1
ATOM 5844 N N . HIS A 1 708 ? 16.891 10.32 8.234 1 97.5 708 HIS A N 1
ATOM 5845 C CA . HIS A 1 708 ? 18.094 9.914 7.531 1 97.5 708 HIS A CA 1
ATOM 5846 C C . HIS A 1 708 ? 18.438 10.891 6.406 1 97.5 708 HIS A C 1
ATOM 5848 O O . HIS A 1 708 ? 17.656 11.797 6.113 1 97.5 708 HIS A O 1
ATOM 5854 N N . THR A 1 709 ? 19.547 10.773 5.785 1 97.81 709 THR A N 1
ATOM 5855 C CA . THR A 1 709 ? 20.094 11.766 4.867 1 97.81 709 THR A CA 1
ATOM 5856 C C . THR A 1 709 ? 19.188 11.93 3.654 1 97.81 709 THR A C 1
ATOM 5858 O O . THR A 1 709 ? 19.078 13.023 3.09 1 97.81 709 THR A O 1
ATOM 5861 N N . GLU A 1 710 ? 18.438 10.898 3.285 1 97.88 710 GLU A N 1
ATOM 5862 C CA . GLU A 1 710 ? 17.578 10.953 2.113 1 97.88 710 GLU A CA 1
ATOM 5863 C C . GLU A 1 710 ? 16.312 11.75 2.402 1 97.88 710 GLU A C 1
ATOM 5865 O O . GLU A 1 710 ? 15.516 12.016 1.497 1 97.88 710 GLU A O 1
ATOM 5870 N N . ASP A 1 711 ? 16.125 12.188 3.633 1 98.12 711 ASP A N 1
ATOM 5871 C CA . ASP A 1 711 ? 15.008 13.062 3.975 1 98.12 711 ASP A CA 1
ATOM 5872 C C . ASP A 1 711 ? 15.352 14.523 3.689 1 98.12 711 ASP A C 1
ATOM 5874 O O . ASP A 1 711 ? 14.547 15.422 3.955 1 98.12 711 ASP A O 1
ATOM 5878 N N . VAL A 1 712 ? 16.531 14.781 3.193 1 97.75 712 VAL A N 1
ATOM 5879 C CA . VAL A 1 712 ? 16.969 16.109 2.783 1 97.75 712 VAL A CA 1
ATOM 5880 C C . VAL A 1 712 ? 16.922 16.234 1.261 1 97.75 712 VAL A C 1
ATOM 5882 O O . VAL A 1 712 ? 17.516 15.422 0.547 1 97.75 712 VAL A O 1
ATOM 5885 N N . PRO A 1 713 ? 16.203 17.156 0.682 1 97.31 713 PRO A N 1
ATOM 5886 C CA . PRO A 1 713 ? 15.609 18.281 1.407 1 97.31 713 PRO A CA 1
ATOM 5887 C C . PRO A 1 713 ? 14.289 17.922 2.082 1 97.31 713 PRO A C 1
ATOM 5889 O O . PRO A 1 713 ? 13.922 18.531 3.094 1 97.31 713 PRO A O 1
ATOM 5892 N N . THR A 1 714 ? 13.5 17.031 1.413 1 98.06 714 THR A N 1
ATOM 5893 C CA . THR A 1 714 ? 12.188 16.719 1.961 1 98.06 714 THR A CA 1
ATOM 5894 C C . THR A 1 714 ? 11.992 15.203 2.045 1 98.06 714 THR A C 1
ATOM 5896 O O . THR A 1 714 ? 12.633 14.445 1.31 1 98.06 714 THR A O 1
ATOM 5899 N N . ILE A 1 715 ? 11.148 14.852 2.891 1 97.69 715 ILE A N 1
ATOM 5900 C CA . ILE A 1 715 ? 10.727 13.461 3.01 1 97.69 715 ILE A CA 1
ATOM 5901 C C . ILE A 1 715 ? 9.984 13.039 1.744 1 97.69 715 ILE A C 1
ATOM 5903 O O . ILE A 1 715 ? 9.297 13.859 1.118 1 97.69 715 ILE A O 1
ATOM 5907 N N . THR A 1 716 ? 10.141 11.773 1.389 1 98.25 716 THR A N 1
ATOM 5908 C CA . THR A 1 716 ? 9.422 11.234 0.239 1 98.25 716 THR A CA 1
ATOM 5909 C C . THR A 1 716 ? 8.227 10.406 0.69 1 98.25 716 THR A C 1
ATOM 5911 O O . THR A 1 716 ? 8.25 9.805 1.769 1 98.25 716 THR A O 1
ATOM 5914 N N . THR A 1 717 ? 7.188 10.367 -0.155 1 98.19 717 THR A N 1
ATOM 5915 C CA . THR A 1 717 ? 5.973 9.633 0.191 1 98.19 717 THR A CA 1
ATOM 5916 C C . THR A 1 717 ? 6.227 8.133 0.2 1 98.19 717 THR A C 1
ATOM 5918 O O . THR A 1 717 ? 5.613 7.395 0.977 1 98.19 717 THR A O 1
ATOM 5921 N N . VAL A 1 718 ? 7.172 7.672 -0.592 1 97.31 718 VAL A N 1
ATOM 5922 C CA . VAL A 1 718 ? 7.508 6.254 -0.626 1 97.31 718 VAL A CA 1
ATOM 5923 C C . VAL A 1 718 ? 8.164 5.844 0.693 1 97.31 718 VAL A C 1
ATOM 5925 O O . VAL A 1 718 ? 9.18 6.414 1.092 1 97.31 718 VAL A O 1
ATOM 5928 N N . GLY A 1 719 ? 7.559 4.98 1.365 1 93.38 719 GLY A N 1
ATOM 5929 C CA . GLY A 1 719 ? 8.047 4.547 2.666 1 93.38 719 GLY A CA 1
ATOM 5930 C C . GLY A 1 719 ? 7.438 5.324 3.818 1 93.38 719 GLY A C 1
ATOM 5931 O O . GLY A 1 719 ? 7.715 5.031 4.984 1 93.38 719 GLY A O 1
ATOM 5932 N N . SER A 1 720 ? 6.625 6.32 3.453 1 97.19 720 SER A N 1
ATOM 5933 C CA . SER A 1 720 ? 6.008 7.16 4.477 1 97.19 720 SER A CA 1
ATOM 5934 C C . SER A 1 720 ? 4.496 7.242 4.289 1 97.19 720 SER A C 1
ATOM 5936 O O . SER A 1 720 ? 3.924 8.336 4.281 1 97.19 720 SER A O 1
ATOM 5938 N N . GLN A 1 721 ? 3.898 6.121 4.145 1 97.25 721 GLN A N 1
ATOM 5939 C CA . GLN A 1 721 ? 2.461 6.035 3.904 1 97.25 721 GLN A CA 1
ATOM 5940 C C . GLN A 1 721 ? 1.807 5.023 4.84 1 97.25 721 GLN A C 1
ATOM 5942 O O . GLN A 1 721 ? 2.418 4.016 5.199 1 97.25 721 GLN A O 1
ATOM 5947 N N . VAL A 1 722 ? 0.616 5.273 5.242 1 97.06 722 VAL A N 1
ATOM 5948 C CA . VAL A 1 722 ? -0.212 4.34 5.996 1 97.06 722 VAL A CA 1
ATOM 5949 C C . VAL A 1 722 ? -1.653 4.406 5.496 1 97.06 722 VAL A C 1
ATOM 5951 O O . VAL A 1 722 ? -2.09 5.438 4.977 1 97.06 722 VAL A O 1
ATOM 5954 N N . SER A 1 723 ? -2.389 3.342 5.617 1 97.62 723 SER A N 1
ATOM 5955 C CA . SER A 1 723 ? -3.766 3.301 5.137 1 97.62 723 SER A CA 1
ATOM 5956 C C . SER A 1 723 ? -4.586 2.264 5.895 1 97.62 723 SER A C 1
ATOM 5958 O O . SER A 1 723 ? -4.031 1.416 6.598 1 97.62 723 SER A O 1
ATOM 5960 N N . PHE A 1 724 ? -5.855 2.32 5.852 1 97.88 724 PHE A N 1
ATOM 5961 C CA . PHE A 1 724 ? -6.766 1.255 6.262 1 97.88 724 PHE A CA 1
ATOM 5962 C C . PHE A 1 724 ? -7.879 1.072 5.238 1 97.88 724 PHE A C 1
ATOM 5964 O O . PHE A 1 724 ? -8.172 1.985 4.461 1 97.88 724 PHE A O 1
ATOM 5971 N N . TYR A 1 725 ? -8.477 -0.133 5.27 1 98.25 725 TYR A N 1
ATOM 5972 C CA . TYR A 1 725 ? -9.523 -0.491 4.316 1 98.25 725 TYR A CA 1
ATOM 5973 C C . TYR A 1 725 ? -10.828 -0.807 5.031 1 98.25 725 TYR A C 1
ATOM 5975 O O . TYR A 1 725 ? -10.82 -1.278 6.172 1 98.25 725 TYR A O 1
ATOM 5983 N N . LEU A 1 726 ? -11.898 -0.503 4.391 1 98.56 726 LEU A N 1
ATOM 5984 C CA . LEU A 1 726 ? -13.188 -1.161 4.582 1 98.56 726 LEU A CA 1
ATOM 5985 C C . LEU A 1 726 ? -13.523 -2.049 3.391 1 98.56 726 LEU A C 1
ATOM 5987 O O . LEU A 1 726 ? -13.727 -1.553 2.279 1 98.56 726 LEU A O 1
ATOM 5991 N N . LEU A 1 727 ? -13.562 -3.316 3.635 1 98.38 727 LEU A N 1
ATOM 5992 C CA . LEU A 1 727 ? -13.789 -4.301 2.58 1 98.38 727 LEU A CA 1
ATOM 5993 C C . LEU A 1 727 ? -15.125 -5.012 2.775 1 98.38 727 LEU A C 1
ATOM 5995 O O . LEU A 1 727 ? -15.438 -5.449 3.883 1 98.38 727 LEU A O 1
ATOM 5999 N N . PRO A 1 728 ? -15.883 -5.105 1.693 1 97.94 728 PRO A N 1
ATOM 6000 C CA . PRO A 1 728 ? -17.094 -5.922 1.847 1 97.94 728 PRO A CA 1
ATOM 6001 C C . PRO A 1 728 ? -16.781 -7.367 2.232 1 97.94 728 PRO A C 1
ATOM 6003 O O . PRO A 1 728 ? -15.797 -7.938 1.763 1 97.94 728 PRO A O 1
ATOM 6006 N N . PHE A 1 729 ? -17.594 -7.938 3.123 1 97.75 729 PHE A N 1
ATOM 6007 C CA . PHE A 1 729 ? -17.453 -9.297 3.629 1 97.75 729 PHE A CA 1
ATOM 6008 C C . PHE A 1 729 ? -18.812 -9.969 3.766 1 97.75 729 PHE A C 1
ATOM 6010 O O . PHE A 1 729 ? -19.422 -9.914 4.832 1 97.75 729 PHE A O 1
ATOM 6017 N N . ASN A 1 730 ? -19.219 -10.594 2.646 1 97.56 730 ASN A N 1
ATOM 6018 C CA . ASN A 1 730 ? -20.547 -11.188 2.502 1 97.56 730 ASN A CA 1
ATOM 6019 C C . ASN A 1 730 ? -21.641 -10.125 2.51 1 97.56 730 ASN A C 1
ATOM 6021 O O . ASN A 1 730 ? -22.734 -10.352 3.025 1 97.56 730 ASN A O 1
ATOM 6025 N N . PHE A 1 731 ? -21.281 -8.93 2.086 1 97.19 731 PHE A N 1
ATOM 6026 C CA . PHE A 1 731 ? -22.234 -7.832 2.008 1 97.19 731 PHE A CA 1
ATOM 6027 C C . PHE A 1 731 ? -23.062 -7.918 0.725 1 97.19 731 PHE A C 1
ATOM 6029 O O . PHE A 1 731 ? -24.281 -7.738 0.748 1 97.19 731 PHE A O 1
ATOM 6036 N N . PHE A 1 732 ? -22.359 -8.188 -0.396 1 96.56 732 PHE A N 1
ATOM 6037 C CA . PHE A 1 732 ? -22.984 -8.344 -1.702 1 96.56 732 PHE A CA 1
ATOM 6038 C C . PHE A 1 732 ? -23.172 -9.82 -2.037 1 96.56 732 PHE A C 1
ATOM 6040 O O . PHE A 1 732 ? -22.547 -10.688 -1.415 1 96.56 732 PHE A O 1
ATOM 6047 N N . THR A 1 733 ? -23.969 -10.109 -3.01 1 94.88 733 THR A N 1
ATOM 6048 C CA . THR A 1 733 ? -24.219 -11.484 -3.422 1 94.88 733 THR A CA 1
ATOM 6049 C C . THR A 1 733 ? -23.031 -12.016 -4.234 1 94.88 733 THR A C 1
ATOM 6051 O O . THR A 1 733 ? -22.781 -13.227 -4.262 1 94.88 733 THR A O 1
ATOM 6054 N N . GLU A 1 734 ? -22.406 -11.18 -4.902 1 96.31 734 GLU A N 1
ATOM 6055 C CA . GLU A 1 734 ? -21.188 -11.414 -5.66 1 96.31 734 GLU A CA 1
ATOM 6056 C C . GLU A 1 734 ? -20.359 -10.133 -5.793 1 96.31 734 GLU A C 1
ATOM 6058 O O . GLU A 1 734 ? -20.766 -9.078 -5.301 1 96.31 734 GLU A O 1
ATOM 6063 N N . CYS A 1 735 ? -19.234 -10.18 -6.34 1 97.06 735 CYS A N 1
ATOM 6064 C CA . CYS A 1 735 ? -18.422 -8.977 -6.531 1 97.06 735 CYS A CA 1
ATOM 6065 C C . CYS A 1 735 ? -19.156 -7.965 -7.41 1 97.06 735 CYS A C 1
ATOM 6067 O O . CYS A 1 735 ? -19.469 -8.25 -8.57 1 97.06 735 CYS A O 1
ATOM 6069 N N . PRO A 1 736 ? -19.359 -6.812 -6.957 1 96.62 736 PRO A N 1
ATOM 6070 C CA . PRO A 1 736 ? -20.172 -5.867 -7.73 1 96.62 736 PRO A CA 1
ATOM 6071 C C . PRO A 1 736 ? -19.453 -5.367 -8.984 1 96.62 736 PRO A C 1
ATOM 6073 O O . PRO A 1 736 ? -20.109 -4.848 -9.898 1 96.62 736 PRO A O 1
ATOM 6076 N N . SER A 1 737 ? -18.156 -5.559 -9.102 1 96.88 737 SER A N 1
ATOM 6077 C CA . SER A 1 737 ? -17.406 -5.074 -10.258 1 96.88 737 SER A CA 1
ATOM 6078 C C . SER A 1 737 ? -17.766 -5.855 -11.516 1 96.88 737 SER A C 1
ATOM 6080 O O . SER A 1 737 ? -17.438 -5.434 -12.625 1 96.88 737 SER A O 1
ATOM 6082 N N . ILE A 1 738 ? -18.469 -6.93 -11.422 1 96.75 738 ILE A N 1
ATOM 6083 C CA . ILE A 1 738 ? -18.797 -7.773 -12.562 1 96.75 738 ILE A CA 1
ATOM 6084 C C . ILE A 1 738 ? -19.75 -7.02 -13.5 1 96.75 738 ILE A C 1
ATOM 6086 O O . ILE A 1 738 ? -19.859 -7.363 -14.68 1 96.75 738 ILE A O 1
ATOM 6090 N N . SER A 1 739 ? -20.422 -6.008 -13.031 1 95.62 739 SER A N 1
ATOM 6091 C CA . SER A 1 739 ? -21.375 -5.258 -13.836 1 95.62 739 SER A CA 1
ATOM 6092 C C . SER A 1 739 ? -20.688 -4.168 -14.641 1 95.62 739 SER A C 1
ATOM 6094 O O . SER A 1 739 ? -21.328 -3.484 -15.445 1 95.62 739 SER A O 1
ATOM 6096 N N . SER A 1 740 ? -19.406 -4.051 -14.5 1 95.31 740 SER A N 1
ATOM 6097 C CA . SER A 1 740 ? -18.703 -2.926 -15.102 1 95.31 740 SER A CA 1
ATOM 6098 C C . SER A 1 740 ? -18.625 -3.07 -16.625 1 95.31 740 SER A C 1
ATOM 6100 O O . SER A 1 740 ? -18.281 -4.141 -17.125 1 95.31 740 SER A O 1
ATOM 6102 N N . ASN A 1 741 ? -18.812 -1.936 -17.328 1 93.12 741 ASN A N 1
ATOM 6103 C CA . ASN A 1 741 ? -18.688 -1.909 -18.781 1 93.12 741 ASN A CA 1
ATOM 6104 C C . ASN A 1 741 ? -17.234 -1.758 -19.219 1 93.12 741 ASN A C 1
ATOM 6106 O O . ASN A 1 741 ? -16.922 -1.855 -20.406 1 93.12 741 ASN A O 1
ATOM 6110 N N . SER A 1 742 ? -16.375 -1.627 -18.297 1 93.81 742 SER A N 1
ATOM 6111 C CA . SER A 1 742 ? -14.977 -1.411 -18.625 1 93.81 742 SER A CA 1
ATOM 6112 C C . SER A 1 742 ? -14.211 -2.727 -18.656 1 93.81 742 SER A C 1
ATOM 6114 O O . SER A 1 742 ? -12.984 -2.732 -18.797 1 93.81 742 SER A O 1
ATOM 6116 N N . ALA A 1 743 ? -14.883 -3.834 -18.484 1 95.44 743 ALA A N 1
ATOM 6117 C CA . ALA A 1 743 ? -14.258 -5.152 -18.5 1 95.44 743 ALA A CA 1
ATOM 6118 C C . ALA A 1 743 ? -13.938 -5.605 -19.922 1 95.44 743 ALA A C 1
ATOM 6120 O O . ALA A 1 743 ? -14.461 -5.047 -20.891 1 95.44 743 ALA A O 1
ATOM 6121 N N . VAL A 1 744 ? -13.055 -6.531 -20.047 1 95.81 744 VAL A N 1
ATOM 6122 C CA . VAL A 1 744 ? -12.688 -7.172 -21.297 1 95.81 744 VAL A CA 1
ATOM 6123 C C . VAL A 1 744 ? -12.844 -8.688 -21.172 1 95.81 744 VAL A C 1
ATOM 6125 O O . VAL A 1 744 ? -12.469 -9.273 -20.156 1 95.81 744 VAL A O 1
ATOM 6128 N N . HIS A 1 745 ? -13.461 -9.266 -22.156 1 96.31 745 HIS A N 1
ATOM 6129 C CA . HIS A 1 745 ? -13.562 -10.719 -22.25 1 96.31 745 HIS A CA 1
ATOM 6130 C C . HIS A 1 745 ? -13.008 -11.227 -23.562 1 96.31 745 HIS A C 1
ATOM 6132 O O . HIS A 1 745 ? -13.32 -10.68 -24.625 1 96.31 745 HIS A O 1
ATOM 6138 N N . ILE A 1 746 ? -12.125 -12.156 -23.516 1 94.56 746 ILE A N 1
ATOM 6139 C CA . ILE A 1 746 ? -11.523 -12.758 -24.703 1 94.56 746 ILE A CA 1
ATOM 6140 C C . ILE A 1 746 ? -11.836 -14.258 -24.734 1 94.56 746 ILE A C 1
ATOM 6142 O O . ILE A 1 746 ? -11.648 -14.953 -23.734 1 94.56 746 ILE A O 1
ATOM 6146 N N . SER A 1 747 ? -12.328 -14.742 -25.766 1 90.5 747 SER A N 1
ATOM 6147 C CA . SER A 1 747 ? -12.602 -16.172 -25.922 1 90.5 747 SER A CA 1
ATOM 6148 C C . SER A 1 747 ? -11.977 -16.719 -27.203 1 90.5 747 SER A C 1
ATOM 6150 O O . SER A 1 747 ? -11.781 -15.984 -28.172 1 90.5 747 SER A O 1
ATOM 6152 N N . ALA A 1 748 ? -11.648 -17.969 -27.109 1 83.69 748 ALA A N 1
ATOM 6153 C CA . ALA A 1 748 ? -11.141 -18.625 -28.297 1 83.69 748 ALA A CA 1
ATOM 6154 C C . ALA A 1 748 ? -12.242 -18.797 -29.344 1 83.69 748 ALA A C 1
ATOM 6156 O O . ALA A 1 748 ? -13.391 -19.078 -29 1 83.69 748 ALA A O 1
ATOM 6157 N N . ASP A 1 749 ? -11.844 -18.344 -30.641 1 77.75 749 ASP A N 1
ATOM 6158 C CA . ASP A 1 749 ? -12.797 -18.578 -31.734 1 77.75 749 ASP A CA 1
ATOM 6159 C C . ASP A 1 749 ? -12.773 -20.031 -32.188 1 77.75 749 ASP A C 1
ATOM 6161 O O . ASP A 1 749 ? -11.75 -20.531 -32.656 1 77.75 749 ASP A O 1
ATOM 6165 N N . LYS A 1 750 ? -13.883 -20.812 -32.094 1 67.12 750 LYS A N 1
ATOM 6166 C CA . LYS A 1 750 ? -14 -22.234 -32.406 1 67.12 750 LYS A CA 1
ATOM 6167 C C . LYS A 1 750 ? -13.727 -22.516 -33.875 1 67.12 750 LYS A C 1
ATOM 6169 O O . LYS A 1 750 ? -13.273 -23.594 -34.25 1 67.12 750 LYS A O 1
ATOM 6174 N N . GLU A 1 751 ? -13.992 -21.594 -34.656 1 64.44 751 GLU A N 1
ATOM 6175 C CA . GLU A 1 751 ? -13.922 -21.828 -36.094 1 64.44 751 GLU A CA 1
ATOM 6176 C C . GLU A 1 751 ? -12.594 -21.344 -36.656 1 64.44 751 GLU A C 1
ATOM 6178 O O . GLU A 1 751 ? -12.148 -21.828 -37.688 1 64.44 751 GLU A O 1
ATOM 6183 N N . SER A 1 752 ? -12.086 -20.266 -35.938 1 66.75 752 SER A N 1
ATOM 6184 C CA . SER A 1 752 ? -10.859 -19.703 -36.469 1 66.75 752 SER A CA 1
ATOM 6185 C C . SER A 1 752 ? -9.742 -19.672 -35.438 1 66.75 752 SER A C 1
ATOM 6187 O O . SER A 1 752 ? -9.984 -19.891 -34.25 1 66.75 752 SER A O 1
ATOM 6189 N N . ASN A 1 753 ? -8.477 -19.781 -35.844 1 67.56 753 ASN A N 1
ATOM 6190 C CA . ASN A 1 753 ? -7.305 -19.641 -35 1 67.56 753 ASN A CA 1
ATOM 6191 C C . ASN A 1 753 ? -7.172 -18.219 -34.469 1 67.56 753 ASN A C 1
ATOM 6193 O O . ASN A 1 753 ? -6.062 -17.75 -34.219 1 67.56 753 ASN A O 1
ATOM 6197 N N . ARG A 1 754 ? -8.391 -17.5 -34.344 1 78.19 754 ARG A N 1
ATOM 6198 C CA . ARG A 1 754 ? -8.375 -16.141 -33.844 1 78.19 754 ARG A CA 1
ATOM 6199 C C . ARG A 1 754 ? -9.125 -16.031 -32.531 1 78.19 754 ARG A C 1
ATOM 6201 O O . ARG A 1 754 ? -9.609 -17.031 -31.984 1 78.19 754 ARG A O 1
ATOM 6208 N N . VAL A 1 755 ? -8.914 -14.945 -31.781 1 86.81 755 VAL A N 1
ATOM 6209 C CA . VAL A 1 755 ? -9.617 -14.703 -30.516 1 86.81 755 VAL A CA 1
ATOM 6210 C C . VAL A 1 755 ? -10.711 -13.656 -30.734 1 86.81 755 VAL A C 1
ATOM 6212 O O . VAL A 1 755 ? -10.617 -12.82 -31.641 1 86.81 755 VAL A O 1
ATOM 6215 N N . ASN A 1 756 ? -11.797 -13.812 -30.062 1 90.12 756 ASN A N 1
ATOM 6216 C CA . ASN A 1 756 ? -12.875 -12.828 -30 1 90.12 756 ASN A CA 1
ATOM 6217 C C . ASN A 1 756 ? -12.742 -11.938 -28.766 1 90.12 756 ASN A C 1
ATOM 6219 O O . ASN A 1 756 ? -12.734 -12.422 -27.641 1 90.12 756 ASN A O 1
ATOM 6223 N N . VAL A 1 757 ? -12.625 -10.695 -29.016 1 92.75 757 VAL A N 1
ATOM 6224 C CA . VAL A 1 757 ? -12.492 -9.734 -27.922 1 92.75 757 VAL A CA 1
ATOM 6225 C C . VAL A 1 757 ? -13.797 -8.977 -27.734 1 92.75 757 VAL A C 1
ATOM 6227 O O . VAL A 1 757 ? -14.32 -8.375 -28.672 1 92.75 757 VAL A O 1
ATOM 6230 N N . ASN A 1 758 ? -14.336 -9.047 -26.562 1 94.5 758 ASN A N 1
ATOM 6231 C CA . ASN A 1 758 ? -15.523 -8.297 -26.188 1 94.5 758 ASN A CA 1
ATOM 6232 C C . ASN A 1 758 ? -15.211 -7.223 -25.156 1 94.5 758 ASN A C 1
ATOM 6234 O O . ASN A 1 758 ? -14.672 -7.523 -24.078 1 94.5 758 ASN A O 1
ATOM 6238 N N . THR A 1 759 ? -15.555 -6.012 -25.438 1 94.12 759 THR A N 1
ATOM 6239 C CA . THR A 1 759 ? -15.289 -4.895 -24.531 1 94.12 759 THR A CA 1
ATOM 6240 C C . THR A 1 759 ? -16.594 -4.297 -24.016 1 94.12 759 THR A C 1
ATOM 6242 O O . THR A 1 759 ? -16.625 -3.15 -23.562 1 94.12 759 THR A O 1
ATOM 6245 N N . PHE A 1 760 ? -17.641 -5.016 -24.25 1 93.75 760 PHE A N 1
ATOM 6246 C CA . PHE A 1 760 ? -18.969 -4.715 -23.719 1 93.75 760 PHE A CA 1
ATOM 6247 C C . PHE A 1 760 ? -19.406 -3.311 -24.109 1 93.75 760 PHE A C 1
ATOM 6249 O O . PHE A 1 760 ? -19.953 -2.578 -23.297 1 93.75 760 PHE A O 1
ATOM 6256 N N . GLY A 1 761 ? -19 -2.842 -25.234 1 91 761 GLY A N 1
ATOM 6257 C CA . GLY A 1 761 ? -19.453 -1.586 -25.812 1 91 761 GLY A CA 1
ATOM 6258 C C . GLY A 1 761 ? -18.484 -0.445 -25.594 1 91 761 GLY A C 1
ATOM 6259 O O . GLY A 1 761 ? -18.625 0.624 -26.203 1 91 761 GLY A O 1
ATOM 6260 N N . THR A 1 762 ? -17.516 -0.601 -24.703 1 91.69 762 THR A N 1
ATOM 6261 C CA . THR A 1 762 ? -16.531 0.45 -24.469 1 91.69 762 THR A CA 1
ATOM 6262 C C . THR A 1 762 ? -15.516 0.498 -25.625 1 91.69 762 THR A C 1
ATOM 6264 O O . THR A 1 762 ? -14.883 -0.51 -25.938 1 91.69 762 THR A O 1
ATOM 6267 N N . PRO A 1 763 ? -15.383 1.604 -26.203 1 83.69 763 PRO A N 1
ATOM 6268 C CA . PRO A 1 763 ? -14.367 1.698 -27.266 1 83.69 763 PRO A CA 1
ATOM 6269 C C . PRO A 1 763 ? -12.945 1.586 -26.719 1 83.69 763 PRO A C 1
ATOM 6271 O O . PRO A 1 763 ? -12.703 1.896 -25.547 1 83.69 763 PRO A O 1
ATOM 6274 N N . LEU A 1 764 ? -12.078 1.017 -27.531 1 75.81 764 LEU A N 1
ATOM 6275 C CA . LEU A 1 764 ? -10.703 0.886 -27.062 1 75.81 764 LEU A CA 1
ATOM 6276 C C . LEU A 1 764 ? -9.812 1.95 -27.703 1 75.81 764 LEU A C 1
ATOM 6278 O O . LEU A 1 764 ? -8.68 2.164 -27.25 1 75.81 764 LEU A O 1
ATOM 6282 N N . THR A 1 765 ? -10.273 2.615 -28.703 1 77.38 765 THR A N 1
ATOM 6283 C CA . THR A 1 765 ? -9.43 3.57 -29.406 1 77.38 765 THR A CA 1
ATOM 6284 C C . THR A 1 765 ? -9.625 4.98 -28.859 1 77.38 765 THR A C 1
ATOM 6286 O O . THR A 1 765 ? -10.75 5.406 -28.625 1 77.38 765 THR A O 1
ATOM 6289 N N . SER A 1 766 ? -8.383 5.484 -28.391 1 75.69 766 SER A N 1
ATOM 6290 C CA . SER A 1 766 ? -8.391 6.879 -27.969 1 75.69 766 SER A CA 1
ATOM 6291 C C . SER A 1 766 ? -7.852 7.797 -29.047 1 75.69 766 SER A C 1
ATOM 6293 O O . SER A 1 766 ? -6.77 7.559 -29.594 1 75.69 766 SER A O 1
ATOM 6295 N N . SER A 1 767 ? -8.617 8.828 -29.469 1 77.5 767 SER A N 1
ATOM 6296 C CA . SER A 1 767 ? -8.148 9.703 -30.547 1 77.5 767 SER A CA 1
ATOM 6297 C C . SER A 1 767 ? -8.148 11.164 -30.109 1 77.5 767 SER A C 1
ATOM 6299 O O . SER A 1 767 ? -8.273 12.07 -30.938 1 77.5 767 SER A O 1
ATOM 6301 N N . CYS A 1 768 ? -7.949 11.227 -28.75 1 85.69 768 CYS A N 1
ATOM 6302 C CA . CYS A 1 768 ? -8.047 12.617 -28.344 1 85.69 768 CYS A CA 1
ATOM 6303 C C . CYS A 1 768 ? -6.789 13.055 -27.594 1 85.69 768 CYS A C 1
ATOM 6305 O O . CYS A 1 768 ? -5.965 12.227 -27.219 1 85.69 768 CYS A O 1
ATOM 6307 N N . ILE A 1 769 ? -6.629 14.375 -27.547 1 88.56 769 ILE A N 1
ATOM 6308 C CA . ILE A 1 769 ? -5.562 15.016 -26.781 1 88.56 769 ILE A CA 1
ATOM 6309 C C . ILE A 1 769 ? -6.145 15.68 -25.531 1 88.56 769 ILE A C 1
ATOM 6311 O O . ILE A 1 769 ? -7.102 16.453 -25.625 1 88.56 769 ILE A O 1
ATOM 6315 N N . GLN A 1 770 ? -5.566 15.297 -24.422 1 89.62 770 GLN A N 1
ATOM 6316 C CA . GLN A 1 770 ? -6.047 15.836 -23.141 1 89.62 770 GLN A CA 1
ATOM 6317 C C . GLN A 1 770 ? -5.84 17.344 -23.078 1 89.62 770 GLN A C 1
ATOM 6319 O O . GLN A 1 770 ? -4.75 17.844 -23.375 1 89.62 770 GLN A O 1
ATOM 6324 N N . LYS A 1 771 ? -6.887 18.094 -22.703 1 86.38 771 LYS A N 1
ATOM 6325 C CA . LYS A 1 771 ? -6.73 19.531 -22.469 1 86.38 771 LYS A CA 1
ATOM 6326 C C . LYS A 1 771 ? -5.715 19.797 -21.359 1 86.38 771 LYS A C 1
ATOM 6328 O O . LYS A 1 771 ? -5.734 19.125 -20.328 1 86.38 771 LYS A O 1
ATOM 6333 N N . GLU A 1 772 ? -4.969 20.781 -21.562 1 84.62 772 GLU A N 1
ATOM 6334 C CA . GLU A 1 772 ? -3.908 21.094 -20.609 1 84.62 772 GLU A CA 1
ATOM 6335 C C . GLU A 1 772 ? -4.461 21.828 -19.375 1 84.62 772 GLU A C 1
ATOM 6337 O O . GLU A 1 772 ? -5.375 22.641 -19.5 1 84.62 772 GLU A O 1
ATOM 6342 N N . ASN A 1 773 ? -4.031 21.469 -18.25 1 84.31 773 ASN A N 1
ATOM 6343 C CA . ASN A 1 773 ? -4.156 22.156 -16.969 1 84.31 773 ASN A CA 1
ATOM 6344 C C . ASN A 1 773 ? -2.809 22.297 -16.266 1 84.31 773 ASN A C 1
ATOM 6346 O O . ASN A 1 773 ? -2.371 21.375 -15.57 1 84.31 773 ASN A O 1
ATOM 6350 N N . LYS A 1 774 ? -2.209 23.5 -16.312 1 80.44 774 LYS A N 1
ATOM 6351 C CA . LYS A 1 774 ? -0.797 23.688 -15.977 1 80.44 774 LYS A CA 1
ATOM 6352 C C . LYS A 1 774 ? -0.625 24.25 -14.57 1 80.44 774 LYS A C 1
ATOM 6354 O O . LYS A 1 774 ? -1.523 24.906 -14.047 1 80.44 774 LYS A O 1
ATOM 6359 N N . PRO A 1 775 ? 0.485 23.984 -14.062 1 80.88 775 PRO A N 1
ATOM 6360 C CA . PRO A 1 775 ? 0.835 24.547 -12.758 1 80.88 775 PRO A CA 1
ATOM 6361 C C . PRO A 1 775 ? 0.777 26.078 -12.742 1 80.88 775 PRO A C 1
ATOM 6363 O O . PRO A 1 775 ? 0.658 26.688 -11.672 1 80.88 775 PRO A O 1
ATOM 6366 N N . SER A 1 776 ? 0.778 26.641 -13.922 1 74.19 776 SER A N 1
ATOM 6367 C CA . SER A 1 776 ? 0.785 28.109 -14 1 74.19 776 SER A CA 1
ATOM 6368 C C . SER A 1 776 ? -0.542 28.688 -13.531 1 74.19 776 SER A C 1
ATOM 6370 O O . SER A 1 776 ? -0.641 29.891 -13.273 1 74.19 776 SER A O 1
ATOM 6372 N N . ASN A 1 777 ? -1.505 27.812 -13.391 1 77.75 777 ASN A N 1
ATOM 6373 C CA . ASN A 1 777 ? -2.789 28.281 -12.867 1 77.75 777 ASN A CA 1
ATOM 6374 C C . ASN A 1 777 ? -2.752 28.438 -11.352 1 77.75 777 ASN A C 1
ATOM 6376 O O . ASN A 1 777 ? -3.697 28.953 -10.75 1 77.75 777 ASN A O 1
ATOM 6380 N N . PHE A 1 778 ? -1.655 28.141 -10.844 1 84.31 778 PHE A N 1
ATOM 6381 C CA . PHE A 1 778 ? -1.428 28.281 -9.414 1 84.31 778 PHE A CA 1
ATOM 6382 C C . PHE A 1 778 ? -1.188 29.734 -9.047 1 84.31 778 PHE A C 1
ATOM 6384 O O . PHE A 1 778 ? -0.462 30.453 -9.75 1 84.31 778 PHE A O 1
ATOM 6391 N N . ASP A 1 779 ? -1.838 30.234 -8.039 1 81.38 779 ASP A N 1
ATOM 6392 C CA . ASP A 1 779 ? -1.482 31.594 -7.617 1 81.38 779 ASP A CA 1
ATOM 6393 C C . ASP A 1 779 ? -1.16 31.625 -6.125 1 81.38 779 ASP A C 1
ATOM 6395 O O . ASP A 1 779 ? -0.579 32.594 -5.637 1 81.38 779 ASP A O 1
ATOM 6399 N N . GLY A 1 780 ? -1.485 30.594 -5.34 1 78.06 780 GLY A N 1
ATOM 6400 C CA . GLY A 1 780 ? -1.069 30.438 -3.955 1 78.06 780 GLY A CA 1
ATOM 6401 C C . GLY A 1 780 ? -1.727 31.422 -3.02 1 78.06 780 GLY A C 1
ATOM 6402 O O . GLY A 1 780 ? -1.305 31.578 -1.87 1 78.06 780 GLY A O 1
ATOM 6403 N N . LYS A 1 781 ? -2.773 32.156 -3.391 1 77.31 781 LYS A N 1
ATOM 6404 C CA . LYS A 1 781 ? -3.34 33.25 -2.59 1 77.31 781 LYS A CA 1
ATOM 6405 C C . LYS A 1 781 ? -4.594 32.781 -1.854 1 77.31 781 LYS A C 1
ATOM 6407 O O . LYS A 1 781 ? -5.336 31.922 -2.354 1 77.31 781 LYS A O 1
ATOM 6412 N N . ILE A 1 782 ? -4.613 33.219 -0.626 1 80.44 782 ILE A N 1
ATOM 6413 C CA . ILE A 1 782 ? -5.855 33.156 0.136 1 80.44 782 ILE A CA 1
ATOM 6414 C C . ILE A 1 782 ? -6.594 34.469 0.047 1 80.44 782 ILE A C 1
ATOM 6416 O O . ILE A 1 782 ? -6.023 35.531 0.341 1 80.44 782 ILE A O 1
ATOM 6420 N N . LYS A 1 783 ? -7.875 34.406 -0.375 1 84.56 783 LYS A N 1
ATOM 6421 C CA . LYS A 1 783 ? -8.617 35.656 -0.59 1 84.56 783 LYS A CA 1
ATOM 6422 C C . LYS A 1 783 ? -9.914 35.656 0.217 1 84.56 783 LYS A C 1
ATOM 6424 O O . LYS A 1 783 ? -10.547 34.625 0.392 1 84.56 783 LYS A O 1
ATOM 6429 N N . PRO A 1 784 ? -10.188 36.844 0.689 1 89.56 784 PRO A N 1
ATOM 6430 C CA . PRO A 1 784 ? -11.516 36.938 1.301 1 89.56 784 PRO A CA 1
ATOM 6431 C C . PRO A 1 784 ? -12.641 36.594 0.33 1 89.56 784 PRO A C 1
ATOM 6433 O O . PRO A 1 784 ? -12.516 36.812 -0.875 1 89.56 784 PRO A O 1
ATOM 6436 N N . ILE A 1 785 ? -13.703 36.062 0.953 1 89 785 ILE A N 1
ATOM 6437 C CA . ILE A 1 785 ? -14.859 35.719 0.123 1 89 785 ILE A CA 1
ATOM 6438 C C . ILE A 1 785 ? -15.594 37 -0.27 1 89 785 ILE A C 1
ATOM 6440 O O . ILE A 1 785 ? -15.891 37.844 0.582 1 89 785 ILE A O 1
ATOM 6444 N N . ASP A 1 786 ? -15.75 37.375 -1.551 1 73.75 786 ASP A N 1
ATOM 6445 C CA . ASP A 1 786 ? -16.5 38.531 -2.004 1 73.75 786 ASP A CA 1
ATOM 6446 C C . ASP A 1 786 ? -17.969 38.188 -2.236 1 73.75 786 ASP A C 1
ATOM 6448 O O . ASP A 1 786 ? -18.297 37.062 -2.605 1 73.75 786 ASP A O 1
ATOM 6452 N N . MET B 1 1 ? -24.562 36.562 -103.375 1 24.89 1 MET B N 1
ATOM 6453 C CA . MET B 1 1 ? -23.547 36.156 -102.375 1 24.89 1 MET B CA 1
ATOM 6454 C C . MET B 1 1 ? -24.188 35.562 -101.125 1 24.89 1 MET B C 1
ATOM 6456 O O . MET B 1 1 ? -24.844 36.25 -100.375 1 24.89 1 MET B O 1
ATOM 6460 N N . SER B 1 2 ? -24.516 34.344 -100.875 1 32.62 2 SER B N 1
ATOM 6461 C CA . SER B 1 2 ? -25.516 33.312 -100.562 1 32.62 2 SER B CA 1
ATOM 6462 C C . SER B 1 2 ? -25.312 32.812 -99.125 1 32.62 2 SER B C 1
ATOM 6464 O O . SER B 1 2 ? -26.266 32.344 -98.5 1 32.62 2 SER B O 1
ATOM 6466 N N . SER B 1 3 ? -23.875 32.469 -98.625 1 31.33 3 SER B N 1
ATOM 6467 C CA . SER B 1 3 ? -23.031 31.578 -97.875 1 31.33 3 SER B CA 1
ATOM 6468 C C . SER B 1 3 ? -23.156 31.844 -96.375 1 31.33 3 SER B C 1
ATOM 6470 O O . SER B 1 3 ? -23.562 32.938 -95.938 1 31.33 3 SER B O 1
ATOM 6472 N N . LYS B 1 4 ? -22.094 31 -95.625 1 34 4 LYS B N 1
ATOM 6473 C CA . LYS B 1 4 ? -21.25 30.094 -94.875 1 34 4 LYS B CA 1
ATOM 6474 C C . LYS B 1 4 ? -20.453 30.859 -93.812 1 34 4 LYS B C 1
ATOM 6476 O O . LYS B 1 4 ? -19.875 30.266 -92.938 1 34 4 LYS B O 1
ATOM 6481 N N . GLU B 1 5 ? -20.328 32.125 -93.875 1 34.59 5 GLU B N 1
ATOM 6482 C CA . GLU B 1 5 ? -19.344 32.688 -93 1 34.59 5 GLU B CA 1
ATOM 6483 C C . GLU B 1 5 ? -19.969 32.906 -91.625 1 34.59 5 GLU B C 1
ATOM 6485 O O . GLU B 1 5 ? -19.25 33.094 -90.625 1 34.59 5 GLU B O 1
ATOM 6490 N N . LYS B 1 6 ? -21.375 33.031 -91.562 1 39.88 6 LYS B N 1
ATOM 6491 C CA . LYS B 1 6 ? -21.906 33.406 -90.25 1 39.88 6 LYS B CA 1
ATOM 6492 C C . LYS B 1 6 ? -22.094 32.156 -89.375 1 39.88 6 LYS B C 1
ATOM 6494 O O . LYS B 1 6 ? -22.062 32.281 -88.188 1 39.88 6 LYS B O 1
ATOM 6499 N N . LYS B 1 7 ? -22.375 31.047 -90.062 1 40.06 7 LYS B N 1
ATOM 6500 C CA . LYS B 1 7 ? -22.578 29.859 -89.25 1 40.06 7 LYS B CA 1
ATOM 6501 C C . LYS B 1 7 ? -21.266 29.375 -88.625 1 40.06 7 LYS B C 1
ATOM 6503 O O . LYS B 1 7 ? -21.266 28.516 -87.75 1 40.06 7 LYS B O 1
ATOM 6508 N N . LYS B 1 8 ? -20.156 29.641 -89.312 1 39.69 8 LYS B N 1
ATOM 6509 C CA . LYS B 1 8 ? -18.875 29.156 -88.812 1 39.69 8 LYS B CA 1
ATOM 6510 C C . LYS B 1 8 ? -18.406 29.984 -87.625 1 39.69 8 LYS B C 1
ATOM 6512 O O . LYS B 1 8 ? -17.719 29.469 -86.75 1 39.69 8 LYS B O 1
ATOM 6517 N N . ALA B 1 9 ? -18.891 31.156 -87.688 1 49.91 9 ALA B N 1
ATOM 6518 C CA . ALA B 1 9 ? -18.453 31.984 -86.562 1 49.91 9 ALA B CA 1
ATOM 6519 C C . ALA B 1 9 ? -19.156 31.562 -85.25 1 49.91 9 ALA B C 1
ATOM 6521 O O . ALA B 1 9 ? -18.531 31.516 -84.188 1 49.91 9 ALA B O 1
ATOM 6522 N N . SER B 1 10 ? -20.391 31.188 -85.438 1 50.28 10 SER B N 1
ATOM 6523 C CA . SER B 1 10 ? -21.156 30.828 -84.25 1 50.28 10 SER B CA 1
ATOM 6524 C C . SER B 1 10 ? -20.734 29.484 -83.688 1 50.28 10 SER B C 1
ATOM 6526 O O . SER B 1 10 ? -20.703 29.297 -82.438 1 50.28 10 SER B O 1
ATOM 6528 N N . ARG B 1 11 ? -20.375 28.703 -84.562 1 53.44 11 ARG B N 1
ATOM 6529 C CA . ARG B 1 11 ? -19.922 27.375 -84.125 1 53.44 11 ARG B CA 1
ATOM 6530 C C . ARG B 1 11 ? -18.547 27.469 -83.438 1 53.44 11 ARG B C 1
ATOM 6532 O O . ARG B 1 11 ? -18.266 26.734 -82.5 1 53.44 11 ARG B O 1
ATOM 6539 N N . GLN B 1 12 ? -17.797 28.391 -84.062 1 54.94 12 GLN B N 1
ATOM 6540 C CA . GLN B 1 12 ? -16.453 28.547 -83.5 1 54.94 12 GLN B CA 1
ATOM 6541 C C . GLN B 1 12 ? -16.516 29.141 -82.125 1 54.94 12 GLN B C 1
ATOM 6543 O O . GLN B 1 12 ? -15.742 28.766 -81.25 1 54.94 12 GLN B O 1
ATOM 6548 N N . ASP B 1 13 ? -17.484 29.969 -81.875 1 55.59 13 ASP B N 1
ATOM 6549 C CA . ASP B 1 13 ? -17.625 30.578 -80.562 1 55.59 13 ASP B CA 1
ATOM 6550 C C . ASP B 1 13 ? -18.141 29.578 -79.562 1 55.59 13 ASP B C 1
ATOM 6552 O O . ASP B 1 13 ? -17.719 29.594 -78.375 1 55.59 13 ASP B O 1
ATOM 6556 N N . LYS B 1 14 ? -18.938 28.719 -80.062 1 60.84 14 LYS B N 1
ATOM 6557 C CA . LYS B 1 14 ? -19.453 27.688 -79.125 1 60.84 14 LYS B CA 1
ATOM 6558 C C . LYS B 1 14 ? -18.359 26.672 -78.812 1 60.84 14 LYS B C 1
ATOM 6560 O O . LYS B 1 14 ? -18.25 26.219 -77.688 1 60.84 14 LYS B O 1
ATOM 6565 N N . LYS B 1 15 ? -17.609 26.391 -79.812 1 60.09 15 LYS B N 1
ATOM 6566 C CA . LYS B 1 15 ? -16.5 25.484 -79.562 1 60.09 15 LYS B CA 1
ATOM 6567 C C . LYS B 1 15 ? -15.484 26.078 -78.625 1 60.09 15 LYS B C 1
ATOM 6569 O O . LYS B 1 15 ? -14.977 25.391 -77.75 1 60.09 15 LYS B O 1
ATOM 6574 N N . LEU B 1 16 ? -15.336 27.391 -78.812 1 62 16 LEU B N 1
ATOM 6575 C CA . LEU B 1 16 ? -14.414 28.078 -77.938 1 62 16 LEU B CA 1
ATOM 6576 C C . LEU B 1 16 ? -14.992 28.156 -76.562 1 62 16 LEU B C 1
ATOM 6578 O O . LEU B 1 16 ? -14.25 28.031 -75.562 1 62 16 LEU B O 1
ATOM 6582 N N . LEU B 1 17 ? -16.25 28.266 -76.5 1 63.09 17 LEU B N 1
ATOM 6583 C CA . LEU B 1 17 ? -16.953 28.281 -75.25 1 63.09 17 LEU B CA 1
ATOM 6584 C C . LEU B 1 17 ? -16.859 26.922 -74.562 1 63.09 17 LEU B C 1
ATOM 6586 O O . LEU B 1 17 ? -16.609 26.844 -73.312 1 63.09 17 LEU B O 1
ATOM 6590 N N . TRP B 1 18 ? -17.016 25.922 -75.375 1 68.12 18 TRP B N 1
ATOM 6591 C CA . TRP B 1 18 ? -16.938 24.578 -74.812 1 68.12 18 TRP B CA 1
ATOM 6592 C C . TRP B 1 18 ? -15.508 24.25 -74.375 1 68.12 18 TRP B C 1
ATOM 6594 O O . TRP B 1 18 ? -15.305 23.594 -73.375 1 68.12 18 TRP B O 1
ATOM 6604 N N . ILE B 1 19 ? -14.547 24.75 -75.062 1 67.12 19 ILE B N 1
ATOM 6605 C CA . ILE B 1 19 ? -13.148 24.562 -74.75 1 67.12 19 ILE B CA 1
ATOM 6606 C C . ILE B 1 19 ? -12.836 25.312 -73.438 1 67.12 19 ILE B C 1
ATOM 6608 O O . ILE B 1 19 ? -12.148 24.797 -72.562 1 67.12 19 ILE B O 1
ATOM 6612 N N . ARG B 1 20 ? -13.469 26.453 -73.312 1 64.19 20 ARG B N 1
ATOM 6613 C CA . ARG B 1 20 ? -13.266 27.25 -72.125 1 64.19 20 ARG B CA 1
ATOM 6614 C C . ARG B 1 20 ? -13.938 26.594 -70.938 1 64.19 20 ARG B C 1
ATOM 6616 O O . ARG B 1 20 ? -13.367 26.547 -69.812 1 64.19 20 ARG B O 1
ATOM 6623 N N . ILE B 1 21 ? -15.062 26.125 -71.188 1 69.06 21 ILE B N 1
ATOM 6624 C CA . ILE B 1 21 ? -15.773 25.422 -70.125 1 69.06 21 ILE B CA 1
ATOM 6625 C C . ILE B 1 21 ? -15.031 24.125 -69.75 1 69.06 21 ILE B C 1
ATOM 6627 O O . ILE B 1 21 ? -14.906 23.781 -68.625 1 69.06 21 ILE B O 1
ATOM 6631 N N . GLY B 1 22 ? -14.562 23.516 -70.875 1 66.81 22 GLY B N 1
ATOM 6632 C CA . GLY B 1 22 ? -13.758 22.328 -70.688 1 66.81 22 GLY B CA 1
ATOM 6633 C C . GLY B 1 22 ? -12.492 22.594 -69.875 1 66.81 22 GLY B C 1
ATOM 6634 O O . GLY B 1 22 ? -12.156 21.844 -68.938 1 66.81 22 GLY B O 1
ATOM 6635 N N . PHE B 1 23 ? -11.906 23.672 -70.25 1 69.38 23 PHE B N 1
ATOM 6636 C CA . PHE B 1 23 ? -10.688 24.062 -69.5 1 69.38 23 PHE B CA 1
ATOM 6637 C C . PHE B 1 23 ? -11 24.422 -68.062 1 69.38 23 PHE B C 1
ATOM 6639 O O . PHE B 1 23 ? -10.242 24.062 -67.188 1 69.38 23 PHE B O 1
ATOM 6646 N N . LEU B 1 24 ? -12.086 25.125 -67.938 1 66.94 24 LEU B N 1
ATOM 6647 C CA . LEU B 1 24 ? -12.492 25.5 -66.562 1 66.94 24 LEU B CA 1
ATOM 6648 C C . LEU B 1 24 ? -12.875 24.281 -65.75 1 66.94 24 LEU B C 1
ATOM 6650 O O . LEU B 1 24 ? -12.539 24.188 -64.562 1 66.94 24 LEU B O 1
ATOM 6654 N N . THR B 1 25 ? -13.5 23.375 -66.438 1 70.94 25 THR B N 1
ATOM 6655 C CA . THR B 1 25 ? -13.898 22.141 -65.75 1 70.94 25 THR B CA 1
ATOM 6656 C C . THR B 1 25 ? -12.68 21.297 -65.375 1 70.94 25 THR B C 1
ATOM 6658 O O . THR B 1 25 ? -12.602 20.75 -64.312 1 70.94 25 THR B O 1
ATOM 6661 N N . VAL B 1 26 ? -11.758 21.234 -66.25 1 70.56 26 VAL B N 1
ATOM 6662 C CA . VAL B 1 26 ? -10.539 20.484 -66 1 70.56 26 VAL B CA 1
ATOM 6663 C C . VAL B 1 26 ? -9.734 21.156 -64.938 1 70.56 26 VAL B C 1
ATOM 6665 O O . VAL B 1 26 ? -9.18 20.469 -64.062 1 70.56 26 VAL B O 1
ATOM 6668 N N . THR B 1 27 ? -9.68 22.453 -65 1 67.62 27 THR B N 1
ATOM 6669 C CA . THR B 1 27 ? -8.977 23.188 -63.938 1 67.62 27 THR B CA 1
ATOM 6670 C C . THR B 1 27 ? -9.672 23.016 -62.594 1 67.62 27 THR B C 1
ATOM 6672 O O . THR B 1 27 ? -9.016 22.844 -61.562 1 67.62 27 THR B O 1
ATOM 6675 N N . PHE B 1 28 ? -10.984 22.984 -62.656 1 67.69 28 PHE B N 1
ATOM 6676 C CA . PHE B 1 28 ? -11.742 22.766 -61.438 1 67.69 28 PHE B CA 1
ATOM 6677 C C . PHE B 1 28 ? -11.523 21.375 -60.906 1 67.69 28 PHE B C 1
ATOM 6679 O O . PHE B 1 28 ? -11.359 21.188 -59.688 1 67.69 28 PHE B O 1
ATOM 6686 N N . ILE B 1 29 ? -11.508 20.438 -61.75 1 70.69 29 ILE B N 1
ATOM 6687 C CA . ILE B 1 29 ? -11.273 19.047 -61.344 1 70.69 29 ILE B CA 1
ATOM 6688 C C . ILE B 1 29 ? -9.844 18.891 -60.844 1 70.69 29 ILE B C 1
ATOM 6690 O O . ILE B 1 29 ? -9.609 18.234 -59.812 1 70.69 29 ILE B O 1
ATOM 6694 N N . ALA B 1 30 ? -8.945 19.547 -61.531 1 68.75 30 ALA B N 1
ATOM 6695 C CA . ALA B 1 30 ? -7.547 19.484 -61.094 1 68.75 30 ALA B CA 1
ATOM 6696 C C . ALA B 1 30 ? -7.363 20.156 -59.719 1 68.75 30 ALA B C 1
ATOM 6698 O O . ALA B 1 30 ? -6.656 19.625 -58.875 1 68.75 30 ALA B O 1
ATOM 6699 N N . LEU B 1 31 ? -8.016 21.25 -59.531 1 68 31 LEU B N 1
ATOM 6700 C CA . LEU B 1 31 ? -7.93 21.938 -58.25 1 68 31 LEU B CA 1
ATOM 6701 C C . LEU B 1 31 ? -8.641 21.141 -57.156 1 68 31 LEU B C 1
ATOM 6703 O O . LEU B 1 31 ? -8.172 21.094 -56.031 1 68 31 LEU B O 1
ATOM 6707 N N . PHE B 1 32 ? -9.727 20.516 -57.531 1 67.56 32 PHE B N 1
ATOM 6708 C CA . PHE B 1 32 ? -10.43 19.641 -56.625 1 67.56 32 PHE B CA 1
ATOM 6709 C C . PHE B 1 32 ? -9.57 18.438 -56.219 1 67.56 32 PHE B C 1
ATOM 6711 O O . PHE B 1 32 ? -9.469 18.094 -55.062 1 67.56 32 PHE B O 1
ATOM 6718 N N . LEU B 1 33 ? -8.977 17.891 -57.188 1 69.44 33 LEU B N 1
ATOM 6719 C CA . LEU B 1 33 ? -8.102 16.75 -56.938 1 69.44 33 LEU B CA 1
ATOM 6720 C C . LEU B 1 33 ? -6.883 17.172 -56.094 1 69.44 33 LEU B C 1
ATOM 6722 O O . LEU B 1 33 ? -6.453 16.453 -55.219 1 69.44 33 LEU B O 1
ATOM 6726 N N . LEU B 1 34 ? -6.391 18.297 -56.438 1 66.25 34 LEU B N 1
ATOM 6727 C CA . LEU B 1 34 ? -5.27 18.828 -55.656 1 66.25 34 LEU B CA 1
ATOM 6728 C C . LEU B 1 34 ? -5.688 19.125 -54.219 1 66.25 34 LEU B C 1
ATOM 6730 O O . LEU B 1 34 ? -4.945 18.828 -53.281 1 66.25 34 LEU B O 1
ATOM 6734 N N . SER B 1 35 ? -6.832 19.625 -54.031 1 64.19 35 SER B N 1
ATOM 6735 C CA . SER B 1 35 ? -7.355 19.875 -52.719 1 64.19 35 SER B CA 1
ATOM 6736 C C . SER B 1 35 ? -7.582 18.578 -51.938 1 64.19 35 SER B C 1
ATOM 6738 O O . SER B 1 35 ? -7.305 18.484 -50.75 1 64.19 35 SER B O 1
ATOM 6740 N N . CYS B 1 36 ? -8.031 17.625 -52.625 1 65.19 36 CYS B N 1
ATOM 6741 C CA . CYS B 1 36 ? -8.211 16.312 -52 1 65.19 36 CYS B CA 1
ATOM 6742 C C . CYS B 1 36 ? -6.871 15.695 -51.625 1 65.19 36 CYS B C 1
ATOM 6744 O O . CYS B 1 36 ? -6.738 15.117 -50.531 1 65.19 36 CYS B O 1
ATOM 6746 N N . VAL B 1 37 ? -5.93 15.797 -52.469 1 62.28 37 VAL B N 1
ATOM 6747 C CA . VAL B 1 37 ? -4.594 15.281 -52.188 1 62.28 37 VAL B CA 1
ATOM 6748 C C . VAL B 1 37 ? -3.99 16.047 -51.031 1 62.28 37 VAL B C 1
ATOM 6750 O O . VAL B 1 37 ? -3.385 15.453 -50.125 1 62.28 37 VAL B O 1
ATOM 6753 N N . VAL B 1 38 ? -4.148 17.297 -51 1 59.66 38 VAL B N 1
ATOM 6754 C CA . VAL B 1 38 ? -3.648 18.109 -49.906 1 59.66 38 VAL B CA 1
ATOM 6755 C C . VAL B 1 38 ? -4.383 17.734 -48.625 1 59.66 38 VAL B C 1
ATOM 6757 O O . VAL B 1 38 ? -3.76 17.562 -47.562 1 59.66 38 VAL B O 1
ATOM 6760 N N . LEU B 1 39 ? -5.609 17.516 -48.719 1 57.59 39 LEU B N 1
ATOM 6761 C CA . LEU B 1 39 ? -6.391 17.109 -47.562 1 57.59 39 LEU B CA 1
ATOM 6762 C C . LEU B 1 39 ? -5.977 15.727 -47.062 1 57.59 39 LEU B C 1
ATOM 6764 O O . LEU B 1 39 ? -5.852 15.492 -45.875 1 57.59 39 LEU B O 1
ATOM 6768 N N . LEU B 1 40 ? -5.848 14.906 -48 1 57.53 40 LEU B N 1
ATOM 6769 C CA . LEU B 1 40 ? -5.402 13.562 -47.656 1 57.53 40 LEU B CA 1
ATOM 6770 C C . LEU B 1 40 ? -3.975 13.586 -47.094 1 57.53 40 LEU B C 1
ATOM 6772 O O . LEU B 1 40 ? -3.652 12.867 -46.156 1 57.53 40 LEU B O 1
ATOM 6776 N N . SER B 1 41 ? -3.152 14.305 -47.75 1 55.56 41 SER B N 1
ATOM 6777 C CA . SER B 1 41 ? -1.787 14.461 -47.281 1 55.56 41 SER B CA 1
ATOM 6778 C C . SER B 1 41 ? -1.767 15.125 -45.906 1 55.56 41 SER B C 1
ATOM 6780 O O . SER B 1 41 ? -1.012 14.719 -45 1 55.56 41 SER B O 1
ATOM 6782 N N . VAL B 1 42 ? -2.521 16.078 -45.75 1 52.28 42 VAL B N 1
ATOM 6783 C CA . VAL B 1 42 ? -2.639 16.719 -44.438 1 52.28 42 VAL B CA 1
ATOM 6784 C C . VAL B 1 42 ? -3.213 15.734 -43.406 1 52.28 42 VAL B C 1
ATOM 6786 O O . VAL B 1 42 ? -2.762 15.68 -42.281 1 52.28 42 VAL B O 1
ATOM 6789 N N . TYR B 1 43 ? -4.133 15.008 -43.938 1 49.75 43 TYR B N 1
ATOM 6790 C CA . TYR B 1 43 ? -4.695 13.969 -43.062 1 49.75 43 TYR B CA 1
ATOM 6791 C C . TYR B 1 43 ? -3.633 12.938 -42.688 1 49.75 43 TYR B C 1
ATOM 6793 O O . TYR B 1 43 ? -3.551 12.516 -41.531 1 49.75 43 TYR B O 1
ATOM 6801 N N . GLN B 1 44 ? -3.059 12.438 -43.688 1 50.25 44 GLN B N 1
ATOM 6802 C CA . GLN B 1 44 ? -1.983 11.477 -43.438 1 50.25 44 GLN B CA 1
ATOM 6803 C C . GLN B 1 44 ? -0.862 12.109 -42.625 1 50.25 44 GLN B C 1
ATOM 6805 O O . GLN B 1 44 ? -0.312 11.477 -41.719 1 50.25 44 GLN B O 1
ATOM 6810 N N . ILE B 1 45 ? -0.434 13.188 -43.031 1 49.88 45 ILE B N 1
ATOM 6811 C CA . ILE B 1 45 ? 0.584 13.906 -42.281 1 49.88 45 ILE B CA 1
ATOM 6812 C C . ILE B 1 45 ? 0.069 14.211 -40.875 1 49.88 45 ILE B C 1
ATOM 6814 O O . ILE B 1 45 ? 0.804 14.07 -39.906 1 49.88 45 ILE B O 1
ATOM 6818 N N . ARG B 1 46 ? -1.091 14.602 -40.781 1 44.88 46 ARG B N 1
ATOM 6819 C CA . ARG B 1 46 ? -1.72 14.914 -39.5 1 44.88 46 ARG B CA 1
ATOM 6820 C C . ARG B 1 46 ? -1.937 13.648 -38.688 1 44.88 46 ARG B C 1
ATOM 6822 O O . ARG B 1 46 ? -1.803 13.672 -37.438 1 44.88 46 ARG B O 1
ATOM 6829 N N . GLY B 1 47 ? -2.453 12.648 -39.312 1 49.28 47 GLY B N 1
ATOM 6830 C CA . GLY B 1 47 ? -2.518 11.359 -38.625 1 49.28 47 GLY B CA 1
ATOM 6831 C C . GLY B 1 47 ? -1.19 10.938 -38.031 1 49.28 47 GLY B C 1
ATOM 6832 O O . GLY B 1 47 ? -1.146 10.398 -36.906 1 49.28 47 GLY B O 1
ATOM 6833 N N . LYS B 1 48 ? -0.198 10.953 -38.875 1 52.59 48 LYS B N 1
ATOM 6834 C CA . LYS B 1 48 ? 1.173 10.734 -38.438 1 52.59 48 LYS B CA 1
ATOM 6835 C C . LYS B 1 48 ? 1.625 11.836 -37.469 1 52.59 48 LYS B C 1
ATOM 6837 O O . LYS B 1 48 ? 2.445 11.602 -36.594 1 52.59 48 LYS B O 1
ATOM 6842 N N . LEU B 1 49 ? 1.043 12.961 -37.531 1 54.94 49 LEU B N 1
ATOM 6843 C CA . LEU B 1 49 ? 1.511 14.164 -36.875 1 54.94 49 LEU B CA 1
ATOM 6844 C C . LEU B 1 49 ? 1.084 14.164 -35.406 1 54.94 49 LEU B C 1
ATOM 6846 O O . LEU B 1 49 ? 1.738 14.781 -34.562 1 54.94 49 LEU B O 1
ATOM 6850 N N . TYR B 1 50 ? 0.128 13.281 -34.875 1 74.56 50 TYR B N 1
ATOM 6851 C CA . TYR B 1 50 ? -0.217 13.484 -33.469 1 74.56 50 TYR B CA 1
ATOM 6852 C C . TYR B 1 50 ? -0.003 12.211 -32.656 1 74.56 50 TYR B C 1
ATOM 6854 O O . TYR B 1 50 ? -0.698 11.977 -31.672 1 74.56 50 TYR B O 1
ATOM 6862 N N . VAL B 1 51 ? 0.899 11.453 -33.219 1 84.44 51 VAL B N 1
ATOM 6863 C CA . VAL B 1 51 ? 1.174 10.242 -32.469 1 84.44 51 VAL B CA 1
ATOM 6864 C C . VAL B 1 51 ? 2.34 10.477 -31.516 1 84.44 51 VAL B C 1
ATOM 6866 O O . VAL B 1 51 ? 3.332 11.109 -31.875 1 84.44 51 VAL B O 1
ATOM 6869 N N . CYS B 1 52 ? 2.189 9.922 -30.328 1 90.69 52 CYS B N 1
ATOM 6870 C CA . CYS B 1 52 ? 3.23 10.094 -29.328 1 90.69 52 CYS B CA 1
ATOM 6871 C C . CYS B 1 52 ? 4.531 9.43 -29.766 1 90.69 52 CYS B C 1
ATOM 6873 O O . CYS B 1 52 ? 4.512 8.422 -30.469 1 90.69 52 CYS B O 1
ATOM 6875 N N . ASP B 1 53 ? 5.629 10.008 -29.344 1 89.5 53 ASP B N 1
ATOM 6876 C CA . ASP B 1 53 ? 6.953 9.438 -29.594 1 89.5 53 ASP B CA 1
ATOM 6877 C C . ASP B 1 53 ? 7.09 8.062 -28.953 1 89.5 53 ASP B C 1
ATOM 6879 O O . ASP B 1 53 ? 6.324 7.715 -28.047 1 89.5 53 ASP B O 1
ATOM 6883 N N . LEU B 1 54 ? 7.961 7.301 -29.469 1 90.62 54 LEU B N 1
ATOM 6884 C CA . LEU B 1 54 ? 8.18 5.977 -28.891 1 90.62 54 LEU B CA 1
ATOM 6885 C C . LEU B 1 54 ? 9.141 6.047 -27.719 1 90.62 54 LEU B C 1
ATOM 6887 O O . LEU B 1 54 ? 9.141 5.164 -26.859 1 90.62 54 LEU B O 1
ATOM 6891 N N . GLY B 1 55 ? 9.961 7.062 -27.688 1 92.75 55 GLY B N 1
ATOM 6892 C CA . GLY B 1 55 ? 10.938 7.191 -26.625 1 92.75 55 GLY B CA 1
ATOM 6893 C C . GLY B 1 55 ? 12.219 6.426 -26.891 1 92.75 55 GLY B C 1
ATOM 6894 O O . GLY B 1 55 ? 12.648 6.309 -28.031 1 92.75 55 GLY B O 1
ATOM 6895 N N . TYR B 1 56 ? 12.945 5.988 -25.859 1 93.19 56 TYR B N 1
ATOM 6896 C CA . TYR B 1 56 ? 14.211 5.277 -25.969 1 93.19 56 TYR B CA 1
ATOM 6897 C C . TYR B 1 56 ? 14.031 3.926 -26.641 1 93.19 56 TYR B C 1
ATOM 6899 O O . TYR B 1 56 ? 12.938 3.363 -26.641 1 93.19 56 TYR B O 1
ATOM 6907 N N . PRO B 1 57 ? 15.086 3.367 -27.172 1 91.06 57 PRO B N 1
ATOM 6908 C CA . PRO B 1 57 ? 14.961 2.17 -28 1 91.06 57 PRO B CA 1
ATOM 6909 C C . PRO B 1 57 ? 14.648 0.914 -27.203 1 91.06 57 PRO B C 1
ATOM 6911 O O . PRO B 1 57 ? 15.047 0.805 -26.031 1 91.06 57 PRO B O 1
ATOM 6914 N N . VAL B 1 58 ? 14.008 0.055 -27.781 1 94.12 58 VAL B N 1
ATOM 6915 C CA . VAL B 1 58 ? 13.758 -1.318 -27.359 1 94.12 58 VAL B CA 1
ATOM 6916 C C . VAL B 1 58 ? 14.359 -2.291 -28.359 1 94.12 58 VAL B C 1
ATOM 6918 O O . VAL B 1 58 ? 13.82 -2.48 -29.453 1 94.12 58 VAL B O 1
ATOM 6921 N N . ASN B 1 59 ? 15.469 -2.879 -27.953 1 95.12 59 ASN B N 1
ATOM 6922 C CA . ASN B 1 59 ? 16.156 -3.816 -28.828 1 95.12 59 ASN B CA 1
ATOM 6923 C C . ASN B 1 59 ? 15.914 -5.262 -28.406 1 95.12 59 ASN B C 1
ATOM 6925 O O . ASN B 1 59 ? 15.969 -5.586 -27.219 1 95.12 59 ASN B O 1
ATOM 6929 N N . PRO B 1 60 ? 15.617 -6.086 -29.312 1 92.19 60 PRO B N 1
ATOM 6930 C CA . PRO B 1 60 ? 15.422 -7.492 -28.953 1 92.19 60 PRO B CA 1
ATOM 6931 C C . PRO B 1 60 ? 16.703 -8.172 -28.484 1 92.19 60 PRO B C 1
ATOM 6933 O O . PRO B 1 60 ? 17.797 -7.633 -28.688 1 92.19 60 PRO B O 1
ATOM 6936 N N . ARG B 1 61 ? 16.531 -9.281 -27.953 1 91.5 61 ARG B N 1
ATOM 6937 C CA . ARG B 1 61 ? 17.656 -10.07 -27.453 1 91.5 61 ARG B CA 1
ATOM 6938 C C . ARG B 1 61 ? 18.562 -10.523 -28.609 1 91.5 61 ARG B C 1
ATOM 6940 O O . ARG B 1 61 ? 18.062 -10.922 -29.656 1 91.5 61 ARG B O 1
ATOM 6947 N N . ASP B 1 62 ? 19.828 -10.367 -28.391 1 90.88 62 ASP B N 1
ATOM 6948 C CA . ASP B 1 62 ? 20.781 -10.953 -29.312 1 90.88 62 ASP B CA 1
ATOM 6949 C C . ASP B 1 62 ? 20.969 -12.445 -29.062 1 90.88 62 ASP B C 1
ATOM 6951 O O . ASP B 1 62 ? 21.719 -12.836 -28.172 1 90.88 62 ASP B O 1
ATOM 6955 N N . LYS B 1 63 ? 20.453 -13.258 -29.875 1 90.38 63 LYS B N 1
ATOM 6956 C CA . LYS B 1 63 ? 20.453 -14.703 -29.656 1 90.38 63 LYS B CA 1
ATOM 6957 C C . LYS B 1 63 ? 21.797 -15.32 -30.062 1 90.38 63 LYS B C 1
ATOM 6959 O O . LYS B 1 63 ? 22.094 -16.453 -29.703 1 90.38 63 LYS B O 1
ATOM 6964 N N . ASN B 1 64 ? 22.625 -14.594 -30.688 1 91.88 64 ASN B N 1
ATOM 6965 C CA . ASN B 1 64 ? 23.922 -15.094 -31.094 1 91.88 64 ASN B CA 1
ATOM 6966 C C . ASN B 1 64 ? 24.984 -14.836 -30.031 1 91.88 64 ASN B C 1
ATOM 6968 O O . ASN B 1 64 ? 26.016 -15.523 -29.984 1 91.88 64 ASN B O 1
ATOM 6972 N N . LYS B 1 65 ? 24.719 -13.906 -29.219 1 92.06 65 LYS B N 1
ATOM 6973 C CA . LYS B 1 65 ? 25.641 -13.602 -28.125 1 92.06 65 LYS B CA 1
ATOM 6974 C C . LYS B 1 65 ? 24.875 -13.398 -26.812 1 92.06 65 LYS B C 1
ATOM 6976 O O . LYS B 1 65 ? 24.906 -12.312 -26.234 1 92.06 65 LYS B O 1
ATOM 6981 N N . PRO B 1 66 ? 24.391 -14.438 -26.312 1 95.31 66 PRO B N 1
ATOM 6982 C CA . PRO B 1 66 ? 23.625 -14.297 -25.078 1 95.31 66 PRO B CA 1
ATOM 6983 C C . PRO B 1 66 ? 24.484 -13.883 -23.891 1 95.31 66 PRO B C 1
ATOM 6985 O O . PRO B 1 66 ? 25.625 -14.359 -23.75 1 95.31 66 PRO B O 1
ATOM 6988 N N . GLY B 1 67 ? 23.969 -13.008 -23.062 1 94.38 67 GLY B N 1
ATOM 6989 C CA . GLY B 1 67 ? 24.656 -12.57 -21.859 1 94.38 67 GLY B CA 1
ATOM 6990 C C . GLY B 1 67 ? 24.656 -13.609 -20.75 1 94.38 67 GLY B C 1
ATOM 6991 O O . GLY B 1 67 ? 24.094 -14.695 -20.922 1 94.38 67 GLY B O 1
ATOM 6992 N N . VAL B 1 68 ? 25.312 -13.258 -19.641 1 95.31 68 VAL B N 1
ATOM 6993 C CA . VAL B 1 68 ? 25.547 -14.164 -18.531 1 95.31 68 VAL B CA 1
ATOM 6994 C C . VAL B 1 68 ? 24.203 -14.625 -17.938 1 95.31 68 VAL B C 1
ATOM 6996 O O . VAL B 1 68 ? 24.062 -15.781 -17.531 1 95.31 68 VAL B O 1
ATOM 6999 N N . PHE B 1 69 ? 23.188 -13.758 -17.922 1 96.81 69 PHE B N 1
ATOM 7000 C CA . PHE B 1 69 ? 21.938 -14.055 -17.219 1 96.81 69 PHE B CA 1
ATOM 7001 C C . PHE B 1 69 ? 20.859 -14.477 -18.203 1 96.81 69 PHE B C 1
ATOM 7003 O O . PHE B 1 69 ? 19.781 -14.922 -17.797 1 96.81 69 PHE B O 1
ATOM 7010 N N . ASP B 1 70 ? 21.094 -14.367 -19.484 1 96.12 70 ASP B N 1
ATOM 7011 C CA . ASP B 1 70 ? 20.062 -14.641 -20.5 1 96.12 70 ASP B CA 1
ATOM 7012 C C . ASP B 1 70 ? 19.625 -16.109 -20.438 1 96.12 70 ASP B C 1
ATOM 7014 O O . ASP B 1 70 ? 20.438 -17 -20.219 1 96.12 70 ASP B O 1
ATOM 7018 N N . SER B 1 71 ? 18.359 -16.312 -20.672 1 95.44 71 SER B N 1
ATOM 7019 C CA . SER B 1 71 ? 17.875 -17.688 -20.828 1 95.44 71 SER B CA 1
ATOM 7020 C C . SER B 1 71 ? 18.531 -18.359 -22.016 1 95.44 71 SER B C 1
ATOM 7022 O O . SER B 1 71 ? 19.047 -17.703 -22.922 1 95.44 71 SER B O 1
ATOM 7024 N N . LEU B 1 72 ? 18.484 -19.656 -22.031 1 97.31 72 LEU B N 1
ATOM 7025 C CA . LEU B 1 72 ? 19.125 -20.438 -23.094 1 97.31 72 LEU B CA 1
ATOM 7026 C C . LEU B 1 72 ? 18.484 -20.125 -24.438 1 97.31 72 LEU B C 1
ATOM 7028 O O . LEU B 1 72 ? 17.266 -19.938 -24.531 1 97.31 72 LEU B O 1
ATOM 7032 N N . THR B 1 73 ? 19.312 -20.094 -25.469 1 95.94 73 THR B N 1
ATOM 7033 C CA . THR B 1 73 ? 18.828 -19.953 -26.844 1 95.94 73 THR B CA 1
ATOM 7034 C C . THR B 1 73 ? 18.422 -21.297 -27.406 1 95.94 73 THR B C 1
ATOM 7036 O O . THR B 1 73 ? 18.734 -22.344 -26.844 1 95.94 73 THR B O 1
ATOM 7039 N N . LEU B 1 74 ? 17.734 -21.25 -28.562 1 96.31 74 LEU B N 1
ATOM 7040 C CA . LEU B 1 74 ? 17.328 -22.484 -29.219 1 96.31 74 LEU B CA 1
ATOM 7041 C C . LEU B 1 74 ? 18.547 -23.344 -29.531 1 96.31 74 LEU B C 1
ATOM 7043 O O . LEU B 1 74 ? 18.516 -24.562 -29.328 1 96.31 74 LEU B O 1
ATOM 7047 N N . LYS B 1 75 ? 19.609 -22.719 -30.016 1 96.81 75 LYS B N 1
ATOM 7048 C CA . LYS B 1 75 ? 20.828 -23.438 -30.328 1 96.81 75 LYS B CA 1
ATOM 7049 C C . LYS B 1 75 ? 21.406 -24.125 -29.094 1 96.81 75 LYS B C 1
ATOM 7051 O O . LYS B 1 75 ? 21.906 -25.25 -29.172 1 96.81 75 LYS B O 1
ATOM 7056 N N . GLU B 1 76 ? 21.375 -23.438 -28.016 1 98 76 GLU B N 1
ATOM 7057 C CA . GLU B 1 76 ? 21.875 -24 -26.766 1 98 76 GLU B CA 1
ATOM 7058 C C . GLU B 1 76 ? 21.016 -25.172 -26.281 1 98 76 GLU B C 1
ATOM 7060 O O . GLU B 1 76 ? 21.531 -26.219 -25.891 1 98 76 GLU B O 1
ATOM 7065 N N . TYR B 1 77 ? 19.703 -25.062 -26.344 1 97.94 77 TYR B N 1
ATOM 7066 C CA . TYR B 1 77 ? 18.797 -26.156 -26 1 97.94 77 TYR B CA 1
ATOM 7067 C C . TYR B 1 77 ? 19.094 -27.391 -26.859 1 97.94 77 TYR B C 1
ATOM 7069 O O . TYR B 1 77 ? 19.203 -28.5 -26.344 1 97.94 77 TYR B O 1
ATOM 7077 N N . ASP B 1 78 ? 19.234 -27.125 -28.141 1 97.25 78 ASP B N 1
ATOM 7078 C CA . ASP B 1 78 ? 19.469 -28.203 -29.094 1 97.25 78 ASP B CA 1
ATOM 7079 C C . ASP B 1 78 ? 20.797 -28.906 -28.828 1 97.25 78 ASP B C 1
ATOM 7081 O O . ASP B 1 78 ? 20.875 -30.141 -28.906 1 97.25 78 ASP B O 1
ATOM 7085 N N . SER B 1 79 ? 21.766 -28.109 -28.578 1 98 79 SER B N 1
ATOM 7086 C CA . SER B 1 79 ? 23.094 -28.688 -28.328 1 98 79 SER B CA 1
ATOM 7087 C C . SER B 1 79 ? 23.062 -29.594 -27.109 1 98 79 SER B C 1
ATOM 7089 O O . SER B 1 79 ? 23.703 -30.656 -27.109 1 98 79 SER B O 1
ATOM 7091 N N . VAL B 1 80 ? 22.359 -29.203 -26.047 1 98.62 80 VAL B N 1
ATOM 7092 C CA . VAL B 1 80 ? 22.266 -30 -24.828 1 98.62 80 VAL B CA 1
ATOM 7093 C C . VAL B 1 80 ? 21.5 -31.281 -25.109 1 98.62 80 VAL B C 1
ATOM 7095 O O . VAL B 1 80 ? 21.938 -32.375 -24.719 1 98.62 80 VAL B O 1
ATOM 7098 N N . THR B 1 81 ? 20.391 -31.203 -25.828 1 98.12 81 THR B N 1
ATOM 7099 C CA . THR B 1 81 ? 19.547 -32.375 -26.125 1 98.12 81 THR B CA 1
ATOM 7100 C C . THR B 1 81 ? 20.297 -33.375 -26.984 1 98.12 81 THR B C 1
ATOM 7102 O O . THR B 1 81 ? 20.312 -34.562 -26.688 1 98.12 81 THR B O 1
ATOM 7105 N N . LYS B 1 82 ? 20.938 -32.875 -28.047 1 97.69 82 LYS B N 1
ATOM 7106 C CA . LYS B 1 82 ? 21.688 -33.75 -28.953 1 97.69 82 LYS B CA 1
ATOM 7107 C C . LYS B 1 82 ? 22.812 -34.469 -28.219 1 97.69 82 LYS B C 1
ATOM 7109 O O . LYS B 1 82 ? 23.047 -35.656 -28.422 1 97.69 82 LYS B O 1
ATOM 7114 N N . TYR B 1 83 ? 23.516 -33.719 -27.469 1 98.31 83 TYR B N 1
ATOM 7115 C CA . TYR B 1 83 ? 24.609 -34.312 -26.703 1 98.31 83 TYR B CA 1
ATOM 7116 C C . TYR B 1 83 ? 24.125 -35.406 -25.797 1 98.31 83 TYR B C 1
ATOM 7118 O O . TYR B 1 83 ? 24.703 -36.5 -25.766 1 98.31 83 TYR B O 1
ATOM 7126 N N . LEU B 1 84 ? 23.047 -35.156 -25.016 1 98.5 84 LEU B N 1
ATOM 7127 C CA . LEU B 1 84 ? 22.562 -36.125 -24.031 1 98.5 84 LEU B CA 1
ATOM 7128 C C . LEU B 1 84 ? 21.969 -37.375 -24.703 1 98.5 84 LEU B C 1
ATOM 7130 O O . LEU B 1 84 ? 22.094 -38.469 -24.188 1 98.5 84 LEU B O 1
ATOM 7134 N N . PHE B 1 85 ? 21.328 -37.219 -25.844 1 97.81 85 PHE B N 1
ATOM 7135 C CA . PHE B 1 85 ? 20.734 -38.344 -26.547 1 97.81 85 PHE B CA 1
ATOM 7136 C C . PHE B 1 85 ? 21.812 -39.281 -27.109 1 97.81 85 PHE B C 1
ATOM 7138 O O . PHE B 1 85 ? 21.547 -40.438 -27.391 1 97.81 85 PHE B O 1
ATOM 7145 N N . LYS B 1 86 ? 23.016 -38.75 -27.25 1 97.5 86 LYS B N 1
ATOM 7146 C CA . LYS B 1 86 ? 24.141 -39.562 -27.719 1 97.5 86 LYS B CA 1
ATOM 7147 C C . LYS B 1 86 ? 24.703 -40.438 -26.594 1 97.5 86 LYS B C 1
ATOM 7149 O O . LYS B 1 86 ? 25.453 -41.375 -26.844 1 97.5 86 LYS B O 1
ATOM 7154 N N . LYS B 1 87 ? 24.375 -40.125 -25.438 1 97.5 87 LYS B N 1
ATOM 7155 C CA . LYS B 1 87 ? 24.875 -40.875 -24.297 1 97.5 87 LYS B CA 1
ATOM 7156 C C . LYS B 1 87 ? 23.984 -42.062 -24 1 97.5 87 LYS B C 1
ATOM 7158 O O . LYS B 1 87 ? 23 -41.969 -23.266 1 97.5 87 LYS B O 1
ATOM 7163 N N . THR B 1 88 ? 24.375 -43.25 -24.281 1 95.06 88 THR B N 1
ATOM 7164 C CA . THR B 1 88 ? 23.562 -44.469 -24.219 1 95.06 88 THR B CA 1
ATOM 7165 C C . THR B 1 88 ? 23.297 -44.844 -22.766 1 95.06 88 THR B C 1
ATOM 7167 O O . THR B 1 88 ? 22.266 -45.469 -22.469 1 95.06 88 THR B O 1
ATOM 7170 N N . ASN B 1 89 ? 24.141 -44.469 -21.922 1 94.69 89 ASN B N 1
ATOM 7171 C CA . ASN B 1 89 ? 23.984 -44.844 -20.531 1 94.69 89 ASN B CA 1
ATOM 7172 C C . ASN B 1 89 ? 22.781 -44.125 -19.891 1 94.69 89 ASN B C 1
ATOM 7174 O O . ASN B 1 89 ? 22.297 -44.531 -18.844 1 94.69 89 ASN B O 1
ATOM 7178 N N . LEU B 1 90 ? 22.281 -43.094 -20.547 1 97.06 90 LEU B N 1
ATOM 7179 C CA . LEU B 1 90 ? 21.141 -42.375 -20.016 1 97.06 90 LEU B CA 1
ATOM 7180 C C . LEU B 1 90 ? 19.828 -43 -20.484 1 97.06 90 LEU B C 1
ATOM 7182 O O . LEU B 1 90 ? 18.766 -42.719 -19.922 1 97.06 90 LEU B O 1
ATOM 7186 N N . SER B 1 91 ? 19.875 -43.844 -21.516 1 97.19 91 SER B N 1
ATOM 7187 C CA . SER B 1 91 ? 18.719 -44.562 -22.047 1 97.19 91 SER B CA 1
ATOM 7188 C C . SER B 1 91 ? 17.547 -43.625 -22.297 1 97.19 91 SER B C 1
ATOM 7190 O O . SER B 1 91 ? 16.422 -43.906 -21.906 1 97.19 91 SER B O 1
ATOM 7192 N N . LEU B 1 92 ? 17.781 -42.469 -22.875 1 98.38 92 LEU B N 1
ATOM 7193 C CA . LEU B 1 92 ? 16.766 -41.438 -23.062 1 98.38 92 LEU B CA 1
ATOM 7194 C C . LEU B 1 92 ? 15.828 -41.844 -24.219 1 98.38 92 LEU B C 1
ATOM 7196 O O . LEU B 1 92 ? 16.266 -42.375 -25.234 1 98.38 92 LEU B O 1
ATOM 7200 N N . VAL B 1 93 ? 14.57 -41.594 -24 1 98.12 93 VAL B N 1
ATOM 7201 C CA . VAL B 1 93 ? 13.586 -41.594 -25.078 1 98.12 93 VAL B CA 1
ATOM 7202 C C . VAL B 1 93 ? 12.977 -40.219 -25.234 1 98.12 93 VAL B C 1
ATOM 7204 O O . VAL B 1 93 ? 13.148 -39.344 -24.359 1 98.12 93 VAL B O 1
ATOM 7207 N N . THR B 1 94 ? 12.352 -39.969 -26.359 1 97.25 94 THR B N 1
ATOM 7208 C CA . THR B 1 94 ? 11.703 -38.688 -26.562 1 97.25 94 THR B CA 1
ATOM 7209 C C . THR B 1 94 ? 10.508 -38.531 -25.641 1 97.25 94 THR B C 1
ATOM 7211 O O . THR B 1 94 ? 9.867 -39.5 -25.25 1 97.25 94 THR B O 1
ATOM 7214 N N . PHE B 1 95 ? 10.266 -37.312 -25.281 1 96.94 95 PHE B N 1
ATOM 7215 C CA . PHE B 1 95 ? 9.219 -36.969 -24.328 1 96.94 95 PHE B CA 1
ATOM 7216 C C . PHE B 1 95 ? 7.867 -37.5 -24.797 1 96.94 95 PHE B C 1
ATOM 7218 O O . PHE B 1 95 ? 7.102 -38.062 -24.031 1 96.94 95 PHE B O 1
ATOM 7225 N N . SER B 1 96 ? 7.527 -37.375 -26.062 1 95.31 96 SER B N 1
ATOM 7226 C CA . SER B 1 96 ? 6.234 -37.75 -26.625 1 95.31 96 SER B CA 1
ATOM 7227 C C . SER B 1 96 ? 6.035 -39.25 -26.594 1 95.31 96 SER B C 1
ATOM 7229 O O . SER B 1 96 ? 4.902 -39.719 -26.547 1 95.31 96 SER B O 1
ATOM 7231 N N . GLU B 1 97 ? 7.129 -39.969 -26.578 1 96.5 97 GLU B N 1
ATOM 7232 C CA . GLU B 1 97 ? 7.062 -41.438 -26.625 1 96.5 97 GLU B CA 1
ATOM 7233 C C . GLU B 1 97 ? 7.301 -42.031 -25.234 1 96.5 97 GLU B C 1
ATOM 7235 O O . GLU B 1 97 ? 7.262 -43.25 -25.078 1 96.5 97 GLU B O 1
ATOM 7240 N N . ALA B 1 98 ? 7.512 -41.188 -24.344 1 97.75 98 ALA B N 1
ATOM 7241 C CA . ALA B 1 98 ? 7.934 -41.656 -23.031 1 97.75 98 ALA B CA 1
ATOM 7242 C C . ALA B 1 98 ? 6.762 -42.281 -22.266 1 97.75 98 ALA B C 1
ATOM 7244 O O . ALA B 1 98 ? 5.633 -41.781 -22.344 1 97.75 98 ALA B O 1
ATOM 7245 N N . PHE B 1 99 ? 7.004 -43.344 -21.594 1 97.38 99 PHE B N 1
ATOM 7246 C CA . PHE B 1 99 ? 6.176 -43.938 -20.531 1 97.38 99 PHE B CA 1
ATOM 7247 C C . PHE B 1 99 ? 6.809 -43.688 -19.172 1 97.38 99 PHE B C 1
ATOM 7249 O O . PHE B 1 99 ? 7.984 -43.344 -19.078 1 97.38 99 PHE B O 1
ATOM 7256 N N . PRO B 1 100 ? 6.023 -43.875 -18.094 1 96.88 100 PRO B N 1
ATOM 7257 C CA . PRO B 1 100 ? 6.566 -43.625 -16.766 1 96.88 100 PRO B CA 1
ATOM 7258 C C . PRO B 1 100 ? 7.773 -44.531 -16.453 1 96.88 100 PRO B C 1
ATOM 7260 O O . PRO B 1 100 ? 8.547 -44.219 -15.539 1 96.88 100 PRO B O 1
ATOM 7263 N N . ASN B 1 101 ? 7.965 -45.625 -17.156 1 96.94 101 ASN B N 1
ATOM 7264 C CA . ASN B 1 101 ? 9.094 -46.531 -16.922 1 96.94 101 ASN B CA 1
ATOM 7265 C C . ASN B 1 101 ? 10.258 -46.219 -17.859 1 96.94 101 ASN B C 1
ATOM 7267 O O . ASN B 1 101 ? 11.18 -47.031 -17.984 1 96.94 101 ASN B O 1
ATOM 7271 N N . CYS B 1 102 ? 10.266 -45.094 -18.5 1 97.81 102 CYS B N 1
ATOM 7272 C CA . CYS B 1 102 ? 11.328 -44.656 -19.391 1 97.81 102 CYS B CA 1
ATOM 7273 C C . CYS B 1 102 ? 12.141 -43.531 -18.75 1 97.81 102 CYS B C 1
ATOM 7275 O O . CYS B 1 102 ? 11.711 -42.938 -17.75 1 97.81 102 CYS B O 1
ATOM 7277 N N . SER B 1 103 ? 13.344 -43.344 -19.297 1 98.25 103 SER B N 1
ATOM 7278 C CA . SER B 1 103 ? 14.109 -42.125 -18.984 1 98.25 103 SER B CA 1
ATOM 7279 C C . SER B 1 103 ? 13.891 -41.062 -20.031 1 98.25 103 SER B C 1
ATOM 7281 O O . SER B 1 103 ? 13.898 -41.344 -21.234 1 98.25 103 SER B O 1
ATOM 7283 N N . TYR B 1 104 ? 13.68 -39.812 -19.625 1 98.56 104 TYR B N 1
ATOM 7284 C CA . TYR B 1 104 ? 13.453 -38.688 -20.531 1 98.56 104 TYR B CA 1
ATOM 7285 C C . TYR B 1 104 ? 13.828 -37.375 -19.875 1 98.56 104 TYR B C 1
ATOM 7287 O O . TYR B 1 104 ? 13.961 -37.312 -18.656 1 98.56 104 TYR B O 1
ATOM 7295 N N . ILE B 1 105 ? 14.047 -36.344 -20.656 1 98.56 105 ILE B N 1
ATOM 7296 C CA . ILE B 1 105 ? 14.375 -35 -20.172 1 98.56 105 ILE B CA 1
ATOM 7297 C C . ILE B 1 105 ? 13.094 -34.281 -19.781 1 98.56 105 ILE B C 1
ATOM 7299 O O . ILE B 1 105 ? 12.188 -34.125 -20.609 1 98.56 105 ILE B O 1
ATOM 7303 N N . TYR B 1 106 ? 13.039 -33.844 -18.562 1 98.31 106 TYR B N 1
ATOM 7304 C CA . TYR B 1 106 ? 11.875 -33.094 -18.078 1 98.31 106 TYR B CA 1
ATOM 7305 C C . TYR B 1 106 ? 12.078 -31.594 -18.219 1 98.31 106 TYR B C 1
ATOM 7307 O O . TYR B 1 106 ? 11.133 -30.859 -18.516 1 98.31 106 TYR B O 1
ATOM 7315 N N . MET B 1 107 ? 13.281 -31.141 -17.969 1 98.5 107 MET B N 1
ATOM 7316 C CA . MET B 1 107 ? 13.523 -29.703 -17.984 1 98.5 107 MET B CA 1
ATOM 7317 C C . MET B 1 107 ? 14.977 -29.391 -18.328 1 98.5 107 MET B C 1
ATOM 7319 O O . MET B 1 107 ? 15.883 -30.125 -17.938 1 98.5 107 MET B O 1
ATOM 7323 N N . ILE B 1 108 ? 15.242 -28.391 -19.078 1 98.56 108 ILE B N 1
ATOM 7324 C CA . ILE B 1 108 ? 16.547 -27.766 -19.312 1 98.56 108 ILE B CA 1
ATOM 7325 C C . ILE B 1 108 ? 16.453 -26.266 -19.031 1 98.56 108 ILE B C 1
ATOM 7327 O O . ILE B 1 108 ? 15.578 -25.578 -19.547 1 98.56 108 ILE B O 1
ATOM 7331 N N . ASP B 1 109 ? 17.281 -25.766 -18.203 1 97.81 109 ASP B N 1
ATOM 7332 C CA . ASP B 1 109 ? 17.375 -24.328 -17.891 1 97.81 109 ASP B CA 1
ATOM 7333 C C . ASP B 1 109 ? 18.812 -23.875 -17.766 1 97.81 109 ASP B C 1
ATOM 7335 O O . ASP B 1 109 ? 19.734 -24.703 -17.75 1 97.81 109 ASP B O 1
ATOM 7339 N N . LEU B 1 110 ? 19 -22.562 -17.797 1 97.75 110 LEU B N 1
ATOM 7340 C CA . LEU B 1 110 ? 20.344 -22.016 -17.594 1 97.75 110 LEU B CA 1
ATOM 7341 C C . LEU B 1 110 ? 20.828 -22.312 -16.172 1 97.75 110 LEU B C 1
ATOM 7343 O O . LEU B 1 110 ? 20.078 -22.125 -15.203 1 97.75 110 LEU B O 1
ATOM 7347 N N . LEU B 1 111 ? 21.984 -22.859 -16.047 1 96.69 111 LEU B N 1
ATOM 7348 C CA . LEU B 1 111 ? 22.656 -22.891 -14.758 1 96.69 111 LEU B CA 1
ATOM 7349 C C . LEU B 1 111 ? 23.5 -21.641 -14.539 1 96.69 111 LEU B C 1
ATOM 7351 O O . LEU B 1 111 ? 24.531 -21.469 -15.18 1 96.69 111 LEU B O 1
ATOM 7355 N N . LEU B 1 112 ? 23.078 -20.812 -13.695 1 95.62 112 LEU B N 1
ATOM 7356 C CA . LEU B 1 112 ? 23.766 -19.547 -13.461 1 95.62 112 LEU B CA 1
ATOM 7357 C C . LEU B 1 112 ? 25.172 -19.797 -12.93 1 95.62 112 LEU B C 1
ATOM 7359 O O . LEU B 1 112 ? 25.391 -20.688 -12.102 1 95.62 112 LEU B O 1
ATOM 7363 N N . PRO B 1 113 ? 26.172 -19.047 -13.391 1 95.44 113 PRO B N 1
ATOM 7364 C CA . PRO B 1 113 ? 27.516 -19.156 -12.82 1 95.44 113 PRO B CA 1
ATOM 7365 C C . PRO B 1 113 ? 27.594 -18.656 -11.383 1 95.44 113 PRO B C 1
ATOM 7367 O O . PRO B 1 113 ? 26.656 -18.016 -10.891 1 95.44 113 PRO B O 1
ATOM 7370 N N . LEU B 1 114 ? 28.672 -19.047 -10.773 1 95.56 114 LEU B N 1
ATOM 7371 C CA . LEU B 1 114 ? 28.906 -18.578 -9.414 1 95.56 114 LEU B CA 1
ATOM 7372 C C . LEU B 1 114 ? 29 -17.047 -9.383 1 95.56 114 LEU B C 1
ATOM 7374 O O . LEU B 1 114 ? 29.516 -16.438 -10.32 1 95.56 114 LEU B O 1
ATOM 7378 N N . LYS B 1 115 ? 28.547 -16.484 -8.273 1 96.69 115 LYS B N 1
ATOM 7379 C CA . LYS B 1 115 ? 28.531 -15.031 -8.125 1 96.69 115 LYS B CA 1
ATOM 7380 C C . LYS B 1 115 ? 29.938 -14.445 -8.305 1 96.69 115 LYS B C 1
ATOM 7382 O O . LYS B 1 115 ? 30.094 -13.422 -8.977 1 96.69 115 LYS B O 1
ATOM 7387 N N . ASP B 1 116 ? 30.938 -15.047 -7.727 1 95.88 116 ASP B N 1
ATOM 7388 C CA . ASP B 1 116 ? 32.312 -14.555 -7.82 1 95.88 116 ASP B CA 1
ATOM 7389 C C . ASP B 1 116 ? 32.75 -14.414 -9.273 1 95.88 116 ASP B C 1
ATOM 7391 O O . ASP B 1 116 ? 33.344 -13.398 -9.656 1 95.88 116 ASP B O 1
ATOM 7395 N N . ALA B 1 117 ? 32.438 -15.398 -10.047 1 96.44 117 ALA B N 1
ATOM 7396 C CA . ALA B 1 117 ? 32.812 -15.391 -11.453 1 96.44 117 ALA B CA 1
ATOM 7397 C C . ALA B 1 117 ? 32.094 -14.305 -12.219 1 96.44 117 ALA B C 1
ATOM 7399 O O . ALA B 1 117 ? 32.656 -13.648 -13.094 1 96.44 117 ALA B O 1
ATOM 7400 N N . VAL B 1 118 ? 30.875 -14.164 -11.938 1 97.31 118 VAL B N 1
ATOM 7401 C CA . VAL B 1 118 ? 30.062 -13.148 -12.609 1 97.31 118 VAL B CA 1
ATOM 7402 C C . VAL B 1 118 ? 30.594 -11.758 -12.273 1 97.31 118 VAL B C 1
ATOM 7404 O O . VAL B 1 118 ? 30.703 -10.906 -13.156 1 97.31 118 VAL B O 1
ATOM 7407 N N . LEU B 1 119 ? 30.906 -11.547 -10.977 1 96.75 119 LEU B N 1
ATOM 7408 C CA . LEU B 1 119 ? 31.359 -10.234 -10.547 1 96.75 119 LEU B CA 1
ATOM 7409 C C . LEU B 1 119 ? 32.719 -9.914 -11.156 1 96.75 119 LEU B C 1
ATOM 7411 O O . LEU B 1 119 ? 33.031 -8.75 -11.453 1 96.75 119 LEU B O 1
ATOM 7415 N N . GLU B 1 120 ? 33.594 -10.922 -11.359 1 96.81 120 GLU B N 1
ATOM 7416 C CA . GLU B 1 120 ? 34.844 -10.703 -12.047 1 96.81 120 GLU B CA 1
ATOM 7417 C C . GLU B 1 120 ? 34.625 -10.211 -13.469 1 96.81 120 GLU B C 1
ATOM 7419 O O . GLU B 1 120 ? 35.375 -9.367 -13.969 1 96.81 120 GLU B O 1
ATOM 7424 N N . HIS B 1 121 ? 33.625 -10.758 -14.039 1 96.69 121 HIS B N 1
ATOM 7425 C CA . HIS B 1 121 ? 33.281 -10.359 -15.398 1 96.69 121 HIS B CA 1
ATOM 7426 C C . HIS B 1 121 ? 32.656 -8.969 -15.422 1 96.69 121 HIS B C 1
ATOM 7428 O O . HIS B 1 121 ? 33.094 -8.102 -16.172 1 96.69 121 HIS B O 1
ATOM 7434 N N . LEU B 1 122 ? 31.719 -8.68 -14.555 1 95.62 122 LEU B N 1
ATOM 7435 C CA . LEU B 1 122 ? 30.938 -7.449 -14.586 1 95.62 122 LEU B CA 1
ATOM 7436 C C . LEU B 1 122 ? 31.766 -6.273 -14.078 1 95.62 122 LEU B C 1
ATOM 7438 O O . LEU B 1 122 ? 31.656 -5.16 -14.602 1 95.62 122 LEU B O 1
ATOM 7442 N N . ASP B 1 123 ? 32.531 -6.512 -13.047 1 95 123 ASP B N 1
ATOM 7443 C CA . ASP B 1 123 ? 33.188 -5.406 -12.352 1 95 123 ASP B CA 1
ATOM 7444 C C . ASP B 1 123 ? 34.625 -5.227 -12.82 1 95 123 ASP B C 1
ATOM 7446 O O . ASP B 1 123 ? 35.156 -4.113 -12.797 1 95 123 ASP B O 1
ATOM 7450 N N . LEU B 1 124 ? 35.25 -6.34 -13.273 1 93.88 124 LEU B N 1
ATOM 7451 C CA . LEU B 1 124 ? 36.688 -6.266 -13.586 1 93.88 124 LEU B CA 1
ATOM 7452 C C . LEU B 1 124 ? 36.938 -6.438 -15.078 1 93.88 124 LEU B C 1
ATOM 7454 O O . LEU B 1 124 ? 38.062 -6.32 -15.547 1 93.88 124 LEU B O 1
ATOM 7458 N N . GLY B 1 125 ? 35.969 -6.754 -15.805 1 92.44 125 GLY B N 1
ATOM 7459 C CA . GLY B 1 125 ? 36.094 -6.84 -17.25 1 92.44 125 GLY B CA 1
ATOM 7460 C C . GLY B 1 125 ? 36.656 -8.164 -17.719 1 92.44 125 GLY B C 1
ATOM 7461 O O . GLY B 1 125 ? 37.094 -8.289 -18.875 1 92.44 125 GLY B O 1
ATOM 7462 N N . ASN B 1 126 ? 36.688 -9.117 -16.906 1 93.25 126 ASN B N 1
ATOM 7463 C CA . ASN B 1 126 ? 37.125 -10.453 -17.312 1 93.25 126 ASN B CA 1
ATOM 7464 C C . ASN B 1 126 ? 36.156 -11.094 -18.297 1 93.25 126 ASN B C 1
ATOM 7466 O O . ASN B 1 126 ? 35.062 -10.57 -18.531 1 93.25 126 ASN B O 1
ATOM 7470 N N . ARG B 1 127 ? 36.656 -12.117 -18.875 1 94.94 127 ARG B N 1
ATOM 7471 C CA . ARG B 1 127 ? 35.812 -12.844 -19.844 1 94.94 127 ARG B CA 1
ATOM 7472 C C . ARG B 1 127 ? 34.562 -13.359 -19.188 1 94.94 127 ARG B C 1
ATOM 7474 O O . ARG B 1 127 ? 34.562 -13.742 -18.016 1 94.94 127 ARG B O 1
ATOM 7481 N N . GLN B 1 128 ? 33.469 -13.375 -19.922 1 96 128 GLN B N 1
ATOM 7482 C CA . GLN B 1 128 ? 32.219 -13.93 -19.438 1 96 128 GLN B CA 1
ATOM 7483 C C . GLN B 1 128 ? 32.375 -15.406 -19.078 1 96 128 GLN B C 1
ATOM 7485 O O . GLN B 1 128 ? 32.969 -16.172 -19.844 1 96 128 GLN B O 1
ATOM 7490 N N . PRO B 1 129 ? 31.844 -15.727 -17.938 1 96.44 129 PRO B N 1
ATOM 7491 C CA . PRO B 1 129 ? 31.859 -17.156 -17.625 1 96.44 129 PRO B CA 1
ATOM 7492 C C . PRO B 1 129 ? 31.125 -18 -18.656 1 96.44 129 PRO B C 1
ATOM 7494 O O . PRO B 1 129 ? 30.141 -17.547 -19.25 1 96.44 129 PRO B O 1
ATOM 7497 N N . GLU B 1 130 ? 31.625 -19.234 -18.797 1 95.38 130 GLU B N 1
ATOM 7498 C CA . GLU B 1 130 ? 30.984 -20.156 -19.734 1 95.38 130 GLU B CA 1
ATOM 7499 C C . GLU B 1 130 ? 29.531 -20.438 -19.328 1 95.38 130 GLU B C 1
ATOM 7501 O O . GLU B 1 130 ? 29.25 -20.594 -18.141 1 95.38 130 GLU B O 1
ATOM 7506 N N . ARG B 1 131 ? 28.719 -20.469 -20.328 1 97.44 131 ARG B N 1
ATOM 7507 C CA . ARG B 1 131 ? 27.328 -20.797 -20.078 1 97.44 131 ARG B CA 1
ATOM 7508 C C . ARG B 1 131 ? 27.125 -22.312 -20.031 1 97.44 131 ARG B C 1
ATOM 7510 O O . ARG B 1 131 ? 27.75 -23.047 -20.812 1 97.44 131 ARG B O 1
ATOM 7517 N N . THR B 1 132 ? 26.344 -22.766 -19.078 1 98.06 132 THR B N 1
ATOM 7518 C CA . THR B 1 132 ? 26.047 -24.188 -18.906 1 98.06 132 THR B CA 1
ATOM 7519 C C . THR B 1 132 ? 24.562 -24.375 -18.625 1 98.06 132 THR B C 1
ATOM 7521 O O . THR B 1 132 ? 23.812 -23.406 -18.453 1 98.06 132 THR B O 1
ATOM 7524 N N . ALA B 1 133 ? 24.125 -25.641 -18.641 1 98.56 133 ALA B N 1
ATOM 7525 C CA . ALA B 1 133 ? 22.719 -25.938 -18.469 1 98.56 133 ALA B CA 1
ATOM 7526 C C . ALA B 1 133 ? 22.484 -26.828 -17.25 1 98.56 133 ALA B C 1
ATOM 7528 O O . ALA B 1 133 ? 23.328 -27.672 -16.922 1 98.56 133 ALA B O 1
ATOM 7529 N N . HIS B 1 134 ? 21.469 -26.516 -16.562 1 97.62 134 HIS B N 1
ATOM 7530 C CA . HIS B 1 134 ? 20.875 -27.406 -15.578 1 97.62 134 HIS B CA 1
ATOM 7531 C C . HIS B 1 134 ? 19.797 -28.281 -16.203 1 97.62 134 HIS B C 1
ATOM 7533 O O . HIS B 1 134 ? 18.828 -27.781 -16.766 1 97.62 134 HIS B O 1
ATOM 7539 N N . VAL B 1 135 ? 19.938 -29.625 -16.156 1 98.5 135 VAL B N 1
ATOM 7540 C CA . VAL B 1 135 ? 19.016 -30.547 -16.812 1 98.5 135 VAL B CA 1
ATOM 7541 C C . VAL B 1 135 ? 18.406 -31.5 -15.789 1 98.5 135 VAL B C 1
ATOM 7543 O O . VAL B 1 135 ? 19.109 -32.094 -14.977 1 98.5 135 VAL B O 1
ATOM 7546 N N . VAL B 1 136 ? 17.141 -31.641 -15.844 1 98 136 VAL B N 1
ATOM 7547 C CA . VAL B 1 136 ? 16.422 -32.594 -15.016 1 98 136 VAL B CA 1
ATOM 7548 C C . VAL B 1 136 ? 16 -33.812 -15.859 1 98 136 VAL B C 1
ATOM 7550 O O . VAL B 1 136 ? 15.258 -33.656 -16.828 1 98 136 VAL B O 1
ATOM 7553 N N . ILE B 1 137 ? 16.422 -34.969 -15.484 1 98.12 137 ILE B N 1
ATOM 7554 C CA . ILE B 1 137 ? 16.109 -36.188 -16.188 1 98.12 137 ILE B CA 1
ATOM 7555 C C . ILE B 1 137 ? 15.344 -37.125 -15.266 1 98.12 137 ILE B C 1
ATOM 7557 O O . ILE B 1 137 ? 15.789 -37.438 -14.156 1 98.12 137 ILE B O 1
ATOM 7561 N N . VAL B 1 138 ? 14.219 -37.562 -15.75 1 98.25 138 VAL B N 1
ATOM 7562 C CA . VAL B 1 138 ? 13.477 -38.594 -15.055 1 98.25 138 VAL B CA 1
ATOM 7563 C C . VAL B 1 138 ? 14.023 -39.969 -15.453 1 98.25 138 VAL B C 1
ATOM 7565 O O . VAL B 1 138 ? 14.109 -40.312 -16.641 1 98.25 138 VAL B O 1
ATOM 7568 N N . ARG B 1 139 ? 14.367 -40.781 -14.453 1 97.69 139 ARG B N 1
ATOM 7569 C CA . ARG B 1 139 ? 14.938 -42.094 -14.688 1 97.69 139 ARG B CA 1
ATOM 7570 C C . ARG B 1 139 ? 13.945 -43.219 -14.32 1 97.69 139 ARG B C 1
ATOM 7572 O O . ARG B 1 139 ? 14.148 -43.938 -13.352 1 97.69 139 ARG B O 1
ATOM 7579 N N . GLY B 1 140 ? 12.945 -43.312 -15.148 1 97 140 GLY B N 1
ATOM 7580 C CA . GLY B 1 140 ? 11.93 -44.312 -14.906 1 97 140 GLY B CA 1
ATOM 7581 C C . GLY B 1 140 ? 12.375 -45.719 -15.289 1 97 140 GLY B C 1
ATOM 7582 O O . GLY B 1 140 ? 11.758 -46.688 -14.891 1 97 140 GLY B O 1
ATOM 7583 N N . ASP B 1 141 ? 13.445 -45.844 -15.977 1 95.94 141 ASP B N 1
ATOM 7584 C CA . ASP B 1 141 ? 13.938 -47.094 -16.484 1 95.94 141 ASP B CA 1
ATOM 7585 C C . ASP B 1 141 ? 14.773 -47.844 -15.438 1 95.94 141 ASP B C 1
ATOM 7587 O O . ASP B 1 141 ? 15.047 -49.031 -15.578 1 95.94 141 ASP B O 1
ATOM 7591 N N . ARG B 1 142 ? 15.164 -47.125 -14.422 1 95.19 142 ARG B N 1
ATOM 7592 C CA . ARG B 1 142 ? 16.047 -47.719 -13.414 1 95.19 142 ARG B CA 1
ATOM 7593 C C . ARG B 1 142 ? 15.281 -48.656 -12.492 1 95.19 142 ARG B C 1
ATOM 7595 O O . ARG B 1 142 ? 14.07 -48.531 -12.32 1 95.19 142 ARG B O 1
ATOM 7602 N N . SER B 1 143 ? 16.062 -49.594 -11.875 1 94.44 143 SER B N 1
ATOM 7603 C CA . SER B 1 143 ? 15.438 -50.5 -10.914 1 94.44 143 SER B CA 1
ATOM 7604 C C . SER B 1 143 ? 14.805 -49.719 -9.766 1 94.44 143 SER B C 1
ATOM 7606 O O . SER B 1 143 ? 13.664 -50 -9.375 1 94.44 143 SER B O 1
ATOM 7608 N N . VAL B 1 144 ? 15.547 -48.812 -9.297 1 94.75 144 VAL B N 1
ATOM 7609 C CA . VAL B 1 144 ? 14.984 -47.844 -8.383 1 94.75 144 VAL B CA 1
ATOM 7610 C C . VAL B 1 144 ? 14.781 -46.5 -9.109 1 94.75 144 VAL B C 1
ATOM 7612 O O . VAL B 1 144 ? 15.734 -45.75 -9.312 1 94.75 144 VAL B O 1
ATOM 7615 N N . ARG B 1 145 ? 13.578 -46.312 -9.438 1 96.44 145 ARG B N 1
ATOM 7616 C CA . ARG B 1 145 ? 13.258 -45.094 -10.188 1 96.44 145 ARG B CA 1
ATOM 7617 C C . ARG B 1 145 ? 13.633 -43.844 -9.391 1 96.44 145 ARG B C 1
ATOM 7619 O O . ARG B 1 145 ? 13.531 -43.844 -8.164 1 96.44 145 ARG B O 1
ATOM 7626 N N . ARG B 1 146 ? 14.031 -42.812 -10.039 1 96.5 146 ARG B N 1
ATOM 7627 C CA . ARG B 1 146 ? 14.469 -41.562 -9.398 1 96.5 146 ARG B CA 1
ATOM 7628 C C . ARG B 1 146 ? 14.531 -40.406 -10.398 1 96.5 146 ARG B C 1
ATOM 7630 O O . ARG B 1 146 ? 14.227 -40.594 -11.578 1 96.5 146 ARG B O 1
ATOM 7637 N N . VAL B 1 147 ? 14.781 -39.281 -9.93 1 97.12 147 VAL B N 1
ATOM 7638 C CA . VAL B 1 147 ? 15.078 -38.094 -10.75 1 97.12 147 VAL B CA 1
ATOM 7639 C C . VAL B 1 147 ? 16.547 -37.719 -10.57 1 97.12 147 VAL B C 1
ATOM 7641 O O . VAL B 1 147 ? 17.078 -37.781 -9.461 1 97.12 147 VAL B O 1
ATOM 7644 N N . GLU B 1 148 ? 17.203 -37.406 -11.633 1 97.12 148 GLU B N 1
ATOM 7645 C CA . GLU B 1 148 ? 18.594 -36.938 -11.594 1 97.12 148 GLU B CA 1
ATOM 7646 C C . GLU B 1 148 ? 18.734 -35.562 -12.211 1 97.12 148 GLU B C 1
ATOM 7648 O O . GLU B 1 148 ? 18.047 -35.219 -13.188 1 97.12 148 GLU B O 1
ATOM 7653 N N . GLU B 1 149 ? 19.547 -34.781 -11.625 1 96.88 149 GLU B N 1
ATOM 7654 C CA . GLU B 1 149 ? 19.906 -33.469 -12.164 1 96.88 149 GLU B CA 1
ATOM 7655 C C . GLU B 1 149 ? 21.344 -33.438 -12.68 1 96.88 149 GLU B C 1
ATOM 7657 O O . GLU B 1 149 ? 22.219 -34.062 -12.078 1 96.88 149 GLU B O 1
ATOM 7662 N N . TYR B 1 150 ? 21.531 -32.719 -13.789 1 97.62 150 TYR B N 1
ATOM 7663 C CA . TYR B 1 150 ? 22.859 -32.719 -14.406 1 97.62 150 TYR B CA 1
ATOM 7664 C C . TYR B 1 150 ? 23.297 -31.281 -14.719 1 97.62 150 TYR B C 1
ATOM 7666 O O . TYR B 1 150 ? 22.469 -30.438 -15.062 1 97.62 150 TYR B O 1
ATOM 7674 N N . HIS B 1 151 ? 24.547 -31.078 -14.508 1 97.25 151 HIS B N 1
ATOM 7675 C CA . HIS B 1 151 ? 25.266 -29.922 -15.031 1 97.25 151 HIS B CA 1
ATOM 7676 C C . HIS B 1 151 ? 25.906 -30.25 -16.391 1 97.25 151 HIS B C 1
ATOM 7678 O O . HIS B 1 151 ? 26.766 -31.125 -16.484 1 97.25 151 HIS B O 1
ATOM 7684 N N . VAL B 1 152 ? 25.453 -29.547 -17.453 1 98.62 152 VAL B N 1
ATOM 7685 C CA . VAL B 1 152 ? 25.906 -29.859 -18.797 1 98.62 152 VAL B CA 1
ATOM 7686 C C . VAL B 1 152 ? 26.578 -28.641 -19.422 1 98.62 152 VAL B C 1
ATOM 7688 O O . VAL B 1 152 ? 26 -27.547 -19.422 1 98.62 152 VAL B O 1
ATOM 7691 N N . GLY B 1 153 ? 27.766 -28.812 -19.984 1 97.62 153 GLY B N 1
ATOM 7692 C CA . GLY B 1 153 ? 28.422 -27.719 -20.656 1 97.62 153 GLY B CA 1
ATOM 7693 C C . GLY B 1 153 ? 29.781 -28.094 -21.219 1 97.62 153 GLY B C 1
ATOM 7694 O O . GLY B 1 153 ? 30.141 -29.266 -21.25 1 97.62 153 GLY B O 1
ATOM 7695 N N . PRO B 1 154 ? 30.5 -27.125 -21.734 1 97.44 154 PRO B N 1
ATOM 7696 C CA . PRO B 1 154 ? 30.078 -25.75 -21.984 1 97.44 154 PRO B CA 1
ATOM 7697 C C . PRO B 1 154 ? 29.172 -25.625 -23.203 1 97.44 154 PRO B C 1
ATOM 7699 O O . PRO B 1 154 ? 29.203 -26.469 -24.109 1 97.44 154 PRO B O 1
ATOM 7702 N N . LEU B 1 155 ? 28.344 -24.688 -23.281 1 96.62 155 LEU B N 1
ATOM 7703 C CA . LEU B 1 155 ? 27.453 -24.453 -24.406 1 96.62 155 LEU B CA 1
ATOM 7704 C C . LEU B 1 155 ? 28.109 -23.562 -25.453 1 96.62 155 LEU B C 1
ATOM 7706 O O . LEU B 1 155 ? 28.922 -22.688 -25.094 1 96.62 155 LEU B O 1
ATOM 7710 N N . GLN B 1 156 ? 28 -23.797 -26.734 1 93.94 156 GLN B N 1
ATOM 7711 C CA . GLN B 1 156 ? 27 -24.625 -27.422 1 93.94 156 GLN B CA 1
ATOM 7712 C C . GLN B 1 156 ? 27.609 -25.969 -27.859 1 93.94 156 GLN B C 1
ATOM 7714 O O . GLN B 1 156 ? 27.062 -26.641 -28.719 1 93.94 156 GLN B O 1
ATOM 7719 N N . ARG B 1 157 ? 28.75 -26.312 -27.344 1 96.5 157 ARG B N 1
ATOM 7720 C CA . ARG B 1 157 ? 29.359 -27.594 -27.625 1 96.5 157 ARG B CA 1
ATOM 7721 C C . ARG B 1 157 ? 29.656 -28.359 -26.344 1 96.5 157 ARG B C 1
ATOM 7723 O O . ARG B 1 157 ? 30.828 -28.547 -25.984 1 96.5 157 ARG B O 1
ATOM 7730 N N . PRO B 1 158 ? 28.609 -28.875 -25.766 1 98.19 158 PRO B N 1
ATOM 7731 C CA . PRO B 1 158 ? 28.812 -29.578 -24.5 1 98.19 158 PRO B CA 1
ATOM 7732 C C . PRO B 1 158 ? 29.828 -30.719 -24.609 1 98.19 158 PRO B C 1
ATOM 7734 O O . PRO B 1 158 ? 29.828 -31.453 -25.609 1 98.19 158 PRO B O 1
ATOM 7737 N N . SER B 1 159 ? 30.703 -30.828 -23.625 1 97.81 159 SER B N 1
ATOM 7738 C CA . SER B 1 159 ? 31.703 -31.891 -23.594 1 97.81 159 SER B CA 1
ATOM 7739 C C . SER B 1 159 ? 31.578 -32.75 -22.328 1 97.81 159 SER B C 1
ATOM 7741 O O . SER B 1 159 ? 32.25 -33.781 -22.203 1 97.81 159 SER B O 1
ATOM 7743 N N . TYR B 1 160 ? 30.734 -32.312 -21.453 1 97.38 160 TYR B N 1
ATOM 7744 C CA . TYR B 1 160 ? 30.562 -33.094 -20.234 1 97.38 160 TYR B CA 1
ATOM 7745 C C . TYR B 1 160 ? 29.125 -32.969 -19.719 1 97.38 160 TYR B C 1
ATOM 7747 O O . TYR B 1 160 ? 28.391 -32.062 -20.109 1 97.38 160 TYR B O 1
ATOM 7755 N N . HIS B 1 161 ? 28.656 -33.844 -18.984 1 97.75 161 HIS B N 1
ATOM 7756 C CA . HIS B 1 161 ? 27.453 -33.875 -18.156 1 97.75 161 HIS B CA 1
ATOM 7757 C C . HIS B 1 161 ? 27.75 -34.469 -16.797 1 97.75 161 HIS B C 1
ATOM 7759 O O . HIS B 1 161 ? 28.125 -35.656 -16.703 1 97.75 161 HIS B O 1
ATOM 7765 N N . ILE B 1 162 ? 27.609 -33.688 -15.805 1 96.19 162 ILE B N 1
ATOM 7766 C CA . ILE B 1 162 ? 27.953 -34.125 -14.453 1 96.19 162 ILE B CA 1
ATOM 7767 C C . ILE B 1 162 ? 26.688 -34.188 -13.602 1 96.19 162 ILE B C 1
ATOM 7769 O O . ILE B 1 162 ? 25.938 -33.219 -13.508 1 96.19 162 ILE B O 1
ATOM 7773 N N . LYS B 1 163 ? 26.453 -35.312 -12.992 1 95 163 LYS B N 1
ATOM 7774 C CA . LYS B 1 163 ? 25.328 -35.438 -12.062 1 95 163 LYS B CA 1
ATOM 7775 C C . LYS B 1 163 ? 25.531 -34.531 -10.852 1 95 163 LYS B C 1
ATOM 7777 O O . LYS B 1 163 ? 26.578 -34.562 -10.195 1 95 163 LYS B O 1
ATOM 7782 N N . VAL B 1 164 ? 24.562 -33.719 -10.586 1 89.62 164 VAL B N 1
ATOM 7783 C CA . VAL B 1 164 ? 24.656 -32.719 -9.523 1 89.62 164 VAL B CA 1
ATOM 7784 C C . VAL B 1 164 ? 24.328 -33.344 -8.18 1 89.62 164 VAL B C 1
ATOM 7786 O O . VAL B 1 164 ? 23.359 -34.094 -8.062 1 89.62 164 VAL B O 1
ATOM 7789 N N . THR B 1 165 ? 25.156 -33.219 -7.199 1 87.06 165 THR B N 1
ATOM 7790 C CA . THR B 1 165 ? 24.891 -33.5 -5.789 1 87.06 165 THR B CA 1
ATOM 7791 C C . THR B 1 165 ? 25 -32.219 -4.953 1 87.06 165 THR B C 1
ATOM 7793 O O . THR B 1 165 ? 26.078 -31.875 -4.484 1 87.06 165 THR B O 1
ATOM 7796 N N . ASN B 1 166 ? 23.969 -31.547 -4.836 1 86.94 166 ASN B N 1
ATOM 7797 C CA . ASN B 1 166 ? 23.984 -30.328 -4.047 1 86.94 166 ASN B CA 1
ATOM 7798 C C . ASN B 1 166 ? 24 -30.625 -2.551 1 86.94 166 ASN B C 1
ATOM 7800 O O . ASN B 1 166 ? 23.078 -31.219 -2.014 1 86.94 166 ASN B O 1
ATOM 7804 N N . PRO B 1 167 ? 25 -30.219 -1.876 1 88.19 167 PRO B N 1
ATOM 7805 C CA . PRO B 1 167 ? 25.109 -30.5 -0.444 1 88.19 167 PRO B CA 1
ATOM 7806 C C . PRO B 1 167 ? 23.953 -29.922 0.361 1 88.19 167 PRO B C 1
ATOM 7808 O O . PRO B 1 167 ? 23.703 -30.344 1.494 1 88.19 167 PRO B O 1
ATOM 7811 N N . SER B 1 168 ? 23.281 -29 -0.203 1 89.5 168 SER B N 1
ATOM 7812 C CA . SER B 1 168 ? 22.156 -28.406 0.513 1 89.5 168 SER B CA 1
ATOM 7813 C C . SER B 1 168 ? 20.906 -29.266 0.379 1 89.5 168 SER B C 1
ATOM 7815 O O . SER B 1 168 ? 19.922 -29.031 1.074 1 89.5 168 SER B O 1
ATOM 7817 N N . TYR B 1 169 ? 21 -30.203 -0.502 1 93.06 169 TYR B N 1
ATOM 7818 C CA . TYR B 1 169 ? 19.875 -31.141 -0.61 1 93.06 169 TYR B CA 1
ATOM 7819 C C . TYR B 1 169 ? 19.891 -32.125 0.541 1 93.06 169 TYR B C 1
ATOM 7821 O O . TYR B 1 169 ? 20.953 -32.594 0.958 1 93.06 169 TYR B O 1
ATOM 7829 N N . THR B 1 170 ? 18.75 -32.469 0.988 1 91.06 170 THR B N 1
ATOM 7830 C CA . THR B 1 170 ? 18.641 -33.406 2.094 1 91.06 170 THR B CA 1
ATOM 7831 C C . THR B 1 170 ? 18.719 -34.844 1.583 1 91.06 170 THR B C 1
ATOM 7833 O O . THR B 1 170 ? 18.812 -35.781 2.375 1 91.06 170 THR B O 1
ATOM 7836 N N . LYS B 1 171 ? 18.672 -34.969 0.229 1 89.12 171 LYS B N 1
ATOM 7837 C CA . LYS B 1 171 ? 18.656 -36.281 -0.405 1 89.12 171 LYS B CA 1
ATOM 7838 C C . LYS B 1 171 ? 19.734 -36.375 -1.485 1 89.12 171 LYS B C 1
ATOM 7840 O O . LYS B 1 171 ? 19.844 -35.5 -2.336 1 89.12 171 LYS B O 1
ATOM 7845 N N . SER B 1 172 ? 20.453 -37.406 -1.407 1 84.88 172 SER B N 1
ATOM 7846 C CA . SER B 1 172 ? 21.453 -37.625 -2.439 1 84.88 172 SER B CA 1
ATOM 7847 C C . SER B 1 172 ? 20.812 -38.062 -3.756 1 84.88 172 SER B C 1
ATOM 7849 O O . SER B 1 172 ? 21.281 -37.688 -4.832 1 84.88 172 SER B O 1
ATOM 7851 N N . ASN B 1 173 ? 19.828 -38.906 -3.57 1 90.38 173 ASN B N 1
ATOM 7852 C CA . ASN B 1 173 ? 19 -39.281 -4.711 1 90.38 173 ASN B CA 1
ATOM 7853 C C . ASN B 1 173 ? 17.562 -38.781 -4.566 1 90.38 173 ASN B C 1
ATOM 7855 O O . ASN B 1 173 ? 16.922 -39.031 -3.555 1 90.38 173 ASN B O 1
ATOM 7859 N N . ILE B 1 174 ? 17.141 -38.062 -5.605 1 96.12 174 ILE B N 1
ATOM 7860 C CA . ILE B 1 174 ? 15.781 -37.531 -5.566 1 96.12 174 ILE B CA 1
ATOM 7861 C C . ILE B 1 174 ? 14.773 -38.625 -5.926 1 96.12 174 ILE B C 1
ATOM 7863 O O . ILE B 1 174 ? 14.812 -39.156 -7.031 1 96.12 174 ILE B O 1
ATOM 7867 N N . PRO B 1 175 ? 13.875 -38.906 -4.996 1 96.06 175 PRO B N 1
ATOM 7868 C CA . PRO B 1 175 ? 12.906 -39.969 -5.285 1 96.06 175 PRO B CA 1
ATOM 7869 C C . PRO B 1 175 ? 12.008 -39.656 -6.469 1 96.06 175 PRO B C 1
ATOM 7871 O O . PRO B 1 175 ? 11.594 -38.5 -6.633 1 96.06 175 PRO B O 1
ATOM 7874 N N . TYR B 1 176 ? 11.648 -40.688 -7.23 1 96.75 176 TYR B N 1
ATOM 7875 C CA . TYR B 1 176 ? 10.766 -40.562 -8.383 1 96.75 176 TYR B CA 1
ATOM 7876 C C . TYR B 1 176 ? 9.43 -39.938 -7.973 1 96.75 176 TYR B C 1
ATOM 7878 O O . TYR B 1 176 ? 8.875 -39.094 -8.68 1 96.75 176 TYR B O 1
ATOM 7886 N N . ASN B 1 177 ? 8.938 -40.344 -6.828 1 95.75 177 ASN B N 1
ATOM 7887 C CA . ASN B 1 177 ? 7.602 -39.938 -6.402 1 95.75 177 ASN B CA 1
ATOM 7888 C C . ASN B 1 177 ? 7.559 -38.469 -6.035 1 95.75 177 ASN B C 1
ATOM 7890 O O . ASN B 1 177 ? 6.477 -37.906 -5.867 1 95.75 177 ASN B O 1
ATOM 7894 N N . PHE B 1 178 ? 8.742 -37.781 -6.004 1 96.19 178 PHE B N 1
ATOM 7895 C CA . PHE B 1 178 ? 8.789 -36.375 -5.641 1 96.19 178 PHE B CA 1
ATOM 7896 C C . PHE B 1 178 ? 8.609 -35.5 -6.867 1 96.19 178 PHE B C 1
ATOM 7898 O O . PHE B 1 178 ? 8.352 -34.281 -6.742 1 96.19 178 PHE B O 1
ATOM 7905 N N . LYS B 1 179 ? 8.812 -36.062 -8.023 1 96.44 179 LYS B N 1
ATOM 7906 C CA . LYS B 1 179 ? 8.719 -35.219 -9.219 1 96.44 179 LYS B CA 1
ATOM 7907 C C . LYS B 1 179 ? 7.305 -34.688 -9.414 1 96.44 179 LYS B C 1
ATOM 7909 O O . LYS B 1 179 ? 6.336 -35.312 -8.977 1 96.44 179 LYS B O 1
ATOM 7914 N N . PRO B 1 180 ? 7.125 -33.562 -10.07 1 95.88 180 PRO B N 1
ATOM 7915 C CA . PRO B 1 180 ? 5.777 -33.156 -10.469 1 95.88 180 PRO B CA 1
ATOM 7916 C C . PRO B 1 180 ? 5.094 -34.188 -11.383 1 95.88 180 PRO B C 1
ATOM 7918 O O . PRO B 1 180 ? 5.77 -34.938 -12.094 1 95.88 180 PRO B O 1
ATOM 7921 N N . VAL B 1 181 ? 3.783 -34.219 -11.266 1 96.06 181 VAL B N 1
ATOM 7922 C CA . VAL B 1 181 ? 3.068 -35.031 -12.258 1 96.06 181 VAL B CA 1
ATOM 7923 C C . VAL B 1 181 ? 3.125 -34.344 -13.617 1 96.06 181 VAL B C 1
ATOM 7925 O O . VAL B 1 181 ? 2.74 -33.156 -13.742 1 96.06 181 VAL B O 1
ATOM 7928 N N . ASP B 1 182 ? 3.691 -35 -14.562 1 95.81 182 ASP B N 1
ATOM 7929 C CA . ASP B 1 182 ? 3.92 -34.375 -15.867 1 95.81 182 ASP B CA 1
ATOM 7930 C C . ASP B 1 182 ? 2.996 -34.969 -16.922 1 95.81 182 ASP B C 1
ATOM 7932 O O . ASP B 1 182 ? 2.119 -35.781 -16.625 1 95.81 182 ASP B O 1
ATOM 7936 N N . ASP B 1 183 ? 3.133 -34.562 -18.141 1 94.94 183 ASP B N 1
ATOM 7937 C CA . ASP B 1 183 ? 2.227 -34.938 -19.219 1 94.94 183 ASP B CA 1
ATOM 7938 C C . ASP B 1 183 ? 2.406 -36.406 -19.609 1 94.94 183 ASP B C 1
ATOM 7940 O O . ASP B 1 183 ? 1.494 -37.031 -20.156 1 94.94 183 ASP B O 1
ATOM 7944 N N . VAL B 1 184 ? 3.564 -36.969 -19.328 1 96.81 184 VAL B N 1
ATOM 7945 C CA . VAL B 1 184 ? 3.791 -38.375 -19.547 1 96.81 184 VAL B CA 1
ATOM 7946 C C . VAL B 1 184 ? 2.844 -39.219 -18.672 1 96.81 184 VAL B C 1
ATOM 7948 O O . VAL B 1 184 ? 2.289 -40.219 -19.125 1 96.81 184 VAL B O 1
ATOM 7951 N N . GLU B 1 185 ? 2.67 -38.812 -17.453 1 96.88 185 GLU B N 1
ATOM 7952 C CA . GLU B 1 185 ? 1.771 -39.5 -16.531 1 96.88 185 GLU B CA 1
ATOM 7953 C C . GLU B 1 185 ? 0.313 -39.156 -16.812 1 96.88 185 GLU B C 1
ATOM 7955 O O . GLU B 1 185 ? -0.562 -40 -16.766 1 96.88 185 GLU B O 1
ATOM 7960 N N . TYR B 1 186 ? 0.038 -37.906 -17.094 1 95.56 186 TYR B N 1
ATOM 7961 C CA . TYR B 1 186 ? -1.332 -37.438 -17.25 1 95.56 186 TYR B CA 1
ATOM 7962 C C . TYR B 1 186 ? -2.043 -38.156 -18.375 1 95.56 186 TYR B C 1
ATOM 7964 O O . TYR B 1 186 ? -3.248 -38.406 -18.312 1 95.56 186 TYR B O 1
ATOM 7972 N N . LYS B 1 187 ? -1.311 -38.469 -19.391 1 94.38 187 LYS B N 1
ATOM 7973 C CA . LYS B 1 187 ? -1.903 -39.188 -20.5 1 94.38 187 LYS B CA 1
ATOM 7974 C C . LYS B 1 187 ? -2.602 -40.469 -20.031 1 94.38 187 LYS B C 1
ATOM 7976 O O . LYS B 1 187 ? -3.703 -40.781 -20.484 1 94.38 187 LYS B O 1
ATOM 7981 N N . PHE B 1 188 ? -2.025 -41.125 -19.141 1 96.94 188 PHE B N 1
ATOM 7982 C CA . PHE B 1 188 ? -2.561 -42.406 -18.672 1 96.94 188 PHE B CA 1
ATOM 7983 C C . PHE B 1 188 ? -3.586 -42.188 -17.562 1 96.94 188 PHE B C 1
ATOM 7985 O O . PHE B 1 188 ? -4.566 -42.906 -17.469 1 96.94 188 PHE B O 1
ATOM 7992 N N . LEU B 1 189 ? -3.357 -41.219 -16.734 1 97.31 189 LEU B N 1
ATOM 7993 C CA . LEU B 1 189 ? -4.309 -40.906 -15.672 1 97.31 189 LEU B CA 1
ATOM 7994 C C . LEU B 1 189 ? -5.668 -40.531 -16.25 1 97.31 189 LEU B C 1
ATOM 7996 O O . LEU B 1 189 ? -6.699 -41.031 -15.797 1 97.31 189 LEU B O 1
ATOM 8000 N N . TYR B 1 190 ? -5.703 -39.688 -17.219 1 96 190 TYR B N 1
ATOM 8001 C CA . TYR B 1 190 ? -6.965 -39.25 -17.812 1 96 190 TYR B CA 1
ATOM 8002 C C . TYR B 1 190 ? -7.621 -40.375 -18.594 1 96 190 TYR B C 1
ATOM 8004 O O . TYR B 1 190 ? -8.844 -40.406 -18.734 1 96 190 TYR B O 1
ATOM 8012 N N . ARG B 1 191 ? -6.848 -41.312 -19.125 1 96.75 191 ARG B N 1
ATOM 8013 C CA . ARG B 1 191 ? -7.43 -42.5 -19.75 1 96.75 191 ARG B CA 1
ATOM 8014 C C . ARG B 1 191 ? -8.195 -43.312 -18.719 1 96.75 191 ARG B C 1
ATOM 8016 O O . ARG B 1 191 ? -9.305 -43.781 -19 1 96.75 191 ARG B O 1
ATOM 8023 N N . ILE B 1 192 ? -7.578 -43.5 -17.578 1 97.81 192 ILE B N 1
ATOM 8024 C CA . ILE B 1 192 ? -8.227 -44.281 -16.516 1 97.81 192 ILE B CA 1
ATOM 8025 C C . ILE B 1 192 ? -9.508 -43.562 -16.078 1 97.81 192 ILE B C 1
ATOM 8027 O O . ILE B 1 192 ? -10.539 -44.188 -15.852 1 97.81 192 ILE B O 1
ATOM 8031 N N . LEU B 1 193 ? -9.477 -42.25 -15.961 1 97.19 193 LEU B N 1
ATOM 8032 C CA . LEU B 1 193 ? -10.664 -41.469 -15.594 1 97.19 193 LEU B CA 1
ATOM 8033 C C . LEU B 1 193 ? -11.766 -41.656 -16.641 1 97.19 193 LEU B C 1
ATOM 8035 O O . LEU B 1 193 ? -12.945 -41.75 -16.281 1 97.19 193 LEU B O 1
ATOM 8039 N N . ARG B 1 194 ? -11.383 -41.688 -17.906 1 96.88 194 ARG B N 1
ATOM 8040 C CA . ARG B 1 194 ? -12.359 -41.875 -18.969 1 96.88 194 ARG B CA 1
ATOM 8041 C C . ARG B 1 194 ? -13.016 -43.25 -18.875 1 96.88 194 ARG B C 1
ATOM 8043 O O . ARG B 1 194 ? -14.242 -43.344 -18.953 1 96.88 194 ARG B O 1
ATOM 8050 N N . GLU B 1 195 ? -12.25 -44.25 -18.688 1 97.31 195 GLU B N 1
ATOM 8051 C CA . GLU B 1 195 ? -12.773 -45.594 -18.547 1 97.31 195 GLU B CA 1
ATOM 8052 C C . GLU B 1 195 ? -13.672 -45.719 -17.312 1 97.31 195 GLU B C 1
ATOM 8054 O O . GLU B 1 195 ? -14.719 -46.375 -17.359 1 97.31 195 GLU B O 1
ATOM 8059 N N . THR B 1 196 ? -13.211 -45.125 -16.312 1 97.88 196 THR B N 1
ATOM 8060 C CA . THR B 1 196 ? -13.992 -45.156 -15.078 1 97.88 196 THR B CA 1
ATOM 8061 C C . THR B 1 196 ? -15.32 -44.438 -15.266 1 97.88 196 THR B C 1
ATOM 8063 O O . THR B 1 196 ? -16.344 -44.875 -14.727 1 97.88 196 THR B O 1
ATOM 8066 N N . SER B 1 197 ? -15.312 -43.344 -16.016 1 97.12 197 SER B N 1
ATOM 8067 C CA . SER B 1 197 ? -16.531 -42.594 -16.25 1 97.12 197 SER B CA 1
ATOM 8068 C C . SER B 1 197 ? -17.547 -43.406 -17.031 1 97.12 197 SER B C 1
ATOM 8070 O O . SER B 1 197 ? -18.75 -43.188 -16.906 1 97.12 197 SER B O 1
ATOM 8072 N N . GLU B 1 198 ? -17.094 -44.375 -17.828 1 97.5 198 GLU B N 1
ATOM 8073 C CA . GLU B 1 198 ? -18.016 -45.281 -18.531 1 97.5 198 GLU B CA 1
ATOM 8074 C C . GLU B 1 198 ? -18.766 -46.156 -17.547 1 97.5 198 GLU B C 1
ATOM 8076 O O . GLU B 1 198 ? -19.969 -46.375 -17.688 1 97.5 198 GLU B O 1
ATOM 8081 N N . VAL B 1 199 ? -18.047 -46.594 -16.594 1 97.62 199 VAL B N 1
ATOM 8082 C CA . VAL B 1 199 ? -18.641 -47.438 -15.555 1 97.62 199 VAL B CA 1
ATOM 8083 C C . VAL B 1 199 ? -19.641 -46.625 -14.734 1 97.62 199 VAL B C 1
ATOM 8085 O O . VAL B 1 199 ? -20.719 -47.125 -14.383 1 97.62 199 VAL B O 1
ATOM 8088 N N . LEU B 1 200 ? -19.344 -45.406 -14.492 1 97.62 200 LEU B N 1
ATOM 8089 C CA . LEU B 1 200 ? -20.125 -44.562 -13.609 1 97.62 200 LEU B CA 1
ATOM 8090 C C . LEU B 1 200 ? -21.188 -43.781 -14.391 1 97.62 200 LEU B C 1
ATOM 8092 O O . LEU B 1 200 ? -21.906 -42.969 -13.828 1 97.62 200 LEU B O 1
ATOM 8096 N N . TYR B 1 201 ? -21.375 -44.031 -15.633 1 96.56 201 TYR B N 1
ATOM 8097 C CA . TYR B 1 201 ? -22.188 -43.219 -16.531 1 96.56 201 TYR B CA 1
ATOM 8098 C C . TYR B 1 201 ? -23.594 -43.062 -15.984 1 96.56 201 TYR B C 1
ATOM 8100 O O . TYR B 1 201 ? -24.109 -41.938 -15.93 1 96.56 201 TYR B O 1
ATOM 8108 N N . PRO B 1 202 ? -24.344 -44.125 -15.5 1 95.56 202 PRO B N 1
ATOM 8109 C CA . PRO B 1 202 ? -25.688 -43.938 -14.969 1 95.56 202 PRO B CA 1
ATOM 8110 C C . PRO B 1 202 ? -25.719 -42.969 -13.773 1 95.56 202 PRO B C 1
ATOM 8112 O O . PRO B 1 202 ? -26.609 -42.125 -13.688 1 95.56 202 PRO B O 1
ATOM 8115 N N . LEU B 1 203 ? -24.781 -43.156 -12.93 1 96.25 203 LEU B N 1
ATOM 8116 C CA . LEU B 1 203 ? -24.688 -42.281 -11.766 1 96.25 203 LEU B CA 1
ATOM 8117 C C . LEU B 1 203 ? -24.469 -40.812 -12.18 1 96.25 203 LEU B C 1
ATOM 8119 O O . LEU B 1 203 ? -25.141 -39.906 -11.68 1 96.25 203 LEU B O 1
ATOM 8123 N N . LEU B 1 204 ? -23.484 -40.594 -13.094 1 96.19 204 LEU B N 1
ATOM 8124 C CA . LEU B 1 204 ? -23.141 -39.219 -13.539 1 96.19 204 LEU B CA 1
ATOM 8125 C C . LEU B 1 204 ? -24.344 -38.562 -14.195 1 96.19 204 LEU B C 1
ATOM 8127 O O . LEU B 1 204 ? -24.672 -37.406 -13.875 1 96.19 204 LEU B O 1
ATOM 8131 N N . TYR B 1 205 ? -24.984 -39.25 -15.07 1 93.62 205 TYR B N 1
ATOM 8132 C CA . TYR B 1 205 ? -26.094 -38.688 -15.836 1 93.62 205 TYR B CA 1
ATOM 8133 C C . TYR B 1 205 ? -27.297 -38.438 -14.953 1 93.62 205 TYR B C 1
ATOM 8135 O O . TYR B 1 205 ? -27.984 -37.406 -15.078 1 93.62 205 TYR B O 1
ATOM 8143 N N . GLU B 1 206 ? -27.641 -39.344 -14.039 1 93.62 206 GLU B N 1
ATOM 8144 C CA . GLU B 1 206 ? -28.812 -39.219 -13.172 1 93.62 206 GLU B CA 1
ATOM 8145 C C . GLU B 1 206 ? -28.609 -38.125 -12.125 1 93.62 206 GLU B C 1
ATOM 8147 O O . GLU B 1 206 ? -29.562 -37.438 -11.734 1 93.62 206 GLU B O 1
ATOM 8152 N N . SER B 1 207 ? -27.391 -38.031 -11.711 1 94.56 207 SER B N 1
ATOM 8153 C CA . SER B 1 207 ? -27.094 -37.062 -10.664 1 94.56 207 SER B CA 1
ATOM 8154 C C . SER B 1 207 ? -26.984 -35.656 -11.227 1 94.56 207 SER B C 1
ATOM 8156 O O . SER B 1 207 ? -27.438 -34.688 -10.602 1 94.56 207 SER B O 1
ATOM 8158 N N . TYR B 1 208 ? -26.328 -35.531 -12.398 1 93.62 208 TYR B N 1
ATOM 8159 C CA . TYR B 1 208 ? -25.891 -34.219 -12.836 1 93.62 208 TYR B CA 1
ATOM 8160 C C . TYR B 1 208 ? -26.438 -33.875 -14.219 1 93.62 208 TYR B C 1
ATOM 8162 O O . TYR B 1 208 ? -26.422 -32.719 -14.633 1 93.62 208 TYR B O 1
ATOM 8170 N N . GLY B 1 209 ? -26.922 -34.781 -14.992 1 91.88 209 GLY B N 1
ATOM 8171 C CA . GLY B 1 209 ? -27.188 -34.594 -16.406 1 91.88 209 GLY B CA 1
ATOM 8172 C C . GLY B 1 209 ? -25.938 -34.344 -17.234 1 91.88 209 GLY B C 1
ATOM 8173 O O . GLY B 1 209 ? -25.984 -33.719 -18.281 1 91.88 209 GLY B O 1
ATOM 8174 N N . LEU B 1 210 ? -24.75 -34.781 -16.734 1 94.38 210 LEU B N 1
ATOM 8175 C CA . LEU B 1 210 ? -23.453 -34.594 -17.359 1 94.38 210 LEU B CA 1
ATOM 8176 C C . LEU B 1 210 ? -22.734 -35.938 -17.547 1 94.38 210 LEU B C 1
ATOM 8178 O O . LEU B 1 210 ? -23.125 -36.938 -16.953 1 94.38 210 LEU B O 1
ATOM 8182 N N . SER B 1 211 ? -21.719 -35.875 -18.359 1 94.06 211 SER B N 1
ATOM 8183 C CA . SER B 1 211 ? -20.844 -37.031 -18.562 1 94.06 211 SER B CA 1
ATOM 8184 C C . SER B 1 211 ? -19.422 -36.594 -18.891 1 94.06 211 SER B C 1
ATOM 8186 O O . SER B 1 211 ? -19.156 -35.406 -19.078 1 94.06 211 SER B O 1
ATOM 8188 N N . TYR B 1 212 ? -18.547 -37.531 -18.844 1 95.38 212 TYR B N 1
ATOM 8189 C CA . TYR B 1 212 ? -17.156 -37.25 -19.172 1 95.38 212 TYR B CA 1
ATOM 8190 C C . TYR B 1 212 ? -16.734 -37.906 -20.484 1 95.38 212 TYR B C 1
ATOM 8192 O O . TYR B 1 212 ? -16.172 -37.25 -21.359 1 95.38 212 TYR B O 1
ATOM 8200 N N . HIS B 1 213 ? -17.062 -39.188 -20.734 1 94.25 213 HIS B N 1
ATOM 8201 C CA . HIS B 1 213 ? -16.594 -39.938 -21.891 1 94.25 213 HIS B CA 1
ATOM 8202 C C . HIS B 1 213 ? -17.469 -39.719 -23.109 1 94.25 213 HIS B C 1
ATOM 8204 O O . HIS B 1 213 ? -17.062 -40 -24.234 1 94.25 213 HIS B O 1
ATOM 8210 N N . ASN B 1 214 ? -18.609 -39.312 -22.922 1 91.56 214 ASN B N 1
ATOM 8211 C CA . ASN B 1 214 ? -19.594 -39.125 -23.984 1 91.56 214 ASN B CA 1
ATOM 8212 C C . ASN B 1 214 ? -20.359 -37.812 -23.797 1 91.56 214 ASN B C 1
ATOM 8214 O O . ASN B 1 214 ? -21.547 -37.812 -23.516 1 91.56 214 ASN B O 1
ATOM 8218 N N . CYS B 1 215 ? -19.656 -36.812 -23.859 1 92.5 215 CYS B N 1
ATOM 8219 C CA . CYS B 1 215 ? -20.281 -35.5 -23.641 1 92.5 215 CYS B CA 1
ATOM 8220 C C . CYS B 1 215 ? -19.969 -34.531 -24.781 1 92.5 215 CYS B C 1
ATOM 8222 O O . CYS B 1 215 ? -19.141 -34.844 -25.641 1 92.5 215 CYS B O 1
ATOM 8224 N N . THR B 1 216 ? -20.734 -33.5 -24.891 1 88.44 216 THR B N 1
ATOM 8225 C CA . THR B 1 216 ? -20.5 -32.375 -25.812 1 88.44 216 THR B CA 1
ATOM 8226 C C . THR B 1 216 ? -19.922 -31.172 -25.078 1 88.44 216 THR B C 1
ATOM 8228 O O . THR B 1 216 ? -20.531 -30.656 -24.141 1 88.44 216 THR B O 1
ATOM 8231 N N . LYS B 1 217 ? -18.766 -30.828 -25.531 1 79.81 217 LYS B N 1
ATOM 8232 C CA . LYS B 1 217 ? -18.047 -29.734 -24.891 1 79.81 217 LYS B CA 1
ATOM 8233 C C . LYS B 1 217 ? -18.938 -28.516 -24.719 1 79.81 217 LYS B C 1
ATOM 8235 O O . LYS B 1 217 ? -19.688 -28.156 -25.625 1 79.81 217 LYS B O 1
ATOM 8240 N N . ASN B 1 218 ? -18.938 -27.922 -23.547 1 73.81 218 ASN B N 1
ATOM 8241 C CA . ASN B 1 218 ? -19.641 -26.703 -23.172 1 73.81 218 ASN B CA 1
ATOM 8242 C C . ASN B 1 218 ? -21.125 -26.938 -23 1 73.81 218 ASN B C 1
ATOM 8244 O O . ASN B 1 218 ? -21.922 -26 -22.922 1 73.81 218 ASN B O 1
ATOM 8248 N N . VAL B 1 219 ? -21.547 -28.156 -23.047 1 83.44 219 VAL B N 1
ATOM 8249 C CA . VAL B 1 219 ? -22.969 -28.453 -22.891 1 83.44 219 VAL B CA 1
ATOM 8250 C C . VAL B 1 219 ? -23.156 -29.344 -21.672 1 83.44 219 VAL B C 1
ATOM 8252 O O . VAL B 1 219 ? -23.75 -28.922 -20.672 1 83.44 219 VAL B O 1
ATOM 8255 N N . ASP B 1 220 ? -22.531 -30.453 -21.719 1 90.69 220 ASP B N 1
ATOM 8256 C CA . ASP B 1 220 ? -22.859 -31.406 -20.656 1 90.69 220 ASP B CA 1
ATOM 8257 C C . ASP B 1 220 ? -21.609 -32.188 -20.219 1 90.69 220 ASP B C 1
ATOM 8259 O O . ASP B 1 220 ? -21.703 -33.375 -19.891 1 90.69 220 ASP B O 1
ATOM 8263 N N . CYS B 1 221 ? -20.5 -31.547 -20.25 1 93.06 221 CYS B N 1
ATOM 8264 C CA . CYS B 1 221 ? -19.266 -32.25 -19.938 1 93.06 221 CYS B CA 1
ATOM 8265 C C . CYS B 1 221 ? -18.859 -32 -18.484 1 93.06 221 CYS B C 1
ATOM 8267 O O . CYS B 1 221 ? -19.188 -30.969 -17.906 1 93.06 221 CYS B O 1
ATOM 8269 N N . ILE B 1 222 ? -18.172 -33 -17.953 1 94.19 222 ILE B N 1
ATOM 8270 C CA . ILE B 1 222 ? -17.484 -32.938 -16.656 1 94.19 222 ILE B CA 1
ATOM 8271 C C . ILE B 1 222 ? -15.992 -32.75 -16.859 1 94.19 222 ILE B C 1
ATOM 8273 O O . ILE B 1 222 ? -15.422 -33.281 -17.828 1 94.19 222 ILE B O 1
ATOM 8277 N N . ILE B 1 223 ? -15.414 -31.922 -16.047 1 92.94 223 ILE B N 1
ATOM 8278 C CA . ILE B 1 223 ? -13.961 -31.781 -16 1 92.94 223 ILE B CA 1
ATOM 8279 C C . ILE B 1 223 ? -13.438 -32.406 -14.711 1 92.94 223 ILE B C 1
ATOM 8281 O O . ILE B 1 223 ? -14.039 -32.25 -13.641 1 92.94 223 ILE B O 1
ATOM 8285 N N . PHE B 1 224 ? -12.352 -33.156 -14.82 1 95.06 224 PHE B N 1
ATOM 8286 C CA . PHE B 1 224 ? -11.633 -33.625 -13.648 1 95.06 224 PHE B CA 1
ATOM 8287 C C . PHE B 1 224 ? -10.32 -32.875 -13.469 1 95.06 224 PHE B C 1
ATOM 8289 O O . PHE B 1 224 ? -9.609 -32.594 -14.445 1 95.06 224 PHE B O 1
ATOM 8296 N N . HIS B 1 225 ? -10.039 -32.5 -12.32 1 93 225 HIS B N 1
ATOM 8297 C CA . HIS B 1 225 ? -8.781 -31.812 -12.023 1 93 225 HIS B CA 1
ATOM 8298 C C . HIS B 1 225 ? -8.18 -32.312 -10.719 1 93 225 HIS B C 1
ATOM 8300 O O . HIS B 1 225 ? -8.898 -32.594 -9.758 1 93 225 HIS B O 1
ATOM 8306 N N . ASP B 1 226 ? -6.875 -32.438 -10.711 1 93.56 226 ASP B N 1
ATOM 8307 C CA . ASP B 1 226 ? -6.207 -32.969 -9.531 1 93.56 226 ASP B CA 1
ATOM 8308 C C . ASP B 1 226 ? -5.543 -31.859 -8.719 1 93.56 226 ASP B C 1
ATOM 8310 O O . ASP B 1 226 ? -5.512 -30.703 -9.148 1 93.56 226 ASP B O 1
ATOM 8314 N N . ILE B 1 227 ? -5.031 -32.25 -7.531 1 90.88 227 ILE B N 1
ATOM 8315 C CA . ILE B 1 227 ? -4.348 -31.344 -6.617 1 90.88 227 ILE B CA 1
ATOM 8316 C C . ILE B 1 227 ? -3.102 -32.031 -6.051 1 90.88 227 ILE B C 1
ATOM 8318 O O . ILE B 1 227 ? -2.92 -33.219 -6.215 1 90.88 227 ILE B O 1
ATOM 8322 N N . SER B 1 228 ? -2.209 -31.25 -5.562 1 92.5 228 SER B N 1
ATOM 8323 C CA . SER B 1 228 ? -1.062 -31.75 -4.805 1 92.5 228 SER B CA 1
ATOM 8324 C C . SER B 1 228 ? -1.277 -31.578 -3.305 1 92.5 228 SER B C 1
ATOM 8326 O O . SER B 1 228 ? -2.096 -30.766 -2.875 1 92.5 228 SER B O 1
ATOM 8328 N N . PRO B 1 229 ? -0.533 -32.438 -2.57 1 94.5 229 PRO B N 1
ATOM 8329 C CA . PRO B 1 229 ? 0.482 -33.438 -2.865 1 94.5 229 PRO B CA 1
ATOM 8330 C C . PRO B 1 229 ? -0.121 -34.75 -3.355 1 94.5 229 PRO B C 1
ATOM 8332 O O . PRO B 1 229 ? -1.345 -34.875 -3.461 1 94.5 229 PRO B O 1
ATOM 8335 N N . ARG B 1 230 ? 0.835 -35.625 -3.648 1 96.06 230 ARG B N 1
ATOM 8336 C CA . ARG B 1 230 ? 0.427 -36.938 -4.176 1 96.06 230 ARG B CA 1
ATOM 8337 C C . ARG B 1 230 ? 0.438 -38 -3.084 1 96.06 230 ARG B C 1
ATOM 8339 O O . ARG B 1 230 ? 1.177 -38.969 -3.176 1 96.06 230 ARG B O 1
ATOM 8346 N N . GLY B 1 231 ? -0.442 -37.812 -2.146 1 93.75 231 GLY B N 1
ATOM 8347 C CA . GLY B 1 231 ? -0.534 -38.688 -0.989 1 93.75 231 GLY B CA 1
ATOM 8348 C C . GLY B 1 231 ? -0.371 -37.969 0.329 1 93.75 231 GLY B C 1
ATOM 8349 O O . GLY B 1 231 ? -0.356 -36.719 0.363 1 93.75 231 GLY B O 1
ATOM 8350 N N . ILE B 1 232 ? -0.322 -38.719 1.499 1 93.19 232 ILE B N 1
ATOM 8351 C CA . ILE B 1 232 ? -0.259 -38.094 2.814 1 93.19 232 ILE B CA 1
ATOM 8352 C C . ILE B 1 232 ? 1.085 -38.406 3.471 1 93.19 232 ILE B C 1
ATOM 8354 O O . ILE B 1 232 ? 1.336 -38 4.609 1 93.19 232 ILE B O 1
ATOM 8358 N N . ARG B 1 233 ? 1.935 -39.188 2.756 1 91.81 233 ARG B N 1
ATOM 8359 C CA . ARG B 1 233 ? 3.25 -39.531 3.297 1 91.81 233 ARG B CA 1
ATOM 8360 C C . ARG B 1 233 ? 4.242 -39.812 2.178 1 91.81 233 ARG B C 1
ATOM 8362 O O . ARG B 1 233 ? 3.848 -40.031 1.027 1 91.81 233 ARG B O 1
ATOM 8369 N N . GLU B 1 234 ? 5.449 -39.875 2.525 1 91.12 234 GLU B N 1
ATOM 8370 C CA . GLU B 1 234 ? 6.512 -40.156 1.566 1 91.12 234 GLU B CA 1
ATOM 8371 C C . GLU B 1 234 ? 6.375 -41.562 0.978 1 91.12 234 GLU B C 1
ATOM 8373 O O . GLU B 1 234 ? 6.043 -42.5 1.69 1 91.12 234 GLU B O 1
ATOM 8378 N N . GLY B 1 235 ? 6.637 -41.625 -0.256 1 91.75 235 GLY B N 1
ATOM 8379 C CA . GLY B 1 235 ? 6.59 -42.906 -0.924 1 91.75 235 GLY B CA 1
ATOM 8380 C C . GLY B 1 235 ? 5.316 -43.125 -1.714 1 91.75 235 GLY B C 1
ATOM 8381 O O . GLY B 1 235 ? 5.273 -43.969 -2.613 1 91.75 235 GLY B O 1
ATOM 8382 N N . GLU B 1 236 ? 4.336 -42.438 -1.354 1 94.31 236 GLU B N 1
ATOM 8383 C CA . GLU B 1 236 ? 3.061 -42.562 -2.049 1 94.31 236 GLU B CA 1
ATOM 8384 C C . GLU B 1 236 ? 3.043 -41.75 -3.332 1 94.31 236 GLU B C 1
ATOM 8386 O O . GLU B 1 236 ? 3.811 -40.781 -3.473 1 94.31 236 GLU B O 1
ATOM 8391 N N . ARG B 1 237 ? 2.27 -42.156 -4.273 1 96.81 237 ARG B N 1
ATOM 8392 C CA . ARG B 1 237 ? 1.965 -41.406 -5.496 1 96.81 237 ARG B CA 1
ATOM 8393 C C . ARG B 1 237 ? 0.52 -41.625 -5.926 1 96.81 237 ARG B C 1
ATOM 8395 O O . ARG B 1 237 ? 0.26 -42.375 -6.883 1 96.81 237 ARG B O 1
ATOM 8402 N N . GLN B 1 238 ? -0.288 -41.031 -5.195 1 96.81 238 GLN B N 1
ATOM 8403 C CA . GLN B 1 238 ? -1.738 -41.094 -5.348 1 96.81 238 GLN B CA 1
ATOM 8404 C C . GLN B 1 238 ? -2.328 -39.719 -5.594 1 96.81 238 GLN B C 1
ATOM 8406 O O . GLN B 1 238 ? -1.997 -38.75 -4.887 1 96.81 238 GLN B O 1
ATOM 8411 N N . SER B 1 239 ? -3.178 -39.562 -6.609 1 97.06 239 SER B N 1
ATOM 8412 C CA . SER B 1 239 ? -3.715 -38.25 -6.957 1 97.06 239 SER B CA 1
ATOM 8413 C C . SER B 1 239 ? -5.238 -38.25 -6.848 1 97.06 239 SER B C 1
ATOM 8415 O O . SER B 1 239 ? -5.918 -39.062 -7.457 1 97.06 239 SER B O 1
ATOM 8417 N N . TRP B 1 240 ? -5.762 -37.344 -6.027 1 96.56 240 TRP B N 1
ATOM 8418 C CA . TRP B 1 240 ? -7.195 -37.094 -6.012 1 96.56 240 TRP B CA 1
ATOM 8419 C C . TRP B 1 240 ? -7.609 -36.219 -7.195 1 96.56 240 TRP B C 1
ATOM 8421 O O . TRP B 1 240 ? -6.941 -35.219 -7.508 1 96.56 240 TRP B O 1
ATOM 8431 N N . PHE B 1 241 ? -8.656 -36.594 -7.867 1 97.19 241 PHE B N 1
ATOM 8432 C CA . PHE B 1 241 ? -9.305 -35.781 -8.914 1 97.19 241 PHE B CA 1
ATOM 8433 C C . PHE B 1 241 ? -10.711 -35.406 -8.5 1 97.19 241 PHE B C 1
ATOM 8435 O O . PHE B 1 241 ? -11.516 -36.25 -8.109 1 97.19 241 PHE B O 1
ATOM 8442 N N . GLY B 1 242 ? -10.961 -34.094 -8.508 1 96.69 242 GLY B N 1
ATOM 8443 C CA . GLY B 1 242 ? -12.32 -33.594 -8.297 1 96.69 242 GLY B CA 1
ATOM 8444 C C . GLY B 1 242 ? -13.078 -33.375 -9.594 1 96.69 242 GLY B C 1
ATOM 8445 O O . GLY B 1 242 ? -12.492 -33 -10.609 1 96.69 242 GLY B O 1
ATOM 8446 N N . ALA B 1 243 ? -14.406 -33.625 -9.539 1 96.69 243 ALA B N 1
ATOM 8447 C CA . ALA B 1 243 ? -15.266 -33.438 -10.703 1 96.69 243 ALA B CA 1
ATOM 8448 C C . ALA B 1 243 ? -15.914 -32.031 -10.664 1 96.69 243 ALA B C 1
ATOM 8450 O O . ALA B 1 243 ? -16.391 -31.594 -9.617 1 96.69 243 ALA B O 1
ATOM 8451 N N . TYR B 1 244 ? -15.961 -31.422 -11.789 1 94.56 244 TYR B N 1
ATOM 8452 C CA . TYR B 1 244 ? -16.562 -30.094 -11.945 1 94.56 244 TYR B CA 1
ATOM 8453 C C . TYR B 1 244 ? -17.406 -30.031 -13.219 1 94.56 244 TYR B C 1
ATOM 8455 O O . TYR B 1 244 ? -17.141 -30.75 -14.18 1 94.56 244 TYR B O 1
ATOM 8463 N N . ARG B 1 245 ? -18.375 -29.172 -13.164 1 93.12 245 ARG B N 1
ATOM 8464 C CA . ARG B 1 245 ? -19.125 -28.891 -14.391 1 93.12 245 ARG B CA 1
ATOM 8465 C C . ARG B 1 245 ? -18.281 -28.094 -15.367 1 93.12 245 ARG B C 1
ATOM 8467 O O . ARG B 1 245 ? -17.641 -27.109 -14.984 1 93.12 245 ARG B O 1
ATOM 8474 N N . ASP B 1 246 ? -18.25 -28.453 -16.641 1 91.31 246 ASP B N 1
ATOM 8475 C CA . ASP B 1 246 ? -17.438 -27.797 -17.656 1 91.31 246 ASP B CA 1
ATOM 8476 C C . ASP B 1 246 ? -18.094 -26.5 -18.125 1 91.31 246 ASP B C 1
ATOM 8478 O O . ASP B 1 246 ? -18.703 -26.469 -19.203 1 91.31 246 ASP B O 1
ATOM 8482 N N . VAL B 1 247 ? -17.922 -25.422 -17.438 1 90.69 247 VAL B N 1
ATOM 8483 C CA . VAL B 1 247 ? -18.359 -24.078 -17.781 1 90.69 247 VAL B CA 1
ATOM 8484 C C . VAL B 1 247 ? -17.25 -23.078 -17.5 1 90.69 247 VAL B C 1
ATOM 8486 O O . VAL B 1 247 ? -16.234 -23.422 -16.875 1 90.69 247 VAL B O 1
ATOM 8489 N N . GLU B 1 248 ? -17.312 -21.906 -18.031 1 91.81 248 GLU B N 1
ATOM 8490 C CA . GLU B 1 248 ? -16.328 -20.891 -17.688 1 91.81 248 GLU B CA 1
ATOM 8491 C C . GLU B 1 248 ? -16.297 -20.641 -16.172 1 91.81 248 GLU B C 1
ATOM 8493 O O . GLU B 1 248 ? -17.328 -20.406 -15.555 1 91.81 248 GLU B O 1
ATOM 8498 N N . GLY B 1 249 ? -15.156 -20.734 -15.656 1 93.56 249 GLY B N 1
ATOM 8499 C CA . GLY B 1 249 ? -15.047 -20.641 -14.211 1 93.56 249 GLY B CA 1
ATOM 8500 C C . GLY B 1 249 ? -15.438 -21.922 -13.5 1 93.56 249 GLY B C 1
ATOM 8501 O O . GLY B 1 249 ? -15.961 -21.875 -12.383 1 93.56 249 GLY B O 1
ATOM 8502 N N . PHE B 1 250 ? -15.195 -23.031 -14.086 1 93.19 250 PHE B N 1
ATOM 8503 C CA . PHE B 1 250 ? -15.633 -24.344 -13.609 1 93.19 250 PHE B CA 1
ATOM 8504 C C . PHE B 1 250 ? -15.141 -24.594 -12.188 1 93.19 250 PHE B C 1
ATOM 8506 O O . PHE B 1 250 ? -15.703 -25.422 -11.469 1 93.19 250 PHE B O 1
ATOM 8513 N N . TYR B 1 251 ? -14.203 -23.875 -11.688 1 94.56 251 TYR B N 1
ATOM 8514 C CA . TYR B 1 251 ? -13.633 -24.031 -10.352 1 94.56 251 TYR B CA 1
ATOM 8515 C C . TYR B 1 251 ? -14.703 -23.859 -9.281 1 94.56 251 TYR B C 1
ATOM 8517 O O . TYR B 1 251 ? -14.562 -24.391 -8.172 1 94.56 251 TYR B O 1
ATOM 8525 N N . LEU B 1 252 ? -15.789 -23.156 -9.609 1 96.06 252 LEU B N 1
ATOM 8526 C CA . LEU B 1 252 ? -16.844 -22.859 -8.664 1 96.06 252 LEU B CA 1
ATOM 8527 C C . LEU B 1 252 ? -18.031 -23.812 -8.844 1 96.06 252 LEU B C 1
ATOM 8529 O O . LEU B 1 252 ? -19.125 -23.531 -8.367 1 96.06 252 LEU B O 1
ATOM 8533 N N . HIS B 1 253 ? -17.812 -24.922 -9.562 1 94.12 253 HIS B N 1
ATOM 8534 C CA . HIS B 1 253 ? -18.891 -25.859 -9.812 1 94.12 253 HIS B CA 1
ATOM 8535 C C . HIS B 1 253 ? -18.516 -27.281 -9.391 1 94.12 253 HIS B C 1
ATOM 8537 O O . HIS B 1 253 ? -18.594 -28.203 -10.195 1 94.12 253 HIS B O 1
ATOM 8543 N N . PRO B 1 254 ? -18.156 -27.422 -8.156 1 95.94 254 PRO B N 1
ATOM 8544 C CA . PRO B 1 254 ? -17.844 -28.781 -7.699 1 95.94 254 PRO B CA 1
ATOM 8545 C C . PRO B 1 254 ? -19.047 -29.703 -7.715 1 95.94 254 PRO B C 1
ATOM 8547 O O . PRO B 1 254 ? -20.172 -29.266 -7.41 1 95.94 254 PRO B O 1
ATOM 8550 N N . LEU B 1 255 ? -18.875 -30.984 -7.969 1 95.88 255 LEU B N 1
ATOM 8551 C CA . LEU B 1 255 ? -20 -31.891 -8.188 1 95.88 255 LEU B CA 1
ATOM 8552 C C . LEU B 1 255 ? -20.125 -32.906 -7.043 1 95.88 255 LEU B C 1
ATOM 8554 O O . LEU B 1 255 ? -21.062 -33.719 -7.02 1 95.88 255 LEU B O 1
ATOM 8558 N N . GLY B 1 256 ? -19.172 -32.938 -6.141 1 96.56 256 GLY B N 1
ATOM 8559 C CA . GLY B 1 256 ? -19.25 -33.844 -5 1 96.56 256 GLY B CA 1
ATOM 8560 C C . GLY B 1 256 ? -18.781 -35.25 -5.312 1 96.56 256 GLY B C 1
ATOM 8561 O O . GLY B 1 256 ? -19.078 -36.188 -4.574 1 96.56 256 GLY B O 1
ATOM 8562 N N . LEU B 1 257 ? -18.172 -35.406 -6.461 1 97.5 257 LEU B N 1
ATOM 8563 C CA . LEU B 1 257 ? -17.516 -36.656 -6.848 1 97.5 257 LEU B CA 1
ATOM 8564 C C . LEU B 1 257 ? -16.016 -36.469 -6.902 1 97.5 257 LEU B C 1
ATOM 8566 O O . LEU B 1 257 ? -15.508 -35.594 -7.617 1 97.5 257 LEU B O 1
ATOM 8570 N N . GLU B 1 258 ? -15.289 -37.312 -6.156 1 97.62 258 GLU B N 1
ATOM 8571 C CA . GLU B 1 258 ? -13.828 -37.281 -6.098 1 97.62 258 GLU B CA 1
ATOM 8572 C C . GLU B 1 258 ? -13.258 -38.688 -6.156 1 97.62 258 GLU B C 1
ATOM 8574 O O . GLU B 1 258 ? -13.781 -39.594 -5.523 1 97.62 258 GLU B O 1
ATOM 8579 N N . MET B 1 259 ? -12.273 -38.812 -6.969 1 97.69 259 MET B N 1
ATOM 8580 C CA . MET B 1 259 ? -11.648 -40.125 -7.137 1 97.69 259 MET B CA 1
ATOM 8581 C C . MET B 1 259 ? -10.141 -40.062 -6.957 1 97.69 259 MET B C 1
ATOM 8583 O O . MET B 1 259 ? -9.5 -39.125 -7.48 1 97.69 259 MET B O 1
ATOM 8587 N N . GLN B 1 260 ? -9.609 -40.969 -6.238 1 97.5 260 GLN B N 1
ATOM 8588 C CA . GLN B 1 260 ? -8.156 -41.062 -6.066 1 97.5 260 GLN B CA 1
ATOM 8589 C C . GLN B 1 260 ? -7.566 -42.156 -6.922 1 97.5 260 GLN B C 1
ATOM 8591 O O . GLN B 1 260 ? -8.031 -43.312 -6.871 1 97.5 260 GLN B O 1
ATOM 8596 N N . LEU B 1 261 ? -6.59 -41.875 -7.723 1 98.12 261 LEU B N 1
ATOM 8597 C CA . LEU B 1 261 ? -5.895 -42.844 -8.539 1 98.12 261 LEU B CA 1
ATOM 8598 C C . LEU B 1 261 ? -4.523 -43.188 -7.961 1 98.12 261 LEU B C 1
ATOM 8600 O O . LEU B 1 261 ? -3.77 -42.281 -7.602 1 98.12 261 LEU B O 1
ATOM 8604 N N . ASP B 1 262 ? -4.238 -44.438 -7.797 1 98 262 ASP B N 1
ATOM 8605 C CA . ASP B 1 262 ? -2.889 -44.875 -7.449 1 98 262 ASP B CA 1
ATOM 8606 C C . ASP B 1 262 ? -2.049 -45.125 -8.703 1 98 262 ASP B C 1
ATOM 8608 O O . ASP B 1 262 ? -2.393 -45.969 -9.531 1 98 262 ASP B O 1
ATOM 8612 N N . HIS B 1 263 ? -1.024 -44.375 -8.836 1 97.81 263 HIS B N 1
ATOM 8613 C CA . HIS B 1 263 ? -0.163 -44.5 -10.008 1 97.81 263 HIS B CA 1
ATOM 8614 C C . HIS B 1 263 ? 1.298 -44.656 -9.602 1 97.81 263 HIS B C 1
ATOM 8616 O O . HIS B 1 263 ? 2.189 -44.094 -10.227 1 97.81 263 HIS B O 1
ATOM 8622 N N . SER B 1 264 ? 1.536 -45.375 -8.539 1 96.19 264 SER B N 1
ATOM 8623 C CA . SER B 1 264 ? 2.865 -45.594 -7.973 1 96.19 264 SER B CA 1
ATOM 8624 C C . SER B 1 264 ? 3.631 -46.656 -8.75 1 96.19 264 SER B C 1
ATOM 8626 O O . SER B 1 264 ? 4.863 -46.656 -8.773 1 96.19 264 SER B O 1
ATOM 8628 N N . SER B 1 265 ? 2.92 -47.531 -9.43 1 96.38 265 SER B N 1
ATOM 8629 C CA . SER B 1 265 ? 3.576 -48.625 -10.133 1 96.38 265 SER B CA 1
ATOM 8630 C C . SER B 1 265 ? 4.324 -48.125 -11.367 1 96.38 265 SER B C 1
ATOM 8632 O O . SER B 1 265 ? 3.885 -47.156 -12.016 1 96.38 265 SER B O 1
ATOM 8634 N N . ARG B 1 266 ? 5.383 -48.75 -11.672 1 94.12 266 ARG B N 1
ATOM 8635 C CA . ARG B 1 266 ? 6.137 -48.438 -12.883 1 94.12 266 ARG B CA 1
ATOM 8636 C C . ARG B 1 266 ? 5.371 -48.844 -14.133 1 94.12 266 ARG B C 1
ATOM 8638 O O . ARG B 1 266 ? 5.555 -48.25 -15.203 1 94.12 266 ARG B O 1
ATOM 8645 N N . ASP B 1 267 ? 4.582 -49.875 -13.953 1 96.12 267 ASP B N 1
ATOM 8646 C CA . ASP B 1 267 ? 3.75 -50.375 -15.047 1 96.12 267 ASP B CA 1
ATOM 8647 C C . ASP B 1 267 ? 2.365 -49.719 -15.016 1 96.12 267 ASP B C 1
ATOM 8649 O O . ASP B 1 267 ? 1.565 -50 -14.117 1 96.12 267 ASP B O 1
ATOM 8653 N N . VAL B 1 268 ? 2.09 -48.969 -16.047 1 97.31 268 VAL B N 1
ATOM 8654 C CA . VAL B 1 268 ? 0.865 -48.156 -16.109 1 97.31 268 VAL B CA 1
ATOM 8655 C C . VAL B 1 268 ? -0.349 -49.094 -16.062 1 97.31 268 VAL B C 1
ATOM 8657 O O . VAL B 1 268 ? -1.436 -48.688 -15.648 1 97.31 268 VAL B O 1
ATOM 8660 N N . ARG B 1 269 ? -0.303 -50.406 -16.453 1 95.81 269 ARG B N 1
ATOM 8661 C CA . ARG B 1 269 ? -1.402 -51.344 -16.469 1 95.81 269 ARG B CA 1
ATOM 8662 C C . ARG B 1 269 ? -1.884 -51.656 -15.062 1 95.81 269 ARG B C 1
ATOM 8664 O O . ARG B 1 269 ? -2.988 -52.188 -14.875 1 95.81 269 ARG B O 1
ATOM 8671 N N . HIS B 1 270 ? -1.019 -51.281 -14.109 1 97.69 270 HIS B N 1
ATOM 8672 C CA . HIS B 1 270 ? -1.371 -51.562 -12.727 1 97.69 270 HIS B CA 1
ATOM 8673 C C . HIS B 1 270 ? -1.933 -50.344 -12.031 1 97.69 270 HIS B C 1
ATOM 8675 O O . HIS B 1 270 ? -2.217 -50.375 -10.836 1 97.69 270 HIS B O 1
ATOM 8681 N N . TRP B 1 271 ? -2.016 -49.25 -12.758 1 98.25 271 TRP B N 1
ATOM 8682 C CA . TRP B 1 271 ? -2.668 -48.062 -12.203 1 98.25 271 TRP B CA 1
ATOM 8683 C C . TRP B 1 271 ? -4.172 -48.281 -12.094 1 98.25 271 TRP B C 1
ATOM 8685 O O . TRP B 1 271 ? -4.766 -49 -12.898 1 98.25 271 TRP B O 1
ATOM 8695 N N . TYR B 1 272 ? -4.797 -47.719 -11.023 1 96.69 272 TYR B N 1
ATOM 8696 C CA . TYR B 1 272 ? -6.215 -48 -10.812 1 96.69 272 TYR B CA 1
ATOM 8697 C C . TYR B 1 272 ? -6.844 -46.938 -9.906 1 96.69 272 TYR B C 1
ATOM 8699 O O . TYR B 1 272 ? -6.133 -46.156 -9.281 1 96.69 272 TYR B O 1
ATOM 8707 N N . VAL B 1 273 ? -8.133 -46.938 -9.93 1 97.88 273 VAL B N 1
ATOM 8708 C CA . VAL B 1 273 ? -8.867 -46.094 -8.984 1 97.88 273 VAL B CA 1
ATOM 8709 C C . VAL B 1 273 ? -8.789 -46.719 -7.586 1 97.88 273 VAL B C 1
ATOM 8711 O O . VAL B 1 273 ? -9.289 -47.812 -7.348 1 97.88 273 VAL B O 1
ATOM 8714 N N . TYR B 1 274 ? -8.195 -46 -6.742 1 95.19 274 TYR B N 1
ATOM 8715 C CA . TYR B 1 274 ? -7.891 -46.438 -5.395 1 95.19 274 TYR B CA 1
ATOM 8716 C C . TYR B 1 274 ? -9.039 -46.156 -4.438 1 95.19 274 TYR B C 1
ATOM 8718 O O . TYR B 1 274 ? -9.344 -46.969 -3.559 1 95.19 274 TYR B O 1
ATOM 8726 N N . ARG B 1 275 ? -9.633 -45 -4.57 1 95.06 275 ARG B N 1
ATOM 8727 C CA . ARG B 1 275 ? -10.727 -44.531 -3.719 1 95.06 275 ARG B CA 1
ATOM 8728 C C . ARG B 1 275 ? -11.68 -43.625 -4.496 1 95.06 275 ARG B C 1
ATOM 8730 O O . ARG B 1 275 ? -11.258 -42.938 -5.41 1 95.06 275 ARG B O 1
ATOM 8737 N N . ILE B 1 276 ? -12.922 -43.719 -4.094 1 97.06 276 ILE B N 1
ATOM 8738 C CA . ILE B 1 276 ? -13.938 -42.844 -4.66 1 97.06 276 ILE B CA 1
ATOM 8739 C C . ILE B 1 276 ? -14.828 -42.281 -3.547 1 97.06 276 ILE B C 1
ATOM 8741 O O . ILE B 1 276 ? -15.195 -43.031 -2.625 1 97.06 276 ILE B O 1
ATOM 8745 N N . VAL B 1 277 ? -15.078 -41.062 -3.578 1 96.62 277 VAL B N 1
ATOM 8746 C CA . VAL B 1 277 ? -16.031 -40.438 -2.668 1 96.62 277 VAL B CA 1
ATOM 8747 C C . VAL B 1 277 ? -17.109 -39.688 -3.469 1 96.62 277 VAL B C 1
ATOM 8749 O O . VAL B 1 277 ? -16.812 -38.844 -4.312 1 96.62 277 VAL B O 1
ATOM 8752 N N . TYR B 1 278 ? -18.344 -40.094 -3.283 1 97.44 278 TYR B N 1
ATOM 8753 C CA . TYR B 1 278 ? -19.531 -39.469 -3.885 1 97.44 278 TYR B CA 1
ATOM 8754 C C . TYR B 1 278 ? -20.547 -39.094 -2.816 1 97.44 278 TYR B C 1
ATOM 8756 O O . TYR B 1 278 ? -21.047 -39.938 -2.082 1 97.44 278 TYR B O 1
ATOM 8764 N N . ASN B 1 279 ? -20.812 -37.75 -2.711 1 95.94 279 ASN B N 1
ATOM 8765 C CA . ASN B 1 279 ? -21.766 -37.219 -1.739 1 95.94 279 ASN B CA 1
ATOM 8766 C C . ASN B 1 279 ? -21.422 -37.656 -0.321 1 95.94 279 ASN B C 1
ATOM 8768 O O . ASN B 1 279 ? -22.297 -38.031 0.448 1 95.94 279 ASN B O 1
ATOM 8772 N N . GLY B 1 280 ? -20.141 -37.719 -0.067 1 93.69 280 GLY B N 1
ATOM 8773 C CA . GLY B 1 280 ? -19.688 -38.094 1.269 1 93.69 280 GLY B CA 1
ATOM 8774 C C . GLY B 1 280 ? -19.625 -39.594 1.491 1 93.69 280 GLY B C 1
ATOM 8775 O O . GLY B 1 280 ? -19.188 -40.031 2.555 1 93.69 280 GLY B O 1
ATOM 8776 N N . HIS B 1 281 ? -20.016 -40.375 0.532 1 94.94 281 HIS B N 1
ATOM 8777 C CA . HIS B 1 281 ? -19.938 -41.844 0.65 1 94.94 281 HIS B CA 1
ATOM 8778 C C . HIS B 1 281 ? -18.656 -42.375 0.033 1 94.94 281 HIS B C 1
ATOM 8780 O O . HIS B 1 281 ? -18.297 -42 -1.09 1 94.94 281 HIS B O 1
ATOM 8786 N N . PHE B 1 282 ? -18.031 -43.25 0.736 1 94.5 282 PHE B N 1
ATOM 8787 C CA . PHE B 1 282 ? -16.734 -43.812 0.355 1 94.5 282 PHE B CA 1
ATOM 8788 C C . PHE B 1 282 ? -16.922 -45.156 -0.354 1 94.5 282 PHE B C 1
ATOM 8790 O O . PHE B 1 282 ? -17.781 -45.938 0.023 1 94.5 282 PHE B O 1
ATOM 8797 N N . ALA B 1 283 ? -16.172 -45.406 -1.425 1 95.5 283 ALA B N 1
ATOM 8798 C CA . ALA B 1 283 ? -16.125 -46.688 -2.113 1 95.5 283 ALA B CA 1
ATOM 8799 C C . ALA B 1 283 ? -14.688 -47.031 -2.516 1 95.5 283 ALA B C 1
ATOM 8801 O O . ALA B 1 283 ? -13.875 -46.125 -2.775 1 95.5 283 ALA B O 1
ATOM 8802 N N . TYR B 1 284 ? -14.43 -48.281 -2.674 1 92.31 284 TYR B N 1
ATOM 8803 C CA . TYR B 1 284 ? -13.07 -48.719 -2.963 1 92.31 284 TYR B CA 1
ATOM 8804 C C . TYR B 1 284 ? -12.875 -48.938 -4.461 1 92.31 284 TYR B C 1
ATOM 8806 O O . TYR B 1 284 ? -11.742 -49.094 -4.926 1 92.31 284 TYR B O 1
ATOM 8814 N N . SER B 1 285 ? -14.008 -49 -5.16 1 95.56 285 SER B N 1
ATOM 8815 C CA . SER B 1 285 ? -13.93 -49.125 -6.609 1 95.56 285 SER B CA 1
ATOM 8816 C C . SER B 1 285 ? -15.172 -48.562 -7.289 1 95.56 285 SER B C 1
ATOM 8818 O O . SER B 1 285 ? -16.219 -48.406 -6.656 1 95.56 285 SER B O 1
ATOM 8820 N N . PRO B 1 286 ? -15.008 -48.281 -8.594 1 97.25 286 PRO B N 1
ATOM 8821 C CA . PRO B 1 286 ? -16.188 -47.812 -9.32 1 97.25 286 PRO B CA 1
ATOM 8822 C C . PRO B 1 286 ? -17.328 -48.812 -9.312 1 97.25 286 PRO B C 1
ATOM 8824 O O . PRO B 1 286 ? -18.5 -48.438 -9.195 1 97.25 286 PRO B O 1
ATOM 8827 N N . GLU B 1 287 ? -17 -50.125 -9.406 1 96.5 287 GLU B N 1
ATOM 8828 C CA . GLU B 1 287 ? -18.016 -51.156 -9.406 1 96.5 287 GLU B CA 1
ATOM 8829 C C . GLU B 1 287 ? -18.75 -51.219 -8.07 1 96.5 287 GLU B C 1
ATOM 8831 O O . GLU B 1 287 ? -19.969 -51.406 -8.031 1 96.5 287 GLU B O 1
ATOM 8836 N N . ASN B 1 288 ? -17.953 -51.094 -7.09 1 96.12 288 ASN B N 1
ATOM 8837 C CA . ASN B 1 288 ? -18.562 -51.062 -5.762 1 96.12 288 ASN B CA 1
ATOM 8838 C C . ASN B 1 288 ? -19.5 -49.875 -5.59 1 96.12 288 ASN B C 1
ATOM 8840 O O . ASN B 1 288 ? -20.594 -50.031 -5.047 1 96.12 288 ASN B O 1
ATOM 8844 N N . LEU B 1 289 ? -19.109 -48.719 -5.98 1 97.12 289 LEU B N 1
ATOM 8845 C CA . LEU B 1 289 ? -19.953 -47.531 -5.902 1 97.12 289 LEU B CA 1
ATOM 8846 C C . LEU B 1 289 ? -21.25 -47.719 -6.688 1 97.12 289 LEU B C 1
ATOM 8848 O O . LEU B 1 289 ? -22.328 -47.406 -6.195 1 97.12 289 LEU B O 1
ATOM 8852 N N . MET B 1 290 ? -21.141 -48.344 -7.922 1 97.06 290 MET B N 1
ATOM 8853 C CA . MET B 1 290 ? -22.297 -48.5 -8.789 1 97.06 290 MET B CA 1
ATOM 8854 C C . MET B 1 290 ? -23.281 -49.531 -8.203 1 97.06 290 MET B C 1
ATOM 8856 O O . MET B 1 290 ? -24.484 -49.375 -8.328 1 97.06 290 MET B O 1
ATOM 8860 N N . LYS B 1 291 ? -22.719 -50.531 -7.641 1 96.75 291 LYS B N 1
ATOM 8861 C CA . LYS B 1 291 ? -23.578 -51.531 -6.996 1 96.75 291 LYS B CA 1
ATOM 8862 C C . LYS B 1 291 ? -24.406 -50.906 -5.879 1 96.75 291 LYS B C 1
ATOM 8864 O O . LYS B 1 291 ? -25.609 -51.094 -5.82 1 96.75 291 LYS B O 1
ATOM 8869 N N . ARG B 1 292 ? -23.734 -50.156 -5.066 1 96.38 292 ARG B N 1
ATOM 8870 C CA . ARG B 1 292 ? -24.406 -49.531 -3.949 1 96.38 292 ARG B CA 1
ATOM 8871 C C . ARG B 1 292 ? -25.391 -48.469 -4.441 1 96.38 292 ARG B C 1
ATOM 8873 O O . ARG B 1 292 ? -26.469 -48.312 -3.871 1 96.38 292 ARG B O 1
ATOM 8880 N N . TYR B 1 293 ? -25.047 -47.781 -5.426 1 95.94 293 TYR B N 1
ATOM 8881 C CA . TYR B 1 293 ? -25.906 -46.781 -6.023 1 95.94 293 TYR B CA 1
ATOM 8882 C C . TYR B 1 293 ? -27.172 -47.406 -6.582 1 95.94 293 TYR B C 1
ATOM 8884 O O . TYR B 1 293 ? -28.281 -46.906 -6.332 1 95.94 293 TYR B O 1
ATOM 8892 N N . THR B 1 294 ? -27.062 -48.5 -7.293 1 95.06 294 THR B N 1
ATOM 8893 C CA . THR B 1 294 ? -28.172 -49.188 -7.926 1 95.06 294 THR B CA 1
ATOM 8894 C C . THR B 1 294 ? -29.094 -49.812 -6.879 1 95.06 294 THR B C 1
ATOM 8896 O O . THR B 1 294 ? -30.312 -49.906 -7.078 1 95.06 294 THR B O 1
ATOM 8899 N N . GLN B 1 295 ? -28.484 -50.156 -5.773 1 95.38 295 GLN B N 1
ATOM 8900 C CA . GLN B 1 295 ? -29.25 -50.781 -4.699 1 95.38 295 GLN B CA 1
ATOM 8901 C C . GLN B 1 295 ? -29.953 -49.719 -3.846 1 95.38 295 GLN B C 1
ATOM 8903 O O . GLN B 1 295 ? -30.75 -50.062 -2.969 1 95.38 295 GLN B O 1
ATOM 8908 N N . GLY B 1 296 ? -29.625 -48.469 -4.008 1 93.5 296 GLY B N 1
ATOM 8909 C CA . GLY B 1 296 ? -30.297 -47.375 -3.305 1 93.5 296 GLY B CA 1
ATOM 8910 C C . GLY B 1 296 ? -29.688 -47.094 -1.948 1 93.5 296 GLY B C 1
ATOM 8911 O O . GLY B 1 296 ? -30.297 -46.406 -1.129 1 93.5 296 GLY B O 1
ATOM 8912 N N . SER B 1 297 ? -28.547 -47.562 -1.696 1 93.44 297 SER B N 1
ATOM 8913 C CA . SER B 1 297 ? -27.922 -47.375 -0.393 1 93.44 297 SER B CA 1
ATOM 8914 C C . SER B 1 297 ? -27.141 -46.062 -0.336 1 93.44 297 SER B C 1
ATOM 8916 O O . SER B 1 297 ? -26.641 -45.688 0.722 1 93.44 297 SER B O 1
ATOM 8918 N N . ILE B 1 298 ? -26.953 -45.406 -1.403 1 93.19 298 ILE B N 1
ATOM 8919 C CA . ILE B 1 298 ? -26.266 -44.125 -1.482 1 93.19 298 ILE B CA 1
ATOM 8920 C C . ILE B 1 298 ? -27.25 -43.031 -1.863 1 93.19 298 ILE B C 1
ATOM 8922 O O . ILE B 1 298 ? -28.047 -43.188 -2.783 1 93.19 298 ILE B O 1
ATOM 8926 N N . GLU B 1 299 ? -27.172 -41.969 -1.075 1 91.94 299 GLU B N 1
ATOM 8927 C CA . GLU B 1 299 ? -28.016 -40.844 -1.403 1 91.94 299 GLU B CA 1
ATOM 8928 C C . GLU B 1 299 ? -27.562 -40.156 -2.688 1 91.94 299 GLU B C 1
ATOM 8930 O O . GLU B 1 299 ? -26.406 -39.75 -2.797 1 91.94 299 GLU B O 1
ATOM 8935 N N . LYS B 1 300 ? -28.422 -40 -3.561 1 92.75 300 LYS B N 1
ATOM 8936 C CA . LYS B 1 300 ? -28.109 -39.406 -4.859 1 92.75 300 LYS B CA 1
ATOM 8937 C C . LYS B 1 300 ? -28.062 -37.906 -4.77 1 92.75 300 LYS B C 1
ATOM 8939 O O . LYS B 1 300 ? -28.875 -37.281 -4.094 1 92.75 300 LYS B O 1
ATOM 8944 N N . ILE B 1 301 ? -27 -37.312 -5.371 1 93.56 301 ILE B N 1
ATOM 8945 C CA . ILE B 1 301 ? -26.938 -35.875 -5.566 1 93.56 301 ILE B CA 1
ATOM 8946 C C . ILE B 1 301 ? -27.844 -35.469 -6.73 1 93.56 301 ILE B C 1
ATOM 8948 O O . ILE B 1 301 ? -27.844 -36.125 -7.781 1 93.56 301 ILE B O 1
ATOM 8952 N N . THR B 1 302 ? -28.719 -34.531 -6.512 1 89.94 302 THR B N 1
ATOM 8953 C CA . THR B 1 302 ? -29.531 -34 -7.594 1 89.94 302 THR B CA 1
ATOM 8954 C C . THR B 1 302 ? -29.203 -32.531 -7.82 1 89.94 302 THR B C 1
ATOM 8956 O O . THR B 1 302 ? -29.656 -31.656 -7.059 1 89.94 302 THR B O 1
ATOM 8959 N N . LEU B 1 303 ? -28.375 -32.344 -8.711 1 84.88 303 LEU B N 1
ATOM 8960 C CA . LEU B 1 303 ? -28.078 -30.969 -9.109 1 84.88 303 LEU B CA 1
ATOM 8961 C C . LEU B 1 303 ? -28.859 -30.578 -10.359 1 84.88 303 LEU B C 1
ATOM 8963 O O . LEU B 1 303 ? -28.812 -31.281 -11.367 1 84.88 303 LEU B O 1
ATOM 8967 N N . PRO B 1 304 ? -29.938 -29.859 -10.211 1 63.75 304 PRO B N 1
ATOM 8968 C CA . PRO B 1 304 ? -30.75 -29.562 -11.398 1 63.75 304 PRO B CA 1
ATOM 8969 C C . PRO B 1 304 ? -29.906 -29.016 -12.555 1 63.75 304 PRO B C 1
ATOM 8971 O O . PRO B 1 304 ? -28.891 -28.359 -12.328 1 63.75 304 PRO B O 1
ATOM 8974 N N . PHE B 1 305 ? -30.125 -29.734 -13.719 1 58.41 305 PHE B N 1
ATOM 8975 C CA . PHE B 1 305 ? -29.562 -29.125 -14.914 1 58.41 305 PHE B CA 1
ATOM 8976 C C . PHE B 1 305 ? -29.891 -27.641 -14.977 1 58.41 305 PHE B C 1
ATOM 8978 O O . PHE B 1 305 ? -31.062 -27.266 -14.953 1 58.41 305 PHE B O 1
ATOM 8985 N N . TYR B 1 306 ? -28.938 -26.844 -14.539 1 59.06 306 TYR B N 1
ATOM 8986 C CA . TYR B 1 306 ? -29.203 -25.406 -14.461 1 59.06 306 TYR B CA 1
ATOM 8987 C C . TYR B 1 306 ? -29.172 -24.781 -15.844 1 59.06 306 TYR B C 1
ATOM 8989 O O . TYR B 1 306 ? -28.359 -25.156 -16.703 1 59.06 306 TYR B O 1
ATOM 8997 N N . GLU B 1 307 ? -30.312 -24.078 -16.203 1 60.59 307 GLU B N 1
ATOM 8998 C CA . GLU B 1 307 ? -30.297 -23.141 -17.328 1 60.59 307 GLU B CA 1
ATOM 8999 C C . GLU B 1 307 ? -29.062 -22.266 -17.297 1 60.59 307 GLU B C 1
ATOM 9001 O O . GLU B 1 307 ? -28.391 -22.156 -16.266 1 60.59 307 GLU B O 1
ATOM 9006 N N . GLU B 1 308 ? -28.547 -21.953 -18.359 1 65.56 308 GLU B N 1
ATOM 9007 C CA . GLU B 1 308 ? -27.391 -21.078 -18.578 1 65.56 308 GLU B CA 1
ATOM 9008 C C . GLU B 1 308 ? -27.344 -19.953 -17.531 1 65.56 308 GLU B C 1
ATOM 9010 O O . GLU B 1 308 ? -26.281 -19.609 -17.031 1 65.56 308 GLU B O 1
ATOM 9015 N N . LYS B 1 309 ? -28.453 -19.625 -17.109 1 67.62 309 LYS B N 1
ATOM 9016 C CA . LYS B 1 309 ? -28.531 -18.5 -16.188 1 67.62 309 LYS B CA 1
ATOM 9017 C C . LYS B 1 309 ? -28 -18.875 -14.805 1 67.62 309 LYS B C 1
ATOM 9019 O O . LYS B 1 309 ? -27.359 -18.062 -14.133 1 67.62 309 LYS B O 1
ATOM 9024 N N . GLU B 1 310 ? -28.125 -20.109 -14.523 1 79.12 310 GLU B N 1
ATOM 9025 C CA . GLU B 1 310 ? -27.766 -20.516 -13.164 1 79.12 310 GLU B CA 1
ATOM 9026 C C . GLU B 1 310 ? -26.281 -20.859 -13.07 1 79.12 310 GLU B C 1
ATOM 9028 O O . GLU B 1 310 ? -25.734 -20.938 -11.969 1 79.12 310 GLU B O 1
ATOM 9033 N N . THR B 1 311 ? -25.656 -21.047 -14.141 1 85.94 311 THR B N 1
ATOM 9034 C CA . THR B 1 311 ? -24.234 -21.391 -14.109 1 85.94 311 THR B CA 1
ATOM 9035 C C . THR B 1 311 ? -23.391 -20.203 -14.516 1 85.94 311 THR B C 1
ATOM 9037 O O . THR B 1 311 ? -22.156 -20.266 -14.484 1 85.94 311 THR B O 1
ATOM 9040 N N . SER B 1 312 ? -24.031 -19.109 -14.734 1 91.69 312 SER B N 1
ATOM 9041 C CA . SER B 1 312 ? -23.328 -17.953 -15.289 1 91.69 312 SER B CA 1
ATOM 9042 C C . SER B 1 312 ? -22.594 -17.172 -14.203 1 91.69 312 SER B C 1
ATOM 9044 O O . SER B 1 312 ? -21.797 -16.281 -14.5 1 91.69 312 SER B O 1
ATOM 9046 N N . TYR B 1 313 ? -22.781 -17.547 -12.906 1 94.62 313 TYR B N 1
ATOM 9047 C CA . TYR B 1 313 ? -22.219 -16.75 -11.812 1 94.62 313 TYR B CA 1
ATOM 9048 C C . TYR B 1 313 ? -20.703 -16.859 -11.781 1 94.62 313 TYR B C 1
ATOM 9050 O O . TYR B 1 313 ? -20.031 -16.031 -11.18 1 94.62 313 TYR B O 1
ATOM 9058 N N . SER B 1 314 ? -20.156 -17.891 -12.461 1 95.75 314 SER B N 1
ATOM 9059 C CA . SER B 1 314 ? -18.719 -18.062 -12.469 1 95.75 314 SER B CA 1
ATOM 9060 C C . SER B 1 314 ? -18.094 -17.438 -13.711 1 95.75 314 SER B C 1
ATOM 9062 O O . SER B 1 314 ? -16.859 -17.391 -13.844 1 95.75 314 SER B O 1
ATOM 9064 N N . SER B 1 315 ? -18.906 -16.984 -14.625 1 95.5 315 SER B N 1
ATOM 9065 C CA . SER B 1 315 ? -18.422 -16.375 -15.859 1 95.5 315 SER B CA 1
ATOM 9066 C C . SER B 1 315 ? -17.875 -14.969 -15.617 1 95.5 315 SER B C 1
ATOM 9068 O O . SER B 1 315 ? -18.281 -14.305 -14.664 1 95.5 315 SER B O 1
ATOM 9070 N N . LEU B 1 316 ? -16.953 -14.594 -16.453 1 96.69 316 LEU B N 1
ATOM 9071 C CA . LEU B 1 316 ? -16.422 -13.25 -16.344 1 96.69 316 LEU B CA 1
ATOM 9072 C C . LEU B 1 316 ? -17.062 -12.32 -17.375 1 96.69 316 LEU B C 1
ATOM 9074 O O . LEU B 1 316 ? -16.609 -11.195 -17.578 1 96.69 316 LEU B O 1
ATOM 9078 N N . TRP B 1 317 ? -18.125 -12.836 -17.984 1 95.44 317 TRP B N 1
ATOM 9079 C CA . TRP B 1 317 ? -18.984 -11.961 -18.781 1 95.44 317 TRP B CA 1
ATOM 9080 C C . TRP B 1 317 ? -19.719 -10.961 -17.891 1 95.44 317 TRP B C 1
ATOM 9082 O O . TRP B 1 317 ? -20.141 -11.305 -16.797 1 95.44 317 TRP B O 1
ATOM 9092 N N . ARG B 1 318 ? -19.859 -9.867 -18.422 1 95 318 ARG B N 1
ATOM 9093 C CA . ARG B 1 318 ? -20.547 -8.828 -17.672 1 95 318 ARG B CA 1
ATOM 9094 C C . ARG B 1 318 ? -21.984 -9.227 -17.359 1 95 318 ARG B C 1
ATOM 9096 O O . ARG B 1 318 ? -22.672 -9.789 -18.219 1 95 318 ARG B O 1
ATOM 9103 N N . ARG B 1 319 ? -22.438 -8.93 -16.141 1 94.06 319 ARG B N 1
ATOM 9104 C CA . ARG B 1 319 ? -23.844 -9.125 -15.781 1 94.06 319 ARG B CA 1
ATOM 9105 C C . ARG B 1 319 ? -24.266 -8.117 -14.719 1 94.06 319 ARG B C 1
ATOM 9107 O O . ARG B 1 319 ? -23.438 -7.484 -14.078 1 94.06 319 ARG B O 1
ATOM 9114 N N . GLY B 1 320 ? -25.578 -7.973 -14.586 1 91.06 320 GLY B N 1
ATOM 9115 C CA . GLY B 1 320 ? -26.125 -7.02 -13.648 1 91.06 320 GLY B CA 1
ATOM 9116 C C . GLY B 1 320 ? -26.359 -5.645 -14.25 1 91.06 320 GLY B C 1
ATOM 9117 O O . GLY B 1 320 ? -26.203 -5.461 -15.461 1 91.06 320 GLY B O 1
ATOM 9118 N N . ASP B 1 321 ? -26.672 -4.66 -13.344 1 88.62 321 ASP B N 1
ATOM 9119 C CA . ASP B 1 321 ? -27 -3.311 -13.797 1 88.62 321 ASP B CA 1
ATOM 9120 C C . ASP B 1 321 ? -25.734 -2.539 -14.172 1 88.62 321 ASP B C 1
ATOM 9122 O O . ASP B 1 321 ? -24.719 -2.648 -13.492 1 88.62 321 ASP B O 1
ATOM 9126 N N . ARG B 1 322 ? -25.922 -1.821 -15.25 1 83.06 322 ARG B N 1
ATOM 9127 C CA . ARG B 1 322 ? -24.797 -1.017 -15.711 1 83.06 322 ARG B CA 1
ATOM 9128 C C . ARG B 1 322 ? -24.469 0.076 -14.703 1 83.06 322 ARG B C 1
ATOM 9130 O O . ARG B 1 322 ? -25.359 0.659 -14.086 1 83.06 322 ARG B O 1
ATOM 9137 N N . GLU B 1 323 ? -23.234 0.269 -14.617 1 85.94 323 GLU B N 1
ATOM 9138 C CA . GLU B 1 323 ? -22.75 1.285 -13.688 1 85.94 323 GLU B CA 1
ATOM 9139 C C . GLU B 1 323 ? -22.812 2.678 -14.305 1 85.94 323 GLU B C 1
ATOM 9141 O O . GLU B 1 323 ? -22.781 3.682 -13.594 1 85.94 323 GLU B O 1
ATOM 9146 N N . MET B 1 324 ? -22.859 2.758 -15.648 1 86.81 324 MET B N 1
ATOM 9147 C CA . MET B 1 324 ? -22.984 4.012 -16.391 1 86.81 324 MET B CA 1
ATOM 9148 C C . MET B 1 324 ? -24.016 3.889 -17.5 1 86.81 324 MET B C 1
ATOM 9150 O O . MET B 1 324 ? -24.219 2.805 -18.047 1 86.81 324 MET B O 1
ATOM 9154 N N . GLU B 1 325 ? -24.609 5.039 -17.859 1 83.44 325 GLU B N 1
ATOM 9155 C CA . GLU B 1 325 ? -25.594 5.043 -18.938 1 83.44 325 GLU B CA 1
ATOM 9156 C C . GLU B 1 325 ? -24.969 4.688 -20.281 1 83.44 325 GLU B C 1
ATOM 9158 O O . GLU B 1 325 ? -25.531 3.924 -21.062 1 83.44 325 GLU B O 1
ATOM 9163 N N . ARG B 1 326 ? -23.797 5.203 -20.516 1 88.56 326 ARG B N 1
ATOM 9164 C CA . ARG B 1 326 ? -23.016 4.934 -21.719 1 88.56 326 ARG B CA 1
ATOM 9165 C C . ARG B 1 326 ? -21.641 4.387 -21.359 1 88.56 326 ARG B C 1
ATOM 9167 O O . ARG B 1 326 ? -21 4.852 -20.406 1 88.56 326 ARG B O 1
ATOM 9174 N N . PRO B 1 327 ? -21.281 3.363 -22.094 1 92.94 327 PRO B N 1
ATOM 9175 C CA . PRO B 1 327 ? -19.953 2.809 -21.828 1 92.94 327 PRO B CA 1
ATOM 9176 C C . PRO B 1 327 ? -18.812 3.75 -22.234 1 92.94 327 PRO B C 1
ATOM 9178 O O . PRO B 1 327 ? -18.375 3.719 -23.391 1 92.94 327 PRO B O 1
ATOM 9181 N N . LEU B 1 328 ? -18.328 4.488 -21.344 1 93.5 328 LEU B N 1
ATOM 9182 C CA . LEU B 1 328 ? -17.25 5.445 -21.578 1 93.5 328 LEU B CA 1
ATOM 9183 C C . LEU B 1 328 ? -15.898 4.824 -21.266 1 93.5 328 LEU B C 1
ATOM 9185 O O . LEU B 1 328 ? -15.781 4.016 -20.344 1 93.5 328 LEU B O 1
ATOM 9189 N N . GLN B 1 329 ? -14.898 5.246 -22.016 1 93.38 329 GLN B N 1
ATOM 9190 C CA . GLN B 1 329 ? -13.539 4.824 -21.688 1 93.38 329 GLN B CA 1
ATOM 9191 C C . GLN B 1 329 ? -13.078 5.43 -20.375 1 93.38 329 GLN B C 1
ATOM 9193 O O . GLN B 1 329 ? -13.367 6.59 -20.078 1 93.38 329 GLN B O 1
ATOM 9198 N N . GLY B 1 330 ? -12.43 4.574 -19.562 1 93.44 330 GLY B N 1
ATOM 9199 C CA . GLY B 1 330 ? -11.797 5.109 -18.375 1 93.44 330 GLY B CA 1
ATOM 9200 C C . GLY B 1 330 ? -10.469 5.793 -18.656 1 93.44 330 GLY B C 1
ATOM 9201 O O . GLY B 1 330 ? -9.992 5.781 -19.797 1 93.44 330 GLY B O 1
ATOM 9202 N N . PRO B 1 331 ? -9.906 6.406 -17.594 1 94.44 331 PRO B N 1
ATOM 9203 C CA . PRO B 1 331 ? -8.594 7.039 -17.781 1 94.44 331 PRO B CA 1
ATOM 9204 C C . PRO B 1 331 ? -7.527 6.051 -18.25 1 94.44 331 PRO B C 1
ATOM 9206 O O . PRO B 1 331 ? -7.574 4.871 -17.906 1 94.44 331 PRO B O 1
ATOM 9209 N N . LYS B 1 332 ? -6.578 6.574 -18.984 1 92 332 LYS B N 1
ATOM 9210 C CA . LYS B 1 332 ? -5.48 5.785 -19.531 1 92 332 LYS B CA 1
ATOM 9211 C C . LYS B 1 332 ? -4.145 6.496 -19.344 1 92 332 LYS B C 1
ATOM 9213 O O . LYS B 1 332 ? -4.102 7.723 -19.219 1 92 332 LYS B O 1
ATOM 9218 N N . LEU B 1 333 ? -3.166 5.68 -19.297 1 92.94 333 LEU B N 1
ATOM 9219 C CA . LEU B 1 333 ? -1.804 6.203 -19.25 1 92.94 333 LEU B CA 1
ATOM 9220 C C . LEU B 1 333 ? -1.302 6.516 -20.656 1 92.94 333 LEU B C 1
ATOM 9222 O O . LEU B 1 333 ? -1.463 5.703 -21.578 1 92.94 333 LEU B O 1
ATOM 9226 N N . VAL B 1 334 ? -0.75 7.688 -20.875 1 92.38 334 VAL B N 1
ATOM 9227 C CA . VAL B 1 334 ? -0.114 8.07 -22.125 1 92.38 334 VAL B CA 1
ATOM 9228 C C . VAL B 1 334 ? 1.333 8.484 -21.859 1 92.38 334 VAL B C 1
ATOM 9230 O O . VAL B 1 334 ? 1.66 8.977 -20.781 1 92.38 334 VAL B O 1
ATOM 9233 N N . GLU B 1 335 ? 2.162 8.211 -22.828 1 94.06 335 GLU B N 1
ATOM 9234 C CA . GLU B 1 335 ? 3.553 8.656 -22.797 1 94.06 335 GLU B CA 1
ATOM 9235 C C . GLU B 1 335 ? 3.83 9.68 -23.891 1 94.06 335 GLU B C 1
ATOM 9237 O O . GLU B 1 335 ? 4.293 9.32 -24.984 1 94.06 335 GLU B O 1
ATOM 9242 N N . PRO B 1 336 ? 3.705 10.953 -23.531 1 92.38 336 PRO B N 1
ATOM 9243 C CA . PRO B 1 336 ? 3.805 11.961 -24.594 1 92.38 336 PRO B CA 1
ATOM 9244 C C . PRO B 1 336 ? 5.156 11.945 -25.297 1 92.38 336 PRO B C 1
ATOM 9246 O O . PRO B 1 336 ? 5.227 12.148 -26.516 1 92.38 336 PRO B O 1
ATOM 9249 N N . ASP B 1 337 ? 6.219 11.75 -24.547 1 93.19 337 ASP B N 1
ATOM 9250 C CA . ASP B 1 337 ? 7.551 11.742 -25.156 1 93.19 337 ASP B CA 1
ATOM 9251 C C . ASP B 1 337 ? 8.109 10.32 -25.219 1 93.19 337 ASP B C 1
ATOM 9253 O O . ASP B 1 337 ? 9.32 10.125 -25.312 1 93.19 337 ASP B O 1
ATOM 9257 N N . GLY B 1 338 ? 7.188 9.312 -25.109 1 93.5 338 GLY B N 1
ATOM 9258 C CA . GLY B 1 338 ? 7.586 7.918 -25.188 1 93.5 338 GLY B CA 1
ATOM 9259 C C . GLY B 1 338 ? 8.195 7.395 -23.906 1 93.5 338 GLY B C 1
ATOM 9260 O O . GLY B 1 338 ? 8.258 8.109 -22.906 1 93.5 338 GLY B O 1
ATOM 9261 N N . HIS B 1 339 ? 8.539 6.121 -23.984 1 94.75 339 HIS B N 1
ATOM 9262 C CA . HIS B 1 339 ? 9.102 5.512 -22.797 1 94.75 339 HIS B CA 1
ATOM 9263 C C . HIS B 1 339 ? 10.445 6.145 -22.438 1 94.75 339 HIS B C 1
ATOM 9265 O O . HIS B 1 339 ? 11.242 6.461 -23.328 1 94.75 339 HIS B O 1
ATOM 9271 N N . ARG B 1 340 ? 10.727 6.352 -21.234 1 96.06 340 ARG B N 1
ATOM 9272 C CA . ARG B 1 340 ? 11.961 6.949 -20.734 1 96.06 340 ARG B CA 1
ATOM 9273 C C . ARG B 1 340 ? 12.898 5.883 -20.172 1 96.06 340 ARG B C 1
ATOM 9275 O O . ARG B 1 340 ? 13.719 6.168 -19.297 1 96.06 340 ARG B O 1
ATOM 9282 N N . TYR B 1 341 ? 12.688 4.609 -20.469 1 97.38 341 TYR B N 1
ATOM 9283 C CA . TYR B 1 341 ? 13.562 3.486 -20.156 1 97.38 341 TYR B CA 1
ATOM 9284 C C . TYR B 1 341 ? 14.094 2.834 -21.422 1 97.38 341 TYR B C 1
ATOM 9286 O O . TYR B 1 341 ? 13.516 3.006 -22.5 1 97.38 341 TYR B O 1
ATOM 9294 N N . ARG B 1 342 ? 15.211 2.174 -21.297 1 96.94 342 ARG B N 1
ATOM 9295 C CA . ARG B 1 342 ? 15.82 1.447 -22.406 1 96.94 342 ARG B CA 1
ATOM 9296 C C . ARG B 1 342 ? 15.82 -0.054 -22.141 1 96.94 342 ARG B C 1
ATOM 9298 O O . ARG B 1 342 ? 16.047 -0.488 -21.016 1 96.94 342 ARG B O 1
ATOM 9305 N N . VAL B 1 343 ? 15.508 -0.781 -23.172 1 97.5 343 VAL B N 1
ATOM 9306 C CA . VAL B 1 343 ? 15.57 -2.238 -23.109 1 97.5 343 VAL B CA 1
ATOM 9307 C C . VAL B 1 343 ? 16.547 -2.754 -24.172 1 97.5 343 VAL B C 1
ATOM 9309 O O . VAL B 1 343 ? 16.375 -2.49 -25.359 1 97.5 343 VAL B O 1
ATOM 9312 N N . ASP B 1 344 ? 17.531 -3.369 -23.781 1 96.69 344 ASP B N 1
ATOM 9313 C CA . ASP B 1 344 ? 18.484 -4.062 -24.641 1 96.69 344 ASP B CA 1
ATOM 9314 C C . ASP B 1 344 ? 18.516 -5.559 -24.328 1 96.69 344 ASP B C 1
ATOM 9316 O O . ASP B 1 344 ? 19.359 -6.012 -23.547 1 96.69 344 ASP B O 1
ATOM 9320 N N . GLY B 1 345 ? 17.719 -6.312 -25.125 1 95.19 345 GLY B N 1
ATOM 9321 C CA . GLY B 1 345 ? 17.5 -7.703 -24.75 1 95.19 345 GLY B CA 1
ATOM 9322 C C . GLY B 1 345 ? 16.797 -7.855 -23.422 1 95.19 345 GLY B C 1
ATOM 9323 O O . GLY B 1 345 ? 15.609 -7.547 -23.297 1 95.19 345 GLY B O 1
ATOM 9324 N N . MET B 1 346 ? 17.641 -8.305 -22.438 1 95.19 346 MET B N 1
ATOM 9325 C CA . MET B 1 346 ? 17.078 -8.453 -21.109 1 95.19 346 MET B CA 1
ATOM 9326 C C . MET B 1 346 ? 17.719 -7.484 -20.125 1 95.19 346 MET B C 1
ATOM 9328 O O . MET B 1 346 ? 17.562 -7.625 -18.906 1 95.19 346 MET B O 1
ATOM 9332 N N . HIS B 1 347 ? 18.469 -6.582 -20.672 1 97.06 347 HIS B N 1
ATOM 9333 C CA . HIS B 1 347 ? 19.062 -5.496 -19.891 1 97.06 347 HIS B CA 1
ATOM 9334 C C . HIS B 1 347 ? 18.172 -4.258 -19.906 1 97.06 347 HIS B C 1
ATOM 9336 O O . HIS B 1 347 ? 17.672 -3.857 -20.969 1 97.06 347 HIS B O 1
ATOM 9342 N N . LEU B 1 348 ? 17.938 -3.703 -18.734 1 98 348 LEU B N 1
ATOM 9343 C CA . LEU B 1 348 ? 17 -2.594 -18.562 1 98 348 LEU B CA 1
ATOM 9344 C C . LEU B 1 348 ? 17.672 -1.425 -17.844 1 98 348 LEU B C 1
ATOM 9346 O O . LEU B 1 348 ? 18.344 -1.62 -16.844 1 98 348 LEU B O 1
ATOM 9350 N N . THR B 1 349 ? 17.547 -0.224 -18.391 1 97.31 349 THR B N 1
ATOM 9351 C CA . THR B 1 349 ? 17.969 0.993 -17.703 1 97.31 349 THR B CA 1
ATOM 9352 C C . THR B 1 349 ? 16.812 1.977 -17.578 1 97.31 349 THR B C 1
ATOM 9354 O O . THR B 1 349 ? 15.984 2.09 -18.5 1 97.31 349 THR B O 1
ATOM 9357 N N . TYR B 1 350 ? 16.609 2.668 -16.578 1 97.56 350 TYR B N 1
ATOM 9358 C CA . TYR B 1 350 ? 15.602 3.674 -16.266 1 97.56 350 TYR B CA 1
ATOM 9359 C C . TYR B 1 350 ? 16.156 4.734 -15.32 1 97.56 350 TYR B C 1
ATOM 9361 O O . TYR B 1 350 ? 16.375 4.473 -14.133 1 97.56 350 TYR B O 1
ATOM 9369 N N . MET B 1 351 ? 16.375 5.879 -15.844 1 96 351 MET B N 1
ATOM 9370 C CA . MET B 1 351 ? 16.984 6.934 -15.031 1 96 351 MET B CA 1
ATOM 9371 C C . MET B 1 351 ? 18.297 6.465 -14.414 1 96 351 MET B C 1
ATOM 9373 O O . MET B 1 351 ? 19.219 6.074 -15.133 1 96 351 MET B O 1
ATOM 9377 N N . LYS B 1 352 ? 18.359 6.359 -13.102 1 96.25 352 LYS B N 1
ATOM 9378 C CA . LYS B 1 352 ? 19.609 5.973 -12.461 1 96.25 352 LYS B CA 1
ATOM 9379 C C . LYS B 1 352 ? 19.656 4.469 -12.188 1 96.25 352 LYS B C 1
ATOM 9381 O O . LYS B 1 352 ? 20.656 3.947 -11.695 1 96.25 352 LYS B O 1
ATOM 9386 N N . TRP B 1 353 ? 18.641 3.73 -12.531 1 97.94 353 TRP B N 1
ATOM 9387 C CA . TRP B 1 353 ? 18.562 2.287 -12.336 1 97.94 353 TRP B CA 1
ATOM 9388 C C . TRP B 1 353 ? 19.172 1.544 -13.516 1 97.94 353 TRP B C 1
ATOM 9390 O O . TRP B 1 353 ? 19.078 1.996 -14.664 1 97.94 353 TRP B O 1
ATOM 9400 N N . ASN B 1 354 ? 19.797 0.464 -13.227 1 97.75 354 ASN B N 1
ATOM 9401 C CA . ASN B 1 354 ? 20.406 -0.464 -14.172 1 97.75 354 ASN B CA 1
ATOM 9402 C C . ASN B 1 354 ? 20.297 -1.908 -13.688 1 97.75 354 ASN B C 1
ATOM 9404 O O . ASN B 1 354 ? 20.641 -2.217 -12.547 1 97.75 354 ASN B O 1
ATOM 9408 N N . MET B 1 355 ? 19.734 -2.846 -14.539 1 98.5 355 MET B N 1
ATOM 9409 C CA . MET B 1 355 ? 19.5 -4.203 -14.055 1 98.5 355 MET B CA 1
ATOM 9410 C C . MET B 1 355 ? 19.359 -5.18 -15.219 1 98.5 355 MET B C 1
ATOM 9412 O O . MET B 1 355 ? 19.234 -4.766 -16.375 1 98.5 355 MET B O 1
ATOM 9416 N N . ASN B 1 356 ? 19.359 -6.473 -14.922 1 98.19 356 ASN B N 1
ATOM 9417 C CA . ASN B 1 356 ? 19.172 -7.555 -15.883 1 98.19 356 ASN B CA 1
ATOM 9418 C C . ASN B 1 356 ? 18.016 -8.477 -15.469 1 98.19 356 ASN B C 1
ATOM 9420 O O . ASN B 1 356 ? 17.859 -8.797 -14.289 1 98.19 356 ASN B O 1
ATOM 9424 N N . LEU B 1 357 ? 17.219 -8.898 -16.453 1 98 357 LEU B N 1
ATOM 9425 C CA . LEU B 1 357 ? 16.047 -9.727 -16.172 1 98 357 LEU B CA 1
ATOM 9426 C C . LEU B 1 357 ? 16.266 -11.156 -16.656 1 98 357 LEU B C 1
ATOM 9428 O O . LEU B 1 357 ? 16.969 -11.383 -17.641 1 98 357 LEU B O 1
ATOM 9432 N N . LYS B 1 358 ? 15.648 -12.055 -15.945 1 97.12 358 LYS B N 1
ATOM 9433 C CA . LYS B 1 358 ? 15.586 -13.461 -16.359 1 97.12 358 LYS B CA 1
ATOM 9434 C C . LYS B 1 358 ? 14.312 -14.125 -15.844 1 97.12 358 LYS B C 1
ATOM 9436 O O . LYS B 1 358 ? 13.898 -13.898 -14.703 1 97.12 358 LYS B O 1
ATOM 9441 N N . MET B 1 359 ? 13.672 -14.875 -16.734 1 96.75 359 MET B N 1
ATOM 9442 C CA . MET B 1 359 ? 12.547 -15.695 -16.281 1 96.75 359 MET B CA 1
ATOM 9443 C C . MET B 1 359 ? 13 -17.125 -15.992 1 96.75 359 MET B C 1
ATOM 9445 O O . MET B 1 359 ? 13.367 -17.859 -16.906 1 96.75 359 MET B O 1
ATOM 9449 N N . ARG B 1 360 ? 12.984 -17.438 -14.742 1 97.19 360 ARG B N 1
ATOM 9450 C CA . ARG B 1 360 ? 13.266 -18.828 -14.367 1 97.19 360 ARG B CA 1
ATOM 9451 C C . ARG B 1 360 ? 12.039 -19.703 -14.57 1 97.19 360 ARG B C 1
ATOM 9453 O O . ARG B 1 360 ? 10.938 -19.359 -14.133 1 97.19 360 ARG B O 1
ATOM 9460 N N . SER B 1 361 ? 12.219 -20.844 -15.141 1 97.19 361 SER B N 1
ATOM 9461 C CA . SER B 1 361 ? 11.094 -21.703 -15.5 1 97.19 361 SER B CA 1
ATOM 9462 C C . SER B 1 361 ? 10.352 -22.188 -14.258 1 97.19 361 SER B C 1
ATOM 9464 O O . SER B 1 361 ? 9.125 -22.312 -14.273 1 97.19 361 SER B O 1
ATOM 9466 N N . SER B 1 362 ? 11.023 -22.422 -13.227 1 97 362 SER B N 1
ATOM 9467 C CA . SER B 1 362 ? 10.422 -23.047 -12.062 1 97 362 SER B CA 1
ATOM 9468 C C . SER B 1 362 ? 9.719 -22.016 -11.18 1 97 362 SER B C 1
ATOM 9470 O O . SER B 1 362 ? 8.703 -22.328 -10.555 1 97 362 SER B O 1
ATOM 9472 N N . SER B 1 363 ? 10.273 -20.797 -11.062 1 96.06 363 SER B N 1
ATOM 9473 C CA . SER B 1 363 ? 9.766 -19.938 -10 1 96.06 363 SER B CA 1
ATOM 9474 C C . SER B 1 363 ? 9.297 -18.594 -10.562 1 96.06 363 SER B C 1
ATOM 9476 O O . SER B 1 363 ? 8.453 -17.938 -9.953 1 96.06 363 SER B O 1
ATOM 9478 N N . GLY B 1 364 ? 9.875 -18.141 -11.57 1 96.06 364 GLY B N 1
ATOM 9479 C CA . GLY B 1 364 ? 9.438 -16.859 -12.117 1 96.06 364 GLY B CA 1
ATOM 9480 C C . GLY B 1 364 ? 10.57 -15.867 -12.266 1 96.06 364 GLY B C 1
ATOM 9481 O O . GLY B 1 364 ? 11.727 -16.25 -12.453 1 96.06 364 GLY B O 1
ATOM 9482 N N . LEU B 1 365 ? 10.281 -14.602 -12.211 1 96.38 365 LEU B N 1
ATOM 9483 C CA . LEU B 1 365 ? 11.188 -13.516 -12.578 1 96.38 365 LEU B CA 1
ATOM 9484 C C . LEU B 1 365 ? 12.32 -13.383 -11.57 1 96.38 365 LEU B C 1
ATOM 9486 O O . LEU B 1 365 ? 12.094 -13.477 -10.359 1 96.38 365 LEU B O 1
ATOM 9490 N N . GLN B 1 366 ? 13.508 -13.203 -12.078 1 97.94 366 GLN B N 1
ATOM 9491 C CA . GLN B 1 366 ? 14.719 -12.836 -11.359 1 97.94 366 GLN B CA 1
ATOM 9492 C C . GLN B 1 366 ? 15.312 -11.539 -11.914 1 97.94 366 GLN B C 1
ATOM 9494 O O . GLN B 1 366 ? 15.297 -11.305 -13.125 1 97.94 366 GLN B O 1
ATOM 9499 N N . ILE B 1 367 ? 15.719 -10.727 -11.07 1 98.75 367 ILE B N 1
ATOM 9500 C CA . ILE B 1 367 ? 16.406 -9.492 -11.453 1 98.75 367 ILE B CA 1
ATOM 9501 C C . ILE B 1 367 ? 17.812 -9.484 -10.875 1 98.75 367 ILE B C 1
ATOM 9503 O O . ILE B 1 367 ? 18 -9.688 -9.672 1 98.75 367 ILE B O 1
ATOM 9507 N N . PHE B 1 368 ? 18.844 -9.211 -11.75 1 98.56 368 PHE B N 1
ATOM 9508 C CA . PHE B 1 368 ? 20.234 -9.328 -11.344 1 98.56 368 PHE B CA 1
ATOM 9509 C C . PHE B 1 368 ? 20.969 -7.996 -11.5 1 98.56 368 PHE B C 1
ATOM 9511 O O . PHE B 1 368 ? 20.578 -7.168 -12.32 1 98.56 368 PHE B O 1
ATOM 9518 N N . ASP B 1 369 ? 21.953 -7.859 -10.695 1 98.31 369 ASP B N 1
ATOM 9519 C CA . ASP B 1 369 ? 22.875 -6.73 -10.758 1 98.31 369 ASP B CA 1
ATOM 9520 C C . ASP B 1 369 ? 22.125 -5.402 -10.773 1 98.31 369 ASP B C 1
ATOM 9522 O O . ASP B 1 369 ? 22.297 -4.594 -11.688 1 98.31 369 ASP B O 1
ATOM 9526 N N . ILE B 1 370 ? 21.328 -5.27 -9.789 1 98.75 370 ILE B N 1
ATOM 9527 C CA . ILE B 1 370 ? 20.547 -4.047 -9.664 1 98.75 370 ILE B CA 1
ATOM 9528 C C . ILE B 1 370 ? 21.422 -2.92 -9.141 1 98.75 370 ILE B C 1
ATOM 9530 O O . ILE B 1 370 ? 21.938 -2.996 -8.023 1 98.75 370 ILE B O 1
ATOM 9534 N N . ARG B 1 371 ? 21.531 -1.912 -9.945 1 98.25 371 ARG B N 1
ATOM 9535 C CA . ARG B 1 371 ? 22.375 -0.773 -9.602 1 98.25 371 ARG B CA 1
ATOM 9536 C C . ARG B 1 371 ? 21.562 0.524 -9.609 1 98.25 371 ARG B C 1
ATOM 9538 O O . ARG B 1 371 ? 20.578 0.645 -10.344 1 98.25 371 ARG B O 1
ATOM 9545 N N . PHE B 1 372 ? 21.969 1.389 -8.75 1 97.38 372 PHE B N 1
ATOM 9546 C CA . PHE B 1 372 ? 21.5 2.77 -8.742 1 97.38 372 PHE B CA 1
ATOM 9547 C C . PHE B 1 372 ? 22.672 3.742 -8.781 1 97.38 372 PHE B C 1
ATOM 9549 O O . PHE B 1 372 ? 23.562 3.672 -7.949 1 97.38 372 PHE B O 1
ATOM 9556 N N . ASN B 1 373 ? 22.641 4.672 -9.742 1 93.81 373 ASN B N 1
ATOM 9557 C CA . ASN B 1 373 ? 23.766 5.578 -9.938 1 93.81 373 ASN B CA 1
ATOM 9558 C C . ASN B 1 373 ? 25.094 4.82 -10.039 1 93.81 373 ASN B C 1
ATOM 9560 O O . ASN B 1 373 ? 26.047 5.137 -9.336 1 93.81 373 ASN B O 1
ATOM 9564 N N . ASP B 1 374 ? 25.078 3.701 -10.742 1 93 374 ASP B N 1
ATOM 9565 C CA . ASP B 1 374 ? 26.219 2.861 -11.102 1 93 374 ASP B CA 1
ATOM 9566 C C . ASP B 1 374 ? 26.766 2.131 -9.883 1 93 374 ASP B C 1
ATOM 9568 O O . ASP B 1 374 ? 27.859 1.579 -9.93 1 93 374 ASP B O 1
ATOM 9572 N N . GLU B 1 375 ? 26.047 2.15 -8.805 1 95.56 375 GLU B N 1
ATOM 9573 C CA . GLU B 1 375 ? 26.422 1.375 -7.621 1 95.56 375 GLU B CA 1
ATOM 9574 C C . GLU B 1 375 ? 25.453 0.209 -7.406 1 95.56 375 GLU B C 1
ATOM 9576 O O . GLU B 1 375 ? 24.234 0.404 -7.332 1 95.56 375 GLU B O 1
ATOM 9581 N N . ARG B 1 376 ? 26.047 -0.988 -7.277 1 97.56 376 ARG B N 1
ATOM 9582 C CA . ARG B 1 376 ? 25.203 -2.158 -7.07 1 97.56 376 ARG B CA 1
ATOM 9583 C C . ARG B 1 376 ? 24.578 -2.139 -5.68 1 97.56 376 ARG B C 1
ATOM 9585 O O . ARG B 1 376 ? 25.266 -1.904 -4.684 1 97.56 376 ARG B O 1
ATOM 9592 N N . ILE B 1 377 ? 23.312 -2.408 -5.613 1 97.94 377 ILE B N 1
ATOM 9593 C CA . ILE B 1 377 ? 22.578 -2.5 -4.355 1 97.94 377 ILE B CA 1
ATOM 9594 C C . ILE B 1 377 ? 22.203 -3.953 -4.086 1 97.94 377 ILE B C 1
ATOM 9596 O O . ILE B 1 377 ? 22.188 -4.398 -2.934 1 97.94 377 ILE B O 1
ATOM 9600 N N . ILE B 1 378 ? 21.859 -4.68 -5.141 1 98.62 378 ILE B N 1
ATOM 9601 C CA . ILE B 1 378 ? 21.406 -6.066 -5.055 1 98.62 378 ILE B CA 1
ATOM 9602 C C . ILE B 1 378 ? 22.031 -6.879 -6.191 1 98.62 378 ILE B C 1
ATOM 9604 O O . ILE B 1 378 ? 21.984 -6.461 -7.352 1 98.62 378 ILE B O 1
ATOM 9608 N N . TYR B 1 379 ? 22.578 -7.953 -5.852 1 98.44 379 TYR B N 1
ATOM 9609 C CA . TYR B 1 379 ? 23.078 -8.844 -6.891 1 98.44 379 TYR B CA 1
ATOM 9610 C C . TYR B 1 379 ? 21.953 -9.664 -7.504 1 98.44 379 TYR B C 1
ATOM 9612 O O . TYR B 1 379 ? 21.891 -9.836 -8.727 1 98.44 379 TYR B O 1
ATOM 9620 N N . GLU B 1 380 ? 21.016 -10.141 -6.625 1 98.56 380 GLU B N 1
ATOM 9621 C CA . GLU B 1 380 ? 19.875 -10.938 -7.082 1 98.56 380 GLU B CA 1
ATOM 9622 C C . GLU B 1 380 ? 18.625 -10.633 -6.273 1 98.56 380 GLU B C 1
ATOM 9624 O O . GLU B 1 380 ? 18.656 -10.656 -5.039 1 98.56 380 GLU B O 1
ATOM 9629 N N . LEU B 1 381 ? 17.609 -10.297 -6.867 1 98.75 381 LEU B N 1
ATOM 9630 C CA . LEU B 1 381 ? 16.25 -10.25 -6.352 1 98.75 381 LEU B CA 1
ATOM 9631 C C . LEU B 1 381 ? 15.352 -11.234 -7.094 1 98.75 381 LEU B C 1
ATOM 9633 O O . LEU B 1 381 ? 15.07 -11.055 -8.281 1 98.75 381 LEU B O 1
ATOM 9637 N N . SER B 1 382 ? 14.898 -12.266 -6.352 1 98.06 382 SER B N 1
ATOM 9638 C CA . SER B 1 382 ? 14.188 -13.305 -7.086 1 98.06 382 SER B CA 1
ATOM 9639 C C . SER B 1 382 ? 13.039 -13.883 -6.254 1 98.06 382 SER B C 1
ATOM 9641 O O . SER B 1 382 ? 13.172 -14.039 -5.039 1 98.06 382 SER B O 1
ATOM 9643 N N . PHE B 1 383 ? 12.008 -14.188 -6.91 1 97.94 383 PHE B N 1
ATOM 9644 C CA . PHE B 1 383 ? 10.922 -14.945 -6.305 1 97.94 383 PHE B CA 1
ATOM 9645 C C . PHE B 1 383 ? 11.328 -16.406 -6.121 1 97.94 383 PHE B C 1
ATOM 9647 O O . PHE B 1 383 ? 11.914 -17.016 -7.016 1 97.94 383 PHE B O 1
ATOM 9654 N N . GLN B 1 384 ? 10.953 -16.953 -4.969 1 98.06 384 GLN B N 1
ATOM 9655 C CA . GLN B 1 384 ? 11.383 -18.312 -4.652 1 98.06 384 GLN B CA 1
ATOM 9656 C C . GLN B 1 384 ? 10.203 -19.281 -4.668 1 98.06 384 GLN B C 1
ATOM 9658 O O . GLN B 1 384 ? 10.273 -20.344 -5.277 1 98.06 384 GLN B O 1
ATOM 9663 N N . GLU B 1 385 ? 9.148 -18.859 -3.947 1 97.75 385 GLU B N 1
ATOM 9664 C CA . GLU B 1 385 ? 8.078 -19.828 -3.76 1 97.75 385 GLU B CA 1
ATOM 9665 C C . GLU B 1 385 ? 6.777 -19.141 -3.354 1 97.75 385 GLU B C 1
ATOM 9667 O O . GLU B 1 385 ? 6.797 -18.062 -2.752 1 97.75 385 GLU B O 1
ATOM 9672 N N . VAL B 1 386 ? 5.676 -19.734 -3.756 1 97.62 386 VAL B N 1
ATOM 9673 C CA . VAL B 1 386 ? 4.379 -19.531 -3.119 1 97.62 386 VAL B CA 1
ATOM 9674 C C . VAL B 1 386 ? 3.861 -20.844 -2.557 1 97.62 386 VAL B C 1
ATOM 9676 O O . VAL B 1 386 ? 3.895 -21.875 -3.24 1 97.62 386 VAL B O 1
ATOM 9679 N N . ALA B 1 387 ? 3.514 -20.844 -1.314 1 97.25 387 ALA B N 1
ATOM 9680 C CA . ALA B 1 387 ? 2.875 -21.984 -0.686 1 97.25 387 ALA B CA 1
ATOM 9681 C C . ALA B 1 387 ? 1.468 -21.641 -0.208 1 97.25 387 ALA B C 1
ATOM 9683 O O . ALA B 1 387 ? 1.235 -20.547 0.319 1 97.25 387 ALA B O 1
ATOM 9684 N N . ILE B 1 388 ? 0.57 -22.531 -0.457 1 97.25 388 ILE B N 1
ATOM 9685 C CA . ILE B 1 388 ? -0.82 -22.344 -0.056 1 97.25 388 ILE B CA 1
ATOM 9686 C C . ILE B 1 388 ? -1.275 -23.516 0.804 1 97.25 388 ILE B C 1
ATOM 9688 O O . ILE B 1 388 ? -1.172 -24.672 0.389 1 97.25 388 ILE B O 1
ATOM 9692 N N . PHE B 1 389 ? -1.819 -23.219 1.914 1 96.75 389 PHE B N 1
ATOM 9693 C CA . PHE B 1 389 ? -2.301 -24.266 2.811 1 96.75 389 PHE B CA 1
ATOM 9694 C C . PHE B 1 389 ? -3.789 -24.094 3.094 1 96.75 389 PHE B C 1
ATOM 9696 O O . PHE B 1 389 ? -4.227 -23 3.484 1 96.75 389 PHE B O 1
ATOM 9703 N N . TYR B 1 390 ? -4.562 -25.156 2.914 1 96.06 390 TYR B N 1
ATOM 9704 C CA . TYR B 1 390 ? -6.012 -25.141 3.072 1 96.06 390 TYR B CA 1
ATOM 9705 C C . TYR B 1 390 ? -6.438 -25.969 4.281 1 96.06 390 TYR B C 1
ATOM 9707 O O . TYR B 1 390 ? -5.66 -26.781 4.785 1 96.06 390 TYR B O 1
ATOM 9715 N N . SER B 1 391 ? -7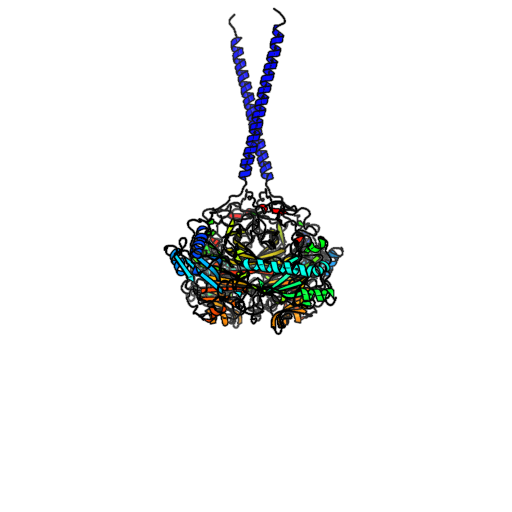.641 -25.672 4.707 1 95.75 391 SER B N 1
ATOM 9716 C CA . SER B 1 391 ? -8.406 -26.562 5.582 1 95.75 391 SER B CA 1
ATOM 9717 C C . SER B 1 391 ? -9.648 -27.094 4.879 1 95.75 391 SER B C 1
ATOM 9719 O O . SER B 1 391 ? -10.234 -26.406 4.043 1 95.75 391 SER B O 1
ATOM 9721 N N . GLY B 1 392 ? -10.008 -28.312 5.211 1 95.44 392 GLY B N 1
ATOM 9722 C CA . GLY B 1 392 ? -11.203 -28.859 4.578 1 95.44 392 GLY B CA 1
ATOM 9723 C C . GLY B 1 392 ? -11.547 -30.25 5.062 1 95.44 392 GLY B C 1
ATOM 9724 O O . GLY B 1 392 ? -10.82 -30.844 5.859 1 95.44 392 GLY B O 1
ATOM 9725 N N . TYR B 1 393 ? -12.734 -30.719 4.594 1 95.44 393 TYR B N 1
ATOM 9726 C CA . TYR B 1 393 ? -13.266 -32.031 4.973 1 95.44 393 TYR B CA 1
ATOM 9727 C C . TYR B 1 393 ? -13.266 -32.969 3.785 1 95.44 393 TYR B C 1
ATOM 9729 O O . TYR B 1 393 ? -12.812 -34.125 3.898 1 95.44 393 TYR B O 1
ATOM 9737 N N . GLY B 1 394 ? -13.82 -32.531 2.648 1 95.25 394 GLY B N 1
ATOM 9738 C CA . GLY B 1 394 ? -13.773 -33.375 1.464 1 95.25 394 GLY B CA 1
ATOM 9739 C C . GLY B 1 394 ? -12.367 -33.844 1.123 1 95.25 394 GLY B C 1
ATOM 9740 O O . GLY B 1 394 ? -11.383 -33.188 1.473 1 95.25 394 GLY B O 1
ATOM 9741 N N . PRO B 1 395 ? -12.32 -34.969 0.409 1 94.81 395 PRO B N 1
ATOM 9742 C CA . PRO B 1 395 ? -10.992 -35.531 0.193 1 94.81 395 PRO B CA 1
ATOM 9743 C C . PRO B 1 395 ? -10.008 -34.531 -0.416 1 94.81 395 PRO B C 1
ATOM 9745 O O . PRO B 1 395 ? -8.875 -34.406 0.057 1 94.81 395 PRO B O 1
ATOM 9748 N N . LEU B 1 396 ? -10.438 -33.875 -1.442 1 95.06 396 LEU B N 1
ATOM 9749 C CA . LEU B 1 396 ? -9.57 -32.906 -2.078 1 95.06 396 LEU B CA 1
ATOM 9750 C C . LEU B 1 396 ? -9.25 -31.766 -1.122 1 95.06 396 LEU B C 1
ATOM 9752 O O . LEU B 1 396 ? -8.094 -31.344 -0.996 1 95.06 396 LEU B O 1
ATOM 9756 N N . ALA B 1 397 ? -10.258 -31.234 -0.473 1 94.44 397 ALA B N 1
ATOM 9757 C CA . ALA B 1 397 ? -10.094 -30.094 0.431 1 94.44 397 ALA B CA 1
ATOM 9758 C C . ALA B 1 397 ? -9.242 -30.484 1.637 1 94.44 397 ALA B C 1
ATOM 9760 O O . ALA B 1 397 ? -8.484 -29.656 2.154 1 94.44 397 ALA B O 1
ATOM 9761 N N . ASP B 1 398 ? -9.344 -31.609 2.021 1 93.31 398 ASP B N 1
ATOM 9762 C CA . ASP B 1 398 ? -8.578 -32.125 3.154 1 93.31 398 ASP B CA 1
ATOM 9763 C C . ASP B 1 398 ? -7.09 -32.219 2.816 1 93.31 398 ASP B C 1
ATOM 9765 O O . ASP B 1 398 ? -6.238 -31.984 3.682 1 93.31 398 ASP B O 1
ATOM 9769 N N . LEU B 1 399 ? -6.801 -32.5 1.646 1 93.38 399 LEU B N 1
ATOM 9770 C CA . LEU B 1 399 ? -5.434 -32.844 1.271 1 93.38 399 LEU B CA 1
ATOM 9771 C C . LEU B 1 399 ? -4.719 -31.656 0.652 1 93.38 399 LEU B C 1
ATOM 9773 O O . LEU B 1 399 ? -3.496 -31.531 0.761 1 93.38 399 LEU B O 1
ATOM 9777 N N . VAL B 1 400 ? -5.371 -30.781 0.064 1 92.69 400 VAL B N 1
ATOM 9778 C CA . VAL B 1 400 ? -4.789 -29.812 -0.852 1 92.69 400 VAL B CA 1
ATOM 9779 C C . VAL B 1 400 ? -3.842 -28.891 -0.088 1 92.69 400 VAL B C 1
ATOM 9781 O O . VAL B 1 400 ? -4.254 -28.219 0.86 1 92.69 400 VAL B O 1
ATOM 9784 N N . ASN B 1 401 ? -2.584 -28.828 -0.411 1 93.12 401 ASN B N 1
ATOM 9785 C CA . ASN B 1 401 ? -1.473 -27.953 -0.07 1 93.12 401 ASN B CA 1
ATOM 9786 C C . ASN B 1 401 ? -0.528 -27.75 -1.252 1 93.12 401 ASN B C 1
ATOM 9788 O O . ASN B 1 401 ? 0.094 -28.703 -1.72 1 93.12 401 ASN B O 1
ATOM 9792 N N . THR B 1 402 ? -0.339 -26.562 -1.641 1 94.12 402 THR B N 1
ATOM 9793 C CA . THR B 1 402 ? 0.28 -26.344 -2.941 1 94.12 402 THR B CA 1
ATOM 9794 C C . THR B 1 402 ? 1.589 -25.578 -2.791 1 94.12 402 THR B C 1
ATOM 9796 O O . THR B 1 402 ? 1.674 -24.625 -2.002 1 94.12 402 THR B O 1
ATOM 9799 N N . TYR B 1 403 ? 2.594 -26.031 -3.531 1 96.19 403 TYR B N 1
ATOM 9800 C CA . TYR B 1 403 ? 3.854 -25.328 -3.74 1 96.19 403 TYR B CA 1
ATOM 9801 C C . TYR B 1 403 ? 4.004 -24.891 -5.195 1 96.19 403 TYR B C 1
ATOM 9803 O O . TYR B 1 403 ? 3.971 -25.734 -6.102 1 96.19 403 TYR B O 1
ATOM 9811 N N . GLY B 1 404 ? 4.207 -23.656 -5.391 1 95.56 404 GLY B N 1
ATOM 9812 C CA . GLY B 1 404 ? 4.207 -23.078 -6.727 1 95.56 404 GLY B CA 1
ATOM 9813 C C . GLY B 1 404 ? 5.332 -23.609 -7.598 1 95.56 404 GLY B C 1
ATOM 9814 O O . GLY B 1 404 ? 5.164 -23.766 -8.812 1 95.56 404 GLY B O 1
ATOM 9815 N N . ASN B 1 405 ? 6.492 -23.828 -7.055 1 96 405 ASN B N 1
ATOM 9816 C CA . ASN B 1 405 ? 7.629 -24.328 -7.816 1 96 405 ASN B CA 1
ATOM 9817 C C . ASN B 1 405 ? 7.324 -25.672 -8.469 1 96 405 ASN B C 1
ATOM 9819 O O . ASN B 1 405 ? 7.805 -25.969 -9.562 1 96 405 ASN B O 1
ATOM 9823 N N . SER B 1 406 ? 6.547 -26.453 -7.816 1 96.25 406 SER B N 1
ATOM 9824 C CA . SER B 1 406 ? 6.215 -27.781 -8.32 1 96.25 406 SER B CA 1
ATOM 9825 C C . SER B 1 406 ? 5.254 -27.688 -9.5 1 96.25 406 SER B C 1
ATOM 9827 O O . SER B 1 406 ? 5.031 -28.688 -10.203 1 96.25 406 SER B O 1
ATOM 9829 N N . TYR B 1 407 ? 4.723 -26.531 -9.695 1 94.75 407 TYR B N 1
ATOM 9830 C CA . TYR B 1 407 ? 3.848 -26.297 -10.836 1 94.75 407 TYR B CA 1
ATOM 9831 C C . TYR B 1 407 ? 4.539 -25.438 -11.891 1 94.75 407 TYR B C 1
ATOM 9833 O O . TYR B 1 407 ? 3.9 -24.953 -12.82 1 94.75 407 TYR B O 1
ATOM 9841 N N . MET B 1 408 ? 5.812 -25.234 -11.727 1 95.88 408 MET B N 1
ATOM 9842 C CA . MET B 1 408 ? 6.629 -24.5 -12.688 1 95.88 408 MET B CA 1
ATOM 9843 C C . MET B 1 408 ? 6.051 -23.109 -12.953 1 95.88 408 MET B C 1
ATOM 9845 O O . MET B 1 408 ? 5.75 -22.766 -14.094 1 95.88 408 MET B O 1
ATOM 9849 N N . LEU B 1 409 ? 6.016 -22.359 -11.922 1 94.5 409 LEU B N 1
ATOM 9850 C CA . LEU B 1 409 ? 5.348 -21.062 -11.891 1 94.5 409 LEU B CA 1
ATOM 9851 C C . LEU B 1 409 ? 5.844 -20.172 -13.023 1 94.5 409 LEU B C 1
ATOM 9853 O O . LEU B 1 409 ? 5.051 -19.469 -13.656 1 94.5 409 LEU B O 1
ATOM 9857 N N . GLY B 1 410 ? 7.125 -20.125 -13.297 1 94.38 410 GLY B N 1
ATOM 9858 C CA . GLY B 1 410 ? 7.672 -19.297 -14.352 1 94.38 410 GLY B CA 1
ATOM 9859 C C . GLY B 1 410 ? 7.207 -19.703 -15.734 1 94.38 410 GLY B C 1
ATOM 9860 O O . GLY B 1 410 ? 6.848 -18.859 -16.547 1 94.38 410 GLY B O 1
ATOM 9861 N N . ALA B 1 411 ? 7.125 -20.984 -15.961 1 94.56 411 ALA B N 1
ATOM 9862 C CA . ALA B 1 411 ? 6.754 -21.531 -17.266 1 94.56 411 ALA B CA 1
ATOM 9863 C C . ALA B 1 411 ? 5.242 -21.469 -17.484 1 94.56 411 ALA B C 1
ATOM 9865 O O . ALA B 1 411 ? 4.758 -21.641 -18.594 1 94.56 411 ALA B O 1
ATOM 9866 N N . THR B 1 412 ? 4.543 -21.141 -16.406 1 90.44 412 THR B N 1
ATOM 9867 C CA . THR B 1 412 ? 3.092 -21.047 -16.516 1 90.44 412 THR B CA 1
ATOM 9868 C C . THR B 1 412 ? 2.65 -19.578 -16.562 1 90.44 412 THR B C 1
ATOM 9870 O O . THR B 1 412 ? 1.488 -19.266 -16.297 1 90.44 412 THR B O 1
ATOM 9873 N N . SER B 1 413 ? 3.533 -18.719 -16.859 1 91.38 413 SER B N 1
ATOM 9874 C CA . SER B 1 413 ? 3.18 -17.328 -17.047 1 91.38 413 SER B CA 1
ATOM 9875 C C . SER B 1 413 ? 2.297 -17.141 -18.281 1 91.38 413 SER B C 1
ATOM 9877 O O . SER B 1 413 ? 2.508 -17.781 -19.312 1 91.38 413 SER B O 1
ATOM 9879 N N . SER B 1 414 ? 1.335 -16.281 -18.125 1 87.69 414 SER B N 1
ATOM 9880 C CA . SER B 1 414 ? 0.356 -16.062 -19.188 1 87.69 414 SER B CA 1
ATOM 9881 C C . SER B 1 414 ? 0.677 -14.812 -19.984 1 87.69 414 SER B C 1
ATOM 9883 O O . SER B 1 414 ? 1.306 -13.883 -19.469 1 87.69 414 SER B O 1
ATOM 9885 N N . GLU B 1 415 ? 0.234 -14.898 -21.234 1 93.69 415 GLU B N 1
ATOM 9886 C CA . GLU B 1 415 ? 0.331 -13.695 -22.047 1 93.69 415 GLU B CA 1
ATOM 9887 C C . GLU B 1 415 ? -0.452 -12.539 -21.422 1 93.69 415 GLU B C 1
ATOM 9889 O O . GLU B 1 415 ? -1.601 -12.711 -21.016 1 93.69 415 GLU B O 1
ATOM 9894 N N . LEU B 1 416 ? 0.167 -11.422 -21.312 1 96.31 416 LEU B N 1
ATOM 9895 C CA . LEU B 1 416 ? -0.428 -10.266 -20.656 1 96.31 416 LEU B CA 1
ATOM 9896 C C . LEU B 1 416 ? -1.197 -9.406 -21.641 1 96.31 416 LEU B C 1
ATOM 9898 O O . LEU B 1 416 ? -0.769 -9.242 -22.797 1 96.31 416 LEU B O 1
ATOM 9902 N N . ILE B 1 417 ? -2.246 -8.852 -21.219 1 95.31 417 ILE B N 1
ATOM 9903 C CA . ILE B 1 417 ? -3.158 -8.102 -22.078 1 95.31 417 ILE B CA 1
ATOM 9904 C C . ILE B 1 417 ? -2.898 -6.605 -21.922 1 95.31 417 ILE B C 1
ATOM 9906 O O . ILE B 1 417 ? -3.119 -6.035 -20.844 1 95.31 417 ILE B O 1
ATOM 9910 N N . PRO B 1 418 ? -2.533 -5.926 -22.984 1 94.06 418 PRO B N 1
ATOM 9911 C CA . PRO B 1 418 ? -2.393 -4.469 -22.906 1 94.06 418 PRO B CA 1
ATOM 9912 C C . PRO B 1 418 ? -3.707 -3.768 -22.578 1 94.06 418 PRO B C 1
ATOM 9914 O O . PRO B 1 418 ? -4.75 -4.105 -23.141 1 94.06 418 PRO B O 1
ATOM 9917 N N . GLY B 1 419 ? -3.639 -2.848 -21.656 1 92.12 419 GLY B N 1
ATOM 9918 C CA . GLY B 1 419 ? -4.812 -2.07 -21.281 1 92.12 419 GLY B CA 1
ATOM 9919 C C . GLY B 1 419 ? -5.551 -2.639 -20.094 1 92.12 419 GLY B C 1
ATOM 9920 O O . GLY B 1 419 ? -6.41 -1.97 -19.516 1 92.12 419 GLY B O 1
ATOM 9921 N N . VAL B 1 420 ? -5.211 -3.9 -19.719 1 95 420 VAL B N 1
ATOM 9922 C CA . VAL B 1 420 ? -5.855 -4.5 -18.562 1 95 420 VAL B CA 1
ATOM 9923 C C . VAL B 1 420 ? -4.793 -4.988 -17.578 1 95 420 VAL B C 1
ATOM 9925 O O . VAL B 1 420 ? -4.625 -4.406 -16.5 1 95 420 VAL B O 1
ATOM 9928 N N . ASP B 1 421 ? -4.012 -5.945 -18.078 1 96.81 421 ASP B N 1
ATOM 9929 C CA . ASP B 1 421 ? -2.951 -6.457 -17.203 1 96.81 421 ASP B CA 1
ATOM 9930 C C . ASP B 1 421 ? -1.847 -5.418 -17.016 1 96.81 421 ASP B C 1
ATOM 9932 O O . ASP B 1 421 ? -1.262 -5.316 -15.945 1 96.81 421 ASP B O 1
ATOM 9936 N N . CYS B 1 422 ? -1.552 -4.754 -18.062 1 96.56 422 CYS B N 1
ATOM 9937 C CA . CYS B 1 422 ? -0.569 -3.676 -18.141 1 96.56 422 CYS B CA 1
ATOM 9938 C C . CYS B 1 422 ? -1.081 -2.529 -19 1 96.56 422 CYS B C 1
ATOM 9940 O O . CYS B 1 422 ? -1.959 -2.725 -19.844 1 96.56 422 CYS B O 1
ATOM 9942 N N . PRO B 1 423 ? -0.549 -1.372 -18.812 1 95 423 PRO B N 1
ATOM 9943 C CA . PRO B 1 423 ? -0.978 -0.297 -19.703 1 95 423 PRO B CA 1
ATOM 9944 C C . PRO B 1 423 ? -0.592 -0.556 -21.156 1 95 423 PRO B C 1
ATOM 9946 O O . PRO B 1 423 ? 0.32 -1.342 -21.422 1 95 423 PRO B O 1
ATOM 9949 N N . GLU B 1 424 ? -1.243 0.135 -22.047 1 92.81 424 GLU B N 1
ATOM 9950 C CA . GLU B 1 424 ? -0.992 -0.017 -23.469 1 92.81 424 GLU B CA 1
ATOM 9951 C C . GLU B 1 424 ? 0.422 0.426 -23.844 1 92.81 424 GLU B C 1
ATOM 9953 O O . GLU B 1 424 ? 0.98 -0.019 -24.844 1 92.81 424 GLU B O 1
ATOM 9958 N N . THR B 1 425 ? 0.983 1.229 -23.016 1 94.12 425 THR B N 1
ATOM 9959 C CA . THR B 1 425 ? 2.287 1.812 -23.312 1 94.12 425 THR B CA 1
ATOM 9960 C C . THR B 1 425 ? 3.408 0.844 -22.938 1 94.12 425 THR B C 1
ATOM 9962 O O . THR B 1 425 ? 4.586 1.133 -23.172 1 94.12 425 THR B O 1
ATOM 9965 N N . SER B 1 426 ? 3.141 -0.298 -22.5 1 96.56 426 SER B N 1
ATOM 9966 C CA . SER B 1 426 ? 4.129 -1.229 -21.953 1 96.56 426 SER B CA 1
ATOM 9967 C C . SER B 1 426 ? 4.98 -1.83 -23.078 1 96.56 426 SER B C 1
ATOM 9969 O O . SER B 1 426 ? 4.512 -1.993 -24.203 1 96.56 426 SER B O 1
ATOM 9971 N N . THR B 1 427 ? 6.23 -2.068 -22.734 1 96.81 427 THR B N 1
ATOM 9972 C CA . THR B 1 427 ? 7.043 -3.008 -23.484 1 96.81 427 THR B CA 1
ATOM 9973 C C . THR B 1 427 ? 6.781 -4.441 -23.047 1 96.81 427 THR B C 1
ATOM 9975 O O . THR B 1 427 ? 6.812 -4.738 -21.844 1 96.81 427 THR B O 1
ATOM 9978 N N . PHE B 1 428 ? 6.535 -5.301 -24 1 95.69 428 PHE B N 1
ATOM 9979 C CA . PHE B 1 428 ? 6.289 -6.699 -23.672 1 95.69 428 PHE B CA 1
ATOM 9980 C C . PHE B 1 428 ? 7.465 -7.57 -24.094 1 95.69 428 PHE B C 1
ATOM 9982 O O . PHE B 1 428 ? 8.055 -7.352 -25.156 1 95.69 428 PHE B O 1
ATOM 9989 N N . LEU B 1 429 ? 7.809 -8.445 -23.266 1 96 429 LEU B N 1
ATOM 9990 C CA . LEU B 1 429 ? 8.883 -9.391 -23.547 1 96 429 LEU B CA 1
ATOM 9991 C C . LEU B 1 429 ? 8.375 -10.828 -23.453 1 96 429 LEU B C 1
ATOM 9993 O O . LEU B 1 429 ? 7.48 -11.133 -22.672 1 96 429 LEU B O 1
ATOM 9997 N N . ASP B 1 430 ? 8.969 -11.695 -24.266 1 94.25 430 ASP B N 1
ATOM 9998 C CA . ASP B 1 430 ? 8.688 -13.125 -24.25 1 94.25 430 ASP B CA 1
ATOM 9999 C C . ASP B 1 430 ? 9.609 -13.859 -23.266 1 94.25 430 ASP B C 1
ATOM 10001 O O . ASP B 1 430 ? 10.625 -13.305 -22.828 1 94.25 430 ASP B O 1
ATOM 10005 N N . SER B 1 431 ? 9.211 -15.047 -22.922 1 94.31 431 SER B N 1
ATOM 10006 C CA . SER B 1 431 ? 10.062 -15.953 -22.172 1 94.31 431 SER B CA 1
ATOM 10007 C C . SER B 1 431 ? 10.164 -17.312 -22.859 1 94.31 431 SER B C 1
ATOM 10009 O O . SER B 1 431 ? 9.188 -17.797 -23.438 1 94.31 431 SER B O 1
ATOM 10011 N N . ASP B 1 432 ? 11.328 -17.875 -22.797 1 95.19 432 ASP B N 1
ATOM 10012 C CA . ASP B 1 432 ? 11.586 -19.188 -23.391 1 95.19 432 ASP B CA 1
ATOM 10013 C C . ASP B 1 432 ? 11.773 -20.25 -22.312 1 95.19 432 ASP B C 1
ATOM 10015 O O . ASP B 1 432 ? 12.414 -20 -21.281 1 95.19 432 ASP B O 1
ATOM 10019 N N . HIS B 1 433 ? 11.188 -21.438 -22.609 1 96.81 433 HIS B N 1
ATOM 10020 C CA . HIS B 1 433 ? 11.242 -22.5 -21.609 1 96.81 433 HIS B CA 1
ATOM 10021 C C . HIS B 1 433 ? 11.406 -23.875 -22.266 1 96.81 433 HIS B C 1
ATOM 10023 O O . HIS B 1 433 ? 11.086 -24.031 -23.453 1 96.81 433 HIS B O 1
ATOM 10029 N N . PHE B 1 434 ? 12 -24.797 -21.594 1 97.81 434 PHE B N 1
ATOM 10030 C CA . PHE B 1 434 ? 12 -26.219 -21.875 1 97.81 434 PHE B CA 1
ATOM 10031 C C . PHE B 1 434 ? 11.641 -27.031 -20.641 1 97.81 434 PHE B C 1
ATOM 10033 O O . PHE B 1 434 ? 12.508 -27.359 -19.828 1 97.81 434 PHE B O 1
ATOM 10040 N N . VAL B 1 435 ? 10.422 -27.328 -20.484 1 97.06 435 VAL B N 1
ATOM 10041 C CA . VAL B 1 435 ? 9.914 -28.062 -19.328 1 97.06 435 VAL B CA 1
ATOM 10042 C C . VAL B 1 435 ? 8.648 -28.828 -19.719 1 97.06 435 VAL B C 1
ATOM 10044 O O . VAL B 1 435 ? 7.793 -28.312 -20.438 1 97.06 435 VAL B O 1
ATOM 10047 N N . ASN B 1 436 ? 8.578 -30.078 -19.281 1 95.62 436 ASN B N 1
ATOM 10048 C CA . ASN B 1 436 ? 7.379 -30.859 -19.5 1 95.62 436 ASN B CA 1
ATOM 10049 C C . ASN B 1 436 ? 6.934 -30.812 -20.953 1 95.62 436 ASN B C 1
ATOM 10051 O O . ASN B 1 436 ? 5.766 -30.547 -21.25 1 95.62 436 ASN B O 1
ATOM 10055 N N . SER B 1 437 ? 7.914 -30.922 -21.859 1 94.38 437 SER B N 1
ATOM 10056 C CA . SER B 1 437 ? 7.629 -30.766 -23.281 1 94.38 437 SER B CA 1
ATOM 10057 C C . SER B 1 437 ? 8.664 -31.484 -24.141 1 94.38 437 SER B C 1
ATOM 10059 O O . SER B 1 437 ? 9.75 -31.828 -23.656 1 94.38 437 SER B O 1
ATOM 10061 N N . GLU B 1 438 ? 8.312 -31.656 -25.375 1 92.94 438 GLU B N 1
ATOM 10062 C CA . GLU B 1 438 ? 9.195 -32.281 -26.344 1 92.94 438 GLU B CA 1
ATOM 10063 C C . GLU B 1 438 ? 10.289 -31.344 -26.812 1 92.94 438 GLU B C 1
ATOM 10065 O O . GLU B 1 438 ? 11.422 -31.766 -27.078 1 92.94 438 GLU B O 1
ATOM 10070 N N . LYS B 1 439 ? 9.883 -30.125 -27 1 94.75 439 LYS B N 1
ATOM 10071 C CA . LYS B 1 439 ? 10.75 -29.078 -27.516 1 94.75 439 LYS B CA 1
ATOM 10072 C C . LYS B 1 439 ? 10.656 -27.812 -26.656 1 94.75 439 LYS B C 1
ATOM 10074 O O . LYS B 1 439 ? 9.688 -27.641 -25.922 1 94.75 439 LYS B O 1
ATOM 10079 N N . PRO B 1 440 ? 11.797 -27.031 -26.797 1 96.38 440 PRO B N 1
ATOM 10080 C CA . PRO B 1 440 ? 11.641 -25.719 -26.141 1 96.38 440 PRO B CA 1
ATOM 10081 C C . PRO B 1 440 ? 10.5 -24.906 -26.734 1 96.38 440 PRO B C 1
ATOM 10083 O O . PRO B 1 440 ? 10.211 -25.016 -27.938 1 96.38 440 PRO B O 1
ATOM 10086 N N . PHE B 1 441 ? 9.859 -24.125 -25.906 1 94.62 441 PHE B N 1
ATOM 10087 C CA . PHE B 1 441 ? 8.75 -23.297 -26.375 1 94.62 441 PHE B CA 1
ATOM 10088 C C . PHE B 1 441 ? 8.883 -21.875 -25.891 1 94.62 441 PHE B C 1
ATOM 10090 O O . PHE B 1 441 ? 9.609 -21.594 -24.922 1 94.62 441 PHE B O 1
ATOM 10097 N N . ARG B 1 442 ? 8.219 -20.938 -26.578 1 93.75 442 ARG B N 1
ATOM 10098 C CA . ARG B 1 442 ? 8.188 -19.516 -26.266 1 93.75 442 ARG B CA 1
ATOM 10099 C C . ARG B 1 442 ? 6.809 -19.094 -25.766 1 93.75 442 ARG B C 1
ATOM 10101 O O . ARG B 1 442 ? 5.797 -19.375 -26.406 1 93.75 442 ARG B O 1
ATOM 10108 N N . ALA B 1 443 ? 6.785 -18.516 -24.578 1 92.19 443 ALA B N 1
ATOM 10109 C CA . ALA B 1 443 ? 5.582 -17.844 -24.094 1 92.19 443 ALA B CA 1
ATOM 10110 C C . ALA B 1 443 ? 5.602 -16.359 -24.422 1 92.19 443 ALA B C 1
ATOM 10112 O O . ALA B 1 443 ? 6.473 -15.625 -23.953 1 92.19 443 ALA B O 1
ATOM 10113 N N . LYS B 1 444 ? 4.648 -15.953 -25.172 1 92.75 444 LYS B N 1
ATOM 10114 C CA . LYS B 1 444 ? 4.605 -14.594 -25.688 1 92.75 444 LYS B CA 1
ATOM 10115 C C . LYS B 1 444 ? 4.16 -13.609 -24.609 1 92.75 444 LYS B C 1
ATOM 10117 O O . LYS B 1 444 ? 3.248 -13.898 -23.828 1 92.75 444 LYS B O 1
ATOM 10122 N N . ASN B 1 445 ? 4.762 -12.406 -24.547 1 95 445 ASN B N 1
ATOM 10123 C CA . ASN B 1 445 ? 4.348 -11.266 -23.75 1 95 445 ASN B CA 1
ATOM 10124 C C . ASN B 1 445 ? 4.094 -11.664 -22.297 1 95 445 ASN B C 1
ATOM 10126 O O . ASN B 1 445 ? 3.041 -11.344 -21.734 1 95 445 ASN B O 1
ATOM 10130 N N . THR B 1 446 ? 5.008 -12.359 -21.703 1 95.94 446 THR B N 1
ATOM 10131 C CA . THR B 1 446 ? 4.812 -12.828 -20.344 1 95.94 446 THR B CA 1
ATOM 10132 C C . THR B 1 446 ? 5.391 -11.836 -19.344 1 95.94 446 THR B C 1
ATOM 10134 O O . THR B 1 446 ? 5.148 -11.938 -18.141 1 95.94 446 THR B O 1
ATOM 10137 N N . ILE B 1 447 ? 6.172 -10.875 -19.812 1 97.38 447 ILE B N 1
ATOM 10138 C CA . ILE B 1 447 ? 6.707 -9.789 -19 1 97.38 447 ILE B CA 1
ATOM 10139 C C . ILE B 1 447 ? 6.289 -8.445 -19.594 1 97.38 447 ILE B C 1
ATOM 10141 O O . ILE B 1 447 ? 6.348 -8.258 -20.812 1 97.38 447 ILE B O 1
ATOM 10145 N N . CYS B 1 448 ? 5.852 -7.59 -18.828 1 97.62 448 CYS B N 1
ATOM 10146 C CA . CYS B 1 448 ? 5.664 -6.227 -19.312 1 97.62 448 CYS B CA 1
ATOM 10147 C C . CYS B 1 448 ? 6.434 -5.227 -18.469 1 97.62 448 CYS B C 1
ATOM 10149 O O . CYS B 1 448 ? 6.605 -5.434 -17.266 1 97.62 448 CYS B O 1
ATOM 10151 N N . ILE B 1 449 ? 6.961 -4.199 -19.062 1 98.38 449 ILE B N 1
ATOM 10152 C CA . ILE B 1 449 ? 7.73 -3.115 -18.469 1 98.38 449 ILE B CA 1
ATOM 10153 C C . ILE B 1 449 ? 7.082 -1.774 -18.812 1 98.38 449 ILE B C 1
ATOM 10155 O O . ILE B 1 449 ? 6.82 -1.485 -19.984 1 98.38 449 ILE B O 1
ATOM 10159 N N . PHE B 1 450 ? 6.852 -0.968 -17.828 1 97.88 450 PHE B N 1
ATOM 10160 C CA . PHE B 1 450 ? 6.277 0.343 -18.109 1 97.88 450 PHE B CA 1
ATOM 10161 C C . PHE B 1 450 ? 6.613 1.333 -17 1 97.88 450 PHE B C 1
ATOM 10163 O O . PHE B 1 450 ? 6.855 0.936 -15.859 1 97.88 450 PHE B O 1
ATOM 10170 N N . GLU B 1 451 ? 6.727 2.578 -17.328 1 97.69 451 GLU B N 1
ATOM 10171 C CA . GLU B 1 451 ? 6.781 3.668 -16.359 1 97.69 451 GLU B CA 1
ATOM 10172 C C . GLU B 1 451 ? 5.383 4.105 -15.938 1 97.69 451 GLU B C 1
ATOM 10174 O O . GLU B 1 451 ? 4.5 4.277 -16.781 1 97.69 451 GLU B O 1
ATOM 10179 N N . ASP B 1 452 ? 5.211 4.16 -14.664 1 96.38 452 ASP B N 1
ATOM 10180 C CA . ASP B 1 452 ? 3.924 4.555 -14.102 1 96.38 452 ASP B CA 1
ATOM 10181 C C . ASP B 1 452 ? 4.023 5.906 -13.398 1 96.38 452 ASP B C 1
ATOM 10183 O O . ASP B 1 452 ? 5.121 6.359 -13.062 1 96.38 452 ASP B O 1
ATOM 10187 N N . HIS B 1 453 ? 2.896 6.641 -13.406 1 92.44 453 HIS B N 1
ATOM 10188 C CA . HIS B 1 453 ? 2.707 7.816 -12.562 1 92.44 453 HIS B CA 1
ATOM 10189 C C . HIS B 1 453 ? 1.641 7.57 -11.5 1 92.44 453 HIS B C 1
ATOM 10191 O O . HIS B 1 453 ? 0.472 7.355 -11.828 1 92.44 453 HIS B O 1
ATOM 10197 N N . THR B 1 454 ? 1.911 7.469 -10.273 1 87.88 454 THR B N 1
ATOM 10198 C CA . THR B 1 454 ? 0.988 7.07 -9.219 1 87.88 454 THR B CA 1
ATOM 10199 C C . THR B 1 454 ? 0.026 8.203 -8.883 1 87.88 454 THR B C 1
ATOM 10201 O O . THR B 1 454 ? -0.783 8.086 -7.957 1 87.88 454 THR B O 1
ATOM 10204 N N . ASN B 1 455 ? 0.109 9.336 -9.602 1 94.12 455 ASN B N 1
ATOM 10205 C CA . ASN B 1 455 ? -0.742 10.508 -9.43 1 94.12 455 ASN B CA 1
ATOM 10206 C C . ASN B 1 455 ? -0.73 11 -7.98 1 94.12 455 ASN B C 1
ATOM 10208 O O . ASN B 1 455 ? -1.778 11.328 -7.426 1 94.12 455 ASN B O 1
ATOM 10212 N N . ILE B 1 456 ? 0.282 10.875 -7.262 1 96.88 456 ILE B N 1
ATOM 10213 C CA . ILE B 1 456 ? 0.673 11.461 -5.984 1 96.88 456 ILE B CA 1
ATOM 10214 C C . ILE B 1 456 ? 2.107 11.977 -6.07 1 96.88 456 ILE B C 1
ATOM 10216 O O . ILE B 1 456 ? 2.92 11.445 -6.832 1 96.88 456 ILE B O 1
ATOM 10220 N N . PRO B 1 457 ? 2.43 13.023 -5.418 1 97.88 457 PRO B N 1
ATOM 10221 C CA . PRO B 1 457 ? 3.828 13.461 -5.461 1 97.88 457 PRO B CA 1
ATOM 10222 C C . PRO B 1 457 ? 4.773 12.477 -4.777 1 97.88 457 PRO B C 1
ATOM 10224 O O . PRO B 1 457 ? 4.422 11.883 -3.756 1 97.88 457 PRO B O 1
ATOM 10227 N N . LEU B 1 458 ? 5.938 12.289 -5.324 1 98.31 458 LEU B N 1
ATOM 10228 C CA . LEU B 1 458 ? 7.016 11.633 -4.59 1 98.31 458 LEU B CA 1
ATOM 10229 C C . LEU B 1 458 ? 7.484 12.492 -3.426 1 98.31 458 LEU B C 1
ATOM 10231 O O . LEU B 1 458 ? 7.777 11.977 -2.344 1 98.31 458 LEU B O 1
ATOM 10235 N N . ARG B 1 459 ? 7.539 13.758 -3.729 1 98.19 459 ARG B N 1
ATOM 10236 C CA . ARG B 1 459 ? 7.82 14.773 -2.719 1 98.19 459 ARG B CA 1
ATOM 10237 C C . ARG B 1 459 ? 7.207 16.125 -3.104 1 98.19 459 ARG B C 1
ATOM 10239 O O . ARG B 1 459 ? 7.062 16.422 -4.289 1 98.19 459 ARG B O 1
ATOM 10246 N N . ARG B 1 460 ? 6.922 16.953 -2.156 1 97.94 460 ARG B N 1
ATOM 10247 C CA . ARG B 1 460 ? 6.414 18.312 -2.385 1 97.94 460 ARG B CA 1
ATOM 10248 C C . ARG B 1 460 ? 6.445 19.125 -1.101 1 97.94 460 ARG B C 1
ATOM 10250 O O . ARG B 1 460 ? 6.434 18.562 -0.001 1 97.94 460 ARG B O 1
ATOM 10257 N N . HIS B 1 461 ? 6.484 20.375 -1.26 1 97.38 461 HIS B N 1
ATOM 10258 C CA . HIS B 1 461 ? 6.246 21.266 -0.137 1 97.38 461 HIS B CA 1
ATOM 10259 C C . HIS B 1 461 ? 5.773 22.641 -0.618 1 97.38 461 HIS B C 1
ATOM 10261 O O . HIS B 1 461 ? 6.297 23.172 -1.6 1 97.38 461 HIS B O 1
ATOM 10267 N N . SER B 1 462 ? 4.785 23.109 0.009 1 93.81 462 SER B N 1
ATOM 10268 C CA . SER B 1 462 ? 4.32 24.484 -0.18 1 93.81 462 SER B CA 1
ATOM 10269 C C . SER B 1 462 ? 4.715 25.359 0.997 1 93.81 462 SER B C 1
ATOM 10271 O O . SER B 1 462 ? 4.242 25.172 2.117 1 93.81 462 SER B O 1
ATOM 10273 N N . SER B 1 463 ? 5.512 26.328 0.67 1 90.75 463 SER B N 1
ATOM 10274 C CA . SER B 1 463 ? 6.039 27.172 1.742 1 90.75 463 SER B CA 1
ATOM 10275 C C . SER B 1 463 ? 5.363 28.547 1.758 1 90.75 463 SER B C 1
ATOM 10277 O O . SER B 1 463 ? 5.094 29.109 0.703 1 90.75 463 SER B O 1
ATOM 10279 N N . ARG B 1 464 ? 5.09 28.938 2.965 1 84.38 464 ARG B N 1
ATOM 10280 C CA . ARG B 1 464 ? 4.582 30.281 3.211 1 84.38 464 ARG B CA 1
ATOM 10281 C C . ARG B 1 464 ? 5.547 31.078 4.082 1 84.38 464 ARG B C 1
ATOM 10283 O O . ARG B 1 464 ? 6.305 30.5 4.867 1 84.38 464 ARG B O 1
ATOM 10290 N N . ASP B 1 465 ? 5.508 32.344 3.861 1 77.12 465 ASP B N 1
ATOM 10291 C CA . ASP B 1 465 ? 6.367 33.188 4.691 1 77.12 465 ASP B CA 1
ATOM 10292 C C . ASP B 1 465 ? 5.699 33.469 6.031 1 77.12 465 ASP B C 1
ATOM 10294 O O . ASP B 1 465 ? 4.637 32.938 6.344 1 77.12 465 ASP B O 1
ATOM 10298 N N . ALA B 1 466 ? 6.371 34.25 6.836 1 65.88 466 ALA B N 1
ATOM 10299 C CA . ALA B 1 466 ? 5.922 34.562 8.195 1 65.88 466 ALA B CA 1
ATOM 10300 C C . ALA B 1 466 ? 4.578 35.25 8.188 1 65.88 466 ALA B C 1
ATOM 10302 O O . ALA B 1 466 ? 3.818 35.188 9.156 1 65.88 466 ALA B O 1
ATOM 10303 N N . SER B 1 467 ? 4.32 35.938 7.082 1 66.56 467 SER B N 1
ATOM 10304 C CA . SER B 1 467 ? 3.057 36.656 6.996 1 66.56 467 SER B CA 1
ATOM 10305 C C . SER B 1 467 ? 1.95 35.781 6.434 1 66.56 467 SER B C 1
ATOM 10307 O O . SER B 1 467 ? 0.806 36.219 6.297 1 66.56 467 SER B O 1
ATOM 10309 N N . GLY B 1 468 ? 2.336 34.531 6.137 1 73.44 468 GLY B N 1
ATOM 10310 C CA . GLY B 1 468 ? 1.349 33.594 5.621 1 73.44 468 GLY B CA 1
ATOM 10311 C C . GLY B 1 468 ? 1.209 33.656 4.109 1 73.44 468 GLY B C 1
ATOM 10312 O O . GLY B 1 468 ? 0.417 32.906 3.529 1 73.44 468 GLY B O 1
ATOM 10313 N N . LYS B 1 469 ? 1.974 34.469 3.486 1 79.19 469 LYS B N 1
ATOM 10314 C CA . LYS B 1 469 ? 1.927 34.562 2.031 1 79.19 469 LYS B CA 1
ATOM 10315 C C . LYS B 1 469 ? 2.766 33.469 1.371 1 79.19 469 LYS B C 1
ATOM 10317 O O . LYS B 1 469 ? 3.803 33.062 1.904 1 79.19 469 LYS B O 1
ATOM 10322 N N . PHE B 1 470 ? 2.312 33.125 0.235 1 88.12 470 PHE B N 1
ATOM 10323 C CA . PHE B 1 470 ? 3.014 32.094 -0.537 1 88.12 470 PHE B CA 1
ATOM 10324 C C . PHE B 1 470 ? 4.445 32.531 -0.824 1 88.12 470 PHE B C 1
ATOM 10326 O O . PHE B 1 470 ? 4.691 33.656 -1.232 1 88.12 470 PHE B O 1
ATOM 10333 N N . GLN B 1 471 ? 5.348 31.641 -0.608 1 87.62 471 GLN B N 1
ATOM 10334 C CA . GLN B 1 471 ? 6.758 31.906 -0.873 1 87.62 471 GLN B CA 1
ATOM 10335 C C . GLN B 1 471 ? 7.27 31.047 -2.035 1 87.62 471 GLN B C 1
ATOM 10337 O O . GLN B 1 471 ? 7.809 31.578 -3.008 1 87.62 471 GLN B O 1
ATOM 10342 N N . SER B 1 472 ? 7.133 29.812 -1.877 1 91.62 472 SER B N 1
ATOM 10343 C CA . SER B 1 472 ? 7.617 28.922 -2.924 1 91.62 472 SER B CA 1
ATOM 10344 C C . SER B 1 472 ? 6.965 27.547 -2.82 1 91.62 472 SER B C 1
ATOM 10346 O O . SER B 1 472 ? 6.402 27.188 -1.78 1 91.62 472 SER B O 1
ATOM 10348 N N . TYR B 1 473 ? 6.957 26.875 -3.943 1 94.88 473 TYR B N 1
ATOM 10349 C CA . TYR B 1 473 ? 6.527 25.484 -4.043 1 94.88 473 TYR B CA 1
ATOM 10350 C C . TYR B 1 473 ? 7.543 24.656 -4.816 1 94.88 473 TYR B C 1
ATOM 10352 O O . TYR B 1 473 ? 8.141 25.141 -5.781 1 94.88 473 TYR B O 1
ATOM 10360 N N . GLY B 1 474 ? 7.754 23.5 -4.352 1 96.94 474 GLY B N 1
ATOM 10361 C CA . GLY B 1 474 ? 8.508 22.5 -5.098 1 96.94 474 GLY B CA 1
ATOM 10362 C C . GLY B 1 474 ? 7.918 21.109 -5.012 1 96.94 474 GLY B C 1
ATOM 10363 O O . GLY B 1 474 ? 7.523 20.656 -3.93 1 96.94 474 GLY B O 1
ATOM 10364 N N . GLY B 1 475 ? 7.809 20.484 -6.148 1 96.88 475 GLY B N 1
ATOM 10365 C CA . GLY B 1 475 ? 7.238 19.156 -6.156 1 96.88 475 GLY B CA 1
ATOM 10366 C C . GLY B 1 475 ? 7.738 18.297 -7.301 1 96.88 475 GLY B C 1
ATOM 10367 O O . GLY B 1 475 ? 8.281 18.812 -8.281 1 96.88 475 GLY B O 1
ATOM 10368 N N . LEU B 1 476 ? 7.652 17 -7.113 1 97.44 476 LEU B N 1
ATOM 10369 C CA . LEU B 1 476 ? 7.957 15.969 -8.094 1 97.44 476 LEU B CA 1
ATOM 10370 C C . LEU B 1 476 ? 6.906 14.867 -8.07 1 97.44 476 LEU B C 1
ATOM 10372 O O . LEU B 1 476 ? 6.621 14.297 -7.016 1 97.44 476 LEU B O 1
ATOM 10376 N N . GLY B 1 477 ? 6.309 14.641 -9.258 1 96.5 477 GLY B N 1
ATOM 10377 C CA . GLY B 1 477 ? 5.406 13.5 -9.336 1 96.5 477 GLY B CA 1
ATOM 10378 C C . GLY B 1 477 ? 6.086 12.18 -9.039 1 96.5 477 GLY B C 1
ATOM 10379 O O . GLY B 1 477 ? 7.289 12.031 -9.258 1 96.5 477 GLY B O 1
ATOM 10380 N N . ASN B 1 478 ? 5.336 11.25 -8.531 1 97.44 478 ASN B N 1
ATOM 10381 C CA . ASN B 1 478 ? 5.883 9.938 -8.211 1 97.44 478 ASN B CA 1
ATOM 10382 C C . ASN B 1 478 ? 5.914 9.031 -9.438 1 97.44 478 ASN B C 1
ATOM 10384 O O . ASN B 1 478 ? 5.016 8.211 -9.633 1 97.44 478 ASN B O 1
ATOM 10388 N N . TYR B 1 479 ? 6.949 9.172 -10.203 1 97.06 479 TYR B N 1
ATOM 10389 C CA . TYR B 1 479 ? 7.227 8.281 -11.336 1 97.06 479 TYR B CA 1
ATOM 10390 C C . TYR B 1 479 ? 7.969 7.035 -10.875 1 97.06 479 TYR B C 1
ATOM 10392 O O . TYR B 1 479 ? 8.836 7.105 -10 1 97.06 479 TYR B O 1
ATOM 10400 N N . LYS B 1 480 ? 7.656 5.957 -11.43 1 97.81 480 LYS B N 1
ATOM 10401 C CA . LYS B 1 480 ? 8.305 4.695 -11.07 1 97.81 480 LYS B CA 1
ATOM 10402 C C . LYS B 1 480 ? 8.281 3.721 -12.25 1 97.81 480 LYS B C 1
ATOM 10404 O O . LYS B 1 480 ? 7.418 3.807 -13.117 1 97.81 480 LYS B O 1
ATOM 10409 N N . LEU B 1 481 ? 9.25 2.873 -12.289 1 98.5 481 LEU B N 1
ATOM 10410 C CA . LEU B 1 481 ? 9.281 1.778 -13.25 1 98.5 481 LEU B CA 1
ATOM 10411 C C . LEU B 1 481 ? 8.719 0.5 -12.641 1 98.5 481 LEU B C 1
ATOM 10413 O O . LEU B 1 481 ? 9.055 0.149 -11.508 1 98.5 481 LEU B O 1
ATOM 10417 N N . ILE B 1 482 ? 7.887 -0.189 -13.406 1 98.62 482 ILE B N 1
ATOM 10418 C CA . ILE B 1 482 ? 7.324 -1.459 -12.953 1 98.62 482 ILE B CA 1
ATOM 10419 C C . ILE B 1 482 ? 7.688 -2.562 -13.945 1 98.62 482 ILE B C 1
ATOM 10421 O O . ILE B 1 482 ? 7.559 -2.381 -15.164 1 98.62 482 ILE B O 1
ATOM 10425 N N . ILE B 1 483 ? 8.219 -3.643 -13.484 1 98.75 483 ILE B N 1
ATOM 10426 C CA . ILE B 1 483 ? 8.352 -4.906 -14.195 1 98.75 483 ILE B CA 1
ATOM 10427 C C . ILE B 1 483 ? 7.348 -5.918 -13.648 1 98.75 483 ILE B C 1
ATOM 10429 O O . ILE B 1 483 ? 7.375 -6.25 -12.461 1 98.75 483 ILE B O 1
ATOM 10433 N N . ARG B 1 484 ? 6.473 -6.43 -14.625 1 98.19 484 ARG B N 1
ATOM 10434 C CA . ARG B 1 484 ? 5.375 -7.27 -14.156 1 98.19 484 ARG B CA 1
ATOM 10435 C C . ARG B 1 484 ? 5.348 -8.602 -14.891 1 98.19 484 ARG B C 1
ATOM 10437 O O . ARG B 1 484 ? 5.574 -8.648 -16.109 1 98.19 484 ARG B O 1
ATOM 10444 N N . SER B 1 485 ? 5.082 -9.609 -14.172 1 98 485 SER B N 1
ATOM 10445 C CA . SER B 1 485 ? 4.68 -10.898 -14.711 1 98 485 SER B CA 1
ATOM 10446 C C . SER B 1 485 ? 3.488 -11.477 -13.953 1 98 485 SER B C 1
ATOM 10448 O O . SER B 1 485 ? 3.273 -11.148 -12.781 1 98 485 SER B O 1
ATOM 10450 N N . ILE B 1 486 ? 2.654 -12.281 -14.617 1 97.5 486 ILE B N 1
ATOM 10451 C CA . ILE B 1 486 ? 1.507 -12.922 -13.984 1 97.5 486 ILE B CA 1
ATOM 10452 C C . ILE B 1 486 ? 1.55 -14.422 -14.25 1 97.5 486 ILE B C 1
ATOM 10454 O O . ILE B 1 486 ? 1.656 -14.859 -15.406 1 97.5 486 ILE B O 1
ATOM 10458 N N . SER B 1 487 ? 1.522 -15.148 -13.188 1 96 487 SER B N 1
ATOM 10459 C CA . SER B 1 487 ? 1.464 -16.594 -13.297 1 96 487 SER B CA 1
ATOM 10460 C C . SER B 1 487 ? 0.109 -17.141 -12.844 1 96 487 SER B C 1
ATOM 10462 O O . SER B 1 487 ? -0.478 -16.625 -11.891 1 96 487 SER B O 1
ATOM 10464 N N . THR B 1 488 ? -0.351 -18.078 -13.531 1 93 488 THR B N 1
ATOM 10465 C CA . THR B 1 488 ? -1.614 -18.719 -13.188 1 93 488 THR B CA 1
ATOM 10466 C C . THR B 1 488 ? -1.397 -20.203 -12.852 1 93 488 THR B C 1
ATOM 10468 O O . THR B 1 488 ? -0.945 -20.969 -13.695 1 93 488 THR B O 1
ATOM 10471 N N . ILE B 1 489 ? -1.669 -20.5 -11.664 1 89.56 489 ILE B N 1
ATOM 10472 C CA . ILE B 1 489 ? -1.694 -21.891 -11.258 1 89.56 489 ILE B CA 1
ATOM 10473 C C . ILE B 1 489 ? -3.139 -22.344 -11.07 1 89.56 489 ILE B C 1
ATOM 10475 O O . ILE B 1 489 ? -3.744 -22.094 -10.023 1 89.56 489 ILE B O 1
ATOM 10479 N N . TRP B 1 490 ? -3.57 -22.984 -12.039 1 88.31 490 TRP B N 1
ATOM 10480 C CA . TRP B 1 490 ? -4.941 -23.484 -12.078 1 88.31 490 TRP B CA 1
ATOM 10481 C C . TRP B 1 490 ? -5.941 -22.344 -11.906 1 88.31 490 TRP B C 1
ATOM 10483 O O . TRP B 1 490 ? -6.148 -21.562 -12.828 1 88.31 490 TRP B O 1
ATOM 10493 N N . ASN B 1 491 ? -6.328 -22.078 -10.648 1 93.25 491 ASN B N 1
ATOM 10494 C CA . ASN B 1 491 ? -7.438 -21.156 -10.414 1 93.25 491 ASN B CA 1
ATOM 10495 C C . ASN B 1 491 ? -6.938 -19.781 -10.016 1 93.25 491 ASN B C 1
ATOM 10497 O O . ASN B 1 491 ? -7.613 -18.781 -10.266 1 93.25 491 ASN B O 1
ATOM 10501 N N . TYR B 1 492 ? -5.781 -19.656 -9.438 1 95.31 492 TYR B N 1
ATOM 10502 C CA . TYR B 1 492 ? -5.305 -18.391 -8.922 1 95.31 492 TYR B CA 1
ATOM 10503 C C . TYR B 1 492 ? -4.352 -17.719 -9.906 1 95.31 492 TYR B C 1
ATOM 10505 O O . TYR B 1 492 ? -3.561 -18.391 -10.562 1 95.31 492 TYR B O 1
ATOM 10513 N N . ASP B 1 493 ? -4.457 -16.453 -9.977 1 97.25 493 ASP B N 1
ATOM 10514 C CA . ASP B 1 493 ? -3.494 -15.617 -10.68 1 97.25 493 ASP B CA 1
ATOM 10515 C C . ASP B 1 493 ? -2.611 -14.852 -9.695 1 97.25 493 ASP B C 1
ATOM 10517 O O . ASP B 1 493 ? -3.115 -14.164 -8.805 1 97.25 493 ASP B O 1
ATOM 10521 N N . TYR B 1 494 ? -1.36 -14.945 -9.812 1 97.81 494 TYR B N 1
ATOM 10522 C CA . TYR B 1 494 ? -0.382 -14.227 -9.008 1 97.81 494 TYR B CA 1
ATOM 10523 C C . TYR B 1 494 ? 0.291 -13.125 -9.812 1 97.81 494 TYR B C 1
ATOM 10525 O O . TYR B 1 494 ? 1.004 -13.398 -10.781 1 97.81 494 TYR B O 1
ATOM 10533 N N . ILE B 1 495 ? 0.04 -11.922 -9.43 1 98.38 495 ILE B N 1
ATOM 10534 C CA . ILE B 1 495 ? 0.648 -10.773 -10.094 1 98.38 495 ILE B CA 1
ATOM 10535 C C . ILE B 1 495 ? 1.904 -10.344 -9.336 1 98.38 495 ILE B C 1
ATOM 10537 O O . ILE B 1 495 ? 1.831 -9.953 -8.172 1 98.38 495 ILE B O 1
ATOM 10541 N N . PHE B 1 496 ? 3.039 -10.398 -9.984 1 98.31 496 PHE B N 1
ATOM 10542 C CA . PHE B 1 496 ? 4.309 -10.008 -9.391 1 98.31 496 PHE B CA 1
ATOM 10543 C C . PHE B 1 496 ? 4.789 -8.672 -9.953 1 98.31 496 PHE B C 1
ATOM 10545 O O . PHE B 1 496 ? 5.008 -8.547 -11.156 1 98.31 496 PHE B O 1
ATOM 10552 N N . ASP B 1 497 ? 4.977 -7.738 -9.109 1 98.62 497 ASP B N 1
ATOM 10553 C CA . ASP B 1 497 ? 5.488 -6.426 -9.492 1 98.62 497 ASP B CA 1
ATOM 10554 C C . ASP B 1 497 ? 6.824 -6.133 -8.812 1 98.62 497 ASP B C 1
ATOM 10556 O O . ASP B 1 497 ? 6.953 -6.281 -7.598 1 98.62 497 ASP B O 1
ATOM 10560 N N . TYR B 1 498 ? 7.789 -5.773 -9.562 1 98.81 498 TYR B N 1
ATOM 10561 C CA . TYR B 1 498 ? 9.031 -5.164 -9.094 1 98.81 498 TYR B CA 1
ATOM 10562 C C . TYR B 1 498 ? 9.078 -3.684 -9.445 1 98.81 498 TYR B C 1
ATOM 10564 O O . TYR B 1 498 ? 9.047 -3.318 -10.617 1 98.81 498 TYR B O 1
ATOM 10572 N N . ILE B 1 499 ? 9.148 -2.875 -8.438 1 98.75 499 ILE B N 1
ATOM 10573 C CA . ILE B 1 499 ? 8.914 -1.446 -8.609 1 98.75 499 ILE B CA 1
ATOM 10574 C C . ILE B 1 499 ? 10.164 -0.663 -8.227 1 98.75 499 ILE B C 1
ATOM 10576 O O . ILE B 1 499 ? 10.719 -0.854 -7.145 1 98.75 499 ILE B O 1
ATOM 10580 N N . PHE B 1 500 ? 10.586 0.271 -9.078 1 98.69 500 PHE B N 1
ATOM 10581 C CA . PHE B 1 500 ? 11.805 1.052 -8.898 1 98.69 500 PHE B CA 1
ATOM 10582 C C . PHE B 1 500 ? 11.5 2.543 -8.867 1 98.69 500 PHE B C 1
ATOM 10584 O O . PHE B 1 500 ? 11 3.096 -9.852 1 98.69 500 PHE B O 1
ATOM 10591 N N . TYR B 1 501 ? 11.852 3.199 -7.809 1 98.31 501 TYR B N 1
ATOM 10592 C CA . TYR B 1 501 ? 11.484 4.594 -7.598 1 98.31 501 TYR B CA 1
ATOM 10593 C C . TYR B 1 501 ? 12.672 5.516 -7.836 1 98.31 501 TYR B C 1
ATOM 10595 O O . TYR B 1 501 ? 13.82 5.07 -7.832 1 98.31 501 TYR B O 1
ATOM 10603 N N . LEU B 1 502 ? 12.352 6.773 -7.953 1 97.38 502 LEU B N 1
ATOM 10604 C CA . LEU B 1 502 ? 13.375 7.762 -8.281 1 97.38 502 LEU B CA 1
ATOM 10605 C C . LEU B 1 502 ? 14.195 8.117 -7.047 1 97.38 502 LEU B C 1
ATOM 10607 O O . LEU B 1 502 ? 15.266 8.727 -7.164 1 97.38 502 LEU B O 1
ATOM 10611 N N . ASN B 1 503 ? 13.727 7.793 -5.863 1 97.31 503 ASN B N 1
ATOM 10612 C CA . ASN B 1 503 ? 14.469 8.109 -4.648 1 97.31 503 ASN B CA 1
ATOM 10613 C C . ASN B 1 503 ? 15.406 6.973 -4.25 1 97.31 503 ASN B C 1
ATOM 10615 O O . ASN B 1 503 ? 15.922 6.949 -3.131 1 97.31 503 ASN B O 1
ATOM 10619 N N . GLY B 1 504 ? 15.477 5.957 -5.066 1 97.69 504 GLY B N 1
ATOM 10620 C CA . GLY B 1 504 ? 16.375 4.844 -4.801 1 97.69 504 GLY B CA 1
ATOM 10621 C C . GLY B 1 504 ? 15.703 3.695 -4.07 1 97.69 504 GLY B C 1
ATOM 10622 O O . GLY B 1 504 ? 16.344 2.686 -3.768 1 97.69 504 GLY B O 1
ATOM 10623 N N . ALA B 1 505 ? 14.445 3.789 -3.814 1 98.19 505 ALA B N 1
ATOM 10624 C CA . ALA B 1 505 ? 13.695 2.727 -3.156 1 98.19 505 ALA B CA 1
ATOM 10625 C C . ALA B 1 505 ? 13.266 1.654 -4.156 1 98.19 505 ALA B C 1
ATOM 10627 O O . ALA B 1 505 ? 13.141 1.928 -5.352 1 98.19 505 ALA B O 1
ATOM 10628 N N . LEU B 1 506 ? 13.109 0.461 -3.627 1 97.94 506 LEU B N 1
ATOM 10629 C CA . LEU B 1 506 ? 12.586 -0.673 -4.379 1 97.94 506 LEU B CA 1
ATOM 10630 C C . LEU B 1 506 ? 11.445 -1.347 -3.617 1 97.94 506 LEU B C 1
ATOM 10632 O O . LEU B 1 506 ? 11.5 -1.473 -2.391 1 97.94 506 LEU B O 1
ATOM 10636 N N . GLU B 1 507 ? 10.43 -1.731 -4.348 1 98.38 507 GLU B N 1
ATOM 10637 C CA . GLU B 1 507 ? 9.297 -2.439 -3.768 1 98.38 507 GLU B CA 1
ATOM 10638 C C . GLU B 1 507 ? 8.977 -3.709 -4.555 1 98.38 507 GLU B C 1
ATOM 10640 O O . GLU B 1 507 ? 9.023 -3.711 -5.785 1 98.38 507 GLU B O 1
ATOM 10645 N N . THR B 1 508 ? 8.828 -4.781 -3.844 1 98.44 508 THR B N 1
ATOM 10646 C CA . THR B 1 508 ? 8.273 -6.004 -4.414 1 98.44 508 THR B CA 1
ATOM 10647 C C . THR B 1 508 ? 6.852 -6.242 -3.91 1 98.44 508 THR B C 1
ATOM 10649 O O . THR B 1 508 ? 6.609 -6.246 -2.701 1 98.44 508 THR B O 1
ATOM 10652 N N . LYS B 1 509 ? 5.941 -6.469 -4.871 1 98.12 509 LYS B N 1
ATOM 10653 C CA . LYS B 1 509 ? 4.531 -6.594 -4.516 1 98.12 509 LYS B CA 1
ATOM 10654 C C . LYS B 1 509 ? 3.9 -7.809 -5.191 1 98.12 509 LYS B C 1
ATOM 10656 O O . LYS B 1 509 ? 4.176 -8.094 -6.359 1 98.12 509 LYS B O 1
ATOM 10661 N N . VAL B 1 510 ? 3.117 -8.523 -4.402 1 98.56 510 VAL B N 1
ATOM 10662 C CA . VAL B 1 510 ? 2.316 -9.617 -4.941 1 98.56 510 VAL B CA 1
ATOM 10663 C C . VAL B 1 510 ? 0.832 -9.312 -4.754 1 98.56 510 VAL B C 1
ATOM 10665 O O . VAL B 1 510 ? 0.402 -8.938 -3.66 1 98.56 510 VAL B O 1
ATOM 10668 N N . SER B 1 511 ? 0.072 -9.453 -5.836 1 98.44 511 SER B N 1
ATOM 10669 C CA . SER B 1 511 ? -1.377 -9.281 -5.812 1 98.44 511 SER B CA 1
ATOM 10670 C C . SER B 1 511 ? -2.09 -10.531 -6.32 1 98.44 511 SER B C 1
ATOM 10672 O O . SER B 1 511 ? -1.609 -11.195 -7.238 1 98.44 511 SER B O 1
ATOM 10674 N N . LEU B 1 512 ? -3.225 -10.781 -5.715 1 98.25 512 LEU B N 1
ATOM 10675 C CA . LEU B 1 512 ? -3.936 -12.008 -6.059 1 98.25 512 LEU B CA 1
ATOM 10676 C C . LEU B 1 512 ? -5.215 -11.703 -6.828 1 98.25 512 LEU B C 1
ATOM 10678 O O . LEU B 1 512 ? -5.898 -10.719 -6.535 1 98.25 512 LEU B O 1
ATOM 10682 N N . SER B 1 513 ? -5.512 -12.453 -7.785 1 98.06 513 SER B N 1
ATOM 10683 C CA . SER B 1 513 ? -6.789 -12.562 -8.492 1 98.06 513 SER B CA 1
ATOM 10684 C C . SER B 1 513 ? -7.094 -14.008 -8.859 1 98.06 513 SER B C 1
ATOM 10686 O O . SER B 1 513 ? -6.496 -14.938 -8.305 1 98.06 513 SER B O 1
ATOM 10688 N N . GLY B 1 514 ? -8.078 -14.195 -9.672 1 97.69 514 GLY B N 1
ATOM 10689 C CA . GLY B 1 514 ? -8.453 -15.547 -10.07 1 97.69 514 GLY B CA 1
ATOM 10690 C C . GLY B 1 514 ? -9.586 -16.125 -9.242 1 97.69 514 GLY B C 1
ATOM 10691 O O . GLY B 1 514 ? -10.273 -15.398 -8.523 1 97.69 514 GLY B O 1
ATOM 10692 N N . TYR B 1 515 ? -9.812 -17.453 -9.375 1 97.5 515 TYR B N 1
ATOM 10693 C CA . TYR B 1 515 ? -10.961 -18.125 -8.781 1 97.5 515 TYR B CA 1
ATOM 10694 C C . TYR B 1 515 ? -10.602 -18.766 -7.449 1 97.5 515 TYR B C 1
ATOM 10696 O O . TYR B 1 515 ? -9.43 -19.094 -7.207 1 97.5 515 TYR B O 1
ATOM 10704 N N . LEU B 1 516 ? -11.602 -18.969 -6.66 1 96.62 516 LEU B N 1
ATOM 10705 C CA . LEU B 1 516 ? -11.469 -19.719 -5.422 1 96.62 516 LEU B CA 1
ATOM 10706 C C . LEU B 1 516 ? -11.367 -21.219 -5.711 1 96.62 516 LEU B C 1
ATOM 10708 O O . LEU B 1 516 ? -11.914 -21.703 -6.707 1 96.62 516 LEU B O 1
ATOM 10712 N N . HIS B 1 517 ? -10.609 -21.859 -4.859 1 93.62 517 HIS B N 1
ATOM 10713 C CA . HIS B 1 517 ? -10.758 -23.312 -4.766 1 93.62 517 HIS B CA 1
ATOM 10714 C C . HIS B 1 517 ? -12.008 -23.688 -3.979 1 93.62 517 HIS B C 1
ATOM 10716 O O . HIS B 1 517 ? -12.133 -23.344 -2.801 1 93.62 517 HIS B O 1
ATOM 10722 N N . SER B 1 518 ? -12.953 -24.375 -4.621 1 94.5 518 SER B N 1
ATOM 10723 C CA . SER B 1 518 ? -14.227 -24.641 -3.963 1 94.5 518 SER B CA 1
ATOM 10724 C C . SER B 1 518 ? -14.43 -26.125 -3.73 1 94.5 518 SER B C 1
ATOM 10726 O O . SER B 1 518 ? -13.734 -26.953 -4.32 1 94.5 518 SER B O 1
ATOM 10728 N N . ALA B 1 519 ? -15.281 -26.438 -2.852 1 96.62 519 ALA B N 1
ATOM 10729 C CA . ALA B 1 519 ? -15.688 -27.797 -2.514 1 96.62 519 ALA B CA 1
ATOM 10730 C C . ALA B 1 519 ? -17.203 -27.922 -2.441 1 96.62 519 ALA B C 1
ATOM 10732 O O . ALA B 1 519 ? -17.906 -26.922 -2.268 1 96.62 519 ALA B O 1
ATOM 10733 N N . PHE B 1 520 ? -17.703 -29.141 -2.699 1 96.31 520 PHE B N 1
ATOM 10734 C CA . PHE B 1 520 ? -19.125 -29.422 -2.508 1 96.31 520 PHE B CA 1
ATOM 10735 C C . PHE B 1 520 ? -19.5 -29.328 -1.034 1 96.31 520 PHE B C 1
ATOM 10737 O O . PHE B 1 520 ? -18.734 -29.75 -0.165 1 96.31 520 PHE B O 1
ATOM 10744 N N . PRO B 1 521 ? -20.656 -28.812 -0.696 1 95.19 521 PRO B N 1
ATOM 10745 C CA . PRO B 1 521 ? -21.016 -28.5 0.69 1 95.19 521 PRO B CA 1
ATOM 10746 C C . PRO B 1 521 ? -21.469 -29.734 1.474 1 95.19 521 PRO B C 1
ATOM 10748 O O . PRO B 1 521 ? -22.578 -29.766 1.994 1 95.19 521 PRO B O 1
ATOM 10751 N N . LEU B 1 522 ? -20.531 -30.625 1.615 1 94.62 522 LEU B N 1
ATOM 10752 C CA . LEU B 1 522 ? -20.797 -31.688 2.576 1 94.62 522 LEU B CA 1
ATOM 10753 C C . LEU B 1 522 ? -21.016 -31.109 3.975 1 94.62 522 LEU B C 1
ATOM 10755 O O . LEU B 1 522 ? -20.531 -30.016 4.285 1 94.62 522 LEU B O 1
ATOM 10759 N N . TYR B 1 523 ? -21.703 -31.781 4.82 1 91 523 TYR B N 1
ATOM 10760 C CA . TYR B 1 523 ? -22.078 -31.25 6.129 1 91 523 TYR B CA 1
ATOM 10761 C C . TYR B 1 523 ? -20.859 -30.781 6.906 1 91 523 TYR B C 1
ATOM 10763 O O . TYR B 1 523 ? -20.828 -29.656 7.395 1 91 523 TYR B O 1
ATOM 10771 N N . HIS B 1 524 ? -19.812 -31.531 6.965 1 93.44 524 HIS B N 1
ATOM 10772 C CA . HIS B 1 524 ? -18.641 -31.203 7.766 1 93.44 524 HIS B CA 1
ATOM 10773 C C . HIS B 1 524 ? -17.719 -30.234 7.031 1 93.44 524 HIS B C 1
ATOM 10775 O O . HIS B 1 524 ? -16.797 -29.672 7.629 1 93.44 524 HIS B O 1
ATOM 10781 N N . GLU B 1 525 ? -17.984 -30.016 5.73 1 95.12 525 GLU B N 1
ATOM 10782 C CA . GLU B 1 525 ? -17.172 -29.062 4.961 1 95.12 525 GLU B CA 1
ATOM 10783 C C . GLU B 1 525 ? -17.453 -27.625 5.402 1 95.12 525 GLU B C 1
ATOM 10785 O O . GLU B 1 525 ? -16.562 -26.766 5.312 1 95.12 525 GLU B O 1
ATOM 10790 N N . MET B 1 526 ? -18.594 -27.375 5.926 1 92.5 526 MET B N 1
ATOM 10791 C CA . MET B 1 526 ? -19.094 -26.031 6.223 1 92.5 526 MET B CA 1
ATOM 10792 C C . MET B 1 526 ? -18.297 -25.391 7.359 1 92.5 526 MET B C 1
ATOM 10794 O O . MET B 1 526 ? -18.188 -24.172 7.438 1 92.5 526 MET B O 1
ATOM 10798 N N . ARG B 1 527 ? -17.734 -26.156 8.164 1 92.81 527 ARG B N 1
ATOM 10799 C CA . ARG B 1 527 ? -16.969 -25.609 9.289 1 92.81 527 ARG B CA 1
ATOM 10800 C C . ARG B 1 527 ? -15.625 -25.062 8.82 1 92.81 527 ARG B C 1
ATOM 10802 O O . ARG B 1 527 ? -14.969 -24.328 9.555 1 92.81 527 ARG B O 1
ATOM 10809 N N . HIS B 1 528 ? -15.273 -25.406 7.598 1 95.44 528 HIS B N 1
ATOM 10810 C CA . HIS B 1 528 ? -13.945 -25.047 7.113 1 95.44 528 HIS B CA 1
ATOM 10811 C C . HIS B 1 528 ? -14.016 -23.938 6.074 1 95.44 528 HIS B C 1
ATOM 10813 O O . HIS B 1 528 ? -13 -23.562 5.492 1 95.44 528 HIS B O 1
ATOM 10819 N N . GLY B 1 529 ? -15.172 -23.438 5.863 1 95.25 529 GLY B N 1
ATOM 10820 C CA . GLY B 1 529 ? -15.266 -22.422 4.82 1 95.25 529 GLY B CA 1
ATOM 10821 C C . GLY B 1 529 ? -16.578 -21.656 4.84 1 95.25 529 GLY B C 1
ATOM 10822 O O . GLY B 1 529 ? -17.312 -21.688 5.836 1 95.25 529 GLY B O 1
ATOM 10823 N N . THR B 1 530 ? -16.812 -20.875 3.795 1 95.88 530 THR B N 1
ATOM 10824 C CA . THR B 1 530 ? -18 -20.047 3.629 1 95.88 530 THR B CA 1
ATOM 10825 C C . THR B 1 530 ? -18.812 -20.5 2.408 1 95.88 530 THR B C 1
ATOM 10827 O O . THR B 1 530 ? -18.234 -20.812 1.362 1 95.88 530 THR B O 1
ATOM 10830 N N . LEU B 1 531 ? -20.109 -20.688 2.607 1 96.75 531 LEU B N 1
ATOM 10831 C CA . LEU B 1 531 ? -20.984 -20.906 1.455 1 96.75 531 LEU B CA 1
ATOM 10832 C C . LEU B 1 531 ? -21.047 -19.641 0.595 1 96.75 531 LEU B C 1
ATOM 10834 O O . LEU B 1 531 ? -21.766 -18.703 0.928 1 96.75 531 LEU B O 1
ATOM 10838 N N . VAL B 1 532 ? -20.391 -19.641 -0.547 1 96.62 532 VAL B N 1
ATOM 10839 C CA . VAL B 1 532 ? -20.266 -18.422 -1.34 1 96.62 532 VAL B CA 1
ATOM 10840 C C . VAL B 1 532 ? -21.297 -18.438 -2.477 1 96.62 532 VAL B C 1
ATOM 10842 O O . VAL B 1 532 ? -21.5 -17.422 -3.145 1 96.62 532 VAL B O 1
ATOM 10845 N N . HIS B 1 533 ? -21.875 -19.531 -2.773 1 95.5 533 HIS B N 1
ATOM 10846 C CA . HIS B 1 533 ? -22.969 -19.719 -3.719 1 95.5 533 HIS B CA 1
ATOM 10847 C C . HIS B 1 533 ? -23.719 -21.016 -3.428 1 95.5 533 HIS B C 1
ATOM 10849 O O . HIS B 1 533 ? -23.312 -21.797 -2.562 1 95.5 533 HIS B O 1
ATOM 10855 N N . THR B 1 534 ? -24.797 -21.219 -4.137 1 92.81 534 THR B N 1
ATOM 10856 C CA . THR B 1 534 ? -25.562 -22.453 -3.938 1 92.81 534 THR B CA 1
ATOM 10857 C C . THR B 1 534 ? -24.688 -23.672 -4.223 1 92.81 534 THR B C 1
ATOM 10859 O O . THR B 1 534 ? -24.141 -23.812 -5.316 1 92.81 534 THR B O 1
ATOM 10862 N N . ASN B 1 535 ? -24.422 -24.484 -3.232 1 92.31 535 ASN B N 1
ATOM 10863 C CA . ASN B 1 535 ? -23.688 -25.734 -3.287 1 92.31 535 ASN B CA 1
ATOM 10864 C C . ASN B 1 535 ? -22.188 -25.5 -3.479 1 92.31 535 ASN B C 1
ATOM 10866 O O . ASN B 1 535 ? -21.484 -26.359 -4.031 1 92.31 535 ASN B O 1
ATOM 10870 N N . VAL B 1 536 ? -21.734 -24.328 -3.176 1 95.94 536 VAL B N 1
ATOM 10871 C CA . VAL B 1 536 ? -20.328 -24.016 -3.35 1 95.94 536 VAL B CA 1
ATOM 10872 C C . VAL B 1 536 ? -19.75 -23.5 -2.035 1 95.94 536 VAL B C 1
ATOM 10874 O O . VAL B 1 536 ? -20.109 -22.406 -1.577 1 95.94 536 VAL B O 1
ATOM 10877 N N . VAL B 1 537 ? -18.906 -24.25 -1.463 1 97 537 VAL B N 1
ATOM 10878 C CA . VAL B 1 537 ? -18.156 -23.812 -0.28 1 97 537 VAL B CA 1
ATOM 10879 C C . VAL B 1 537 ? -16.719 -23.484 -0.661 1 97 537 VAL B C 1
ATOM 10881 O O . VAL B 1 537 ? -16.094 -24.203 -1.443 1 97 537 VAL B O 1
ATOM 10884 N N . ALA B 1 538 ? -16.297 -22.344 -0.272 1 97.31 538 ALA B N 1
ATOM 10885 C CA . ALA B 1 538 ? -14.875 -22.016 -0.411 1 97.31 538 ALA B CA 1
ATOM 10886 C C . ALA B 1 538 ? -14.172 -22.031 0.942 1 97.31 538 ALA B C 1
ATOM 10888 O O . ALA B 1 538 ? -14.656 -21.438 1.91 1 97.31 538 ALA B O 1
ATOM 10889 N N . ASN B 1 539 ? -13.023 -22.656 1.025 1 97.31 539 ASN B N 1
ATOM 10890 C CA . ASN B 1 539 ? -12.414 -23 2.303 1 97.31 539 ASN B CA 1
ATOM 10891 C C . ASN B 1 539 ? -11.375 -21.984 2.73 1 97.31 539 ASN B C 1
ATOM 10893 O O . ASN B 1 539 ? -10.75 -21.328 1.887 1 97.31 539 ASN B O 1
ATOM 10897 N N . ILE B 1 540 ? -11.164 -21.844 4.066 1 97.19 540 ILE B N 1
ATOM 10898 C CA . ILE B 1 540 ? -10.141 -20.984 4.637 1 97.19 540 ILE B CA 1
ATOM 10899 C C . ILE B 1 540 ? -8.758 -21.453 4.18 1 97.19 540 ILE B C 1
ATOM 10901 O O . ILE B 1 540 ? -8.516 -22.656 4.051 1 97.19 540 ILE B O 1
ATOM 10905 N N . HIS B 1 541 ? -7.883 -20.531 3.893 1 97 541 HIS B N 1
ATOM 10906 C CA . HIS B 1 541 ? -6.535 -20.875 3.459 1 97 541 HIS B CA 1
ATOM 10907 C C . HIS B 1 541 ? -5.57 -19.719 3.688 1 97 541 HIS B C 1
ATOM 10909 O O . HIS B 1 541 ? -5.992 -18.609 4.012 1 97 541 HIS B O 1
ATOM 10915 N N . GLN B 1 542 ? -4.324 -20.047 3.602 1 96.75 542 GLN B N 1
ATOM 10916 C CA . GLN B 1 542 ? -3.252 -19.062 3.752 1 96.75 542 GLN B CA 1
ATOM 10917 C C . GLN B 1 542 ? -2.303 -19.109 2.557 1 96.75 542 GLN B C 1
ATOM 10919 O O . GLN B 1 542 ? -1.918 -20.188 2.096 1 96.75 542 GLN B O 1
ATOM 10924 N N . HIS B 1 543 ? -2.008 -17.938 1.961 1 97.75 543 HIS B N 1
ATOM 10925 C CA . HIS B 1 543 ? -0.959 -17.781 0.959 1 97.75 543 HIS B CA 1
ATOM 10926 C C . HIS B 1 543 ? 0.328 -17.266 1.587 1 97.75 543 HIS B C 1
ATOM 10928 O O . HIS B 1 543 ? 0.306 -16.266 2.324 1 97.75 543 HIS B O 1
ATOM 10934 N N . LEU B 1 544 ? 1.421 -17.875 1.252 1 98 544 LEU B N 1
ATOM 10935 C CA . LEU B 1 544 ? 2.734 -17.438 1.716 1 98 544 LEU B CA 1
ATOM 10936 C C . LEU B 1 544 ? 3.688 -17.25 0.542 1 98 544 LEU B C 1
ATOM 10938 O O . LEU B 1 544 ? 3.797 -18.109 -0.326 1 98 544 LEU B O 1
ATOM 10942 N N . PHE B 1 545 ? 4.32 -16.125 0.497 1 98.44 545 PHE B N 1
ATOM 10943 C CA . PHE B 1 545 ? 5.242 -15.758 -0.57 1 98.44 545 PHE B CA 1
ATOM 10944 C C . PHE B 1 545 ? 6.656 -15.578 -0.024 1 98.44 545 PHE B C 1
ATOM 10946 O O . PHE B 1 545 ? 6.84 -14.992 1.047 1 98.44 545 PHE B O 1
ATOM 10953 N N . HIS B 1 546 ? 7.617 -16.031 -0.726 1 98.5 546 HIS B N 1
ATOM 10954 C CA . HIS B 1 546 ? 9 -16.016 -0.256 1 98.5 546 HIS B CA 1
ATOM 10955 C C . HIS B 1 546 ? 9.93 -15.461 -1.324 1 98.5 546 HIS B C 1
ATOM 10957 O O . HIS B 1 546 ? 9.812 -15.805 -2.502 1 98.5 546 HIS B O 1
ATOM 10963 N N . PHE B 1 547 ? 10.852 -14.562 -0.955 1 98.75 547 PHE B N 1
ATOM 10964 C CA . PHE B 1 547 ? 11.781 -13.914 -1.87 1 98.75 547 PHE B CA 1
ATOM 10965 C C . PHE B 1 547 ? 13.211 -14.023 -1.355 1 98.75 547 PHE B C 1
ATOM 10967 O O . PHE B 1 547 ? 13.438 -14.062 -0.145 1 98.75 547 PHE B O 1
ATOM 10974 N N . LYS B 1 548 ? 14.125 -14.055 -2.275 1 98.75 548 LYS B N 1
ATOM 10975 C CA . LYS B 1 548 ? 15.555 -13.969 -2.023 1 98.75 548 LYS B CA 1
ATOM 10976 C C . LYS B 1 548 ? 16.109 -12.602 -2.42 1 98.75 548 LYS B C 1
ATOM 10978 O O . LYS B 1 548 ? 15.859 -12.125 -3.531 1 98.75 548 LYS B O 1
ATOM 10983 N N . VAL B 1 549 ? 16.797 -11.984 -1.542 1 98.81 549 VAL B N 1
ATOM 10984 C CA . VAL B 1 549 ? 17.438 -10.703 -1.8 1 98.81 549 VAL B CA 1
ATOM 10985 C C . VAL B 1 549 ? 18.922 -10.797 -1.434 1 98.81 549 VAL B C 1
ATOM 10987 O O . VAL B 1 549 ? 19.281 -10.711 -0.257 1 98.81 549 VAL B O 1
ATOM 10990 N N . ASP B 1 550 ? 19.734 -10.914 -2.422 1 98.56 550 ASP B N 1
ATOM 10991 C CA . ASP B 1 550 ? 21.188 -10.906 -2.242 1 98.56 550 ASP B CA 1
ATOM 10992 C C . ASP B 1 550 ? 21.734 -9.477 -2.289 1 98.56 550 ASP B C 1
ATOM 10994 O O . ASP B 1 550 ? 21.984 -8.938 -3.367 1 98.56 550 ASP B O 1
ATOM 10998 N N . ILE B 1 551 ? 22.031 -8.961 -1.146 1 97.56 551 ILE B N 1
ATOM 10999 C CA . ILE B 1 551 ? 22.25 -7.527 -1.024 1 97.56 551 ILE B CA 1
ATOM 11000 C C . ILE B 1 551 ? 23.75 -7.234 -1.075 1 97.56 551 ILE B C 1
ATOM 11002 O O . ILE B 1 551 ? 24.547 -7.973 -0.501 1 97.56 551 ILE B O 1
ATOM 11006 N N . ASP B 1 552 ? 24.094 -6.188 -1.763 1 97.5 552 ASP B N 1
ATOM 11007 C CA . ASP B 1 552 ? 25.453 -5.691 -1.888 1 97.5 552 ASP B CA 1
ATOM 11008 C C . ASP B 1 552 ? 25.516 -4.188 -1.618 1 97.5 552 ASP B C 1
ATOM 11010 O O . ASP B 1 552 ? 25.562 -3.385 -2.553 1 97.5 552 ASP B O 1
ATOM 11014 N N . ILE B 1 553 ? 25.625 -3.814 -0.41 1 96.19 553 ILE B N 1
ATOM 11015 C CA . ILE B 1 553 ? 25.75 -2.41 -0.034 1 96.19 553 ILE B CA 1
ATOM 11016 C C . ILE B 1 553 ? 27.219 -2.002 -0.032 1 96.19 553 ILE B C 1
ATOM 11018 O O . ILE B 1 553 ? 27.969 -2.352 0.885 1 96.19 553 ILE B O 1
ATOM 11022 N N . ASN B 1 554 ? 27.562 -1.162 -0.981 1 94.56 554 ASN B N 1
ATOM 11023 C CA . ASN B 1 554 ? 28.953 -0.784 -1.164 1 94.56 554 ASN B CA 1
ATOM 11024 C C . ASN B 1 554 ? 29.859 -2.008 -1.26 1 94.56 554 ASN B C 1
ATOM 11026 O O . ASN B 1 554 ? 30.938 -2.033 -0.67 1 94.56 554 ASN B O 1
ATOM 11030 N N . GLY B 1 555 ? 29.359 -2.996 -1.882 1 94.69 555 GLY B N 1
ATOM 11031 C CA . GLY B 1 555 ? 30.109 -4.234 -2.041 1 94.69 555 GLY B CA 1
ATOM 11032 C C . GLY B 1 555 ? 29.484 -5.406 -1.309 1 94.69 555 GLY B C 1
ATOM 11033 O O . GLY B 1 555 ? 28.344 -5.316 -0.84 1 94.69 555 GLY B O 1
ATOM 11034 N N . ARG B 1 556 ? 30.219 -6.5 -1.207 1 95.81 556 ARG B N 1
ATOM 11035 C CA . ARG B 1 556 ? 29.688 -7.77 -0.721 1 95.81 556 ARG B CA 1
ATOM 11036 C C . ARG B 1 556 ? 29.781 -7.852 0.8 1 95.81 556 ARG B C 1
ATOM 11038 O O . ARG B 1 556 ? 29.094 -8.672 1.42 1 95.81 556 ARG B O 1
ATOM 11045 N N . ILE B 1 557 ? 30.578 -7.043 1.446 1 96.81 557 ILE B N 1
ATOM 11046 C CA . ILE B 1 557 ? 30.812 -7.117 2.881 1 96.81 557 ILE B CA 1
ATOM 11047 C C . ILE B 1 557 ? 29.797 -6.273 3.629 1 96.81 557 ILE B C 1
ATOM 11049 O O . ILE B 1 557 ? 29.906 -5.043 3.678 1 96.81 557 ILE B O 1
ATOM 11053 N N . ASN B 1 558 ? 28.828 -6.969 4.273 1 98.31 558 ASN B N 1
ATOM 11054 C CA . ASN B 1 558 ? 27.734 -6.266 4.941 1 98.31 558 ASN B CA 1
ATOM 11055 C C . ASN B 1 558 ? 27.469 -6.84 6.328 1 98.31 558 ASN B C 1
ATOM 11057 O O . ASN B 1 558 ? 27.984 -7.898 6.68 1 98.31 558 ASN B O 1
ATOM 11061 N N . ARG B 1 559 ? 26.688 -6.156 7.105 1 98.12 559 ARG B N 1
ATOM 11062 C CA . ARG B 1 559 ? 26.188 -6.555 8.414 1 98.12 559 ARG B CA 1
ATOM 11063 C C . ARG B 1 559 ? 24.688 -6.34 8.516 1 98.12 559 ARG B C 1
ATOM 11065 O O . ARG B 1 559 ? 24.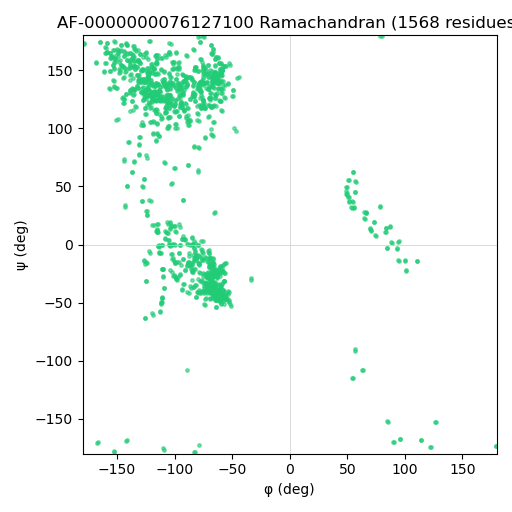109 -5.602 7.711 1 98.12 559 ARG B O 1
ATOM 11072 N N . TYR B 1 560 ? 24.078 -7.078 9.469 1 98.25 560 TYR B N 1
ATOM 11073 C CA . TYR B 1 560 ? 22.656 -6.922 9.797 1 98.25 560 TYR B CA 1
ATOM 11074 C C . TYR B 1 560 ? 22.484 -6.391 11.219 1 98.25 560 TYR B C 1
ATOM 11076 O O . TYR B 1 560 ? 23.203 -6.801 12.133 1 98.25 560 TYR B O 1
ATOM 11084 N N . ALA B 1 561 ? 21.562 -5.441 11.398 1 97.81 561 ALA B N 1
ATOM 11085 C CA . ALA B 1 561 ? 21.219 -4.945 12.727 1 97.81 561 ALA B CA 1
ATOM 11086 C C . ALA B 1 561 ? 19.734 -4.574 12.805 1 97.81 561 ALA B C 1
ATOM 11088 O O . ALA B 1 561 ? 19.094 -4.379 11.773 1 97.81 561 ALA B O 1
ATOM 11089 N N . THR B 1 562 ? 19.219 -4.625 14.016 1 97.12 562 THR B N 1
ATOM 11090 C CA . THR B 1 562 ? 17.922 -4.012 14.297 1 97.12 562 THR B CA 1
ATOM 11091 C C . THR B 1 562 ? 18.109 -2.695 15.047 1 97.12 562 THR B C 1
ATOM 11093 O O . THR B 1 562 ? 19.031 -2.555 15.852 1 97.12 562 THR B O 1
ATOM 11096 N N . ILE B 1 563 ? 17.344 -1.731 14.695 1 96.75 563 ILE B N 1
ATOM 11097 C CA . ILE B 1 563 ? 17.234 -0.52 15.5 1 96.75 563 ILE B CA 1
ATOM 11098 C C . ILE B 1 563 ? 15.93 -0.526 16.281 1 96.75 563 ILE B C 1
ATOM 11100 O O . ILE B 1 563 ? 14.867 -0.25 15.727 1 96.75 563 ILE B O 1
ATOM 11104 N N . ASP B 1 564 ? 16.031 -0.693 17.547 1 95.44 564 ASP B N 1
ATOM 11105 C CA . ASP B 1 564 ? 14.859 -0.903 18.406 1 95.44 564 ASP B CA 1
ATOM 11106 C C . ASP B 1 564 ? 14.398 0.41 19.031 1 95.44 564 ASP B C 1
ATOM 11108 O O . ASP B 1 564 ? 15.195 1.143 19.609 1 95.44 564 ASP B O 1
ATOM 11112 N N . PHE B 1 565 ? 13.133 0.672 18.875 1 95.56 565 PHE B N 1
ATOM 11113 C CA . PHE B 1 565 ? 12.547 1.83 19.547 1 95.56 565 PHE B CA 1
ATOM 11114 C C . PHE B 1 565 ? 12.281 1.535 21.016 1 95.56 565 PHE B C 1
ATOM 11116 O O . PHE B 1 565 ? 11.852 0.433 21.359 1 95.56 565 PHE B O 1
ATOM 11123 N N . ARG B 1 566 ? 12.57 2.486 21.828 1 93.88 566 ARG B N 1
ATOM 11124 C CA . ARG B 1 566 ? 12.375 2.389 23.266 1 93.88 566 ARG B CA 1
ATOM 11125 C C . ARG B 1 566 ? 11.891 3.715 23.844 1 93.88 566 ARG B C 1
ATOM 11127 O O . ARG B 1 566 ? 11.695 4.684 23.109 1 93.88 566 ARG B O 1
ATOM 11134 N N . THR B 1 567 ? 11.547 3.693 25.094 1 95.06 567 THR B N 1
ATOM 11135 C CA . THR B 1 567 ? 11.242 4.914 25.828 1 95.06 567 THR B CA 1
ATOM 11136 C C . THR B 1 567 ? 12.188 5.082 27.016 1 95.06 567 THR B C 1
ATOM 11138 O O . THR B 1 567 ? 12.773 4.109 27.5 1 95.06 567 THR B O 1
ATOM 11141 N N . GLU B 1 568 ? 12.375 6.246 27.438 1 94.94 568 GLU B N 1
ATOM 11142 C CA . GLU B 1 568 ? 13.156 6.539 28.625 1 94.94 568 GLU B CA 1
ATOM 11143 C C . GLU B 1 568 ? 12.547 7.699 29.406 1 94.94 568 GLU B C 1
ATOM 11145 O O . GLU B 1 568 ? 11.875 8.555 28.844 1 94.94 568 GLU B O 1
ATOM 11150 N N . ASN B 1 569 ? 12.695 7.668 30.688 1 94.5 569 ASN B N 1
ATOM 11151 C CA . ASN B 1 569 ? 12.414 8.812 31.547 1 94.5 569 ASN B CA 1
ATOM 11152 C C . ASN B 1 569 ? 13.664 9.656 31.781 1 94.5 569 ASN B C 1
ATOM 11154 O O . ASN B 1 569 ? 14.727 9.125 32.094 1 94.5 569 ASN B O 1
ATOM 11158 N N . THR B 1 570 ? 13.516 10.883 31.562 1 92.19 570 THR B N 1
ATOM 11159 C CA . THR B 1 570 ? 14.672 11.75 31.719 1 92.19 570 THR B CA 1
ATOM 11160 C C . THR B 1 570 ? 14.266 13.086 32.344 1 92.19 570 THR B C 1
ATOM 11162 O O . THR B 1 570 ? 13.078 13.391 32.438 1 92.19 570 THR B O 1
ATOM 11165 N N . THR B 1 571 ? 15.25 13.797 32.812 1 91.38 571 THR B N 1
ATOM 11166 C CA . THR B 1 571 ? 15.031 15.148 33.312 1 91.38 571 THR B CA 1
ATOM 11167 C C . THR B 1 571 ? 15.031 16.156 32.188 1 91.38 571 THR B C 1
ATOM 11169 O O . THR B 1 571 ? 15.836 16.062 31.25 1 91.38 571 THR B O 1
ATOM 11172 N N . ARG B 1 572 ? 14.117 17.141 32.25 1 90.5 572 ARG B N 1
ATOM 11173 C CA . ARG B 1 572 ? 14.148 18.25 31.297 1 90.5 572 ARG B CA 1
ATOM 11174 C C . ARG B 1 572 ? 15.281 19.219 31.625 1 90.5 572 ARG B C 1
ATOM 11176 O O . ARG B 1 572 ? 15.281 19.828 32.688 1 90.5 572 ARG B O 1
ATOM 11183 N N . GLN B 1 573 ? 16.078 19.375 30.734 1 87.69 573 GLN B N 1
ATOM 11184 C CA . GLN B 1 573 ? 17.312 20.109 31 1 87.69 573 GLN B CA 1
ATOM 11185 C C . GLN B 1 573 ? 17.047 21.594 31.188 1 87.69 573 GLN B C 1
ATOM 11187 O O . GLN B 1 573 ? 17.781 22.281 31.906 1 87.69 573 GLN B O 1
ATOM 11192 N N . TRP B 1 574 ? 16.047 22.078 30.625 1 91.94 574 TRP B N 1
ATOM 11193 C CA . TRP B 1 574 ? 15.852 23.531 30.562 1 91.94 574 TRP B CA 1
ATOM 11194 C C . TRP B 1 574 ? 14.789 23.984 31.547 1 91.94 574 TRP B C 1
ATOM 11196 O O . TRP B 1 574 ? 14.414 25.156 31.562 1 91.94 574 TRP B O 1
ATOM 11206 N N . TYR B 1 575 ? 14.227 23.109 32.25 1 90.19 575 TYR B N 1
ATOM 11207 C CA . TYR B 1 575 ? 13.258 23.391 33.312 1 90.19 575 TYR B CA 1
ATOM 11208 C C . TYR B 1 575 ? 13.68 22.75 34.625 1 90.19 575 TYR B C 1
ATOM 11210 O O . TYR B 1 575 ? 14.062 21.578 34.656 1 90.19 575 TYR B O 1
ATOM 11218 N N . SER B 1 576 ? 13.609 23.531 35.656 1 85.94 576 SER B N 1
ATOM 11219 C CA . SER B 1 576 ? 14.031 23.016 36.938 1 85.94 576 SER B CA 1
ATOM 11220 C C . SER B 1 576 ? 13.07 21.953 37.469 1 85.94 576 SER B C 1
ATOM 11222 O O . SER B 1 576 ? 11.852 22.172 37.5 1 85.94 576 SER B O 1
ATOM 11224 N N . ASN B 1 577 ? 13.57 20.797 37.812 1 85.56 577 ASN B N 1
ATOM 11225 C CA . ASN B 1 577 ? 12.867 19.719 38.5 1 85.56 577 ASN B CA 1
ATOM 11226 C C . ASN B 1 577 ? 11.734 19.156 37.656 1 85.56 577 ASN B C 1
ATOM 11228 O O . ASN B 1 577 ? 10.672 18.812 38.188 1 85.56 577 ASN B O 1
ATOM 11232 N N . ALA B 1 578 ? 11.898 19.25 36.406 1 90.62 578 ALA B N 1
ATOM 11233 C CA . ALA B 1 578 ? 10.875 18.688 35.531 1 90.62 578 ALA B CA 1
ATOM 11234 C C . ALA B 1 578 ? 11.375 17.422 34.844 1 90.62 578 ALA B C 1
ATOM 11236 O O . ALA B 1 578 ? 12.547 17.328 34.469 1 90.62 578 ALA B O 1
ATOM 11237 N N . GLN B 1 579 ? 10.484 16.422 34.781 1 92.12 579 GLN B N 1
ATOM 11238 C CA . GLN B 1 579 ? 10.781 15.148 34.125 1 92.12 579 GLN B CA 1
ATOM 11239 C C . GLN B 1 579 ? 9.891 14.922 32.938 1 92.12 579 GLN B C 1
ATOM 11241 O O . GLN B 1 579 ? 8.812 15.523 32.812 1 92.12 579 GLN B O 1
ATOM 11246 N N . LYS B 1 580 ? 10.352 14.141 32.031 1 92.06 580 LYS B N 1
ATOM 11247 C CA . LYS B 1 580 ? 9.523 13.75 30.891 1 92.06 580 LYS B CA 1
ATOM 11248 C C . LYS B 1 580 ? 9.859 12.336 30.422 1 92.06 580 LYS B C 1
ATOM 11250 O O . LYS B 1 580 ? 10.969 11.852 30.656 1 92.06 580 LYS B O 1
ATOM 11255 N N . GLN B 1 581 ? 8.922 11.656 29.891 1 94.5 581 GLN B N 1
ATOM 11256 C CA . GLN B 1 581 ? 9.164 10.438 29.109 1 94.5 581 GLN B CA 1
ATOM 11257 C C . GLN B 1 581 ? 9.352 10.758 27.641 1 94.5 581 GLN B C 1
ATOM 11259 O O . GLN B 1 581 ? 8.641 11.594 27.078 1 94.5 581 GLN B O 1
ATOM 11264 N N . GLN B 1 582 ? 10.328 10.188 26.969 1 95 582 GLN B N 1
ATOM 11265 C CA . GLN B 1 582 ? 10.523 10.398 25.531 1 95 582 GLN B CA 1
ATOM 11266 C C . GLN B 1 582 ? 11.023 9.125 24.859 1 95 582 GLN B C 1
ATOM 11268 O O . GLN B 1 582 ? 11.359 8.148 25.531 1 95 582 GLN B O 1
ATOM 11273 N N . MET B 1 583 ? 10.977 9.094 23.562 1 95.62 583 MET B N 1
ATOM 11274 C CA . MET B 1 583 ? 11.406 7.949 22.766 1 95.62 583 MET B CA 1
ATOM 11275 C C . MET B 1 583 ? 12.922 7.926 22.625 1 95.62 583 MET B C 1
ATOM 11277 O O . MET B 1 583 ? 13.57 8.977 22.656 1 95.62 583 MET B O 1
ATOM 11281 N N . THR B 1 584 ? 13.461 6.816 22.516 1 95.69 584 THR B N 1
ATOM 11282 C CA . THR B 1 584 ? 14.859 6.566 22.188 1 95.69 584 THR B CA 1
ATOM 11283 C C . THR B 1 584 ? 14.984 5.352 21.266 1 95.69 584 THR B C 1
ATOM 11285 O O . THR B 1 584 ? 13.984 4.754 20.875 1 95.69 584 THR B O 1
ATOM 11288 N N . TYR B 1 585 ? 16.156 5.113 20.766 1 95.19 585 TYR B N 1
ATOM 11289 C CA . TYR B 1 585 ? 16.375 3.922 19.953 1 95.19 585 TYR B CA 1
ATOM 11290 C C . TYR B 1 585 ? 17.781 3.373 20.172 1 95.19 585 TYR B C 1
ATOM 11292 O O . TYR B 1 585 ? 18.672 4.094 20.641 1 95.19 585 TYR B O 1
ATOM 11300 N N . GLU B 1 586 ? 17.922 2.129 19.969 1 94.62 586 GLU B N 1
ATOM 11301 C CA . GLU B 1 586 ? 19.188 1.428 20.141 1 94.62 586 GLU B CA 1
ATOM 11302 C C . GLU B 1 586 ? 19.453 0.476 18.984 1 94.62 586 GLU B C 1
ATOM 11304 O O . GLU B 1 586 ? 18.547 -0.234 18.531 1 94.62 586 GLU B O 1
ATOM 11309 N N . THR B 1 587 ? 20.672 0.549 18.469 1 94.81 587 THR B N 1
ATOM 11310 C CA . THR B 1 587 ? 21.078 -0.361 17.406 1 94.81 587 THR B CA 1
ATOM 11311 C C . THR B 1 587 ? 21.625 -1.663 17.984 1 94.81 587 THR B C 1
ATOM 11313 O O . THR B 1 587 ? 22.547 -1.646 18.797 1 94.81 587 THR B O 1
ATOM 11316 N N . ASN B 1 588 ? 21.094 -2.74 17.594 1 95.62 588 ASN B N 1
ATOM 11317 C CA . ASN B 1 588 ? 21.531 -4.066 18.016 1 95.62 588 ASN B CA 1
ATOM 11318 C C . ASN B 1 588 ? 22.078 -4.871 16.844 1 95.62 588 ASN B C 1
ATOM 11320 O O . ASN B 1 588 ? 21.312 -5.473 16.078 1 95.62 588 ASN B O 1
ATOM 11324 N N . THR B 1 589 ? 23.359 -4.984 16.781 1 95.88 589 THR B N 1
ATOM 11325 C CA . THR B 1 589 ? 24.016 -5.742 15.719 1 95.88 589 THR B CA 1
ATOM 11326 C C . THR B 1 589 ? 23.906 -7.242 15.977 1 95.88 589 THR B C 1
ATOM 11328 O O . THR B 1 589 ? 24.125 -7.699 17.094 1 95.88 589 THR B O 1
ATOM 11331 N N . ARG B 1 590 ? 23.516 -7.895 15.008 1 96.56 590 ARG B N 1
ATOM 11332 C CA . ARG B 1 590 ? 23.484 -9.352 15.078 1 96.56 590 ARG B CA 1
ATOM 11333 C C . ARG B 1 590 ? 24.703 -9.969 14.406 1 96.56 590 ARG B C 1
ATOM 11335 O O . ARG B 1 590 ? 25.047 -9.609 13.273 1 96.56 590 ARG B O 1
ATOM 11342 N N . LEU B 1 591 ? 25.312 -10.961 15.078 1 97.06 591 LEU B N 1
ATOM 11343 C CA . LEU B 1 591 ? 26.625 -11.375 14.602 1 97.06 591 LEU B CA 1
ATOM 11344 C C . LEU B 1 591 ? 26.562 -12.758 13.977 1 97.06 591 LEU B C 1
ATOM 11346 O O . LEU B 1 591 ? 27.469 -13.156 13.242 1 97.06 591 LEU B O 1
ATOM 11350 N N . THR B 1 592 ? 25.562 -13.547 14.289 1 98.19 592 THR B N 1
ATOM 11351 C CA . THR B 1 592 ? 25.391 -14.867 13.703 1 98.19 592 THR B CA 1
ATOM 11352 C C . THR B 1 592 ? 23.969 -15.047 13.164 1 98.19 592 THR B C 1
ATOM 11354 O O . THR B 1 592 ? 23.078 -14.258 13.477 1 98.19 592 THR B O 1
ATOM 11357 N N . GLU B 1 593 ? 23.828 -16.062 12.336 1 98.25 593 GLU B N 1
ATOM 11358 C CA . GLU B 1 593 ? 22.5 -16.375 11.82 1 98.25 593 GLU B CA 1
ATOM 11359 C C . GLU B 1 593 ? 21.531 -16.719 12.953 1 98.25 593 GLU B C 1
ATOM 11361 O O . GLU B 1 593 ? 20.344 -16.344 12.898 1 98.25 593 GLU B O 1
ATOM 11366 N N . TYR B 1 594 ? 22.031 -17.406 13.93 1 96.94 594 TYR B N 1
ATOM 11367 C CA . TYR B 1 594 ? 21.172 -17.734 15.07 1 96.94 594 TYR B CA 1
ATOM 11368 C C . TYR B 1 594 ? 20.688 -16.469 15.773 1 96.94 594 TYR B C 1
ATOM 11370 O O . TYR B 1 594 ? 19.5 -16.344 16.094 1 96.94 594 TYR B O 1
ATOM 11378 N N . ASP B 1 595 ? 21.578 -15.555 15.992 1 95.44 595 ASP B N 1
ATOM 11379 C CA . ASP B 1 595 ? 21.234 -14.289 16.625 1 95.44 595 ASP B CA 1
ATOM 11380 C C . ASP B 1 595 ? 20.188 -13.531 15.812 1 95.44 595 ASP B C 1
ATOM 11382 O O . ASP B 1 595 ? 19.234 -12.977 16.375 1 95.44 595 ASP B O 1
ATOM 11386 N N . ALA B 1 596 ? 20.375 -13.531 14.594 1 97 596 ALA B N 1
ATOM 11387 C CA . ALA B 1 596 ? 19.531 -12.742 13.703 1 97 596 ALA B CA 1
ATOM 11388 C C . ALA B 1 596 ? 18.141 -13.352 13.57 1 97 596 ALA B C 1
ATOM 11390 O O . ALA B 1 596 ? 17.141 -12.633 13.492 1 97 596 ALA B O 1
ATOM 11391 N N . ASN B 1 597 ? 18.062 -14.656 13.609 1 97.25 597 ASN B N 1
ATOM 11392 C CA . ASN B 1 597 ? 16.828 -15.289 13.148 1 97.25 597 ASN B CA 1
ATOM 11393 C C . ASN B 1 597 ? 16.047 -15.906 14.312 1 97.25 597 ASN B C 1
ATOM 11395 O O . ASN B 1 597 ? 14.828 -16.031 14.242 1 97.25 597 ASN B O 1
ATOM 11399 N N . TYR B 1 598 ? 16.688 -16.312 15.367 1 94.12 598 TYR B N 1
ATOM 11400 C CA . TYR B 1 598 ? 16 -17.031 16.438 1 94.12 598 TYR B CA 1
ATOM 11401 C C . TYR B 1 598 ? 15.906 -16.188 17.688 1 94.12 598 TYR B C 1
ATOM 11403 O O . TYR B 1 598 ? 14.984 -16.344 18.5 1 94.12 598 TYR B O 1
ATOM 11411 N N . LYS B 1 599 ? 16.734 -15.25 17.781 1 89.44 599 LYS B N 1
ATOM 11412 C CA . LYS B 1 599 ? 16.75 -14.461 19.016 1 89.44 599 LYS B CA 1
ATOM 11413 C C . LYS B 1 599 ? 16.094 -13.102 18.797 1 89.44 599 LYS B C 1
ATOM 11415 O O . LYS B 1 599 ? 15.695 -12.438 19.75 1 89.44 599 LYS B O 1
ATOM 11420 N N . THR B 1 600 ? 16.047 -12.688 17.609 1 84.19 600 THR B N 1
ATOM 11421 C CA . THR B 1 600 ? 15.43 -11.391 17.344 1 84.19 600 THR B CA 1
ATOM 11422 C C . THR B 1 600 ? 13.922 -11.445 17.578 1 84.19 600 THR B C 1
ATOM 11424 O O . THR B 1 600 ? 13.219 -12.258 16.969 1 84.19 600 THR B O 1
ATOM 11427 N N . GLN B 1 601 ? 13.406 -10.672 18.484 1 78.94 601 GLN B N 1
ATOM 11428 C CA . GLN B 1 601 ? 11.977 -10.641 18.812 1 78.94 601 GLN B CA 1
ATOM 11429 C C . GLN B 1 601 ? 11.234 -9.688 17.875 1 78.94 601 GLN B C 1
ATOM 11431 O O . GLN B 1 601 ? 11.797 -8.695 17.406 1 78.94 601 GLN B O 1
ATOM 11436 N N . PRO B 1 602 ? 10.008 -10.195 17.594 1 71.56 602 PRO B N 1
ATOM 11437 C CA . PRO B 1 602 ? 9.195 -9.258 16.812 1 71.56 602 PRO B CA 1
ATOM 11438 C C . PRO B 1 602 ? 8.82 -8.008 17.594 1 71.56 602 PRO B C 1
ATOM 11440 O O . PRO B 1 602 ? 7.996 -8.07 18.516 1 71.56 602 PRO B O 1
ATOM 11443 N N . GLU B 1 603 ? 9.555 -6.996 17.484 1 76.88 603 GLU B N 1
ATOM 11444 C CA . GLU B 1 603 ? 9.328 -5.719 18.156 1 76.88 603 GLU B CA 1
ATOM 11445 C C . GLU B 1 603 ? 9.188 -4.582 17.156 1 76.88 603 GLU B C 1
ATOM 11447 O O . GLU B 1 603 ? 9.102 -4.82 15.945 1 76.88 603 GLU B O 1
ATOM 11452 N N . ASN B 1 604 ? 8.883 -3.473 17.75 1 88.19 604 ASN B N 1
ATOM 11453 C CA . ASN B 1 604 ? 8.898 -2.248 16.953 1 88.19 604 ASN B CA 1
ATOM 11454 C C . ASN B 1 604 ? 10.32 -1.792 16.641 1 88.19 604 ASN B C 1
ATOM 11456 O O . ASN B 1 604 ? 10.969 -1.166 17.484 1 88.19 604 ASN B O 1
ATOM 11460 N N . HIS B 1 605 ? 10.859 -2.227 15.484 1 93.94 605 HIS B N 1
ATOM 11461 C CA . HIS B 1 605 ? 12.242 -1.894 15.156 1 93.94 605 HIS B CA 1
ATOM 11462 C C . HIS B 1 605 ? 12.43 -1.774 13.648 1 93.94 605 HIS B C 1
ATOM 11464 O O . HIS B 1 605 ? 11.547 -2.16 12.875 1 93.94 605 HIS B O 1
ATOM 11470 N N . TYR B 1 606 ? 13.562 -1.179 13.227 1 96.19 606 TYR B N 1
ATOM 11471 C CA . TYR B 1 606 ? 14.055 -1.207 11.852 1 96.19 606 TYR B CA 1
ATOM 11472 C C . TYR B 1 606 ? 14.953 -2.416 11.625 1 96.19 606 TYR B C 1
ATOM 11474 O O . TYR B 1 606 ? 15.75 -2.781 12.492 1 96.19 606 TYR B O 1
ATOM 11482 N N . ASP B 1 607 ? 14.781 -3.061 10.508 1 97.56 607 ASP B N 1
ATOM 11483 C CA . ASP B 1 607 ? 15.773 -3.998 9.984 1 97.56 607 ASP B CA 1
ATOM 11484 C C . ASP B 1 607 ? 16.703 -3.318 8.984 1 97.56 607 ASP B C 1
ATOM 11486 O O . ASP B 1 607 ? 16.25 -2.816 7.953 1 97.56 607 ASP B O 1
ATOM 11490 N N . ILE B 1 608 ? 18.031 -3.352 9.242 1 97.94 608 ILE B N 1
ATOM 11491 C CA . ILE B 1 608 ? 18.938 -2.648 8.328 1 97.94 608 ILE B CA 1
ATOM 11492 C C . ILE B 1 608 ? 20.078 -3.572 7.922 1 97.94 608 ILE B C 1
ATOM 11494 O O . ILE B 1 608 ? 20.547 -4.387 8.719 1 97.94 608 ILE B O 1
ATOM 11498 N N . ILE B 1 609 ? 20.484 -3.49 6.73 1 98.5 609 ILE B N 1
ATOM 11499 C CA . ILE B 1 609 ? 21.719 -4.039 6.195 1 98.5 609 ILE B CA 1
ATOM 11500 C C . ILE B 1 609 ? 22.703 -2.904 5.875 1 98.5 609 ILE B C 1
ATOM 11502 O O . ILE B 1 609 ? 22.344 -1.963 5.16 1 98.5 609 ILE B O 1
ATOM 11506 N N . TYR B 1 610 ? 23.922 -2.988 6.453 1 97.94 610 TYR B N 1
ATOM 11507 C CA . TYR B 1 610 ? 24.812 -1.85 6.297 1 97.94 610 TYR B CA 1
ATOM 11508 C C . TYR B 1 610 ? 26.25 -2.312 6.098 1 97.94 610 TYR B C 1
ATOM 11510 O O . TYR B 1 610 ? 26.562 -3.492 6.289 1 97.94 610 TYR B O 1
ATOM 11518 N N . ASN B 1 611 ? 27.062 -1.47 5.527 1 97.69 611 ASN B N 1
ATOM 11519 C CA . ASN B 1 611 ? 28.516 -1.629 5.449 1 97.69 611 ASN B CA 1
ATOM 11520 C C . ASN B 1 611 ? 29.219 -0.804 6.512 1 97.69 611 ASN B C 1
ATOM 11522 O O . ASN B 1 611 ? 29.203 0.427 6.465 1 97.69 611 ASN B O 1
ATOM 11526 N N . GLN B 1 612 ? 29.844 -1.47 7.414 1 94.88 612 GLN B N 1
ATOM 11527 C CA . GLN B 1 612 ? 30.484 -0.832 8.555 1 94.88 612 GLN B CA 1
ATOM 11528 C C . GLN B 1 612 ? 31.656 0.038 8.109 1 94.88 612 GLN B C 1
ATOM 11530 O O . GLN B 1 612 ? 32.094 0.933 8.844 1 94.88 612 GLN B O 1
ATOM 11535 N N . TYR B 1 613 ? 32.156 -0.186 6.93 1 95.88 613 TYR B N 1
ATOM 11536 C CA . TYR B 1 613 ? 33.375 0.491 6.48 1 95.88 613 TYR B CA 1
ATOM 11537 C C . TYR B 1 613 ? 33.031 1.601 5.492 1 95.88 613 TYR B C 1
ATOM 11539 O O . TYR B 1 613 ? 33.938 2.23 4.93 1 95.88 613 TYR B O 1
ATOM 11547 N N . ALA B 1 614 ? 31.797 1.751 5.211 1 95.88 614 ALA B N 1
ATOM 11548 C CA . ALA B 1 614 ? 31.344 2.84 4.355 1 95.88 614 ALA B CA 1
ATOM 11549 C C . ALA B 1 614 ? 30.422 3.783 5.113 1 95.88 614 ALA B C 1
ATOM 11551 O O . ALA B 1 614 ? 29.406 3.35 5.68 1 95.88 614 ALA B O 1
ATOM 11552 N N . SER B 1 615 ? 30.766 5.016 5.129 1 93.62 615 SER B N 1
ATOM 11553 C CA . SER B 1 615 ? 29.953 5.996 5.859 1 93.62 615 SER B CA 1
ATOM 11554 C C . SER B 1 615 ? 29.391 7.051 4.918 1 93.62 615 SER B C 1
ATOM 11556 O O . SER B 1 615 ? 29.953 7.32 3.859 1 93.62 615 SER B O 1
ATOM 11558 N N . SER B 1 616 ? 28.281 7.57 5.316 1 89.62 616 SER B N 1
ATOM 11559 C CA . SER B 1 616 ? 27.734 8.734 4.625 1 89.62 616 SER B CA 1
ATOM 11560 C C . SER B 1 616 ? 28.609 9.969 4.852 1 89.62 616 SER B C 1
ATOM 11562 O O . SER B 1 616 ? 29.516 9.945 5.691 1 89.62 616 SER B O 1
ATOM 11564 N N . LYS B 1 617 ? 28.297 10.969 4.16 1 91.31 617 LYS B N 1
ATOM 11565 C CA . LYS B 1 617 ? 29.031 12.227 4.277 1 91.31 617 LYS B CA 1
ATOM 11566 C C . LYS B 1 617 ? 28.984 12.758 5.707 1 91.31 617 LYS B C 1
ATOM 11568 O O . LYS B 1 617 ? 29.922 13.43 6.16 1 91.31 617 LYS B O 1
ATOM 11573 N N . PHE B 1 618 ? 28.016 12.352 6.43 1 93.81 618 PHE B N 1
ATOM 11574 C CA . PHE B 1 618 ? 27.828 12.961 7.742 1 93.81 618 PHE B CA 1
ATOM 11575 C C . PHE B 1 618 ? 28.031 11.93 8.852 1 93.81 618 PHE B C 1
ATOM 11577 O O . PHE B 1 618 ? 27.578 12.133 9.984 1 93.81 618 PHE B O 1
ATOM 11584 N N . GLY B 1 619 ? 28.547 10.797 8.477 1 92.5 619 GLY B N 1
ATOM 11585 C CA . GLY B 1 619 ? 29.094 9.93 9.508 1 92.5 619 GLY B CA 1
ATOM 11586 C C . GLY B 1 619 ? 28.266 8.672 9.727 1 92.5 619 GLY B C 1
ATOM 11587 O O . GLY B 1 619 ? 28.75 7.715 10.336 1 92.5 619 GLY B O 1
ATOM 11588 N N . SER B 1 620 ? 27.094 8.555 9.266 1 93.88 620 SER B N 1
ATOM 11589 C CA . SER B 1 620 ? 26.297 7.344 9.422 1 93.88 620 SER B CA 1
ATOM 11590 C C . SER B 1 620 ? 26.766 6.242 8.477 1 93.88 620 SER B C 1
ATOM 11592 O O . SER B 1 620 ? 27.281 6.523 7.398 1 93.88 620 SER B O 1
ATOM 11594 N N . ALA B 1 621 ? 26.578 5.027 8.906 1 95.5 621 ALA B N 1
ATOM 11595 C CA . ALA B 1 621 ? 26.891 3.918 8 1 95.5 621 ALA B CA 1
ATOM 11596 C C . ALA B 1 621 ? 25.969 3.92 6.793 1 95.5 621 ALA B C 1
ATOM 11598 O O . ALA B 1 621 ? 24.766 4.188 6.922 1 95.5 621 ALA B O 1
ATOM 11599 N N . ARG B 1 622 ? 26.5 3.641 5.641 1 97.38 622 ARG B N 1
ATOM 11600 C CA . ARG B 1 622 ? 25.656 3.471 4.469 1 97.38 622 ARG B CA 1
ATOM 11601 C C . ARG B 1 622 ? 24.812 2.199 4.578 1 97.38 622 ARG B C 1
ATOM 11603 O O . ARG B 1 622 ? 25.359 1.118 4.828 1 97.38 622 ARG B O 1
ATOM 11610 N N . SER B 1 623 ? 23.516 2.357 4.457 1 98 623 SER B N 1
ATOM 11611 C CA . SER B 1 623 ? 22.641 1.235 4.766 1 98 623 SER B CA 1
ATOM 11612 C C . SER B 1 623 ? 21.359 1.299 3.951 1 98 623 SER B C 1
ATOM 11614 O O . SER B 1 623 ? 21.031 2.336 3.363 1 98 623 SER B O 1
ATOM 11616 N N . TYR B 1 624 ? 20.703 0.195 3.82 1 98.38 624 TYR B N 1
ATOM 11617 C CA . TYR B 1 624 ? 19.312 0.072 3.41 1 98.38 624 TYR B CA 1
ATOM 11618 C C . TYR B 1 624 ? 18.469 -0.554 4.516 1 98.38 624 TYR B C 1
ATOM 11620 O O . TYR B 1 624 ? 18.969 -1.396 5.273 1 98.38 624 TYR B O 1
ATOM 11628 N N . ARG B 1 625 ? 17.234 -0.11 4.578 1 97.75 625 ARG B N 1
ATOM 11629 C CA . ARG B 1 625 ? 16.266 -0.674 5.504 1 97.75 625 ARG B CA 1
ATOM 11630 C C . ARG B 1 625 ? 15.289 -1.593 4.777 1 97.75 625 ARG B C 1
ATOM 11632 O O . ARG B 1 625 ? 14.867 -1.299 3.654 1 97.75 625 ARG B O 1
ATOM 11639 N N . ILE B 1 626 ? 14.977 -2.732 5.387 1 97.81 626 ILE B N 1
ATOM 11640 C CA . ILE B 1 626 ? 13.953 -3.633 4.871 1 97.81 626 ILE B CA 1
ATOM 11641 C C . ILE B 1 626 ? 12.648 -3.42 5.629 1 97.81 626 ILE B C 1
ATOM 11643 O O . ILE B 1 626 ? 12.609 -3.529 6.855 1 97.81 626 ILE B O 1
ATOM 11647 N N . VAL B 1 627 ? 11.617 -3.061 4.906 1 96.94 627 VAL B N 1
ATOM 11648 C CA . VAL B 1 627 ? 10.281 -2.914 5.48 1 96.94 627 VAL B CA 1
ATOM 11649 C C . VAL B 1 627 ? 9.367 -4.008 4.941 1 96.94 627 VAL B C 1
ATOM 11651 O O . VAL B 1 627 ? 8.969 -3.973 3.773 1 96.94 627 VAL B O 1
ATOM 11654 N N . ASN B 1 628 ? 9.039 -4.93 5.762 1 95.88 628 ASN B N 1
ATOM 11655 C CA . ASN B 1 628 ? 8.164 -6.039 5.398 1 95.88 628 ASN B CA 1
ATOM 11656 C C . ASN B 1 628 ? 6.723 -5.789 5.84 1 95.88 628 ASN B C 1
ATOM 11658 O O . ASN B 1 628 ? 6.438 -5.734 7.039 1 95.88 628 ASN B O 1
ATOM 11662 N N . ASN B 1 629 ? 5.77 -5.645 4.945 1 93.62 629 ASN B N 1
ATOM 11663 C CA . ASN B 1 629 ? 4.359 -5.422 5.238 1 93.62 629 ASN B CA 1
ATOM 11664 C C . ASN B 1 629 ? 3.58 -6.73 5.301 1 93.62 629 ASN B C 1
ATOM 11666 O O . ASN B 1 629 ? 2.451 -6.812 4.816 1 93.62 629 ASN B O 1
ATOM 11670 N N . ASN B 1 630 ? 4.227 -7.656 5.836 1 91.31 630 ASN B N 1
ATOM 11671 C CA . ASN B 1 630 ? 3.588 -8.953 6.031 1 91.31 630 ASN B CA 1
ATOM 11672 C C . ASN B 1 630 ? 2.262 -8.82 6.777 1 91.31 630 ASN B C 1
ATOM 11674 O O . ASN B 1 630 ? 2.162 -8.07 7.746 1 91.31 630 ASN B O 1
ATOM 11678 N N . LYS B 1 631 ? 1.234 -9.555 6.379 1 87.31 631 LYS B N 1
ATOM 11679 C CA . LYS B 1 631 ? -0.098 -9.398 6.953 1 87.31 631 LYS B CA 1
ATOM 11680 C C . LYS B 1 631 ? -0.517 -10.648 7.719 1 87.31 631 LYS B C 1
ATOM 11682 O O . LYS B 1 631 ? -1.62 -10.711 8.266 1 87.31 631 LYS B O 1
ATOM 11687 N N . ALA B 1 632 ? 0.352 -11.656 7.715 1 89.94 632 ALA B N 1
ATOM 11688 C CA . ALA B 1 632 ? -0.102 -12.906 8.312 1 89.94 632 ALA B CA 1
ATOM 11689 C C . ALA B 1 632 ? 0.997 -13.539 9.164 1 89.94 632 ALA B C 1
ATOM 11691 O O . ALA B 1 632 ? 2.184 -13.398 8.859 1 89.94 632 ALA B O 1
ATOM 11692 N N . LYS B 1 633 ? 0.513 -14.18 10.211 1 90.25 633 LYS B N 1
ATOM 11693 C CA . LYS B 1 633 ? 1.381 -15.094 10.945 1 90.25 633 LYS B CA 1
ATOM 11694 C C . LYS B 1 633 ? 1.284 -16.516 10.398 1 90.25 633 LYS B C 1
ATOM 11696 O O . LYS B 1 633 ? 0.199 -16.969 10.031 1 90.25 633 LYS B O 1
ATOM 11701 N N . PHE B 1 634 ? 2.404 -17.156 10.359 1 93.56 634 PHE B N 1
ATOM 11702 C CA . PHE B 1 634 ? 2.383 -18.547 9.898 1 93.56 634 PHE B CA 1
ATOM 11703 C C . PHE B 1 634 ? 1.642 -19.422 10.891 1 93.56 634 PHE B C 1
ATOM 11705 O O . PHE B 1 634 ? 2.096 -19.625 12.023 1 93.56 634 PHE B O 1
ATOM 11712 N N . LEU B 1 635 ? 0.613 -20.047 10.547 1 92.19 635 LEU B N 1
ATOM 11713 C CA . LEU B 1 635 ? -0.298 -20.719 11.461 1 92.19 635 LEU B CA 1
ATOM 11714 C C . LEU B 1 635 ? 0.089 -22.172 11.641 1 92.19 635 LEU B C 1
ATOM 11716 O O . LEU B 1 635 ? -0.022 -22.719 12.742 1 92.19 635 LEU B O 1
ATOM 11720 N N . LEU B 1 636 ? 0.587 -22.766 10.625 1 94.44 636 LEU B N 1
ATOM 11721 C CA . LEU B 1 636 ? 0.816 -24.219 10.656 1 94.44 636 LEU B CA 1
ATOM 11722 C C . LEU B 1 636 ? 2.293 -24.531 10.875 1 94.44 636 LEU B C 1
ATOM 11724 O O . LEU B 1 636 ? 2.877 -25.328 10.148 1 94.44 636 LEU B O 1
ATOM 11728 N N . LYS B 1 637 ? 2.842 -24 11.812 1 89.94 637 LYS B N 1
ATOM 11729 C CA . LYS B 1 637 ? 4.277 -24.094 12.07 1 89.94 637 LYS B CA 1
ATOM 11730 C C . LYS B 1 637 ? 4.68 -25.516 12.438 1 89.94 637 LYS B C 1
ATOM 11732 O O . LYS B 1 637 ? 5.812 -25.922 12.18 1 89.94 637 LYS B O 1
ATOM 11737 N N . ASN B 1 638 ? 3.756 -26.312 12.938 1 87.25 638 ASN B N 1
ATOM 11738 C CA . ASN B 1 638 ? 4.105 -27.641 13.445 1 87.25 638 ASN B CA 1
ATOM 11739 C C . ASN B 1 638 ? 3.48 -28.734 12.602 1 87.25 638 ASN B C 1
ATOM 11741 O O . ASN B 1 638 ? 3.422 -29.891 13.031 1 87.25 638 ASN B O 1
ATOM 11745 N N . SER B 1 639 ? 3.096 -28.375 11.484 1 90 639 SER B N 1
ATOM 11746 C CA . SER B 1 639 ? 2.496 -29.359 10.609 1 90 639 SER B CA 1
ATOM 11747 C C . SER B 1 639 ? 3.551 -30.031 9.734 1 90 639 SER B C 1
ATOM 11749 O O . SER B 1 639 ? 4.484 -29.391 9.266 1 90 639 SER B O 1
ATOM 11751 N N . ASP B 1 640 ? 3.41 -31.281 9.477 1 84.88 640 ASP B N 1
ATOM 11752 C CA . ASP B 1 640 ? 4.367 -32.031 8.688 1 84.88 640 ASP B CA 1
ATOM 11753 C C . ASP B 1 640 ? 4.371 -31.594 7.234 1 84.88 640 ASP B C 1
ATOM 11755 O O . ASP B 1 640 ? 5.41 -31.594 6.574 1 84.88 640 ASP B O 1
ATOM 11759 N N . VAL B 1 641 ? 3.279 -31.203 6.766 1 87.31 641 VAL B N 1
ATOM 11760 C CA . VAL B 1 641 ? 3.152 -30.859 5.352 1 87.31 641 VAL B CA 1
ATOM 11761 C C . VAL B 1 641 ? 3.795 -29.5 5.09 1 87.31 641 VAL B C 1
ATOM 11763 O O . VAL B 1 641 ? 4.023 -29.125 3.936 1 87.31 641 VAL B O 1
ATOM 11766 N N . THR B 1 642 ? 4.211 -28.797 6.148 1 92.19 642 THR B N 1
ATOM 11767 C CA . THR B 1 642 ? 4.742 -27.453 5.949 1 92.19 642 THR B CA 1
ATOM 11768 C C . THR B 1 642 ? 6.258 -27.438 6.109 1 92.19 642 THR B C 1
ATOM 11770 O O . THR B 1 642 ? 6.879 -26.375 6.113 1 92.19 642 THR B O 1
ATOM 11773 N N . GLN B 1 643 ? 6.875 -28.625 6.188 1 92.44 643 GLN B N 1
ATOM 11774 C CA . GLN B 1 643 ? 8.328 -28.672 6.301 1 92.44 643 GLN B CA 1
ATOM 11775 C C . GLN B 1 643 ? 9 -28.156 5.031 1 92.44 643 GLN B C 1
ATOM 11777 O O . GLN B 1 643 ? 10.094 -27.594 5.086 1 92.44 643 GLN B O 1
ATOM 11782 N N . GLY B 1 644 ? 8.391 -28.375 3.914 1 94.88 644 GLY B N 1
ATOM 11783 C CA . GLY B 1 644 ? 8.906 -27.828 2.668 1 94.88 644 GLY B CA 1
ATOM 11784 C C . GLY B 1 644 ? 8.836 -26.312 2.604 1 94.88 644 GLY B C 1
ATOM 11785 O O . GLY B 1 644 ? 9.438 -25.703 1.723 1 94.88 644 GLY B O 1
ATOM 11786 N N . ALA B 1 645 ? 8.148 -25.719 3.506 1 97 645 ALA B N 1
ATOM 11787 C CA . ALA B 1 645 ? 7.996 -24.266 3.59 1 97 645 ALA B CA 1
ATOM 11788 C C . ALA B 1 645 ? 8.484 -23.75 4.934 1 97 645 ALA B C 1
ATOM 11790 O O . ALA B 1 645 ? 7.891 -22.828 5.504 1 97 645 ALA B O 1
ATOM 11791 N N . SER B 1 646 ? 9.539 -24.297 5.449 1 96.56 646 SER B N 1
ATOM 11792 C CA . SER B 1 646 ? 10.039 -23.891 6.754 1 96.56 646 SER B CA 1
ATOM 11793 C C . SER B 1 646 ? 10.453 -22.422 6.754 1 96.56 646 SER B C 1
ATOM 11795 O O . SER B 1 646 ? 10.555 -21.797 7.812 1 96.56 646 SER B O 1
ATOM 11797 N N . TRP B 1 647 ? 10.711 -21.875 5.559 1 97.38 647 TRP B N 1
ATOM 11798 C CA . TRP B 1 647 ? 11.016 -20.453 5.426 1 97.38 647 TRP B CA 1
ATOM 11799 C C . TRP B 1 647 ? 9.867 -19.594 5.957 1 97.38 647 TRP B C 1
ATOM 11801 O O . TRP B 1 647 ? 10.078 -18.453 6.367 1 97.38 647 TRP B O 1
ATOM 11811 N N . ALA B 1 648 ? 8.656 -20.094 6.027 1 96.88 648 ALA B N 1
ATOM 11812 C CA . ALA B 1 648 ? 7.48 -19.344 6.449 1 96.88 648 ALA B CA 1
ATOM 11813 C C . ALA B 1 648 ? 7.535 -19.031 7.941 1 96.88 648 ALA B C 1
ATOM 11815 O O . ALA B 1 648 ? 6.809 -18.156 8.43 1 96.88 648 ALA B O 1
ATOM 11816 N N . LYS B 1 649 ? 8.359 -19.719 8.688 1 95.31 649 LYS B N 1
ATOM 11817 C CA . LYS B 1 649 ? 8.523 -19.453 10.109 1 95.31 649 LYS B CA 1
ATOM 11818 C C . LYS B 1 649 ? 9.203 -18.109 10.352 1 95.31 649 LYS B C 1
ATOM 11820 O O . LYS B 1 649 ? 9.164 -17.578 11.461 1 95.31 649 LYS B O 1
ATOM 11825 N N . PHE B 1 650 ? 9.828 -17.609 9.281 1 96.06 650 PHE B N 1
ATOM 11826 C CA . PHE B 1 650 ? 10.625 -16.406 9.414 1 96.06 650 PHE B CA 1
ATOM 11827 C C . PHE B 1 650 ? 10.109 -15.305 8.484 1 96.06 650 PHE B C 1
ATOM 11829 O O . PHE B 1 650 ? 10.367 -15.336 7.281 1 96.06 650 PHE B O 1
ATOM 11836 N N . PRO B 1 651 ? 9.43 -14.305 9.031 1 96.06 651 PRO B N 1
ATOM 11837 C CA . PRO B 1 651 ? 9.078 -13.195 8.148 1 96.06 651 PRO B CA 1
ATOM 11838 C C . PRO B 1 651 ? 10.297 -12.562 7.48 1 96.06 651 PRO B C 1
ATOM 11840 O O . PRO B 1 651 ? 10.195 -12.055 6.363 1 96.06 651 PRO B O 1
ATOM 11843 N N . LEU B 1 652 ? 11.375 -12.586 8.156 1 97.5 652 LEU B N 1
ATOM 11844 C CA . LEU B 1 652 ? 12.688 -12.18 7.645 1 97.5 652 LEU B CA 1
ATOM 11845 C C . LEU B 1 652 ? 13.781 -13.094 8.18 1 97.5 652 LEU B C 1
ATOM 11847 O O . LEU B 1 652 ? 13.859 -13.328 9.391 1 97.5 652 LEU B O 1
ATOM 11851 N N . ALA B 1 653 ? 14.594 -13.594 7.324 1 98.25 653 ALA B N 1
ATOM 11852 C CA . ALA B 1 653 ? 15.781 -14.359 7.703 1 98.25 653 ALA B CA 1
ATOM 11853 C C . ALA B 1 653 ? 17.031 -13.812 7.023 1 98.25 653 ALA B C 1
ATOM 11855 O O . ALA B 1 653 ? 16.969 -13.375 5.871 1 98.25 653 ALA B O 1
ATOM 11856 N N . ILE B 1 654 ? 18.094 -13.812 7.742 1 98.5 654 ILE B N 1
ATOM 11857 C CA . ILE B 1 654 ? 19.375 -13.352 7.227 1 98.5 654 ILE B CA 1
ATOM 11858 C C . ILE B 1 654 ? 20.391 -14.492 7.258 1 98.5 654 ILE B C 1
ATOM 11860 O O . ILE B 1 654 ? 20.562 -15.141 8.289 1 98.5 654 ILE B O 1
ATOM 11864 N N . SER B 1 655 ? 21.047 -14.719 6.195 1 98.44 655 SER B N 1
ATOM 11865 C CA . SER B 1 655 ? 22.109 -15.727 6.145 1 98.44 655 SER B CA 1
ATOM 11866 C C . SER B 1 655 ? 23.328 -15.211 5.398 1 98.44 655 SER B C 1
ATOM 11868 O O . SER B 1 655 ? 23.25 -14.195 4.703 1 98.44 655 SER B O 1
ATOM 11870 N N . GLN B 1 656 ? 24.438 -15.859 5.613 1 98.31 656 GLN B N 1
ATOM 11871 C CA . GLN B 1 656 ? 25.609 -15.664 4.758 1 98.31 656 GLN B CA 1
ATOM 11872 C C . GLN B 1 656 ? 25.438 -16.391 3.424 1 98.31 656 GLN B C 1
ATOM 11874 O O . GLN B 1 656 ? 24.938 -17.516 3.381 1 98.31 656 GLN B O 1
ATOM 11879 N N . LEU B 1 657 ? 25.828 -15.766 2.359 1 97.75 657 LEU B N 1
ATOM 11880 C CA . LEU B 1 657 ? 25.734 -16.406 1.053 1 97.75 657 LEU B CA 1
ATOM 11881 C C . LEU B 1 657 ? 26.547 -17.688 1.012 1 97.75 657 LEU B C 1
ATOM 11883 O O . LEU B 1 657 ? 27.719 -17.688 1.376 1 97.75 657 LEU B O 1
ATOM 11887 N N . GLN B 1 658 ? 25.922 -18.688 0.704 1 95.5 658 GLN B N 1
ATOM 11888 C CA . GLN B 1 658 ? 26.547 -19.953 0.331 1 95.5 658 GLN B CA 1
ATOM 11889 C C . GLN B 1 658 ? 26.203 -20.328 -1.102 1 95.5 658 GLN B C 1
ATOM 11891 O O . GLN B 1 658 ? 25.031 -20.359 -1.47 1 95.5 658 GLN B O 1
ATOM 11896 N N . GLU B 1 659 ? 27.141 -20.688 -1.848 1 91.38 659 GLU B N 1
ATOM 11897 C CA . GLU B 1 659 ? 26.938 -20.969 -3.266 1 91.38 659 GLU B CA 1
ATOM 11898 C C . GLU B 1 659 ? 26.016 -22.172 -3.463 1 91.38 659 GLU B C 1
ATOM 11900 O O . GLU B 1 659 ? 25.375 -22.312 -4.508 1 91.38 659 GLU B O 1
ATOM 11905 N N . THR B 1 660 ? 25.938 -22.969 -2.512 1 91.94 660 THR B N 1
ATOM 11906 C CA . THR B 1 660 ? 25.125 -24.188 -2.627 1 91.94 660 THR B CA 1
ATOM 11907 C C . THR B 1 660 ? 23.672 -23.891 -2.26 1 91.94 660 THR B C 1
ATOM 11909 O O . THR B 1 660 ? 22.781 -24.688 -2.541 1 91.94 660 THR B O 1
ATOM 11912 N N . GLU B 1 661 ? 23.453 -22.781 -1.582 1 95.25 661 GLU B N 1
ATOM 11913 C CA . GLU B 1 661 ? 22.109 -22.375 -1.207 1 95.25 661 GLU B CA 1
ATOM 11914 C C . GLU B 1 661 ? 21.453 -21.531 -2.303 1 95.25 661 GLU B C 1
ATOM 11916 O O . GLU B 1 661 ? 21.109 -20.359 -2.078 1 95.25 661 GLU B O 1
ATOM 11921 N N . VAL B 1 662 ? 21.188 -22.203 -3.391 1 92.44 662 VAL B N 1
ATOM 11922 C CA . VAL B 1 662 ? 20.766 -21.516 -4.609 1 92.44 662 VAL B CA 1
ATOM 11923 C C . VAL B 1 662 ? 19.312 -21.047 -4.465 1 92.44 662 VAL B C 1
ATOM 11925 O O . VAL B 1 662 ? 19 -19.891 -4.75 1 92.44 662 VAL B O 1
ATOM 11928 N N . MET B 1 663 ? 18.438 -21.938 -4.086 1 95.56 663 MET B N 1
ATOM 11929 C CA . MET B 1 663 ? 17.031 -21.656 -3.861 1 95.56 663 MET B CA 1
ATOM 11930 C C . MET B 1 663 ? 16.594 -22.156 -2.486 1 95.56 663 MET B C 1
ATOM 11932 O O . MET B 1 663 ? 17.141 -23.125 -1.965 1 95.56 663 MET B O 1
ATOM 11936 N N . SER B 1 664 ? 15.625 -21.484 -1.979 1 96.81 664 SER B N 1
ATOM 11937 C CA . SER B 1 664 ? 15.102 -21.859 -0.668 1 96.81 664 SER B CA 1
ATOM 11938 C C . SER B 1 664 ? 14.055 -22.969 -0.782 1 96.81 664 SER B C 1
ATOM 11940 O O . SER B 1 664 ? 13.375 -23.297 0.194 1 96.81 664 SER B O 1
ATOM 11942 N N . THR B 1 665 ? 13.867 -23.5 -1.9 1 96.69 665 THR B N 1
ATOM 11943 C CA . THR B 1 665 ? 12.898 -24.547 -2.238 1 96.69 665 THR B CA 1
ATOM 11944 C C . THR B 1 665 ? 13.391 -25.359 -3.424 1 96.69 665 THR B C 1
ATOM 11946 O O . THR B 1 665 ? 14.555 -25.281 -3.811 1 96.69 665 THR B O 1
ATOM 11949 N N . SER B 1 666 ? 12.625 -26.312 -3.887 1 96.5 666 SER B N 1
ATOM 11950 C CA . SER B 1 666 ? 12.859 -27.094 -5.102 1 96.5 666 SER B CA 1
ATOM 11951 C C . SER B 1 666 ? 11.547 -27.484 -5.777 1 96.5 666 SER B C 1
ATOM 11953 O O . SER B 1 666 ? 10.477 -27.344 -5.184 1 96.5 666 SER B O 1
ATOM 11955 N N . ILE B 1 667 ? 11.641 -27.953 -7.02 1 96.94 667 ILE B N 1
ATOM 11956 C CA . ILE B 1 667 ? 10.453 -28.359 -7.762 1 96.94 667 ILE B CA 1
ATOM 11957 C C . ILE B 1 667 ? 9.883 -29.641 -7.172 1 96.94 667 ILE B C 1
ATOM 11959 O O . ILE B 1 667 ? 8.766 -30.047 -7.508 1 96.94 667 ILE B O 1
ATOM 11963 N N . TYR B 1 668 ? 10.562 -30.266 -6.172 1 96.88 668 TYR B N 1
ATOM 11964 C CA . TYR B 1 668 ? 10.18 -31.562 -5.621 1 96.88 668 TYR B CA 1
ATOM 11965 C C . TYR B 1 668 ? 9.422 -31.391 -4.309 1 96.88 668 TYR B C 1
ATOM 11967 O O . TYR B 1 668 ? 8.789 -32.344 -3.83 1 96.88 668 TYR B O 1
ATOM 11975 N N . ASN B 1 669 ? 9.516 -30.188 -3.727 1 95.62 669 ASN B N 1
ATOM 11976 C CA . ASN B 1 669 ? 8.992 -30 -2.377 1 95.62 669 ASN B CA 1
ATOM 11977 C C . ASN B 1 669 ? 7.48 -30.156 -2.334 1 95.62 669 ASN B C 1
ATOM 11979 O O . ASN B 1 669 ? 6.926 -30.594 -1.32 1 95.62 669 ASN B O 1
ATOM 11983 N N . GLY B 1 670 ? 6.812 -29.906 -3.365 1 94.62 670 GLY B N 1
ATOM 11984 C CA . GLY B 1 670 ? 5.363 -30 -3.381 1 94.62 670 GLY B CA 1
ATOM 11985 C C . GLY B 1 670 ? 4.848 -31.422 -3.27 1 94.62 670 GLY B C 1
ATOM 11986 O O . GLY B 1 670 ? 3.717 -31.641 -2.836 1 94.62 670 GLY B O 1
ATOM 11987 N N . ASN B 1 671 ? 5.656 -32.344 -3.656 1 95.25 671 ASN B N 1
ATOM 11988 C CA . ASN B 1 671 ? 5.246 -33.75 -3.604 1 95.25 671 ASN B CA 1
ATOM 11989 C C . ASN B 1 671 ? 6.02 -34.531 -2.541 1 95.25 671 ASN B C 1
ATOM 11991 O O . ASN B 1 671 ? 5.828 -35.719 -2.383 1 95.25 671 ASN B O 1
ATOM 11995 N N . GLY B 1 672 ? 6.879 -33.875 -1.881 1 94.31 672 GLY B N 1
ATOM 11996 C CA . GLY B 1 672 ? 7.602 -34.438 -0.744 1 94.31 672 GLY B CA 1
ATOM 11997 C C . GLY B 1 672 ? 7.793 -33.438 0.381 1 94.31 672 GLY B C 1
ATOM 11998 O O . GLY B 1 672 ? 8.914 -33.25 0.857 1 94.31 672 GLY B O 1
ATOM 11999 N N . PRO B 1 673 ? 6.746 -32.844 0.733 1 94.56 673 PRO B N 1
ATOM 12000 C CA . PRO B 1 673 ? 6.883 -31.734 1.702 1 94.56 673 PRO B CA 1
ATOM 12001 C C . PRO B 1 673 ? 7.273 -32.25 3.094 1 94.56 673 PRO B C 1
ATOM 12003 O O . PRO B 1 673 ? 7.77 -31.453 3.912 1 94.56 673 PRO B O 1
ATOM 12006 N N . TRP B 1 674 ? 7.086 -33.531 3.434 1 93.94 674 TRP B N 1
ATOM 12007 C CA . TRP B 1 674 ? 7.32 -34.062 4.762 1 93.94 674 TRP B CA 1
ATOM 12008 C C . TRP B 1 674 ? 8.812 -34.188 5.051 1 93.94 674 TRP B C 1
ATOM 12010 O O . TRP B 1 674 ? 9.258 -33.938 6.172 1 93.94 674 TRP B O 1
ATOM 12020 N N . HIS B 1 675 ? 9.523 -34.625 4.047 1 94.5 675 HIS B N 1
ATOM 12021 C CA . HIS B 1 675 ? 10.984 -34.656 4.023 1 94.5 675 HIS B CA 1
ATOM 12022 C C . HIS B 1 675 ? 11.523 -34.031 2.734 1 94.5 675 HIS B C 1
ATOM 12024 O O . HIS B 1 675 ? 12.047 -34.75 1.875 1 94.5 675 HIS B O 1
ATOM 12030 N N . PRO B 1 676 ? 11.484 -32.75 2.727 1 96.06 676 PRO B N 1
ATOM 12031 C CA . PRO B 1 676 ? 11.711 -32.062 1.446 1 96.06 676 PRO B CA 1
ATOM 12032 C C . PRO B 1 676 ? 13.156 -32.156 0.98 1 96.06 676 PRO B C 1
ATOM 12034 O O . PRO B 1 676 ? 14.07 -32.312 1.8 1 96.06 676 PRO B O 1
ATOM 12037 N N . VAL B 1 677 ? 13.383 -32.062 -0.307 1 96.44 677 VAL B N 1
ATOM 12038 C CA . VAL B 1 677 ? 14.719 -32.062 -0.896 1 96.44 677 VAL B CA 1
ATOM 12039 C C . VAL B 1 677 ? 15.492 -30.844 -0.415 1 96.44 677 VAL B C 1
ATOM 12041 O O . VAL B 1 677 ? 16.688 -30.938 -0.125 1 96.44 677 VAL B O 1
ATOM 12044 N N . VAL B 1 678 ? 14.836 -29.734 -0.363 1 96.56 678 VAL B N 1
ATOM 12045 C CA . VAL B 1 678 ? 15.43 -28.516 0.189 1 96.56 678 VAL B CA 1
ATOM 12046 C C . VAL B 1 678 ? 14.672 -28.094 1.439 1 96.56 678 VAL B C 1
ATOM 12048 O O . VAL B 1 678 ? 13.469 -27.828 1.379 1 96.56 678 VAL B O 1
ATOM 12051 N N . ASP B 1 679 ? 15.297 -28.109 2.523 1 96.25 679 ASP B N 1
ATOM 12052 C CA . ASP B 1 679 ? 14.805 -27.594 3.795 1 96.25 679 ASP B CA 1
ATOM 12053 C C . ASP B 1 679 ? 15.492 -26.281 4.156 1 96.25 679 ASP B C 1
ATOM 12055 O O . ASP B 1 679 ? 16.641 -26.266 4.578 1 96.25 679 ASP B O 1
ATOM 12059 N N . PHE B 1 680 ? 14.781 -25.234 4.086 1 97.06 680 PHE B N 1
ATOM 12060 C CA . PHE B 1 680 ? 15.344 -23.891 4.23 1 97.06 680 PHE B CA 1
ATOM 12061 C C . PHE B 1 680 ? 15.977 -23.719 5.605 1 97.06 680 PHE B C 1
ATOM 12063 O O . PHE B 1 680 ? 16.984 -23.016 5.742 1 97.06 680 PHE B O 1
ATOM 12070 N N . GLU B 1 681 ? 15.367 -24.219 6.602 1 95.56 681 GLU B N 1
ATOM 12071 C CA . GLU B 1 681 ? 15.859 -24 7.957 1 95.56 681 GLU B CA 1
ATOM 12072 C C . GLU B 1 681 ? 17.312 -24.453 8.102 1 95.56 681 GLU B C 1
ATOM 12074 O O . GLU B 1 681 ? 18.047 -23.953 8.953 1 95.56 681 GLU B O 1
ATOM 12079 N N . ARG B 1 682 ? 17.734 -25.359 7.273 1 95.31 682 ARG B N 1
ATOM 12080 C CA . ARG B 1 682 ? 19.109 -25.844 7.309 1 95.31 682 ARG B CA 1
ATOM 12081 C C . ARG B 1 682 ? 20.078 -24.75 6.887 1 95.31 682 ARG B C 1
ATOM 12083 O O . ARG B 1 682 ? 21.25 -24.766 7.277 1 95.31 682 ARG B O 1
ATOM 12090 N N . PHE B 1 683 ? 19.625 -23.812 6.016 1 97.12 683 PHE B N 1
ATOM 12091 C CA . PHE B 1 683 ? 20.453 -22.672 5.641 1 97.12 683 PHE B CA 1
ATOM 12092 C C . PHE B 1 683 ? 20.875 -21.875 6.871 1 97.12 683 PHE B C 1
ATOM 12094 O O . PHE B 1 683 ? 21.938 -21.266 6.887 1 97.12 683 PHE B O 1
ATOM 12101 N N . LEU B 1 684 ? 20 -21.875 7.891 1 97.31 684 LEU B N 1
ATOM 12102 C CA . LEU B 1 684 ? 20.203 -21.047 9.07 1 97.31 684 LEU B CA 1
ATOM 12103 C C . LEU B 1 684 ? 20.891 -21.828 10.18 1 97.31 684 LEU B C 1
ATOM 12105 O O . LEU B 1 684 ? 21.578 -21.266 11.023 1 97.31 684 LEU B O 1
ATOM 12109 N N . GLN B 1 685 ? 20.75 -23.109 10.18 1 94.12 685 GLN B N 1
ATOM 12110 C CA . GLN B 1 685 ? 21.203 -23.969 11.266 1 94.12 685 GLN B CA 1
ATOM 12111 C C . GLN B 1 685 ? 22.719 -24.141 11.242 1 94.12 685 GLN B C 1
ATOM 12113 O O . GLN B 1 685 ? 23.328 -24.469 12.258 1 94.12 685 GLN B O 1
ATOM 12118 N N . ASN B 1 686 ? 23.281 -23.969 10.125 1 93.88 686 ASN B N 1
ATOM 12119 C CA . ASN B 1 686 ? 24.734 -24.016 10.102 1 93.88 686 ASN 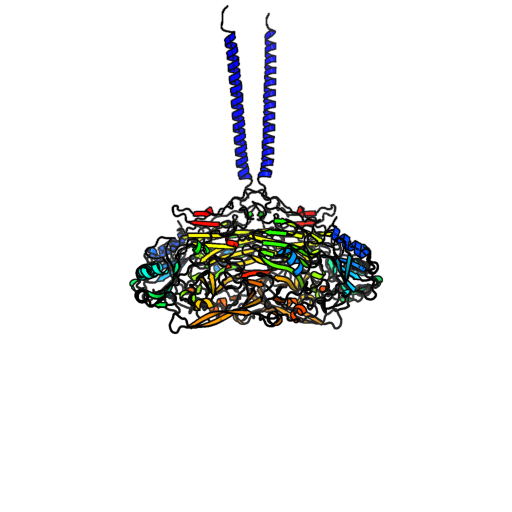B CA 1
ATOM 12120 C C . ASN B 1 686 ? 25.344 -22.828 10.852 1 93.88 686 ASN B C 1
ATOM 12122 O O . ASN B 1 686 ? 26.531 -22.844 11.172 1 93.88 686 ASN B O 1
ATOM 12126 N N . ASN B 1 687 ? 24.594 -21.75 11.141 1 97.5 687 ASN B N 1
ATOM 12127 C CA . ASN B 1 687 ? 24.875 -20.625 12.016 1 97.5 687 ASN B CA 1
ATOM 12128 C C . ASN B 1 687 ? 26.172 -19.906 11.609 1 97.5 687 ASN B C 1
ATOM 12130 O O . ASN B 1 687 ? 27.047 -19.688 12.438 1 97.5 687 ASN B O 1
ATOM 12134 N N . ASP B 1 688 ? 26.312 -19.688 10.359 1 97.5 688 ASP B N 1
ATOM 12135 C CA . ASP B 1 688 ? 27.453 -18.906 9.875 1 97.5 688 ASP B CA 1
ATOM 12136 C C . ASP B 1 688 ? 27.469 -17.516 10.508 1 97.5 688 ASP B C 1
ATOM 12138 O O . ASP B 1 688 ? 26.438 -17.031 10.969 1 97.5 688 ASP B O 1
ATOM 12142 N N . THR B 1 689 ? 28.672 -16.984 10.57 1 98.06 689 THR B N 1
ATOM 12143 C CA . THR B 1 689 ? 28.766 -15.578 10.969 1 98.06 689 THR B CA 1
ATOM 12144 C C . THR B 1 689 ? 28.156 -14.68 9.891 1 98.06 689 THR B C 1
ATOM 12146 O O . THR B 1 689 ? 28.266 -14.977 8.695 1 98.06 689 THR B O 1
ATOM 12149 N N . ILE B 1 690 ? 27.516 -13.648 10.297 1 98.19 690 ILE B N 1
ATOM 12150 C CA . ILE B 1 690 ? 27 -12.672 9.344 1 98.19 690 ILE B CA 1
ATOM 12151 C C . ILE B 1 690 ? 27.625 -11.312 9.602 1 98.19 690 ILE B C 1
ATOM 12153 O O . ILE B 1 690 ? 27.078 -10.273 9.219 1 98.19 690 ILE B O 1
ATOM 12157 N N . ARG B 1 691 ? 28.766 -11.305 10.375 1 98.06 691 ARG B N 1
ATOM 12158 C CA . ARG B 1 691 ? 29.562 -10.102 10.586 1 98.06 691 ARG B CA 1
ATOM 12159 C C . ARG B 1 691 ? 30.469 -9.836 9.391 1 98.06 691 ARG B C 1
ATOM 12161 O O . ARG B 1 691 ? 31.438 -10.555 9.18 1 98.06 691 ARG B O 1
ATOM 12168 N N . ASP B 1 692 ? 30.219 -8.766 8.656 1 97.94 692 ASP B N 1
ATOM 12169 C CA . ASP B 1 692 ? 31.062 -8.367 7.531 1 97.94 692 ASP B CA 1
ATOM 12170 C C . ASP B 1 692 ? 31.156 -9.484 6.5 1 97.94 692 ASP B C 1
ATOM 12172 O O . ASP B 1 692 ? 32.25 -9.891 6.125 1 97.94 692 ASP B O 1
ATOM 12176 N N . ARG B 1 693 ? 30.062 -9.93 6.09 1 98.25 693 ARG B N 1
ATOM 12177 C CA . ARG B 1 693 ? 29.984 -11.031 5.133 1 98.25 693 ARG B CA 1
ATOM 12178 C C . ARG B 1 693 ? 29.016 -10.695 4.004 1 98.25 693 ARG B C 1
ATOM 12180 O O . ARG B 1 693 ? 28.297 -9.695 4.062 1 98.25 693 ARG B O 1
ATOM 12187 N N . ASP B 1 694 ? 29.062 -11.5 2.957 1 98.31 694 ASP B N 1
ATOM 12188 C CA . ASP B 1 694 ? 28.062 -11.445 1.891 1 98.31 694 ASP B CA 1
ATOM 12189 C C . ASP B 1 694 ? 26.719 -11.984 2.365 1 98.31 694 ASP B C 1
ATOM 12191 O O . ASP B 1 694 ? 26.578 -13.188 2.592 1 98.31 694 ASP B O 1
ATOM 12195 N N . LEU B 1 695 ? 25.75 -11.094 2.514 1 98.56 695 LEU B N 1
ATOM 12196 C CA . LEU B 1 695 ? 24.5 -11.469 3.186 1 98.56 695 LEU B CA 1
ATOM 12197 C C . LEU B 1 695 ? 23.375 -11.648 2.18 1 98.56 695 LEU B C 1
ATOM 12199 O O . LEU B 1 695 ? 23.328 -10.969 1.156 1 98.56 695 LEU B O 1
ATOM 12203 N N . VAL B 1 696 ? 22.516 -12.547 2.49 1 98.69 696 VAL B N 1
ATOM 12204 C CA . VAL B 1 696 ? 21.266 -12.758 1.778 1 98.69 696 VAL B CA 1
ATOM 12205 C C . VAL B 1 696 ? 20.094 -12.562 2.734 1 98.69 696 VAL B C 1
ATOM 12207 O O . VAL B 1 696 ? 20.047 -13.164 3.807 1 98.69 696 VAL B O 1
ATOM 12210 N N . ALA B 1 697 ? 19.172 -11.68 2.373 1 98.69 697 ALA B N 1
ATOM 12211 C CA . ALA B 1 697 ? 17.906 -11.547 3.082 1 98.69 697 ALA B CA 1
ATOM 12212 C C . ALA B 1 697 ? 16.828 -12.391 2.424 1 98.69 697 ALA B C 1
ATOM 12214 O O . ALA B 1 697 ? 16.656 -12.359 1.2 1 98.69 697 ALA B O 1
ATOM 12215 N N . TRP B 1 698 ? 16.172 -13.172 3.23 1 98.62 698 TRP B N 1
ATOM 12216 C CA . TRP B 1 698 ? 15.016 -13.953 2.803 1 98.62 698 TRP B CA 1
ATOM 12217 C C . TRP B 1 698 ? 13.727 -13.383 3.375 1 98.62 698 TRP B C 1
ATOM 12219 O O . TRP B 1 698 ? 13.523 -13.383 4.594 1 98.62 698 TRP B O 1
ATOM 12229 N N . VAL B 1 699 ? 12.836 -12.938 2.549 1 98.56 699 VAL B N 1
ATOM 12230 C CA . VAL B 1 699 ? 11.656 -12.203 3 1 98.56 699 VAL B CA 1
ATOM 12231 C C . VAL B 1 699 ? 10.398 -13.031 2.734 1 98.56 699 VAL B C 1
ATOM 12233 O O . VAL B 1 699 ? 10.172 -13.484 1.609 1 98.56 699 VAL B O 1
ATOM 12236 N N . THR B 1 700 ? 9.578 -13.219 3.762 1 98.06 700 THR B N 1
ATOM 12237 C CA . THR B 1 700 ? 8.312 -13.945 3.666 1 98.06 700 THR B CA 1
ATOM 12238 C C . THR B 1 700 ? 7.133 -13.016 3.943 1 98.06 700 THR B C 1
ATOM 12240 O O . THR B 1 700 ? 7.152 -12.25 4.91 1 98.06 700 THR B O 1
ATOM 12243 N N . MET B 1 701 ? 6.18 -13.055 3.072 1 97.38 701 MET B N 1
ATOM 12244 C CA . MET B 1 701 ? 4.91 -12.352 3.271 1 97.38 701 MET B CA 1
ATOM 12245 C C . MET B 1 701 ? 3.738 -13.32 3.178 1 97.38 701 MET B C 1
ATOM 12247 O O . MET B 1 701 ? 3.828 -14.352 2.504 1 97.38 701 MET B O 1
ATOM 12251 N N . GLY B 1 702 ? 2.658 -12.992 3.877 1 96.38 702 GLY B N 1
ATOM 12252 C CA . GLY B 1 702 ? 1.52 -13.898 3.844 1 96.38 702 GLY B CA 1
ATOM 12253 C C . GLY B 1 702 ? 0.184 -13.18 3.857 1 96.38 702 GLY B C 1
ATOM 12254 O O . GLY B 1 702 ? 0.117 -11.992 4.176 1 96.38 702 GLY B O 1
ATOM 12255 N N . LEU B 1 703 ? -0.87 -13.867 3.469 1 96.38 703 LEU B N 1
ATOM 12256 C CA . LEU B 1 703 ? -2.271 -13.469 3.518 1 96.38 703 LEU B CA 1
ATOM 12257 C C . LEU B 1 703 ? -3.143 -14.602 4.043 1 96.38 703 LEU B C 1
ATOM 12259 O O . LEU B 1 703 ? -3.037 -15.742 3.576 1 96.38 703 LEU B O 1
ATOM 12263 N N . ASP B 1 704 ? -3.926 -14.25 5 1 96.06 704 ASP B N 1
ATOM 12264 C CA . ASP B 1 704 ? -4.988 -15.156 5.422 1 96.06 704 ASP B CA 1
ATOM 12265 C C . ASP B 1 704 ? -6.285 -14.867 4.668 1 96.06 704 ASP B C 1
ATOM 12267 O O . ASP B 1 704 ? -6.625 -13.711 4.422 1 96.06 704 ASP B O 1
ATOM 12271 N N . LYS B 1 705 ? -6.941 -15.945 4.336 1 97.06 705 LYS B N 1
ATOM 12272 C CA . LYS B 1 705 ? -8.156 -15.711 3.561 1 97.06 705 LYS B CA 1
ATOM 12273 C C . LYS B 1 705 ? -9.32 -16.531 4.102 1 97.06 705 LYS B C 1
ATOM 12275 O O . LYS B 1 705 ? -9.258 -17.766 4.145 1 97.06 705 LYS B O 1
ATOM 12280 N N . ILE B 1 706 ? -10.305 -15.891 4.535 1 97.31 706 ILE B N 1
ATOM 12281 C CA . ILE B 1 706 ? -11.648 -16.438 4.672 1 97.31 706 ILE B CA 1
ATOM 12282 C C . ILE B 1 706 ? -12.508 -16.031 3.482 1 97.31 706 ILE B C 1
ATOM 12284 O O . ILE B 1 706 ? -12.93 -14.867 3.391 1 97.31 706 ILE B O 1
ATOM 12288 N N . PRO B 1 707 ? -12.719 -16.922 2.605 1 97.31 707 PRO B N 1
ATOM 12289 C CA . PRO B 1 707 ? -13.477 -16.547 1.407 1 97.31 707 PRO B CA 1
ATOM 12290 C C . PRO B 1 707 ? -14.844 -15.953 1.733 1 97.31 707 PRO B C 1
ATOM 12292 O O . PRO B 1 707 ? -15.414 -16.266 2.781 1 97.31 707 PRO B O 1
ATOM 12295 N N . HIS B 1 708 ? -15.367 -15.141 0.893 1 97.56 708 HIS B N 1
ATOM 12296 C CA . HIS B 1 708 ? -16.656 -14.469 1.048 1 97.56 708 HIS B CA 1
ATOM 12297 C C . HIS B 1 708 ? -17.344 -14.281 -0.299 1 97.56 708 HIS B C 1
ATOM 12299 O O . HIS B 1 708 ? -16.766 -14.562 -1.347 1 97.56 708 HIS B O 1
ATOM 12305 N N . THR B 1 709 ? -18.562 -13.859 -0.326 1 97.81 709 THR B N 1
ATOM 12306 C CA . THR B 1 709 ? -19.391 -13.867 -1.519 1 97.81 709 THR B CA 1
ATOM 12307 C C . THR B 1 709 ? -18.812 -12.953 -2.594 1 97.81 709 THR B C 1
ATOM 12309 O O . THR B 1 709 ? -18.969 -13.219 -3.789 1 97.81 709 THR B O 1
ATOM 12312 N N . GLU B 1 710 ? -18.078 -11.938 -2.211 1 97.88 710 GLU B N 1
ATOM 12313 C CA . GLU B 1 710 ? -17.516 -10.992 -3.168 1 97.88 710 GLU B CA 1
ATOM 12314 C C . GLU B 1 710 ? -16.312 -11.586 -3.887 1 97.88 710 GLU B C 1
ATOM 12316 O O . GLU B 1 710 ? -15.781 -10.984 -4.824 1 97.88 710 GLU B O 1
ATOM 12321 N N . ASP B 1 711 ? -15.898 -12.781 -3.508 1 98.12 711 ASP B N 1
ATOM 12322 C CA . ASP B 1 711 ? -14.836 -13.484 -4.219 1 98.12 711 ASP B CA 1
ATOM 12323 C C . ASP B 1 711 ? -15.383 -14.25 -5.418 1 98.12 711 ASP B C 1
ATOM 12325 O O . ASP B 1 711 ? -14.641 -14.945 -6.113 1 98.12 711 ASP B O 1
ATOM 12329 N N . VAL B 1 712 ? -16.672 -14.156 -5.637 1 97.75 712 VAL B N 1
ATOM 12330 C CA . VAL B 1 712 ? -17.328 -14.75 -6.793 1 97.75 712 VAL B CA 1
ATOM 12331 C C . VAL B 1 712 ? -17.641 -13.672 -7.828 1 97.75 712 VAL B C 1
ATOM 12333 O O . VAL B 1 712 ? -18.297 -12.68 -7.523 1 97.75 712 VAL B O 1
ATOM 12336 N N . PRO B 1 713 ? -17.188 -13.766 -9.055 1 97.31 713 PRO B N 1
ATOM 12337 C CA . PRO B 1 713 ? -16.562 -14.977 -9.602 1 97.31 713 PRO B CA 1
ATOM 12338 C C . PRO B 1 713 ? -15.086 -15.109 -9.219 1 97.31 713 PRO B C 1
ATOM 12340 O O . PRO B 1 713 ? -14.562 -16.219 -9.141 1 97.31 713 PRO B O 1
ATOM 12343 N N . THR B 1 714 ? -14.383 -13.945 -9.133 1 98.06 714 THR B N 1
ATOM 12344 C CA . THR B 1 714 ? -12.945 -14.008 -8.852 1 98.06 714 THR B CA 1
ATOM 12345 C C . THR B 1 714 ? -12.578 -13.078 -7.711 1 98.06 714 THR B C 1
ATOM 12347 O O . THR B 1 714 ? -13.281 -12.102 -7.441 1 98.06 714 THR B O 1
ATOM 12350 N N . ILE B 1 715 ? -11.531 -13.398 -7.121 1 97.75 715 ILE B N 1
ATOM 12351 C CA . ILE B 1 715 ? -10.945 -12.547 -6.094 1 97.75 715 ILE B CA 1
ATOM 12352 C C . ILE B 1 715 ? -10.469 -11.234 -6.719 1 97.75 715 ILE B C 1
ATOM 12354 O O . ILE B 1 715 ? -10.016 -11.219 -7.867 1 97.75 715 ILE B O 1
ATOM 12358 N N . THR B 1 716 ? -10.57 -10.172 -5.949 1 98.25 716 THR B N 1
ATOM 12359 C CA . THR B 1 716 ? -10.078 -8.875 -6.41 1 98.25 716 THR B CA 1
ATOM 12360 C C . THR B 1 716 ? -8.727 -8.555 -5.777 1 98.25 716 THR B C 1
ATOM 12362 O O . THR B 1 716 ? -8.445 -8.984 -4.66 1 98.25 716 THR B O 1
ATOM 12365 N N . THR B 1 717 ? -7.918 -7.773 -6.5 1 98.19 717 THR B N 1
ATOM 12366 C CA . THR B 1 717 ? -6.582 -7.438 -6.02 1 98.19 717 THR B CA 1
ATOM 12367 C C . THR B 1 717 ? -6.664 -6.5 -4.816 1 98.19 717 THR B C 1
ATOM 12369 O O . THR B 1 717 ? -5.812 -6.551 -3.926 1 98.19 717 THR B O 1
ATOM 12372 N N . VAL B 1 718 ? -7.715 -5.703 -4.75 1 97.44 718 VAL B N 1
ATOM 12373 C CA . VAL B 1 718 ? -7.895 -4.797 -3.617 1 97.44 718 VAL B CA 1
ATOM 12374 C C . VAL B 1 718 ? -8.18 -5.605 -2.352 1 97.44 718 VAL B C 1
ATOM 12376 O O . VAL B 1 718 ? -9.133 -6.387 -2.307 1 97.44 718 VAL B O 1
ATOM 12379 N N . GLY B 1 719 ? -7.348 -5.492 -1.425 1 93.62 719 GLY B N 1
ATOM 12380 C CA . GLY B 1 719 ? -7.473 -6.25 -0.188 1 93.62 719 GLY B CA 1
ATOM 12381 C C . GLY B 1 719 ? -6.707 -7.559 -0.208 1 93.62 719 GLY B C 1
ATOM 12382 O O . GLY B 1 719 ? -6.676 -8.281 0.791 1 93.62 719 GLY B O 1
ATOM 12383 N N . SER B 1 720 ? -6.102 -7.832 -1.375 1 97.25 720 SER B N 1
ATOM 12384 C CA . SER B 1 720 ? -5.363 -9.078 -1.524 1 97.25 720 SER B CA 1
ATOM 12385 C C . SER B 1 720 ? -3.955 -8.828 -2.049 1 97.25 720 SER B C 1
ATOM 12387 O O . SER B 1 720 ? -3.521 -9.469 -3.012 1 97.25 720 SER B O 1
ATOM 12389 N N . GLN B 1 721 ? -3.287 -7.938 -1.424 1 97.31 721 GLN B N 1
ATOM 12390 C CA . GLN B 1 721 ? -1.943 -7.551 -1.84 1 97.31 721 GLN B CA 1
ATOM 12391 C C . GLN B 1 721 ? -0.984 -7.527 -0.653 1 97.31 721 GLN B C 1
ATOM 12393 O O . GLN B 1 721 ? -1.386 -7.215 0.47 1 97.31 721 GLN B O 1
ATOM 12398 N N . VAL B 1 722 ? 0.23 -7.867 -0.87 1 97.12 722 VAL B N 1
ATOM 12399 C CA . VAL B 1 722 ? 1.305 -7.742 0.109 1 97.12 722 VAL B CA 1
ATOM 12400 C C . VAL B 1 722 ? 2.578 -7.258 -0.58 1 97.12 722 VAL B C 1
ATOM 12402 O O . VAL B 1 722 ? 2.766 -7.48 -1.777 1 97.12 722 VAL B O 1
ATOM 12405 N N . SER B 1 723 ? 3.43 -6.578 0.131 1 97.69 723 SER B N 1
ATOM 12406 C CA . SER B 1 723 ? 4.656 -6.043 -0.45 1 97.69 723 SER B CA 1
ATOM 12407 C C . SER B 1 723 ? 5.738 -5.859 0.611 1 97.69 723 SER B C 1
ATOM 12409 O O . SER B 1 723 ? 5.449 -5.895 1.81 1 97.69 723 SER B O 1
ATOM 12411 N N . PHE B 1 724 ? 6.949 -5.727 0.256 1 97.88 724 PHE B N 1
ATOM 12412 C CA . PHE B 1 724 ? 8.039 -5.25 1.103 1 97.88 724 PHE B CA 1
ATOM 12413 C C . PHE B 1 724 ? 8.898 -4.238 0.357 1 97.88 724 PHE B C 1
ATOM 12415 O O . PHE B 1 724 ? 8.914 -4.215 -0.875 1 97.88 724 PHE B O 1
ATOM 12422 N N . TYR B 1 725 ? 9.609 -3.424 1.148 1 98.25 725 TYR B N 1
ATOM 12423 C CA . TYR B 1 725 ? 10.438 -2.357 0.593 1 98.25 725 TYR B CA 1
ATOM 12424 C C . TYR B 1 725 ? 11.906 -2.555 0.968 1 98.25 725 TYR B C 1
ATOM 12426 O O . TYR B 1 725 ? 12.211 -3.115 2.023 1 98.25 725 TYR B O 1
ATOM 12434 N N . LEU B 1 726 ? 12.758 -2.143 0.109 1 98.56 726 LEU B N 1
ATOM 12435 C CA . LEU B 1 726 ? 14.125 -1.726 0.429 1 98.56 726 LEU B CA 1
ATOM 12436 C C . LEU B 1 726 ? 14.273 -0.214 0.292 1 98.56 726 LEU B C 1
ATOM 12438 O O . LEU B 1 726 ? 14.156 0.328 -0.81 1 98.56 726 LEU B O 1
ATOM 12442 N N . LEU B 1 727 ? 14.5 0.419 1.387 1 98.38 727 LEU B N 1
ATOM 12443 C CA . LEU B 1 727 ? 14.578 1.875 1.434 1 98.38 727 LEU B CA 1
ATOM 12444 C C . LEU B 1 727 ? 15.992 2.33 1.779 1 98.38 727 LEU B C 1
ATOM 12446 O O . LEU B 1 727 ? 16.609 1.812 2.715 1 98.38 727 LEU B O 1
ATOM 12450 N N . PRO B 1 728 ? 16.484 3.297 1.016 1 98 728 PRO B N 1
ATOM 12451 C CA . PRO B 1 728 ? 17.781 3.836 1.447 1 98 728 PRO B CA 1
ATOM 12452 C C . PRO B 1 728 ? 17.734 4.445 2.848 1 98 728 PRO B C 1
ATOM 12454 O O . PRO B 1 728 ? 16.734 5.062 3.219 1 98 728 PRO B O 1
ATOM 12457 N N . PHE B 1 729 ? 18.781 4.219 3.645 1 97.81 729 PHE B N 1
ATOM 12458 C CA . PHE B 1 729 ? 18.906 4.699 5.016 1 97.81 729 PHE B CA 1
ATOM 12459 C C . PHE B 1 729 ? 20.328 5.176 5.289 1 97.81 729 PHE B C 1
ATOM 12461 O O . PHE B 1 729 ? 21.172 4.406 5.766 1 97.81 729 PHE B O 1
ATOM 12468 N N . ASN B 1 730 ? 20.516 6.477 4.98 1 97.62 730 ASN B N 1
ATOM 12469 C CA . ASN B 1 730 ? 21.828 7.117 5.035 1 97.62 730 ASN B CA 1
ATOM 12470 C C . ASN B 1 730 ? 22.781 6.547 3.982 1 97.62 730 ASN B C 1
ATOM 12472 O O . ASN B 1 730 ? 23.984 6.43 4.223 1 97.62 730 ASN B O 1
ATOM 12476 N N . PHE B 1 731 ? 22.219 6.051 2.898 1 97.25 731 PHE B N 1
ATOM 12477 C CA . PHE B 1 731 ? 23 5.504 1.798 1 97.25 731 PHE B CA 1
ATOM 12478 C C . PHE B 1 731 ? 23.5 6.617 0.889 1 97.25 731 PHE B C 1
ATOM 12480 O O . PHE B 1 731 ? 24.672 6.613 0.478 1 97.25 731 PHE B O 1
ATOM 12487 N N . PHE B 1 732 ? 22.594 7.562 0.572 1 96.56 732 PHE B N 1
ATOM 12488 C CA . PHE B 1 732 ? 22.922 8.719 -0.252 1 96.56 732 PHE B CA 1
ATOM 12489 C C . PHE B 1 732 ? 23.188 9.945 0.616 1 96.56 732 PHE B C 1
ATOM 12491 O O . PHE B 1 732 ? 22.812 9.969 1.792 1 96.56 732 PHE B O 1
ATOM 12498 N N . THR B 1 733 ? 23.766 10.953 0.058 1 94.94 733 THR B N 1
ATOM 12499 C CA . THR B 1 733 ? 24.047 12.18 0.791 1 94.94 733 THR B CA 1
ATOM 12500 C C . THR B 1 733 ? 22.781 13.008 0.962 1 94.94 733 THR B C 1
ATOM 12502 O O . THR B 1 733 ? 22.656 13.773 1.921 1 94.94 733 THR B O 1
ATOM 12505 N N . GLU B 1 734 ? 21.938 12.922 0.056 1 96.31 734 GLU B N 1
ATOM 12506 C CA . GLU B 1 734 ? 20.609 13.508 0.046 1 96.31 734 GLU B CA 1
ATOM 12507 C C . GLU B 1 734 ? 19.641 12.695 -0.817 1 96.31 734 GLU B C 1
ATOM 12509 O O . GLU B 1 734 ? 20.047 11.688 -1.408 1 96.31 734 GLU B O 1
ATOM 12514 N N . CYS B 1 735 ? 18.422 13.008 -0.851 1 97 735 CYS B N 1
ATOM 12515 C CA . CYS B 1 735 ? 17.484 12.289 -1.691 1 97 735 CYS B CA 1
ATOM 12516 C C . CYS B 1 735 ? 17.875 12.383 -3.16 1 97 735 CYS B C 1
ATOM 12518 O O . CYS B 1 735 ? 17.922 13.477 -3.725 1 97 735 CYS B O 1
ATOM 12520 N N . PRO B 1 736 ? 18.047 11.312 -3.797 1 96.62 736 PRO B N 1
ATOM 12521 C CA . PRO B 1 736 ? 18.547 11.383 -5.172 1 96.62 736 PRO B CA 1
ATOM 12522 C C . PRO B 1 736 ? 17.516 11.922 -6.152 1 96.62 736 PRO B C 1
ATOM 12524 O O . PRO B 1 736 ? 17.875 12.359 -7.254 1 96.62 736 PRO B O 1
ATOM 12527 N N . SER B 1 737 ? 16.266 12 -5.785 1 96.81 737 SER B N 1
ATOM 12528 C CA . SER B 1 737 ? 15.211 12.477 -6.684 1 96.81 737 SER B CA 1
ATOM 12529 C C . SER B 1 737 ? 15.352 13.977 -6.945 1 96.81 737 SER B C 1
ATOM 12531 O O . SER B 1 737 ? 14.742 14.508 -7.875 1 96.81 737 SER B O 1
ATOM 12533 N N . ILE B 1 738 ? 16.156 14.68 -6.238 1 96.69 738 ILE B N 1
ATOM 12534 C CA . ILE B 1 738 ? 16.312 16.125 -6.375 1 96.69 738 ILE B CA 1
ATOM 12535 C C . ILE B 1 738 ? 16.938 16.453 -7.734 1 96.69 738 ILE B C 1
ATOM 12537 O O . ILE B 1 738 ? 16.812 17.562 -8.227 1 96.69 738 ILE B O 1
ATOM 12541 N N . SER B 1 739 ? 17.578 15.5 -8.367 1 95.56 739 SER B N 1
ATOM 12542 C CA . SER B 1 739 ? 18.25 15.734 -9.648 1 95.56 739 SER B CA 1
ATOM 12543 C C . SER B 1 739 ? 17.281 15.562 -10.812 1 95.56 739 SER B C 1
ATOM 12545 O O . SER B 1 739 ? 17.625 15.805 -11.969 1 95.56 739 SER B O 1
ATOM 12547 N N . SER B 1 740 ? 16.062 15.242 -10.523 1 95.31 740 SER B N 1
ATOM 12548 C CA . SER B 1 740 ? 15.117 14.898 -11.578 1 95.31 740 SER B CA 1
ATOM 12549 C C . SER B 1 740 ? 14.703 16.125 -12.375 1 95.31 740 SER B C 1
ATOM 12551 O O . SER B 1 740 ? 14.375 17.172 -11.797 1 95.31 740 SER B O 1
ATOM 12553 N N . ASN B 1 741 ? 14.594 15.961 -13.719 1 93.06 741 ASN B N 1
ATOM 12554 C CA . ASN B 1 741 ? 14.133 17.031 -14.594 1 93.06 741 ASN B CA 1
ATOM 12555 C C . ASN B 1 741 ? 12.609 17.109 -14.641 1 93.06 741 ASN B C 1
ATOM 12557 O O . ASN B 1 741 ? 12.047 18.031 -15.227 1 93.06 741 ASN B O 1
ATOM 12561 N N . SER B 1 742 ? 11.992 16.219 -13.977 1 93.81 742 SER B N 1
ATOM 12562 C CA . SER B 1 742 ? 10.539 16.188 -14.023 1 93.81 742 SER B CA 1
ATOM 12563 C C . SER B 1 742 ? 9.93 16.984 -12.867 1 93.81 742 SER B C 1
ATOM 12565 O O . SER B 1 742 ? 8.711 16.969 -12.672 1 93.81 742 SER B O 1
ATOM 12567 N N . ALA B 1 743 ? 10.734 17.641 -12.086 1 95.44 743 ALA B N 1
ATOM 12568 C CA . ALA B 1 743 ? 10.273 18.422 -10.953 1 95.44 743 ALA B CA 1
ATOM 12569 C C . ALA B 1 743 ? 9.688 19.766 -11.406 1 95.44 743 ALA B C 1
ATOM 12571 O O . ALA B 1 743 ? 9.906 20.188 -12.547 1 95.44 743 ALA B O 1
ATOM 12572 N N . VAL B 1 744 ? 8.898 20.359 -10.578 1 95.88 744 VAL B N 1
ATOM 12573 C CA . VAL B 1 744 ? 8.328 21.688 -10.781 1 95.88 744 VAL B CA 1
ATOM 12574 C C . VAL B 1 744 ? 8.664 22.578 -9.594 1 95.88 744 VAL B C 1
ATOM 12576 O O . VAL B 1 744 ? 8.602 22.141 -8.438 1 95.88 744 VAL B O 1
ATOM 12579 N N . HIS B 1 745 ? 9.102 23.75 -9.898 1 96.38 745 HIS B N 1
ATOM 12580 C CA . HIS B 1 745 ? 9.328 24.766 -8.875 1 96.38 745 HIS B CA 1
ATOM 12581 C C . HIS B 1 745 ? 8.539 26.031 -9.18 1 96.38 745 HIS B C 1
ATOM 12583 O O . HIS B 1 745 ? 8.547 26.531 -10.312 1 96.38 745 HIS B O 1
ATOM 12589 N N . ILE B 1 746 ? 7.797 26.5 -8.234 1 94.56 746 ILE B N 1
ATOM 12590 C CA . ILE B 1 746 ? 7.016 27.719 -8.367 1 94.56 746 ILE B CA 1
ATOM 12591 C C . ILE B 1 746 ? 7.473 28.75 -7.324 1 94.56 746 ILE B C 1
ATOM 12593 O O . ILE B 1 746 ? 7.598 28.422 -6.141 1 94.56 746 ILE B O 1
ATOM 12597 N N . SER B 1 747 ? 7.762 29.906 -7.703 1 90.5 747 SER B N 1
ATOM 12598 C CA . SER B 1 747 ? 8.148 30.969 -6.781 1 90.5 747 SER B CA 1
ATOM 12599 C C . SER B 1 747 ? 7.312 32.219 -7 1 90.5 747 SER B C 1
ATOM 12601 O O . SER B 1 747 ? 6.824 32.469 -8.109 1 90.5 747 SER B O 1
ATOM 12603 N N . ALA B 1 748 ? 7.148 32.906 -5.918 1 83.69 748 ALA B N 1
ATOM 12604 C CA . ALA B 1 748 ? 6.453 34.188 -6.031 1 83.69 748 ALA B CA 1
ATOM 12605 C C . ALA B 1 748 ? 7.297 35.219 -6.801 1 83.69 748 ALA B C 1
ATOM 12607 O O . ALA B 1 748 ? 8.523 35.25 -6.641 1 83.69 748 ALA B O 1
ATOM 12608 N N . ASP B 1 749 ? 6.578 35.875 -7.844 1 77.75 749 ASP B N 1
ATOM 12609 C CA . ASP B 1 749 ? 7.273 36.938 -8.555 1 77.75 749 ASP B CA 1
ATOM 12610 C C . ASP B 1 749 ? 7.328 38.219 -7.715 1 77.75 749 ASP B C 1
ATOM 12612 O O . ASP B 1 749 ? 6.289 38.781 -7.383 1 77.75 749 ASP B O 1
ATOM 12616 N N . LYS B 1 750 ? 8.5 38.75 -7.324 1 66.56 750 LYS B N 1
ATOM 12617 C CA . LYS B 1 750 ? 8.711 39.906 -6.457 1 66.56 750 LYS B CA 1
ATOM 12618 C C . LYS B 1 750 ? 8.141 41.188 -7.082 1 66.56 750 LYS B C 1
ATOM 12620 O O . LYS B 1 750 ? 7.746 42.125 -6.371 1 66.56 750 LYS B O 1
ATOM 12625 N N . GLU B 1 751 ? 8.109 41.188 -8.305 1 64 751 GLU B N 1
ATOM 12626 C CA . GLU B 1 751 ? 7.738 42.438 -8.984 1 64 751 GLU B CA 1
ATOM 12627 C C . GLU B 1 751 ? 6.27 42.406 -9.398 1 64 751 GLU B C 1
ATOM 12629 O O . GLU B 1 751 ? 5.648 43.469 -9.547 1 64 751 GLU B O 1
ATOM 12634 N N . SER B 1 752 ? 5.832 41.125 -9.664 1 66.75 752 SER B N 1
ATOM 12635 C CA . SER B 1 752 ? 4.461 41.031 -10.156 1 66.75 752 SER B CA 1
ATOM 12636 C C . SER B 1 752 ? 3.609 40.125 -9.281 1 66.75 752 SER B C 1
ATOM 12638 O O . SER B 1 752 ? 4.137 39.406 -8.438 1 66.75 752 SER B O 1
ATOM 12640 N N . ASN B 1 753 ? 2.301 40.375 -9.133 1 67.94 753 ASN B N 1
ATOM 12641 C CA . ASN B 1 753 ? 1.345 39.5 -8.453 1 67.94 753 ASN B CA 1
ATOM 12642 C C . ASN B 1 753 ? 1.174 38.188 -9.172 1 67.94 753 ASN B C 1
ATOM 12644 O O . ASN B 1 753 ? 0.097 37.594 -9.141 1 67.94 753 ASN B O 1
ATOM 12648 N N . ARG B 1 754 ? 2.307 37.75 -9.922 1 78.19 754 ARG B N 1
ATOM 12649 C CA . ARG B 1 754 ? 2.248 36.5 -10.656 1 78.19 754 ARG B CA 1
ATOM 12650 C C . ARG B 1 754 ? 3.262 35.5 -10.102 1 78.19 754 ARG B C 1
ATOM 12652 O O . ARG B 1 754 ? 3.969 35.781 -9.141 1 78.19 754 ARG B O 1
ATOM 12659 N N . VAL B 1 755 ? 3.105 34.219 -10.43 1 86.88 755 VAL B N 1
ATOM 12660 C CA . VAL B 1 755 ? 4.047 33.188 -10.008 1 86.88 755 VAL B CA 1
ATOM 12661 C C . VAL B 1 755 ? 4.938 32.781 -11.188 1 86.88 755 VAL B C 1
ATOM 12663 O O . VAL B 1 755 ? 4.543 32.906 -12.344 1 86.88 755 VAL B O 1
ATOM 12666 N N . ASN B 1 756 ? 6.164 32.5 -10.906 1 90.19 756 ASN B N 1
ATOM 12667 C CA . ASN B 1 756 ? 7.109 31.922 -11.859 1 90.19 756 ASN B CA 1
ATOM 12668 C C . ASN B 1 756 ? 7.176 30.406 -11.758 1 90.19 756 ASN B C 1
ATOM 12670 O O . ASN B 1 756 ? 7.488 29.859 -10.695 1 90.19 756 ASN B O 1
ATOM 12674 N N . VAL B 1 757 ? 6.867 29.766 -12.828 1 92.75 757 VAL B N 1
ATOM 12675 C CA . VAL B 1 757 ? 6.883 28.312 -12.844 1 92.75 757 VAL B CA 1
ATOM 12676 C C . VAL B 1 757 ? 8.109 27.812 -13.609 1 92.75 757 VAL B C 1
ATOM 12678 O O . VAL B 1 757 ? 8.328 28.188 -14.758 1 92.75 757 VAL B O 1
ATOM 12681 N N . ASN B 1 758 ? 8.906 27.031 -12.961 1 94.5 758 ASN B N 1
ATOM 12682 C CA . ASN B 1 758 ? 10.062 26.406 -13.578 1 94.5 758 ASN B CA 1
ATOM 12683 C C . ASN B 1 758 ? 9.883 24.891 -13.68 1 94.5 758 ASN B C 1
ATOM 12685 O O . ASN B 1 758 ? 9.648 24.219 -12.672 1 94.5 758 ASN B O 1
ATOM 12689 N N . THR B 1 759 ? 10.023 24.359 -14.852 1 94.06 759 THR B N 1
ATOM 12690 C CA . THR B 1 759 ? 9.852 22.922 -15.078 1 94.06 759 THR B CA 1
ATOM 12691 C C . THR B 1 759 ? 11.172 22.281 -15.516 1 94.06 759 THR B C 1
ATOM 12693 O O . THR B 1 759 ? 11.172 21.219 -16.125 1 94.06 759 THR B O 1
ATOM 12696 N N . PHE B 1 760 ? 12.203 23.047 -15.344 1 93.75 760 PHE B N 1
ATOM 12697 C CA . PHE B 1 760 ? 13.57 22.594 -15.547 1 93.75 760 PHE B CA 1
ATOM 12698 C C . PHE B 1 760 ? 13.758 22.031 -16.953 1 93.75 760 PHE B C 1
ATOM 12700 O O . PHE B 1 760 ? 14.406 21 -17.141 1 93.75 760 PHE B O 1
ATOM 12707 N N . GLY B 1 761 ? 13.062 22.531 -17.906 1 90.88 761 GLY B N 1
ATOM 12708 C CA . GLY B 1 761 ? 13.234 22.203 -19.328 1 90.88 761 GLY B CA 1
ATOM 12709 C C . GLY B 1 761 ? 12.219 21.203 -19.828 1 90.88 761 GLY B C 1
ATOM 12710 O O . GLY B 1 761 ? 12.109 20.984 -21.047 1 90.88 761 GLY B O 1
ATOM 12711 N N . THR B 1 762 ? 11.492 20.531 -18.938 1 91.62 762 THR B N 1
ATOM 12712 C CA . THR B 1 762 ? 10.477 19.578 -19.375 1 91.62 762 THR B CA 1
ATOM 12713 C C . THR B 1 762 ? 9.234 20.297 -19.891 1 91.62 762 THR B C 1
ATOM 12715 O O . THR B 1 762 ? 8.656 21.125 -19.172 1 91.62 762 THR B O 1
ATOM 12718 N N . PRO B 1 763 ? 8.867 20 -21.062 1 83.44 763 PRO B N 1
ATOM 12719 C CA . PRO B 1 763 ? 7.633 20.625 -21.547 1 83.44 763 PRO B CA 1
ATOM 12720 C C . PRO B 1 763 ? 6.391 20.141 -20.812 1 83.44 763 PRO B C 1
ATOM 12722 O O . PRO B 1 763 ? 6.375 19.016 -20.297 1 83.44 763 PRO B O 1
ATOM 12725 N N . LEU B 1 764 ? 5.438 21.047 -20.656 1 75.75 764 LEU B N 1
ATOM 12726 C CA . LEU B 1 764 ? 4.23 20.609 -19.969 1 75.75 764 LEU B CA 1
ATOM 12727 C C . LEU B 1 764 ? 3.105 20.328 -20.953 1 75.75 764 LEU B C 1
ATOM 12729 O O . LEU B 1 764 ? 2.084 19.734 -20.578 1 75.75 764 LEU B O 1
ATOM 12733 N N . THR B 1 765 ? 3.252 20.703 -22.172 1 77.62 765 THR B N 1
ATOM 12734 C CA . THR B 1 765 ? 2.174 20.547 -23.141 1 77.62 765 THR B CA 1
ATOM 12735 C C . THR B 1 765 ? 2.336 19.234 -23.906 1 77.62 765 THR B C 1
ATOM 12737 O O . THR B 1 765 ? 3.441 18.891 -24.344 1 77.62 765 THR B O 1
ATOM 12740 N N . SER B 1 766 ? 1.185 18.422 -23.719 1 75.94 766 SER B N 1
ATOM 12741 C CA . SER B 1 766 ? 1.143 17.188 -24.5 1 75.94 766 SER B CA 1
ATOM 12742 C C . SER B 1 766 ? 0.26 17.344 -25.734 1 75.94 766 SER B C 1
ATOM 12744 O O . SER B 1 766 ? -0.887 17.781 -25.641 1 75.94 766 SER B O 1
ATOM 12746 N N . SER B 1 767 ? 0.795 17.078 -26.969 1 77.44 767 SER B N 1
ATOM 12747 C CA . SER B 1 767 ? -0.004 17.266 -28.172 1 77.44 767 SER B CA 1
ATOM 12748 C C . SER B 1 767 ? -0.067 15.984 -29 1 77.44 767 SER B C 1
ATOM 12750 O O . SER B 1 767 ? -0.258 16.031 -30.219 1 77.44 767 SER B O 1
ATOM 12752 N N . CYS B 1 768 ? 0.058 14.906 -28.172 1 85.56 768 CYS B N 1
ATOM 12753 C CA . CYS B 1 768 ? 0.101 13.695 -28.969 1 85.56 768 CYS B CA 1
ATOM 12754 C C . CYS B 1 768 ? -1 12.727 -28.562 1 85.56 768 CYS B C 1
ATOM 12756 O O . CYS B 1 768 ? -1.62 12.898 -27.516 1 85.56 768 CYS B O 1
ATOM 12758 N N . ILE B 1 769 ? -1.298 11.82 -29.5 1 88.5 769 ILE B N 1
ATOM 12759 C CA . ILE B 1 769 ? -2.225 10.719 -29.266 1 88.5 769 ILE B CA 1
ATOM 12760 C C . ILE B 1 769 ? -1.447 9.414 -29.125 1 88.5 769 ILE B C 1
ATOM 12762 O O . ILE B 1 769 ? -0.627 9.078 -29.984 1 88.5 769 ILE B O 1
ATOM 12766 N N . GLN B 1 770 ? -1.706 8.727 -28.031 1 89.69 770 GLN B N 1
ATOM 12767 C CA . GLN B 1 770 ? -1.008 7.477 -27.781 1 89.69 770 GLN B CA 1
ATOM 12768 C C . GLN B 1 770 ? -1.356 6.422 -28.812 1 89.69 770 GLN B C 1
ATOM 12770 O O . GLN B 1 770 ? -2.531 6.207 -29.125 1 89.69 770 GLN B O 1
ATOM 12775 N N . LYS B 1 771 ? -0.342 5.797 -29.406 1 86.19 771 LYS B N 1
ATOM 12776 C CA . LYS B 1 771 ? -0.592 4.676 -30.297 1 86.19 771 LYS B CA 1
ATOM 12777 C C . LYS B 1 771 ? -1.346 3.555 -29.594 1 86.19 771 LYS B C 1
ATOM 12779 O O . LYS B 1 771 ? -1.019 3.203 -28.453 1 86.19 771 LYS B O 1
ATOM 12784 N N . GLU B 1 772 ? -2.217 2.986 -30.281 1 84.44 772 GLU B N 1
ATOM 12785 C CA . GLU B 1 772 ? -3.057 1.949 -29.688 1 84.44 772 GLU B CA 1
ATOM 12786 C C . GLU B 1 772 ? -2.318 0.616 -29.625 1 84.44 772 GLU B C 1
ATOM 12788 O O . GLU B 1 772 ? -1.55 0.275 -30.516 1 84.44 772 GLU B O 1
ATOM 12793 N N . ASN B 1 773 ? -2.438 -0.052 -28.547 1 84.25 773 ASN B N 1
ATOM 12794 C CA . ASN B 1 773 ? -2.104 -1.456 -28.328 1 84.25 773 ASN B CA 1
ATOM 12795 C C . ASN B 1 773 ? -3.264 -2.219 -27.703 1 84.25 773 ASN B C 1
ATOM 12797 O O . ASN B 1 773 ? -3.445 -2.184 -26.484 1 84.25 773 ASN B O 1
ATOM 12801 N N . LYS B 1 774 ? -3.967 -3.051 -28.5 1 80.62 774 LYS B N 1
ATOM 12802 C CA . LYS B 1 774 ? -5.277 -3.566 -28.109 1 80.62 774 LYS B CA 1
ATOM 12803 C C . LYS B 1 774 ? -5.176 -5.012 -27.625 1 80.62 774 LYS B C 1
ATOM 12805 O O . LYS B 1 774 ? -4.262 -5.742 -28.016 1 80.62 774 LYS B O 1
ATOM 12810 N N . PRO B 1 775 ? -6.109 -5.352 -26.875 1 81 775 PRO B N 1
ATOM 12811 C CA . PRO B 1 775 ? -6.211 -6.738 -26.422 1 81 775 PRO B CA 1
ATOM 12812 C C . PRO B 1 775 ? -6.316 -7.73 -27.578 1 81 775 PRO B C 1
ATOM 12814 O O . PRO B 1 775 ? -6.016 -8.914 -27.406 1 81 775 PRO B O 1
ATOM 12817 N N . SER B 1 776 ? -6.652 -7.211 -28.734 1 74.12 776 SER B N 1
ATOM 12818 C CA . SER B 1 776 ? -6.836 -8.094 -29.875 1 74.12 776 SER B CA 1
ATOM 12819 C C . SER B 1 776 ? -5.508 -8.688 -30.344 1 74.12 776 SER B C 1
ATOM 12821 O O . SER B 1 776 ? -5.488 -9.641 -31.109 1 74.12 776 SER B O 1
ATOM 12823 N N . ASN B 1 777 ? -4.449 -8.125 -29.812 1 78 777 ASN B N 1
ATOM 12824 C CA . ASN B 1 777 ? -3.137 -8.672 -30.141 1 78 777 ASN B CA 1
ATOM 12825 C C . ASN B 1 777 ? -2.838 -9.93 -29.312 1 78 777 ASN B C 1
ATOM 12827 O O . ASN B 1 777 ? -1.843 -10.609 -29.562 1 78 777 ASN B O 1
ATOM 12831 N N . PHE B 1 778 ? -3.746 -10.234 -28.531 1 84.25 778 PHE B N 1
ATOM 12832 C CA . PHE B 1 778 ? -3.65 -11.438 -27.703 1 84.25 778 PHE B CA 1
ATOM 12833 C C . PHE B 1 778 ? -3.959 -12.68 -28.531 1 84.25 778 PHE B C 1
ATOM 12835 O O . PHE B 1 778 ? -4.906 -12.695 -29.312 1 84.25 778 PHE B O 1
ATOM 12842 N N . ASP B 1 779 ? -3.156 -13.68 -28.438 1 81.44 779 ASP B N 1
ATOM 12843 C CA . ASP B 1 779 ? -3.553 -14.914 -29.109 1 81.44 779 ASP B CA 1
ATOM 12844 C C . ASP B 1 779 ? -3.518 -16.094 -28.156 1 81.44 779 ASP B C 1
ATOM 12846 O O . ASP B 1 779 ? -4.066 -17.156 -28.453 1 81.44 779 ASP B O 1
ATOM 12850 N N . GLY B 1 780 ? -2.908 -15.984 -26.969 1 78.19 780 GLY B N 1
ATOM 12851 C CA . GLY B 1 780 ? -2.969 -16.969 -25.906 1 78.19 780 GLY B CA 1
ATOM 12852 C C . GLY B 1 780 ? -2.225 -18.25 -26.234 1 78.19 780 GLY B C 1
ATOM 12853 O O . GLY B 1 780 ? -2.383 -19.266 -25.547 1 78.19 780 GLY B O 1
ATOM 12854 N N . LYS B 1 781 ? -1.376 -18.312 -27.25 1 77.5 781 LYS B N 1
ATOM 12855 C CA . LYS B 1 781 ? -0.761 -19.547 -27.703 1 77.5 781 LYS B CA 1
ATOM 12856 C C . LYS B 1 781 ? 0.673 -19.672 -27.203 1 77.5 781 LYS B C 1
ATOM 12858 O O . LYS B 1 781 ? 1.365 -18.672 -27.031 1 77.5 781 LYS B O 1
ATOM 12863 N N . ILE B 1 782 ? 0.926 -20.906 -26.812 1 80.94 782 ILE B N 1
ATOM 12864 C CA . ILE B 1 782 ? 2.311 -21.297 -26.578 1 80.94 782 ILE B CA 1
ATOM 12865 C C . ILE B 1 782 ? 2.863 -22 -27.812 1 80.94 782 ILE B C 1
ATOM 12867 O O . ILE B 1 782 ? 2.27 -22.969 -28.297 1 80.94 782 ILE B O 1
ATOM 12871 N N . LYS B 1 783 ? 4.004 -21.484 -28.297 1 84.81 783 LYS B N 1
ATOM 12872 C CA . LYS B 1 783 ? 4.543 -22.031 -29.547 1 84.81 783 LYS B CA 1
ATOM 12873 C C . LYS B 1 783 ? 5.977 -22.516 -29.344 1 84.81 783 LYS B C 1
ATOM 12875 O O . LYS B 1 783 ? 6.746 -21.922 -28.594 1 84.81 783 LYS B O 1
ATOM 12880 N N . PRO B 1 784 ? 6.234 -23.609 -30.016 1 89.69 784 PRO B N 1
ATOM 12881 C CA . PRO B 1 784 ? 7.648 -24 -30.016 1 89.69 784 PRO B CA 1
ATOM 12882 C C . PRO B 1 784 ? 8.555 -22.922 -30.594 1 89.69 784 PRO B C 1
ATOM 12884 O O . PRO B 1 784 ? 8.133 -22.156 -31.484 1 89.69 784 PRO B O 1
ATOM 12887 N N . ILE B 1 785 ? 9.781 -22.953 -30.062 1 89 785 ILE B N 1
ATOM 12888 C CA . ILE B 1 785 ? 10.742 -21.984 -30.594 1 89 785 ILE B CA 1
ATOM 12889 C C . ILE B 1 785 ? 11.219 -22.422 -31.969 1 89 785 ILE B C 1
ATOM 12891 O O . ILE B 1 785 ? 11.602 -23.578 -32.156 1 89 785 ILE B O 1
ATOM 12895 N N . ASP B 1 786 ? 11.039 -21.672 -33.062 1 73.94 786 ASP B N 1
ATOM 12896 C CA . ASP B 1 786 ? 11.516 -22 -34.406 1 73.94 786 ASP B CA 1
ATOM 12897 C C . ASP B 1 786 ? 12.922 -21.469 -34.625 1 73.94 786 ASP B C 1
ATOM 12899 O O . ASP B 1 786 ? 13.289 -20.422 -34.094 1 73.94 786 ASP B O 1
#

Radius of gyration: 37.4 Å; Cα contacts (8 Å, |Δi|>4): 3938; chains: 2; bounding box: 76×104×141 Å

Organism: Mytilus edulis (NCBI:txid6550)

Secondary structure (DSSP, 8-state):
--GGGSHHHHHHHHHHHHHHHHHHHHHHHHHHHHHHHHHHHHHHHHHHHTBPP-BS-EE---TTS--SSPPPPHHHHHHHHHHHHT-GGG-B--GGG--TTSEEEEEEEEEPPPHHHHHHHHHH-PPPPPPEEEEEEEETTSSS-EEEEEEEESTTS--EEEE---TTBS-SSEEGGGSPP-HHHHHHHHHHHHHHHHHTHHHHHHHHS-BSTT--TTTSBEEEEE-S-SSSSTT--EEEEEEEE-STTGGG-EEEEEEEEE--SSSGGG-EEEEEEETTEEESSHHHHHHHHHHT-SPPP------HHHHGGG--S--SS-SSSS-PPPPEEE-TT-BSEEEETTEEEETTEEEEEEEETTTEEEEEEEEETTEEEEEEEEEEEEEEEE--SSHHHHH-EEEGGGGTTTTTBPPPPBTTTB-TT-EEEEEEE-BSSSS-EEEEEEEEEEEEEEEEEEEEEEEE-TTS-EEEEEEEEEEEEEEEEEEEETTEEEEEEEEEETTS-EEEEEEEEEPPPEE---GGGGGGEEEEETTEEEE-EEEEEEEEEEE-TTSS-BEEEEEEEEEEEEE-TTSTT-EEEEEEEEEEEE-BHHHHHTS----SEEEEEEEEEEE-TTSPEEEEEEEE------S-TT-GGGGGGGGGG-SEEEEE--TT---SS-TTGGG--SS-SB-THHHHHT--B-SSB-EEEEEEEEEEE---GGGSS-B-STT-EEEEEEEEES-SSS-GGGG-TTEEEEEE-SSSSSEEEE-TT-------BPPP--GGG----EEE--/---SHHHHHHHHHHHHHHHHHHHHHHHHHHHHHHHHHHHHHHHHHHHHHTBPP-BS-EEPP-TTS--SSPPPPHHHHHHHHHHHHT-GGG-B--GGG--TTSEEEEEEEEEPPPHHHHHHHHHH-PPPPPPEEEEEEEETTSSS-EEEEEEEESTTS--EEEE---TTBS-SSEEGGGSPP-HHHHHHHHHHHHHHHHHTHHHHHHHHS-BSSS--TTTSBEEEEE-S-SSSSTT--EEEEEEEE-STTGGG-EEEEEEEEE--SSSGGG-EEEEEEETTEEESSHHHHHHHHHHT-SPPP------HHHHGGG--S--SS-SSSS-----EEE-TT-BSEEEETTEEEETTEEEEEEEETTTEEEEEEEEETTEEEEEEEEEEEEEEEE--SSHHHHH-EEEGGGGTTTTTBPPPPBTTTB-TT-EEEEEEE-BSSSS-EEEEEEEEEEEEEEEEEEEEEEEE-TTS-EEEEEEEEEEEEEEEEEEEETTEEEEEEEEEETTS-EEEEEEEEEPPPEE---GGGGGGEEEEETTEEEE-EEEEEEEEEEE-TTSS-BEEEEEEEEEEEEE-TTSTT-EEEEEEEEEEEE-BHHHHHTS----SEEEEEEEEEEE-TTSPEEEEEEEE--------TT-GGGGGGGGGG-SEEEEE--TT---SS-TTGGG--SS-SB-THHHHHT--B-TTB-EEEEEEEEEEE---GGGSS-B-STT-EEEEEEEEES-SSS-GGGG-TTEEEEEE-SSSSSEEEE-TT-------BPPP--GGG----EEE--

pLDDT: mean 91.74, std 11.12, range [24.89, 98.81]

Foldseek 3Di:
DDDVVVVVVVVVVVVVVVVVVVVVVVVVVVVVVVVVVVVVCCVVCVVVVFAFAAAADAAAEDLVDHALFEKHHQLQQVQQVVVVVPDVVQQEDFLVPDALQGKYWFFKIKDHDFPVQCCCCVVVVDDGDFIWIKTKMWNSNDPQTFIWIWIFDRPPNTDDIHTDQQPLFPDRTGHNLLAFDFPNNVVLVVVQVLVLQVLCVVQLCQQAVAGDNDGDQQQHHKDWDWFDAQDDAPLFGKIKIWIFGRHQLRLQGTRQKIWIWGCSDSDSVPIHTQWITHLNDIDRHSVRVVVCVVVPVDDGHHDPPDDPVQPCLQPPDDDDDDPDPDDDDDDADFDRNHAQWYHDHQWIDHDQWTWGWAADQQFGIKIAQIDGNNHGWFGIKDWFWKKKDFPFDPPRRHRHIDIRSLVRQSNQWFAAFDPPRHDQRWDFDKHWTDRSDSFIWIHGRQKIKGKDFPVDWPDKDWDADPVRHTFKIKTHTWIKMWIWGWGDDPFKIWIWIWIATQLGKIKIKIFIKGAANWDFPRPRRPVAAPCLDVRTTGGWMKMKIKMKTFTAQVHQFKWKKKKAKDKDKDADPVDPPHIDIDIDIDIGTDWWQCCQFVVDDPHPIWIKMFDPVDAFPVGHTWIKTKFWQADDQDDPQPDLLCQQVNVSNGQKGKAADDSSCPHQHHSSCRNHVNSGRRGNVVRSVVTDTSHGGRMMMMHMHMDIDRDHNVCINMDDRVVGMTMMMIGTDNNHNDRSSVPDLQMKMWGQDPVDNDIDIDSNPDDDDRSHDHDGDGSVVDDRDMGGDD/DDDDPVVVVVVVVVVVVVVVVVVVVVVVVVVVVVVVVVVVCCVVCVVVVFAFAAAADAAAEDLVDHALFEKHHQLQQVQQVVVVVPDVVQQEDFLVPDALQGKYWFFKIKDHDFPVQCCCCVPVVDDGDFIWIWTKMWNSNDPQTFIWIWIFDRPPNTDDIHTDQQPLFPDRTGHNLLAFDFPNNVVLVVVQVLVLQVLCVVQLCQQAVAGDNDHDQQQHHKDWDWFDAQDDAPLFGKIKIWIFGRHQLRLQGTRQKIWIWGCSDSDSVPIHTQWITHLNDIDRHSVRVVVCVVVPVDDGHHDPPDDPVQPCLQPPDDDDDDPDPDDDDDDADFDRNHAQWYHDHQWIDHDQWTWGWAADQQFGIKIAQIDGNNHGWFGIKDWFWKKKDFPFDPPRRHRHIDIRSLVRQSNQWFAAFDPPRHDQRWDFDKHWTRRSDSFIWIHGRQKIKGKDFPVDWPDKDWDADPVRHTFKIKTHTWIKMWIWGWGDDPFKIWIWIWIATQLGKIKIKIFIKGAANWDFPRPRRPVAADCLDVRTTGGWMKMKIKMKTFTAQVHQFKWKKKKAKDKDKDADPVDPPHIDIDIDIDIGTDWWQCRQFVVDDPHPIWIKMFDPPDAFPVGHTWIKTKFWQADDQDDPQPDLLCQQVNVSNGQKGKAADDSSCPHQHHSSCRNHVNSGRRGNVVRSVVTDTSHGGRMMMMHMHMDIDRDHNVCINMDDRVVGMTMMMIGTDNNHNDRSSVPDLQMKMWGQDPVDNDIDIDSNPDDDDRSHDHDGDGSVVDDRDMGGDD

Nearest PDB structures (foldseek):
  2y74-assembly1_A  TM=9.485E-01  e=6.288E-72  Homo sapiens
  3ala-assembly1_A  TM=9.419E-01  e=7.158E-70  Homo sapiens
  1us1-assembly1_A  TM=9.352E-01  e=8.382E-70  Homo sapiens
  3ala-assembly2_D  TM=9.309E-01  e=7.158E-70  Homo sapiens
  4btx-assembly1_B  TM=9.521E-01  e=4.334E-68  Homo sapiens

InterPro domains:
  IPR000269 Copper amine oxidase [PTHR10638] (64-750)
  IPR015798 Copper amine oxidase, catalytic domain [PF01179] (342-745)
  IPR015800 Copper amine oxidase, N2-terminal [PF02727] (76-160)
  IPR015802 Copper amine oxidase, N3-terminal [PF02728] (180-280)
  IPR016182 Copper amine oxidase, N-terminal [SSF54416] (63-162)
  IPR016182 Copper amine oxidase, N-terminal [SSF54416] (175-314)
  IPR036460 Copper amine oxidase, catalytic domain superfamily [G3DSA:2.70.98.20] (65-747)
  IPR036460 Copper amine oxidase, catalytic domain superfamily [SSF49998] (327-773)
  IPR049948 Copper amine oxidase, TPQ-binding site [PS01164] (481-494)

Solvent-accessible surface area (backbone atoms only — not comparable to full-atom values): 79628 Å² total; per-residue (Å²): 138,80,77,73,68,61,62,59,52,55,53,51,50,48,50,52,47,48,50,49,49,47,50,48,48,49,50,49,49,49,51,48,50,49,49,49,48,50,48,47,47,46,44,52,50,44,60,65,58,28,47,31,46,69,44,48,62,75,42,72,63,55,77,88,65,64,58,85,66,45,67,67,40,70,66,40,52,48,32,54,52,54,54,55,68,67,38,68,91,59,54,62,44,57,46,87,74,38,49,68,41,34,14,30,62,40,32,52,44,62,40,72,71,56,67,70,54,49,47,41,21,75,76,67,66,42,73,75,65,78,50,33,32,34,32,36,32,39,32,27,59,44,95,72,46,24,40,49,42,30,44,33,26,46,61,65,65,56,79,49,72,43,76,59,72,57,81,57,36,75,46,86,66,43,54,44,56,20,51,56,91,43,65,55,52,44,59,54,52,55,48,53,50,38,57,49,36,61,74,41,38,70,60,39,35,72,24,43,63,28,31,64,69,77,47,47,86,77,72,27,23,49,37,75,48,69,57,39,30,31,51,95,55,86,85,39,36,29,39,44,28,42,32,20,44,45,52,63,48,29,55,65,32,39,66,40,38,35,39,26,34,37,57,68,56,62,50,72,89,70,42,45,64,54,35,34,34,47,72,87,41,78,29,64,35,73,66,56,44,48,52,38,46,76,70,60,77,48,77,78,58,77,48,73,75,63,57,71,76,69,58,44,64,32,34,68,64,69,48,79,69,66,51,56,98,62,53,58,40,65,50,42,75,35,36,50,45,13,45,77,41,36,33,54,41,50,34,40,38,43,58,50,35,37,34,33,45,31,67,37,46,39,43,22,57,32,40,31,53,32,21,51,75,86,37,53,47,28,50,36,43,30,50,49,42,40,40,36,46,44,21,43,54,49,73,62,42,48,55,34,34,44,35,35,25,35,64,24,32,27,65,37,35,40,61,60,37,36,61,29,56,32,48,42,75,41,48,67,36,66,43,67,40,31,56,74,43,77,58,48,28,33,36,50,33,28,31,38,37,40,74,45,57,73,59,34,40,31,29,39,44,72,41,56,44,97,86,64,44,56,43,37,36,24,34,26,45,30,50,30,40,38,44,35,37,37,27,45,64,85,46,35,29,42,37,40,36,42,36,44,40,60,61,65,32,38,37,44,37,43,31,35,24,10,38,56,70,44,38,39,63,46,81,73,26,53,77,29,36,32,59,43,44,94,60,23,22,25,41,30,34,36,44,36,39,35,34,42,35,31,45,16,48,91,42,50,48,24,33,41,32,36,40,36,61,46,69,46,77,43,70,40,87,90,42,88,95,36,72,46,66,34,60,43,69,46,79,47,75,33,51,29,19,48,48,51,51,72,61,54,70,97,64,68,57,45,40,36,43,28,12,91,88,39,59,25,90,63,65,45,50,24,22,36,31,53,47,74,54,51,70,44,76,69,76,60,78,84,32,57,72,36,40,29,47,40,52,54,80,30,57,58,36,54,35,48,69,47,89,65,65,75,61,65,46,47,49,33,21,31,37,24,16,70,73,22,46,27,44,35,57,57,70,42,68,72,44,47,61,28,60,64,24,41,38,27,41,34,43,29,37,30,43,74,42,73,52,39,13,41,34,35,44,36,27,41,24,78,93,35,62,43,41,36,35,41,34,67,39,23,52,46,72,36,32,60,46,45,21,39,40,70,30,37,34,36,34,59,37,91,88,45,103,48,61,45,74,42,34,68,74,26,63,85,81,60,75,33,22,56,72,87,42,58,54,77,77,50,74,65,62,76,40,69,66,130,144,91,87,67,69,65,65,50,50,53,50,48,50,47,50,48,47,49,48,48,48,48,49,49,47,48,50,47,49,50,51,48,50,49,50,48,48,49,48,47,47,47,43,51,49,45,61,64,61,28,48,30,44,70,45,49,62,75,42,72,63,56,77,88,64,65,56,86,64,46,67,68,40,72,65,40,53,48,30,54,51,56,54,54,68,68,38,68,92,60,55,62,44,55,44,87,76,38,50,67,41,35,15,29,61,39,33,54,42,62,40,74,70,57,67,70,53,50,45,40,20,73,76,68,65,44,72,74,66,78,51,33,33,34,34,35,33,40,31,27,61,43,95,72,45,25,40,47,40,29,44,33,26,47,61,63,63,56,79,49,71,41,76,57,72,57,82,57,37,74,46,86,68,42,53,43,56,20,49,54,89,43,65,56,51,45,60,54,52,55,49,52,51,37,56,49,37,60,72,42,38,70,60,38,35,73,25,45,62,28,30,64,70,78,47,47,86,77,72,27,24,48,39,73,48,67,55,39,30,31,51,95,53,85,85,38,35,28,38,44,29,41,33,21,44,45,52,64,50,30,54,65,32,38,66,40,38,36,38,27,33,37,58,68,56,62,50,71,89,70,41,44,65,54,34,34,35,47,73,88,40,78,31,62,36,73,67,55,43,49,52,38,47,76,70,60,76,46,78,79,59,76,48,72,74,62,56,72,75,69,59,45,64,33,35,68,63,67,48,80,70,66,49,54,97,61,52,58,38,65,51,42,74,33,36,50,44,13,46,79,40,36,34,55,42,51,35,40,38,44,58,51,36,36,33,36,46,32,68,37,46,40,44,22,58,33,39,31,52,32,20,50,75,86,37,54,47,27,50,35,44,30,50,49,42,41,39,36,48,43,20,43,54,50,72,62,41,47,55,34,35,45,36,35,25,34,64,24,32,27,64,36,36,40,61,59,38,36,61,30,56,32,48,43,77,41,47,67,37,66,43,66,41,31,54,73,44,79,57,47,28,34,35,49,33,28,32,37,38,39,72,45,57,74,58,36,39,30,28,39,42,73,41,56,44,96,86,65,44,57,43,37,34,25,35,26,46,29,49,31,39,37,43,36,38,38,27,47,64,85,48,35,27,43,36,39,38,42,36,43,41,61,63,65,32,38,36,42,36,43,32,34,25,11,37,55,70,44,38,38,63,46,81,73,27,53,78,29,35,32,57,42,46,94,60,22,23,24,41,29,33,37,43,37,38,34,34,42,35,32,44,16,47,92,43,51,47,22,33,42,32,37,38,36,62,46,67,47,79,43,70,40,86,88,42,88,94,37,73,44,66,36,60,42,69,47,78,46,73,31,52,29,17,48,47,50,50,72,63,55,68,97,64,69,56,47,40,35,42,29,12,92,90,40,58,25,89,62,66,44,48,24,22,35,29,54,47,74,54,51,70,45,76,68,76,60,80,84,30,57,73,39,40,29,48,41,54,54,79,32,58,57,36,53,35,48,70,46,88,64,65,75,60,66,45,46,48,33,22,31,39,24,16,70,72,22,47,26,44,35,57,57,71,42,69,71,44,47,61,27,60,64,24,41,38,30,41,33,43,30,36,31,42,73,41,74,52,40,14,42,34,36,43,36,28,41,24,77,92,36,61,43,41,35,35,40,34,66,39,22,51,46,69,35,31,58,45,47,21,39,41,71,30,38,32,36,34,59,36,92,88,45,104,47,60,44,75,44,33,71,75,26,64,84,80,60,76,33,21,56,71,87,44,59,54,76,76,50,75,64,62,77,40,68,66,128

Sequence (1572 aa):
MSSKEKKKASRQDKKLLWIRIGFLTVTFIALFLLSCVVLLSVYQIRGKLYVCDLGYPVNPRDKNKPGVFDSLTLKEYDSVTKYLFKKTNLSLVTFSEAFPNCSYIYMIDLLLPLKDAVLEHLDLGNRQPERTAHVVIVRGDRSVRRVEEYHVGPLQRPSYHIKVTNPSYTKSNIPYNFKPVDDVEYKFLYRILRETSEVLYPLLYESYGLSYHNCTKNVDCIIFHDISPRGIREGERQSWFGAYRDVEGFYLHPLGLEMQLDHSSRDVRHWYVYRIVYNGHFAYSPENLMKRYTQGSIEKITLPFYEEKETSYSSLWRRGDREMERPLQGPKLVEPDGHRYRVDGMHLTYMKWNMNLKMRSSSGLQIFDIRFNDERIIYELSFQEVAIFYSGYGPLADLVNTYGNSYMLGATSSELIPGVDCPETSTFLDSDHFVNSEKPFRAKNTICIFEDHTNIPLRRHSSRDASGKFQSYGGLGNYKLIIRSISTIWNYDYIFDYIFYLNGALETKVSLSGYLHSAFPLYHEMRHGTLVHTNVVANIHQHLFHFKVDIDINGRINRYATIDFRTENTTRQWYSNAQKQQMTYETNTRLTEYDANYKTQPENHYDIIYNQYASSKFGSARSYRIVNNNKAKFLLKNSDVTQGASWAKFPLAISQLQETEVMSTSIYNGNGPWHPVVDFERFLQNNDTIRDRDLVAWVTMGLDKIPHTEDVPTITTVGSQVSFYLLPFNFFTECPSISSNSAVHISADKESNRVNVNTFGTPLTSSCIQKENKPSNFDGKIKPIDMSSKEKKKASRQDKKLLWIRIGFLTVTFIALFLLSCVVLLSVYQIRGKLYVCDLGYPVNPRDKNKPGVFDSLTLKEYDSVTKYLFKKTNLSLVTFSEAFPNCSYIYMIDLLLPLKDAVLEHLDLGNRQPERTAHVVIVRGDRSVRRVEEYHVGPLQRPSYHIKVTNPSYTKSNIPYNFKPVDDVEYKFLYRILRETSEVLYPLLYESYGLSYHNCTKNVDCIIFHDISPRGIREGERQSWFGAYRDVEGFYLHPLGLEMQLDHSSRDVRHWYVYRIVYNGHFAYSPENLMKRYTQGSIEKITLPFYEEKETSYSSLWRRGDREMERPLQGPKLVEPDGHRYRVDGMHLTYMKWNMNLKMRSSSGLQIFDIRFNDERIIYELSFQEVAIFYSGYGPLADLVNTYGNSYMLGATSSELIPGVDCPETSTFLDSDHFVNSEKPFRAKNTICIFEDHTNIPLRRHSSRDASGKFQSYGGLGNYKLIIRSISTIWNYDYIFDYIFYLNGALETKVSLSGYLHSAFPLYHEMRHGTLVHTNVVANIHQHLFHFKVDIDINGRINRYATIDFRTENTTRQWYSNAQKQQMTYETNTRLTEYDANYKTQPENHYDIIYNQYASSKFGSARSYRIVNNNKAKFLLKNSDVTQGASWAKFPLAISQLQETEVMSTSIYNGNGPWHPVVDFERFLQNNDTIRDRDLVAWVTMGLDKIPHTEDVPTITTVGSQVSFYLLPFNFFTECPSISSNSAVHISADKESNRVNVNTFGTPLTSSCIQKENKPSNFDGKIKPID